Protein AF-0000000084698776 (afdb_homodimer)

pLDDT: mean 95.83, std 8.59, range [27.06, 98.94]

InterPro domains:
  IPR002933 Peptidase M20 [PF01546] (86-411)
  IPR010158 N-carbamoyl-L-amino-acid amidohydrolase [PIRSF001235] (16-414)
  IPR010158 N-carbamoyl-L-amino-acid amidohydrolase [PTHR32494] (8-411)
  IPR010158 N-carbamoyl-L-amino-acid amidohydrolase [TIGR01879] (15-412)
  IPR011650 Peptidase M20, dimerisation domain [PF07687] (217-315)
  IPR036264 Bacterial exopeptidase dimerisation domain [SSF55031] (219-335)

Solvent-accessible surface area (backbone atoms only — not comparable to full-atom values): 39875 Å² total; per-residue (Å²): 125,84,79,68,78,64,87,73,53,63,54,50,68,61,43,54,48,51,47,49,56,49,35,53,41,30,44,36,90,84,83,50,30,17,39,14,36,57,62,36,73,35,24,36,52,37,50,52,50,54,52,51,55,35,51,75,68,68,31,54,72,49,37,18,55,67,36,28,38,35,30,28,42,50,14,68,83,60,45,72,78,56,52,20,45,28,24,25,30,18,66,38,33,45,68,46,5,36,53,46,66,31,32,48,8,30,48,37,30,51,33,43,53,45,25,33,58,76,69,70,50,62,40,80,46,16,39,30,34,28,37,30,29,33,41,71,24,63,42,42,71,31,55,25,37,27,29,25,32,30,51,67,76,38,61,60,70,60,55,39,63,30,59,25,78,86,66,50,40,42,47,60,35,29,52,73,63,69,37,56,29,79,40,60,62,52,74,76,54,39,57,28,36,42,28,46,34,59,54,30,16,42,64,38,50,76,69,72,29,50,34,35,34,30,44,29,33,28,15,40,42,30,34,40,39,39,30,39,34,48,43,22,31,42,44,34,50,52,77,93,76,52,18,43,12,42,59,52,50,19,50,49,53,44,40,43,47,60,67,40,19,65,66,64,66,65,39,37,64,27,58,4,30,55,42,44,31,78,43,29,49,61,31,32,11,19,25,23,38,34,28,41,30,34,28,17,68,46,57,67,59,43,51,48,52,53,50,50,51,55,54,46,51,54,51,47,25,66,77,42,62,31,47,74,48,78,42,81,51,39,78,44,69,44,43,75,42,35,65,66,53,37,49,41,44,46,49,26,32,51,74,69,68,46,48,64,46,77,37,69,34,46,48,84,52,43,55,65,30,42,44,73,70,24,51,17,30,41,39,25,19,40,11,52,92,16,33,19,55,17,49,76,30,40,59,58,68,69,47,54,41,49,44,41,40,32,51,40,46,28,49,51,56,60,53,65,47,84,128,126,84,79,68,78,64,87,72,53,64,55,47,65,61,44,54,48,50,45,52,57,47,35,54,40,31,44,35,89,84,82,49,30,16,38,14,37,58,62,37,73,34,24,36,51,37,51,52,51,53,51,51,55,35,50,75,67,68,32,55,72,49,36,18,55,69,36,27,38,35,29,29,43,51,13,67,82,62,44,70,78,56,53,19,45,29,26,26,29,19,68,36,34,46,67,46,5,38,53,46,64,30,32,48,8,31,49,36,31,50,32,43,53,45,23,32,56,75,68,69,51,63,40,80,45,17,40,30,30,28,38,30,28,32,40,70,24,62,43,41,71,32,53,25,36,26,30,25,32,30,52,67,76,38,62,62,69,61,56,40,63,31,61,26,78,86,67,50,41,42,46,61,33,29,52,73,62,70,37,55,28,80,41,59,63,52,73,76,55,40,58,29,36,42,28,47,33,60,55,31,17,42,63,39,49,76,70,71,30,50,34,35,33,30,45,29,30,27,15,42,41,30,35,39,39,37,30,38,34,46,43,22,30,40,45,34,52,52,75,92,76,53,18,41,12,41,57,53,50,20,49,49,51,43,40,42,46,60,67,40,20,66,67,64,65,65,38,36,64,27,59,6,29,54,41,45,31,80,44,30,48,62,30,31,10,21,24,24,39,32,27,40,32,35,29,16,70,44,57,67,59,42,50,48,52,54,50,51,51,55,52,46,50,54,51,47,24,65,77,42,62,32,48,74,48,77,42,80,52,38,76,45,71,43,44,73,41,36,66,68,54,35,49,42,45,45,50,26,32,50,74,69,69,46,48,63,45,76,39,71,34,47,49,86,51,44,55,65,32,43,44,74,70,25,51,19,29,40,39,24,19,39,11,52,92,16,34,19,55,15,47,77,31,41,57,57,67,69,46,54,42,48,46,42,39,32,50,40,46,28,50,52,57,60,52,66,48,83,128

Organism: NCBI:txid1124991

Structure (mmCIF, N/CA/C/O backbone):
data_AF-0000000084698776-model_v1
#
loop_
_entity.id
_entity.type
_entity.pdbx_description
1 polymer Beta-ureidopropionase
#
loop_
_atom_site.group_PDB
_atom_site.id
_atom_site.type_symbol
_atom_site.label_atom_id
_atom_site.label_alt_id
_atom_site.label_comp_id
_atom_site.label_asym_id
_atom_site.label_entity_id
_atom_site.label_seq_id
_atom_site.pdbx_PDB_ins_code
_atom_site.Cartn_x
_atom_site.Cartn_y
_atom_site.Cartn_z
_atom_site.occupancy
_atom_site.B_iso_or_equiv
_atom_site.auth_seq_id
_atom_site.auth_comp_id
_atom_site.auth_asym_id
_atom_site.auth_atom_id
_atom_site.pdbx_PDB_model_num
ATOM 1 N N . MET A 1 1 ? 8.391 -58.656 -21.828 1 27.62 1 MET A N 1
ATOM 2 C CA . MET A 1 1 ? 7.652 -58.031 -20.75 1 27.62 1 MET A CA 1
ATOM 3 C C . MET A 1 1 ? 6.152 -58.219 -20.938 1 27.62 1 MET A C 1
ATOM 5 O O . MET A 1 1 ? 5.605 -57.844 -21.969 1 27.62 1 MET A O 1
ATOM 9 N N . ASN A 1 2 ? 5.629 -59.344 -20.578 1 30.89 2 ASN A N 1
ATOM 10 C CA . ASN A 1 2 ? 4.191 -59.594 -20.578 1 30.89 2 ASN A CA 1
ATOM 11 C C . ASN A 1 2 ? 3.4 -58.344 -20.188 1 30.89 2 ASN A C 1
ATOM 13 O O . ASN A 1 2 ? 3.582 -57.781 -19.094 1 30.89 2 ASN A O 1
ATOM 17 N N . HIS A 1 3 ? 3.199 -57.406 -21.047 1 37.03 3 HIS A N 1
ATOM 18 C CA . HIS A 1 3 ? 2.412 -56.188 -20.938 1 37.03 3 HIS A CA 1
ATOM 19 C C . HIS A 1 3 ? 1.135 -56.406 -20.141 1 37.03 3 HIS A C 1
ATOM 21 O O . HIS A 1 3 ? 0.033 -56.344 -20.688 1 37.03 3 HIS A O 1
ATOM 27 N N . LYS A 1 4 ? 1.071 -57.344 -19.375 1 39.31 4 LYS A N 1
ATOM 28 C CA . LYS A 1 4 ? 0.013 -57.344 -18.375 1 39.31 4 LYS A CA 1
ATOM 29 C C . LYS A 1 4 ? 0.014 -56.031 -17.578 1 39.31 4 LYS A C 1
ATOM 31 O O . LYS A 1 4 ? 0.672 -55.938 -16.531 1 39.31 4 LYS A O 1
ATOM 36 N N . SER A 1 5 ? 0.278 -54.875 -18.078 1 44.47 5 SER A N 1
ATOM 37 C CA . SER A 1 5 ? -0.054 -53.594 -17.469 1 44.47 5 SER A CA 1
ATOM 38 C C . SER A 1 5 ? -1.252 -53.719 -16.531 1 44.47 5 SER A C 1
ATOM 40 O O . SER A 1 5 ? -2.398 -53.562 -16.953 1 44.47 5 SER A O 1
ATOM 42 N N . GLY A 1 6 ? -1.369 -54.656 -15.961 1 47.91 6 GLY A N 1
ATOM 43 C CA . GLY A 1 6 ? -2.326 -54.938 -14.906 1 47.91 6 GLY A CA 1
ATOM 44 C C . GLY A 1 6 ? -2.824 -53.719 -14.195 1 47.91 6 GLY A C 1
ATOM 45 O O . GLY A 1 6 ? -2.32 -52.594 -14.438 1 47.91 6 GLY A O 1
ATOM 46 N N . GLY A 1 7 ? -3.699 -53.781 -12.961 1 70.06 7 GLY A N 1
ATOM 47 C CA . GLY A 1 7 ? -4.566 -53.344 -11.875 1 70.06 7 GLY A CA 1
ATOM 48 C C . GLY A 1 7 ? -3.975 -52.219 -11.047 1 70.06 7 GLY A C 1
ATOM 49 O O . GLY A 1 7 ? -4.297 -52.062 -9.867 1 70.06 7 GLY A O 1
ATOM 50 N N . LEU A 1 8 ? -2.822 -51.5 -11.609 1 91.38 8 LEU A N 1
ATOM 51 C CA . LEU A 1 8 ? -2.396 -50.5 -10.648 1 91.38 8 LEU A CA 1
ATOM 52 C C . LEU A 1 8 ? -3.488 -49.438 -10.43 1 91.38 8 LEU A C 1
ATOM 54 O O . LEU A 1 8 ? -4.121 -49 -11.391 1 91.38 8 LEU A O 1
ATOM 58 N N . LYS A 1 9 ? -3.648 -49.156 -9.273 1 94.94 9 LYS A N 1
ATOM 59 C CA . LYS A 1 9 ? -4.699 -48.219 -8.914 1 94.94 9 LYS A CA 1
ATOM 60 C C . LYS A 1 9 ? -4.203 -47.219 -7.883 1 94.94 9 LYS A C 1
ATOM 62 O O . LYS A 1 9 ? -3.459 -47.562 -6.965 1 94.94 9 LYS A O 1
ATOM 67 N N . ILE A 1 10 ? -4.664 -46.031 -8.023 1 97.75 10 ILE A N 1
ATOM 68 C CA . ILE A 1 10 ? -4.336 -44.969 -7.078 1 97.75 10 ILE A CA 1
ATOM 69 C C . ILE A 1 10 ? -5.031 -45.219 -5.746 1 97.75 10 ILE A C 1
ATOM 71 O O . ILE A 1 10 ? -6.223 -45.531 -5.711 1 97.75 10 ILE A O 1
ATOM 75 N N . ASP A 1 11 ? -4.254 -45.125 -4.699 1 98.12 11 ASP A N 1
ATOM 76 C CA . ASP A 1 11 ? -4.855 -45.062 -3.369 1 98.12 11 ASP A CA 1
ATOM 77 C C . ASP A 1 11 ? -5.445 -43.688 -3.076 1 98.12 11 ASP A C 1
ATOM 79 O O . ASP A 1 11 ? -4.785 -42.844 -2.475 1 98.12 11 ASP A O 1
ATOM 83 N N . GLY A 1 12 ? -6.727 -43.594 -3.449 1 98.31 12 GLY A N 1
ATOM 84 C CA . GLY A 1 12 ? -7.383 -42.281 -3.346 1 98.31 12 GLY A CA 1
ATOM 85 C C . GLY A 1 12 ? -7.449 -41.75 -1.924 1 98.31 12 GLY A C 1
ATOM 86 O O . GLY A 1 12 ? -7.285 -40.562 -1.69 1 98.31 12 GLY A O 1
ATOM 87 N N . LYS A 1 13 ? -7.68 -42.625 -1.02 1 98.5 13 LYS A N 1
ATOM 88 C CA . LYS A 1 13 ? -7.797 -42.219 0.382 1 98.5 13 LYS A CA 1
ATOM 89 C C . LYS A 1 13 ? -6.492 -41.625 0.893 1 98.5 13 LYS A C 1
ATOM 91 O O . LYS A 1 13 ? -6.496 -40.562 1.524 1 98.5 13 LYS A O 1
ATOM 96 N N . THR A 1 14 ? -5.391 -42.281 0.657 1 98.62 14 THR A N 1
ATOM 97 C CA . THR A 1 14 ? -4.094 -41.812 1.107 1 98.62 14 THR A CA 1
ATOM 98 C C . THR A 1 14 ? -3.752 -40.469 0.418 1 98.62 14 THR A C 1
ATOM 100 O O . THR A 1 14 ? -3.203 -39.562 1.044 1 98.62 14 THR A O 1
ATOM 103 N N . LEU A 1 15 ? -4.07 -40.406 -0.878 1 98.75 15 LEU A N 1
ATOM 104 C CA . LEU A 1 15 ? -3.838 -39.156 -1.604 1 98.75 15 LEU A CA 1
ATOM 105 C C . LEU A 1 15 ? -4.574 -38 -0.942 1 98.75 15 LEU A C 1
ATOM 107 O O . LEU A 1 15 ? -3.973 -36.938 -0.661 1 98.75 15 LEU A O 1
ATOM 111 N N . LEU A 1 16 ? -5.855 -38.188 -0.669 1 98.81 16 LEU A N 1
ATOM 112 C CA . LEU A 1 16 ? -6.68 -37.125 -0.084 1 98.81 16 LEU A CA 1
ATOM 113 C C . LEU A 1 16 ? -6.199 -36.781 1.322 1 98.81 16 LEU A C 1
ATOM 115 O O . LEU A 1 16 ? -6.219 -35.594 1.72 1 98.81 16 LEU A O 1
ATOM 119 N N . ASN A 1 17 ? -5.754 -37.781 2.062 1 98.75 17 ASN A N 1
ATOM 120 C CA . ASN A 1 17 ? -5.211 -37.531 3.396 1 98.75 17 ASN A CA 1
ATOM 121 C C . ASN A 1 17 ? -3.939 -36.688 3.34 1 98.75 17 ASN A C 1
ATOM 123 O O . ASN A 1 17 ? -3.744 -35.781 4.168 1 98.75 17 ASN A O 1
ATOM 127 N N . HIS A 1 18 ? -3.061 -37 2.398 1 98.81 18 HIS A N 1
ATOM 128 C CA . HIS A 1 18 ? -1.835 -36.219 2.244 1 98.81 18 HIS A CA 1
ATOM 129 C C . HIS A 1 18 ? -2.141 -34.781 1.857 1 98.81 18 HIS A C 1
ATOM 131 O O . HIS A 1 18 ? -1.485 -33.844 2.336 1 98.81 18 HIS A O 1
ATOM 137 N N . LEU A 1 19 ? -3.143 -34.625 0.969 1 98.81 19 LEU A N 1
ATOM 138 C CA . LEU A 1 19 ? -3.547 -33.281 0.571 1 98.81 19 LEU A CA 1
ATOM 139 C C . LEU A 1 19 ? -4.047 -32.469 1.771 1 98.81 19 LEU A C 1
ATOM 141 O O . LEU A 1 19 ? -3.727 -31.297 1.918 1 98.81 19 LEU A O 1
ATOM 145 N N . GLN A 1 20 ? -4.762 -33.125 2.594 1 98.44 20 GLN A N 1
ATOM 146 C CA . GLN A 1 20 ? -5.281 -32.469 3.795 1 98.44 20 GLN A CA 1
ATOM 147 C C . GLN A 1 20 ? -4.156 -32.125 4.766 1 98.44 20 GLN A C 1
ATOM 149 O O . GLN A 1 20 ? -4.109 -31.016 5.305 1 98.44 20 GLN A O 1
ATOM 154 N N . GLU A 1 21 ? -3.275 -33.094 4.98 1 98.69 21 GLU A N 1
ATOM 155 C CA . GLU A 1 21 ? -2.18 -32.875 5.922 1 98.69 21 GLU A CA 1
ATOM 156 C C . GLU A 1 21 ? -1.255 -31.766 5.461 1 98.69 21 GLU A C 1
ATOM 158 O O . GLU A 1 21 ? -0.898 -30.891 6.246 1 98.69 21 GLU A O 1
ATOM 163 N N . LEU A 1 22 ? -0.88 -31.812 4.199 1 98.75 22 LEU A N 1
ATOM 164 C CA . LEU A 1 22 ? -0.054 -30.719 3.676 1 98.75 22 LEU A CA 1
ATOM 165 C C . LEU A 1 22 ? -0.81 -29.406 3.703 1 98.75 22 LEU A C 1
ATOM 167 O O . LEU A 1 22 ? -0.224 -28.359 3.98 1 98.75 22 LEU A O 1
ATOM 171 N N . GLY A 1 23 ? -2.113 -29.469 3.395 1 98.12 23 GLY A N 1
ATOM 172 C CA . GLY A 1 23 ? -2.961 -28.297 3.396 1 98.12 23 GLY A CA 1
ATOM 173 C C . GLY A 1 23 ? -3.045 -27.625 4.754 1 98.12 23 GLY A C 1
ATOM 174 O O . GLY A 1 23 ? -3.322 -26.422 4.84 1 98.12 23 GLY A O 1
ATOM 175 N N . ASN A 1 24 ? -2.748 -28.328 5.777 1 97.81 24 ASN A N 1
ATOM 176 C CA . ASN A 1 24 ? -2.803 -27.781 7.125 1 97.81 24 ASN A CA 1
ATOM 177 C C . ASN A 1 24 ? -1.545 -26.984 7.461 1 97.81 24 ASN A C 1
ATOM 179 O O . ASN A 1 24 ? -1.55 -26.156 8.375 1 97.81 24 ASN A O 1
ATOM 183 N N . ALA A 1 25 ? -0.439 -27.266 6.77 1 98.06 25 ALA A N 1
ATOM 184 C CA . ALA A 1 25 ? 0.774 -26.484 6.973 1 98.06 25 ALA A CA 1
ATOM 185 C C . ALA A 1 25 ? 0.594 -25.047 6.461 1 98.06 25 ALA A C 1
ATOM 187 O O . ALA A 1 25 ? 0.321 -24.844 5.277 1 98.06 25 ALA A O 1
ATOM 188 N N . GLY A 1 26 ? 0.693 -24.094 7.359 1 97.94 26 GLY A N 1
ATOM 189 C CA . GLY A 1 26 ? 0.525 -22.703 6.992 1 97.94 26 GLY A CA 1
ATOM 190 C C . GLY A 1 26 ? -0.921 -22.234 7.035 1 97.94 26 GLY A C 1
ATOM 191 O O . GLY A 1 26 ? -1.239 -21.125 6.602 1 97.94 26 GLY A O 1
ATOM 192 N N . ALA A 1 27 ? -1.81 -23.062 7.547 1 97.69 27 ALA A N 1
ATOM 193 C CA . ALA A 1 27 ? -3.229 -22.734 7.594 1 97.69 27 ALA A CA 1
ATOM 194 C C . ALA A 1 27 ? -3.49 -21.594 8.578 1 97.69 27 ALA A C 1
ATOM 196 O O . ALA A 1 27 ? -2.861 -21.531 9.641 1 97.69 27 ALA A O 1
ATOM 197 N N . ASP A 1 28 ? -4.32 -20.703 8.203 1 95.88 28 ASP A N 1
ATOM 198 C CA . ASP A 1 28 ? -4.797 -19.641 9.086 1 95.88 28 ASP A CA 1
ATOM 199 C C . ASP A 1 28 ? -6.105 -20.031 9.758 1 95.88 28 ASP A C 1
ATOM 201 O O . ASP A 1 28 ? -7.156 -20.078 9.117 1 95.88 28 ASP A O 1
ATOM 205 N N . PRO A 1 29 ? -6.133 -20.234 10.977 1 92.25 29 PRO A N 1
ATOM 206 C CA . PRO A 1 29 ? -7.336 -20.734 11.648 1 92.25 29 PRO A CA 1
ATOM 207 C C . PRO A 1 29 ? -8.414 -19.656 11.781 1 92.25 29 PRO A C 1
ATOM 209 O O . PRO A 1 29 ? -9.594 -19.984 11.977 1 92.25 29 PRO A O 1
ATOM 212 N N . VAL A 1 30 ? -8.023 -18.391 11.711 1 90.25 30 VAL A N 1
ATOM 213 C CA . VAL A 1 30 ? -8.969 -17.297 11.914 1 90.25 30 VAL A CA 1
ATOM 214 C C . VAL A 1 30 ? -9.562 -16.875 10.57 1 90.25 30 VAL A C 1
ATOM 216 O O . VAL A 1 30 ? -10.773 -16.922 10.375 1 90.25 30 VAL A O 1
ATOM 219 N N . LYS A 1 31 ? -8.766 -16.609 9.617 1 86.06 31 LYS A N 1
ATOM 220 C CA . LYS A 1 31 ? -9.203 -16.031 8.359 1 86.06 31 LYS A CA 1
ATOM 221 C C . LYS A 1 31 ? -9.508 -17.109 7.32 1 86.06 31 LYS A C 1
ATOM 223 O O . LYS A 1 31 ? -10.164 -16.844 6.312 1 86.06 31 LYS A O 1
ATOM 228 N N . GLY A 1 32 ? -9.102 -18.312 7.578 1 93.19 32 GLY A N 1
ATOM 229 C CA . GLY A 1 32 ? -9.164 -19.344 6.555 1 93.19 32 GLY A CA 1
ATOM 230 C C . GLY A 1 32 ? -8.055 -19.234 5.527 1 93.19 32 GLY A C 1
ATOM 231 O O . GLY A 1 32 ? -7.375 -18.203 5.449 1 93.19 32 GLY A O 1
ATOM 232 N N . GLY A 1 33 ? -7.832 -20.312 4.785 1 96.81 33 GLY A N 1
ATOM 233 C CA . GLY A 1 33 ? -6.754 -20.328 3.811 1 96.81 33 GLY A CA 1
ATOM 234 C C . GLY A 1 33 ? -5.41 -20.703 4.414 1 96.81 33 GLY A C 1
ATOM 235 O O . GLY A 1 33 ? -5.352 -21.234 5.523 1 96.81 33 GLY A O 1
ATOM 236 N N . ARG A 1 34 ? -4.422 -20.625 3.66 1 98.12 34 ARG A N 1
ATOM 237 C CA . ARG A 1 34 ? -3.074 -20.953 4.121 1 98.12 34 ARG A CA 1
ATOM 238 C C . ARG A 1 34 ? -2.029 -20.125 3.379 1 98.12 34 ARG A C 1
ATOM 240 O O . ARG A 1 34 ? -2.277 -19.656 2.266 1 98.12 34 ARG A O 1
ATOM 247 N N . THR A 1 35 ? -1.015 -19.906 4.047 1 98.31 35 THR A N 1
ATOM 248 C CA . THR A 1 35 ? 0.146 -19.234 3.477 1 98.31 35 THR A CA 1
ATOM 249 C C . THR A 1 35 ? 1.419 -20.031 3.738 1 98.31 35 THR A C 1
ATOM 251 O O . THR A 1 35 ? 1.856 -20.156 4.887 1 98.31 35 THR A O 1
ATOM 254 N N . ARG A 1 36 ? 1.912 -20.578 2.695 1 98.25 36 ARG A N 1
ATOM 255 C CA . ARG A 1 36 ? 3.188 -21.297 2.697 1 98.25 36 ARG A CA 1
ATOM 256 C C . ARG A 1 36 ? 4.113 -20.766 1.608 1 98.25 36 ARG A C 1
ATOM 258 O O . ARG A 1 36 ? 4.527 -21.516 0.719 1 98.25 36 ARG A O 1
ATOM 265 N N . THR A 1 37 ? 4.441 -19.5 1.711 1 98.31 37 THR A N 1
ATOM 266 C CA . THR A 1 37 ? 5.328 -18.906 0.709 1 98.31 37 THR A CA 1
ATOM 267 C C . THR A 1 37 ? 6.734 -19.5 0.827 1 98.31 37 THR A C 1
ATOM 269 O O . THR A 1 37 ? 7.109 -20.016 1.879 1 98.31 37 THR A O 1
ATOM 272 N N . ALA A 1 38 ? 7.5 -19.406 -0.169 1 98.56 38 ALA A N 1
ATOM 273 C CA . ALA A 1 38 ? 8.75 -20.141 -0.349 1 98.56 38 ALA A CA 1
ATOM 274 C C . ALA A 1 38 ? 9.703 -19.906 0.82 1 98.56 38 ALA A C 1
ATOM 276 O O . ALA A 1 38 ? 10.031 -18.766 1.141 1 98.56 38 ALA A O 1
ATOM 277 N N . LEU A 1 39 ? 10.047 -20.984 1.496 1 98.56 39 LEU A N 1
ATOM 278 C CA . LEU A 1 39 ? 11.133 -21.125 2.461 1 98.56 39 LEU A CA 1
ATOM 279 C C . LEU A 1 39 ? 10.781 -20.422 3.771 1 98.56 39 LEU A C 1
ATOM 281 O O . LEU A 1 39 ? 11.672 -20.141 4.578 1 98.56 39 LEU A O 1
ATOM 285 N N . THR A 1 40 ? 9.523 -20.062 3.979 1 98.38 40 THR A N 1
ATOM 286 C CA . THR A 1 40 ? 9.062 -19.719 5.316 1 98.38 40 THR A CA 1
ATOM 287 C C . THR A 1 40 ? 9.039 -20.953 6.215 1 98.38 40 THR A C 1
ATOM 289 O O . THR A 1 40 ? 9.266 -22.062 5.75 1 98.38 40 THR A O 1
ATOM 292 N N . ASP A 1 41 ? 8.758 -20.734 7.488 1 98.38 41 ASP A N 1
ATOM 293 C CA . ASP A 1 41 ? 8.664 -21.859 8.414 1 98.38 41 ASP A CA 1
ATOM 294 C C . ASP A 1 41 ? 7.523 -22.797 8.023 1 98.38 41 ASP A C 1
ATOM 296 O O . ASP A 1 41 ? 7.645 -24.016 8.148 1 98.38 41 ASP A O 1
ATOM 300 N N . ALA A 1 42 ? 6.438 -22.188 7.562 1 98.44 42 ALA A N 1
ATOM 301 C CA . ALA A 1 42 ? 5.312 -23 7.105 1 98.44 42 ALA A CA 1
ATOM 302 C C . ALA A 1 42 ? 5.711 -23.859 5.91 1 98.44 42 ALA A C 1
ATOM 304 O O . ALA A 1 42 ? 5.316 -25.016 5.824 1 98.44 42 ALA A O 1
ATOM 305 N N . GLU A 1 43 ? 6.457 -23.297 5.035 1 98.44 43 GLU A N 1
ATOM 306 C CA . GLU A 1 43 ? 6.883 -24.062 3.861 1 98.44 43 GLU A CA 1
ATOM 307 C C . GLU A 1 43 ? 7.895 -25.141 4.238 1 98.44 43 GLU A C 1
ATOM 309 O O . GLU A 1 43 ? 7.91 -26.219 3.648 1 98.44 43 GLU A O 1
ATOM 314 N N . LYS A 1 44 ? 8.789 -24.828 5.148 1 98.75 44 LYS A N 1
ATOM 315 C CA . LYS A 1 44 ? 9.68 -25.859 5.66 1 98.75 44 LYS A CA 1
ATOM 316 C C . LYS A 1 44 ? 8.891 -27.047 6.199 1 98.75 44 LYS A C 1
ATOM 318 O O . LYS A 1 44 ? 9.258 -28.203 5.965 1 98.75 44 LYS A O 1
ATOM 323 N N . GLN A 1 45 ? 7.859 -26.75 6.961 1 98.75 45 GLN A N 1
ATOM 324 C CA . GLN A 1 45 ? 7.016 -27.828 7.473 1 98.75 45 GLN A CA 1
ATOM 325 C C . GLN A 1 45 ? 6.453 -28.672 6.336 1 98.75 45 GLN A C 1
ATOM 327 O O . GLN A 1 45 ? 6.402 -29.906 6.438 1 98.75 45 GLN A O 1
ATOM 332 N N . GLY A 1 46 ? 5.957 -28.031 5.328 1 98.81 46 GLY A N 1
ATOM 333 C CA . GLY A 1 46 ? 5.469 -28.75 4.16 1 98.81 46 GLY A CA 1
ATOM 334 C C . GLY A 1 46 ? 6.527 -29.609 3.512 1 98.81 46 GLY A C 1
ATOM 335 O O . GLY A 1 46 ? 6.266 -30.766 3.172 1 98.81 46 GLY A O 1
ATOM 336 N N . ARG A 1 47 ? 7.711 -29.078 3.334 1 98.88 47 ARG A N 1
ATOM 337 C CA . ARG A 1 47 ? 8.82 -29.828 2.764 1 98.88 47 ARG A CA 1
ATOM 338 C C . ARG A 1 47 ? 9.141 -31.062 3.609 1 98.88 47 ARG A C 1
ATOM 340 O O . ARG A 1 47 ? 9.367 -32.156 3.072 1 98.88 47 ARG A O 1
ATOM 347 N N . ASP A 1 48 ? 9.188 -30.844 4.926 1 98.88 48 ASP A N 1
ATOM 348 C CA . ASP A 1 48 ? 9.469 -31.953 5.836 1 98.88 48 ASP A CA 1
ATOM 349 C C . ASP A 1 48 ? 8.43 -33.062 5.684 1 98.88 48 ASP A C 1
ATOM 351 O O . ASP A 1 48 ? 8.766 -34.25 5.738 1 98.88 48 ASP A O 1
ATOM 355 N N . LEU A 1 49 ? 7.191 -32.688 5.52 1 98.88 49 LEU A N 1
ATOM 356 C CA . LEU A 1 49 ? 6.133 -33.656 5.316 1 98.88 49 LEU A CA 1
ATOM 357 C C . LEU A 1 49 ? 6.363 -34.469 4.031 1 98.88 49 LEU A C 1
ATOM 359 O O . LEU A 1 49 ? 6.32 -35.688 4.039 1 98.88 49 LEU A O 1
ATOM 363 N N . VAL A 1 50 ? 6.621 -33.781 2.969 1 98.88 50 VAL A N 1
ATOM 364 C CA . VAL A 1 50 ? 6.812 -34.438 1.673 1 98.88 50 VAL A CA 1
ATOM 365 C C . VAL A 1 50 ? 7.996 -35.406 1.741 1 98.88 50 VAL A C 1
ATOM 367 O O . VAL A 1 50 ? 7.902 -36.531 1.279 1 98.88 50 VAL A O 1
ATOM 370 N N . VAL A 1 51 ? 9.086 -34.969 2.312 1 98.88 51 VAL A N 1
ATOM 371 C CA . VAL A 1 51 ? 10.273 -35.781 2.447 1 98.88 51 VAL A CA 1
ATOM 372 C C . VAL A 1 51 ? 9.945 -37.031 3.289 1 98.88 51 VAL A C 1
ATOM 374 O O . VAL A 1 51 ? 10.406 -38.125 2.984 1 98.88 51 VAL A O 1
ATOM 377 N N . SER A 1 52 ? 9.203 -36.781 4.367 1 98.88 52 SER A N 1
ATOM 378 C CA . SER A 1 52 ? 8.828 -37.938 5.211 1 98.88 52 SER A CA 1
ATOM 379 C C . SER A 1 52 ? 8.023 -38.969 4.43 1 98.88 52 SER A C 1
ATOM 381 O O . SER A 1 52 ? 8.188 -40.156 4.637 1 98.88 52 SER A O 1
ATOM 383 N N . TRP A 1 53 ? 7.133 -38.531 3.611 1 98.88 53 TRP A N 1
ATOM 384 C CA . TRP A 1 53 ? 6.344 -39.469 2.797 1 98.88 53 TRP A CA 1
ATOM 385 C C . TRP A 1 53 ? 7.219 -40.156 1.754 1 98.88 53 TRP A C 1
ATOM 387 O O . TRP A 1 53 ? 6.988 -41.312 1.419 1 98.88 53 TRP A O 1
ATOM 397 N N . MET A 1 54 ? 8.203 -39.438 1.176 1 98.75 54 MET A N 1
ATOM 398 C CA . MET A 1 54 ? 9.156 -40.062 0.263 1 98.75 54 MET A CA 1
ATOM 399 C C . MET A 1 54 ? 9.945 -41.156 0.966 1 98.75 54 MET A C 1
ATOM 401 O O . MET A 1 54 ? 10.164 -42.219 0.399 1 98.75 54 MET A O 1
ATOM 405 N N . LYS A 1 55 ? 10.352 -40.875 2.178 1 98.69 55 LYS A N 1
ATOM 406 C CA . LYS A 1 55 ? 11.07 -41.875 2.967 1 98.69 55 LYS A CA 1
ATOM 407 C C . LYS A 1 55 ? 10.203 -43.094 3.221 1 98.69 55 LYS A C 1
ATOM 409 O O . LYS A 1 55 ? 10.68 -44.219 3.111 1 98.69 55 LYS A O 1
ATOM 414 N N . ALA A 1 56 ? 9.008 -42.875 3.574 1 98.38 56 ALA A N 1
ATOM 415 C CA . ALA A 1 56 ? 8.078 -43.938 3.867 1 98.38 56 ALA A CA 1
ATOM 416 C C . ALA A 1 56 ? 7.883 -44.844 2.65 1 98.38 56 ALA A C 1
ATOM 418 O O . ALA A 1 56 ? 7.57 -46.031 2.789 1 98.38 56 ALA A O 1
ATOM 419 N N . LEU A 1 57 ? 8.125 -44.344 1.458 1 97.81 57 LEU A N 1
ATOM 420 C CA . LEU A 1 57 ? 7.984 -45.094 0.22 1 97.81 57 LEU A CA 1
ATOM 421 C C . LEU A 1 57 ? 9.328 -45.656 -0.226 1 97.81 57 LEU A C 1
ATOM 423 O O . LEU A 1 57 ? 9.445 -46.219 -1.317 1 97.81 57 LEU A O 1
ATOM 427 N N . ASP A 1 58 ? 10.375 -45.469 0.583 1 96.25 58 ASP A N 1
ATOM 428 C CA . ASP A 1 58 ? 11.727 -45.969 0.34 1 96.25 58 ASP A CA 1
ATOM 429 C C . ASP A 1 58 ? 12.289 -45.438 -0.967 1 96.25 58 ASP A C 1
ATOM 431 O O . ASP A 1 58 ? 12.844 -46.156 -1.776 1 96.25 58 ASP A O 1
ATOM 435 N N . LEU A 1 59 ? 12.055 -44.188 -1.196 1 96.94 59 LEU A N 1
ATOM 436 C CA . LEU A 1 59 ? 12.609 -43.531 -2.375 1 96.94 59 LEU A CA 1
ATOM 437 C C . LEU A 1 59 ? 14.031 -43.031 -2.109 1 96.94 59 LEU A C 1
ATOM 439 O O . LEU A 1 59 ? 14.422 -42.844 -0.957 1 96.94 59 LEU A O 1
ATOM 443 N N . VAL A 1 60 ? 14.859 -42.938 -3.184 1 95.81 60 VAL A N 1
ATOM 444 C CA . VAL A 1 60 ? 16.156 -42.25 -3.104 1 95.81 60 VAL A CA 1
ATOM 445 C C . VAL A 1 60 ? 15.945 -40.75 -3.146 1 95.81 60 VAL A C 1
ATOM 447 O O . VAL A 1 60 ? 15.516 -40.188 -4.168 1 95.81 60 VAL A O 1
ATOM 450 N N . ILE A 1 61 ? 16.266 -40.125 -2.057 1 97.81 61 ILE A N 1
ATOM 451 C CA . ILE A 1 61 ? 15.961 -38.688 -1.93 1 97.81 61 ILE A CA 1
ATOM 452 C C . ILE A 1 61 ? 17.219 -37.875 -2.199 1 97.81 61 ILE A C 1
ATOM 454 O O . ILE A 1 61 ? 18.281 -38.156 -1.666 1 97.81 61 ILE A O 1
ATOM 458 N N . ARG A 1 62 ? 17.094 -36.906 -3.043 1 97.44 62 ARG A N 1
ATOM 459 C CA . ARG A 1 62 ? 18.141 -35.938 -3.318 1 97.44 62 ARG A CA 1
ATOM 460 C C . ARG A 1 62 ? 17.594 -34.5 -3.27 1 97.44 62 ARG A C 1
ATOM 462 O O . ARG A 1 62 ? 16.438 -34.25 -3.629 1 97.44 62 ARG A O 1
ATOM 469 N N . ILE A 1 63 ? 18.344 -33.625 -2.775 1 98.62 63 ILE A N 1
ATOM 470 C CA . ILE A 1 63 ? 18.031 -32.219 -2.742 1 98.62 63 ILE A CA 1
ATOM 471 C C . ILE A 1 63 ? 19.125 -31.422 -3.467 1 98.62 63 ILE A C 1
ATOM 473 O O . ILE A 1 63 ? 20.312 -31.641 -3.23 1 98.62 63 ILE A O 1
ATOM 477 N N . ASP A 1 64 ? 18.734 -30.547 -4.352 1 98.62 64 ASP A N 1
ATOM 478 C CA . ASP A 1 64 ? 19.766 -29.828 -5.09 1 98.62 64 ASP A CA 1
ATOM 479 C C . ASP A 1 64 ? 20.078 -28.484 -4.438 1 98.62 64 ASP A C 1
ATOM 481 O O . ASP A 1 64 ? 19.531 -28.156 -3.379 1 98.62 64 ASP A O 1
ATOM 485 N N . GLN A 1 65 ? 20.891 -27.641 -5.086 1 98.75 65 GLN A N 1
ATOM 486 C CA . GLN A 1 65 ? 21.469 -26.438 -4.488 1 98.75 65 GLN A CA 1
ATOM 487 C C . GLN A 1 65 ? 20.438 -25.312 -4.422 1 98.75 65 GLN A C 1
ATOM 489 O O . GLN A 1 65 ? 20.609 -24.344 -3.691 1 98.75 65 GLN A O 1
ATOM 494 N N . ILE A 1 66 ? 19.359 -25.438 -5.184 1 98.75 66 ILE A N 1
ATOM 495 C CA . ILE A 1 66 ? 18.297 -24.438 -5.121 1 98.75 66 ILE A CA 1
ATOM 496 C C . ILE A 1 66 ? 17.141 -24.984 -4.297 1 98.75 66 ILE A C 1
ATOM 498 O O . ILE A 1 66 ? 16.078 -24.344 -4.211 1 98.75 66 ILE A O 1
ATOM 502 N N . GLY A 1 67 ? 17.344 -26.141 -3.646 1 98.88 67 GLY A N 1
ATOM 503 C CA . GLY A 1 67 ? 16.406 -26.672 -2.676 1 98.88 67 GLY A CA 1
ATOM 504 C C . GLY A 1 67 ? 15.312 -27.516 -3.305 1 98.88 67 GLY A C 1
ATOM 505 O O . GLY A 1 67 ? 14.344 -27.891 -2.639 1 98.88 67 GLY A O 1
ATOM 506 N N . ASN A 1 68 ? 15.344 -27.75 -4.594 1 98.88 68 ASN A N 1
ATOM 507 C CA . ASN A 1 68 ? 14.414 -28.719 -5.16 1 98.88 68 ASN A CA 1
ATOM 508 C C . ASN A 1 68 ? 14.555 -30.094 -4.492 1 98.88 68 ASN A C 1
ATOM 510 O O . ASN A 1 68 ? 15.672 -30.531 -4.203 1 98.88 68 ASN A O 1
ATOM 514 N N . ILE A 1 69 ? 13.469 -30.766 -4.293 1 98.88 69 ILE A N 1
ATOM 515 C CA . ILE A 1 69 ? 13.461 -32.094 -3.678 1 98.88 69 ILE A CA 1
ATOM 516 C C . ILE A 1 69 ? 13.117 -33.156 -4.723 1 98.88 69 ILE A C 1
ATOM 518 O O . ILE A 1 69 ? 12.156 -33 -5.48 1 98.88 69 ILE A O 1
ATOM 522 N N . PHE A 1 70 ? 13.922 -34.188 -4.727 1 98.44 70 PHE A N 1
ATOM 523 C CA . PHE A 1 70 ? 13.68 -35.312 -5.637 1 98.44 70 PHE A CA 1
ATOM 524 C C . PHE A 1 70 ? 13.578 -36.625 -4.875 1 98.44 70 PHE A C 1
ATOM 526 O O . PHE A 1 70 ? 14.43 -36.938 -4.039 1 98.44 70 PHE A O 1
ATOM 533 N N . GLY A 1 71 ? 12.57 -37.375 -5.086 1 98 71 GLY A N 1
ATOM 534 C CA . GLY A 1 71 ? 12.43 -38.781 -4.641 1 98 71 GLY A CA 1
ATOM 535 C C . GLY A 1 71 ? 12.305 -39.75 -5.785 1 98 71 GLY A C 1
ATOM 536 O O . GLY A 1 71 ? 11.336 -39.719 -6.543 1 98 71 GLY A O 1
ATOM 537 N N . THR A 1 72 ? 13.227 -40.719 -5.902 1 96.75 72 THR A N 1
ATOM 538 C CA . THR A 1 72 ? 13.273 -41.594 -7.066 1 96.75 72 THR A CA 1
ATOM 539 C C . THR A 1 72 ? 12.961 -43.031 -6.672 1 96.75 72 THR A C 1
ATOM 541 O O . THR A 1 72 ? 13.555 -43.562 -5.738 1 96.75 72 THR A O 1
ATOM 544 N N . LEU A 1 73 ? 11.969 -43.594 -7.344 1 96.44 73 LEU A N 1
ATOM 545 C CA . LEU A 1 73 ? 11.766 -45.031 -7.359 1 96.44 73 LEU A CA 1
ATOM 546 C C . LEU A 1 73 ? 12.664 -45.688 -8.406 1 96.44 73 LEU A C 1
ATOM 548 O O . LEU A 1 73 ? 12.492 -45.5 -9.609 1 96.44 73 LEU A O 1
ATOM 552 N N . PRO A 1 74 ? 13.602 -46.5 -7.957 1 93.5 74 PRO A N 1
ATOM 553 C CA . PRO A 1 74 ? 14.508 -47.125 -8.93 1 93.5 74 PRO A CA 1
ATOM 554 C C . PRO A 1 74 ? 13.797 -48.062 -9.883 1 93.5 74 PRO A C 1
ATOM 556 O O . PRO A 1 74 ? 12.719 -48.562 -9.562 1 93.5 74 PRO A O 1
ATOM 559 N N . SER A 1 75 ? 14.406 -48.281 -11.047 1 91.69 75 SER A N 1
ATOM 560 C CA . SER A 1 75 ? 13.867 -49.219 -12.031 1 91.69 75 SER A CA 1
ATOM 561 C C . SER A 1 75 ? 14.164 -50.656 -11.656 1 91.69 75 SER A C 1
ATOM 563 O O . SER A 1 75 ? 14.812 -50.906 -10.633 1 91.69 75 SER A O 1
ATOM 565 N N . VAL A 1 76 ? 13.719 -51.531 -12.562 1 84.12 76 VAL A N 1
ATOM 566 C CA . VAL A 1 76 ? 13.906 -52.969 -12.375 1 84.12 76 VAL A CA 1
ATOM 567 C C . VAL A 1 76 ? 15.391 -53.312 -12.391 1 84.12 76 VAL A C 1
ATOM 569 O O . VAL A 1 76 ? 15.828 -54.25 -11.727 1 84.12 76 VAL A O 1
ATOM 572 N N . SER A 1 77 ? 16.125 -52.562 -13.094 1 79.81 77 SER A N 1
ATOM 573 C CA . SER A 1 77 ? 17.562 -52.812 -13.164 1 79.81 77 SER A CA 1
ATOM 574 C C . SER A 1 77 ? 18.281 -52.25 -11.953 1 79.81 77 SER A C 1
ATOM 576 O O . SER A 1 77 ? 19.484 -52.469 -11.781 1 79.81 77 SER A O 1
ATOM 578 N N . GLY A 1 78 ? 17.609 -51.656 -11.195 1 74 78 GLY A N 1
ATOM 579 C CA . GLY A 1 78 ? 18.203 -51.031 -10.031 1 74 78 GLY A CA 1
ATOM 580 C C . GLY A 1 78 ? 18.875 -49.719 -10.367 1 74 78 GLY A C 1
ATOM 581 O O . GLY A 1 78 ? 19.406 -49.031 -9.477 1 74 78 GLY A O 1
ATOM 582 N N . ASN A 1 79 ? 18.922 -49.438 -11.648 1 70.88 79 ASN A N 1
ATOM 583 C CA . ASN A 1 79 ? 19.594 -48.219 -12.117 1 70.88 79 ASN A CA 1
ATOM 584 C C . ASN A 1 79 ? 18.766 -46.969 -11.805 1 70.88 79 ASN A C 1
ATOM 586 O O . ASN A 1 79 ? 17.578 -46.906 -12.078 1 70.88 79 ASN A O 1
ATOM 590 N N . SER A 1 80 ? 19.484 -46.094 -11.141 1 67.88 80 SER A N 1
ATOM 591 C CA . SER A 1 80 ? 18.891 -44.781 -10.883 1 67.88 80 SER A CA 1
ATOM 592 C C . SER A 1 80 ? 19.484 -43.719 -11.773 1 67.88 80 SER A C 1
ATOM 594 O O . SER A 1 80 ? 19.109 -42.531 -11.68 1 67.88 80 SER A O 1
ATOM 596 N N . ASP A 1 81 ? 20.312 -44.219 -12.641 1 66.88 81 ASP A N 1
ATOM 597 C CA . ASP A 1 81 ? 21.062 -43.25 -13.422 1 66.88 81 ASP A CA 1
ATOM 598 C C . ASP A 1 81 ? 20.406 -43 -14.781 1 66.88 81 ASP A C 1
ATOM 600 O O . ASP A 1 81 ? 20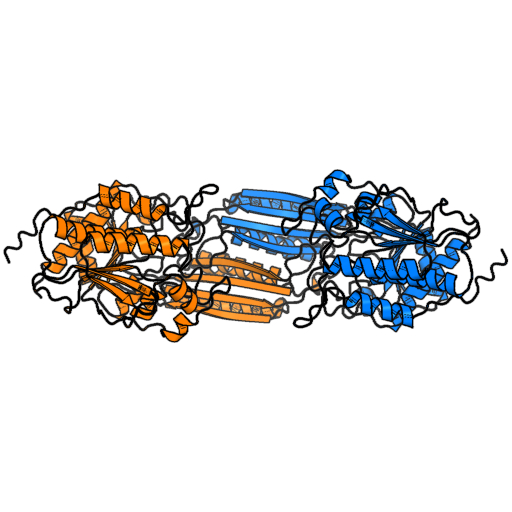.703 -42.031 -15.453 1 66.88 81 ASP A O 1
ATOM 604 N N . THR A 1 82 ? 19.516 -44 -15.18 1 80.44 82 THR A N 1
ATOM 605 C CA . THR A 1 82 ? 18.797 -43.781 -16.438 1 80.44 82 THR A CA 1
ATOM 606 C C . THR A 1 82 ? 17.859 -42.594 -16.312 1 80.44 82 THR A C 1
ATOM 608 O O . THR A 1 82 ? 17.328 -42.312 -15.227 1 80.44 82 THR A O 1
ATOM 611 N N . ALA A 1 83 ? 17.688 -41.875 -17.406 1 92.56 83 ALA A N 1
ATOM 612 C CA . ALA A 1 83 ? 16.781 -40.75 -17.438 1 92.56 83 ALA A CA 1
ATOM 613 C C . ALA A 1 83 ? 15.383 -41.156 -16.969 1 92.56 83 ALA A C 1
ATOM 615 O O . ALA A 1 83 ? 14.727 -42 -17.578 1 92.56 83 ALA A O 1
ATOM 616 N N . PRO A 1 84 ? 15 -40.625 -15.852 1 96.12 84 PRO A N 1
ATOM 617 C CA . PRO A 1 84 ? 13.734 -41.062 -15.273 1 96.12 84 PRO A CA 1
ATOM 618 C C . PRO A 1 84 ? 12.523 -40.438 -15.961 1 96.12 84 PRO A C 1
ATOM 620 O O . PRO A 1 84 ? 12.664 -39.469 -16.703 1 96.12 84 PRO A O 1
ATOM 623 N N . LEU A 1 85 ? 11.383 -41.094 -15.836 1 97.31 85 LEU A N 1
ATOM 624 C CA . LEU A 1 85 ? 10.117 -40.375 -15.945 1 97.31 85 LEU A CA 1
ATOM 625 C C . LEU A 1 85 ? 9.875 -39.5 -14.711 1 97.31 85 LEU A C 1
ATOM 627 O O . LEU A 1 85 ? 9.734 -40.031 -13.602 1 97.31 85 LEU A O 1
ATOM 631 N N . MET A 1 86 ? 9.883 -38.25 -14.898 1 98.31 86 MET A N 1
ATOM 632 C CA . MET A 1 86 ? 9.766 -37.312 -13.773 1 98.31 86 MET A CA 1
ATOM 633 C C . MET A 1 86 ? 8.352 -36.75 -13.672 1 98.31 86 MET A C 1
ATOM 635 O O . MET A 1 86 ? 7.738 -36.406 -14.688 1 98.31 86 MET A O 1
ATOM 639 N N . ILE A 1 87 ? 7.793 -36.844 -12.531 1 98.81 87 ILE A N 1
ATOM 640 C CA . ILE A 1 87 ? 6.543 -36.188 -12.164 1 98.81 87 ILE A CA 1
ATOM 641 C C . ILE A 1 87 ? 6.809 -35.125 -11.133 1 98.81 87 ILE A C 1
ATOM 643 O O . ILE A 1 87 ? 7.543 -35.344 -10.164 1 98.81 87 ILE A O 1
ATOM 647 N N . GLY A 1 88 ? 6.238 -33.938 -11.367 1 98.19 88 GLY A N 1
ATOM 648 C CA . GLY A 1 88 ? 6.574 -32.938 -10.367 1 98.19 88 GLY A CA 1
ATOM 649 C C . GLY A 1 88 ? 5.648 -31.734 -10.391 1 98.19 88 GLY A C 1
ATOM 650 O O . GLY A 1 88 ? 4.695 -31.703 -11.172 1 98.19 88 GLY A O 1
ATOM 651 N N . SER A 1 89 ? 5.836 -30.812 -9.594 1 98.81 89 SER A N 1
ATOM 652 C CA . SER A 1 89 ? 5.188 -29.531 -9.359 1 98.81 89 SER A CA 1
ATOM 653 C C . SER A 1 89 ? 5.816 -28.797 -8.18 1 98.81 89 SER A C 1
ATOM 655 O O . SER A 1 89 ? 7.039 -28.797 -8.023 1 98.81 89 SER A O 1
ATOM 657 N N . HIS A 1 90 ? 5.023 -28.062 -7.418 1 98.88 90 HIS A N 1
ATOM 658 C CA . HIS A 1 90 ? 5.52 -27.281 -6.285 1 98.88 90 HIS A CA 1
ATOM 659 C C . HIS A 1 90 ? 4.629 -27.453 -5.062 1 98.88 90 HIS A C 1
ATOM 661 O O . HIS A 1 90 ? 3.545 -28.031 -5.156 1 98.88 90 HIS A O 1
ATOM 667 N N . ILE A 1 91 ? 5.168 -26.984 -3.883 1 98.88 91 ILE A N 1
ATOM 668 C CA . ILE A 1 91 ? 4.34 -27.125 -2.691 1 98.88 91 ILE A CA 1
ATOM 669 C C . ILE A 1 91 ? 4.211 -25.781 -1.982 1 98.88 91 ILE A C 1
ATOM 671 O O . ILE A 1 91 ? 3.518 -25.672 -0.97 1 98.88 91 ILE A O 1
ATOM 675 N N . ASP A 1 92 ? 4.961 -24.719 -2.498 1 98.69 92 ASP A N 1
ATOM 676 C CA . ASP A 1 92 ? 4.723 -23.391 -1.953 1 98.69 92 ASP A CA 1
ATOM 677 C C . ASP A 1 92 ? 3.365 -22.844 -2.402 1 98.69 92 ASP A C 1
ATOM 679 O O . ASP A 1 92 ? 2.814 -23.297 -3.408 1 98.69 92 ASP A O 1
ATOM 683 N N . THR A 1 93 ? 2.805 -21.922 -1.604 1 98.5 93 THR A N 1
ATOM 684 C CA . THR A 1 93 ? 1.537 -21.281 -1.94 1 98.5 93 THR A CA 1
ATOM 685 C C . THR A 1 93 ? 1.719 -19.781 -2.117 1 98.5 93 THR A C 1
ATOM 687 O O . THR A 1 93 ? 2.754 -19.234 -1.741 1 98.5 93 THR A O 1
ATOM 690 N N . VAL A 1 94 ? 0.756 -19.109 -2.73 1 98.38 94 VAL A N 1
ATOM 691 C CA . VAL A 1 94 ? 0.652 -17.656 -2.611 1 98.38 94 VAL A CA 1
ATOM 692 C C . VAL A 1 94 ? 0.134 -17.297 -1.224 1 98.38 94 VAL A C 1
ATOM 694 O O . VAL A 1 94 ? 0.091 -18.141 -0.325 1 98.38 94 VAL A O 1
ATOM 697 N N . ILE A 1 95 ? -0.143 -16.031 -1.008 1 97.62 95 ILE A N 1
ATOM 698 C CA . ILE A 1 95 ? -0.658 -15.539 0.269 1 97.62 95 ILE A CA 1
ATOM 699 C C . ILE A 1 95 ? -2.15 -15.852 0.373 1 97.62 95 ILE A C 1
ATOM 701 O O . ILE A 1 95 ? -2.906 -15.609 -0.572 1 97.62 95 ILE A O 1
ATOM 705 N N . ASN A 1 96 ? -2.533 -16.438 1.506 1 97.38 96 ASN A N 1
ATOM 706 C CA . ASN A 1 96 ? -3.922 -16.75 1.812 1 97.38 96 ASN A CA 1
ATOM 707 C C . ASN A 1 96 ? -4.551 -17.625 0.72 1 97.38 96 ASN A C 1
ATOM 709 O O . ASN A 1 96 ? -5.598 -17.266 0.173 1 97.38 96 ASN A O 1
ATOM 713 N N . ALA A 1 97 ? -3.967 -18.703 0.454 1 98.12 97 ALA A N 1
ATOM 714 C CA . ALA A 1 97 ? -4.211 -19.531 -0.725 1 98.12 97 ALA A CA 1
ATOM 715 C C . ALA A 1 97 ? -5.113 -20.719 -0.385 1 98.12 97 ALA A C 1
ATOM 717 O O . ALA A 1 97 ? -5.543 -20.875 0.76 1 98.12 97 ALA A O 1
ATOM 718 N N . GLY A 1 98 ? -5.43 -21.5 -1.391 1 98.06 98 GLY A N 1
ATOM 719 C CA . GLY A 1 98 ? -6.035 -22.812 -1.236 1 98.06 98 GLY A CA 1
ATOM 720 C C . GLY A 1 98 ? -5.016 -23.922 -1.01 1 98.06 98 GLY A C 1
ATOM 721 O O . GLY A 1 98 ? -3.824 -23.641 -0.846 1 98.06 98 GLY A O 1
ATOM 722 N N . ALA A 1 99 ? -5.504 -25.172 -1.065 1 98 99 ALA A N 1
ATOM 723 C CA . ALA A 1 99 ? -4.664 -26.281 -0.606 1 98 99 ALA A CA 1
ATOM 724 C C . ALA A 1 99 ? -4.145 -27.094 -1.783 1 98 99 ALA A C 1
ATOM 726 O O . ALA A 1 99 ? -3.24 -27.922 -1.623 1 98 99 ALA A O 1
ATOM 727 N N . LEU A 1 100 ? -4.605 -26.828 -2.992 1 98.75 100 LEU A N 1
ATOM 728 C CA . LEU A 1 100 ? -4.41 -27.812 -4.055 1 98.75 100 LEU A CA 1
ATOM 729 C C . LEU A 1 100 ? -3.33 -27.344 -5.027 1 98.75 100 LEU A C 1
ATOM 731 O O . LEU A 1 100 ? -2.58 -28.172 -5.559 1 98.75 100 LEU A O 1
ATOM 735 N N . ASP A 1 101 ? -3.18 -26.094 -5.289 1 98.31 101 ASP A N 1
ATOM 736 C CA . ASP A 1 101 ? -2.309 -25.5 -6.301 1 98.31 101 ASP A CA 1
ATOM 737 C C . ASP A 1 101 ? -0.867 -25.984 -6.125 1 98.31 101 ASP A C 1
ATOM 739 O O . ASP A 1 101 ? -0.204 -25.625 -5.148 1 98.31 101 ASP A O 1
ATOM 743 N N . GLY A 1 102 ? -0.372 -26.641 -7.059 1 98.5 102 GLY A N 1
ATOM 744 C CA . GLY A 1 102 ? 0.964 -27.219 -7.078 1 98.5 102 GLY A CA 1
ATOM 745 C C . GLY A 1 102 ? 1.102 -28.438 -6.188 1 98.5 102 GLY A C 1
ATOM 746 O O . GLY A 1 102 ? 1.741 -29.422 -6.566 1 98.5 102 GLY A O 1
ATOM 747 N N . CYS A 1 103 ? 0.537 -28.453 -5.023 1 98.81 103 CYS A N 1
ATOM 748 C CA . CYS A 1 103 ? 0.597 -29.516 -4.035 1 98.81 103 CYS A CA 1
ATOM 749 C C . CYS A 1 103 ? -0.012 -30.797 -4.586 1 98.81 103 CYS A C 1
ATOM 751 O O . CYS A 1 103 ? 0.534 -31.891 -4.391 1 98.81 103 CYS A O 1
ATOM 753 N N . TYR A 1 104 ? -1.091 -30.641 -5.258 1 98.88 104 TYR A N 1
ATOM 754 C CA . TYR A 1 104 ? -1.796 -31.766 -5.863 1 98.88 104 TYR A CA 1
ATOM 755 C C . TYR A 1 104 ? -0.882 -32.531 -6.805 1 98.88 104 TYR A C 1
ATOM 757 O O . TYR A 1 104 ? -0.887 -33.781 -6.812 1 98.88 104 TYR A O 1
ATOM 765 N N . GLY A 1 105 ? -0.078 -31.828 -7.574 1 98.88 105 GLY A N 1
ATOM 766 C CA . GLY A 1 105 ? 0.824 -32.469 -8.523 1 98.88 105 GLY A CA 1
ATOM 767 C C . GLY A 1 105 ? 1.908 -33.281 -7.859 1 98.88 105 GLY A C 1
ATOM 768 O O . GLY A 1 105 ? 2.168 -34.438 -8.258 1 98.88 105 GLY A O 1
ATOM 769 N N . VAL A 1 106 ? 2.531 -32.75 -6.867 1 98.94 106 VAL A N 1
ATOM 770 C CA . VAL A 1 106 ? 3.596 -33.469 -6.156 1 98.94 106 VAL A CA 1
ATOM 771 C C . VAL A 1 106 ? 3.029 -34.688 -5.465 1 98.94 106 VAL A C 1
ATOM 773 O O . VAL A 1 106 ? 3.574 -35.781 -5.602 1 98.94 106 VAL A O 1
ATOM 776 N N . LEU A 1 107 ? 1.922 -34.531 -4.785 1 98.94 107 LEU A N 1
ATOM 777 C CA . LEU A 1 107 ? 1.355 -35.625 -3.994 1 98.94 107 LEU A CA 1
ATOM 778 C C . LEU A 1 107 ? 0.758 -36.688 -4.895 1 98.94 107 LEU A C 1
ATOM 780 O O . LEU A 1 107 ? 0.756 -37.875 -4.543 1 98.94 107 LEU A O 1
ATOM 784 N N . SER A 1 108 ? 0.258 -36.281 -6.055 1 98.88 108 SER A N 1
ATOM 785 C CA . SER A 1 108 ? -0.174 -37.281 -7.031 1 98.88 108 SER A CA 1
ATOM 786 C C . SER A 1 108 ? 1.007 -38.094 -7.555 1 98.88 108 SER A C 1
ATOM 788 O O . SER A 1 108 ? 0.869 -39.25 -7.859 1 98.88 108 SER A O 1
ATOM 790 N N . GLY A 1 109 ? 2.152 -37.406 -7.73 1 98.88 109 GLY A N 1
ATOM 791 C CA . GLY A 1 109 ? 3.355 -38.156 -8.055 1 98.88 109 GLY A CA 1
ATOM 792 C C . GLY A 1 109 ? 3.684 -39.219 -7.027 1 98.88 109 GLY A C 1
ATOM 793 O O . GLY A 1 109 ? 4.008 -40.344 -7.387 1 98.88 109 GLY A O 1
ATOM 794 N N . LEU A 1 110 ? 3.594 -38.875 -5.793 1 98.88 110 LEU A N 1
ATOM 795 C CA . LEU A 1 110 ? 3.832 -39.844 -4.73 1 98.88 110 LEU A CA 1
ATOM 796 C C . LEU A 1 110 ? 2.789 -40.969 -4.77 1 98.88 110 LEU A C 1
ATOM 798 O O . LEU A 1 110 ? 3.1 -42.125 -4.477 1 98.88 110 LEU A O 1
ATOM 802 N N . ALA A 1 111 ? 1.557 -40.594 -5.066 1 98.88 111 ALA A N 1
ATOM 803 C CA . ALA A 1 111 ? 0.504 -41.594 -5.191 1 98.88 111 ALA A CA 1
ATOM 804 C C . ALA A 1 111 ? 0.824 -42.594 -6.305 1 98.88 111 ALA A C 1
ATOM 806 O O . ALA A 1 111 ? 0.548 -43.812 -6.176 1 98.88 111 ALA A O 1
ATOM 807 N N . VAL A 1 112 ? 1.356 -42.125 -7.426 1 98.62 112 VAL A N 1
ATOM 808 C CA . VAL A 1 112 ? 1.758 -43 -8.539 1 98.62 112 VAL A CA 1
ATOM 809 C C . VAL A 1 112 ? 2.84 -43.969 -8.07 1 98.62 112 VAL A C 1
ATOM 811 O O . VAL A 1 112 ? 2.74 -45.156 -8.305 1 98.62 112 VAL A O 1
ATOM 814 N N . VAL A 1 113 ? 3.857 -43.438 -7.398 1 98.12 113 VAL A N 1
ATOM 815 C CA . VAL A 1 113 ? 4.949 -44.281 -6.898 1 98.12 113 VAL A CA 1
ATOM 816 C C . VAL A 1 113 ? 4.406 -45.312 -5.91 1 98.12 113 VAL A C 1
ATOM 818 O O . VAL A 1 113 ? 4.816 -46.469 -5.926 1 98.12 113 VAL A O 1
ATOM 821 N N . ARG A 1 114 ? 3.516 -44.844 -5.066 1 98.25 114 ARG A N 1
ATOM 822 C CA . ARG A 1 114 ? 2.908 -45.75 -4.086 1 98.25 114 ARG A CA 1
ATOM 823 C C . ARG A 1 114 ? 2.184 -46.906 -4.773 1 98.25 114 ARG A C 1
ATOM 825 O O . ARG A 1 114 ? 2.227 -48.031 -4.301 1 98.25 114 ARG A O 1
ATOM 832 N N . ALA A 1 115 ? 1.438 -46.594 -5.848 1 98.19 115 ALA A N 1
ATOM 833 C CA . ALA A 1 115 ? 0.736 -47.656 -6.59 1 98.19 115 ALA A CA 1
ATOM 834 C C . ALA A 1 115 ? 1.7 -48.75 -7.043 1 98.19 115 ALA A C 1
ATOM 836 O O . ALA A 1 115 ? 1.391 -49.938 -6.945 1 98.19 115 ALA A O 1
ATOM 837 N N . PHE A 1 116 ? 2.893 -48.375 -7.535 1 96.62 116 PHE A N 1
ATOM 838 C CA . PHE A 1 116 ? 3.902 -49.344 -7.949 1 96.62 116 PHE A CA 1
ATOM 839 C C . PHE A 1 116 ? 4.418 -50.125 -6.754 1 96.62 116 PHE A C 1
ATOM 841 O O . PHE A 1 116 ? 4.516 -51.344 -6.812 1 96.62 116 PHE A O 1
ATOM 848 N N . ARG A 1 117 ? 4.703 -49.438 -5.656 1 94.88 117 ARG A N 1
ATOM 849 C CA . ARG A 1 117 ? 5.238 -50.062 -4.457 1 94.88 117 ARG A CA 1
ATOM 850 C C . ARG A 1 117 ? 4.25 -51.062 -3.883 1 94.88 117 ARG A C 1
ATOM 852 O O . ARG A 1 117 ? 4.621 -52.219 -3.566 1 94.88 117 ARG A O 1
ATOM 859 N N . GLU A 1 118 ? 3.061 -50.625 -3.764 1 94.31 118 GLU A N 1
ATOM 860 C CA . GLU A 1 118 ? 2.043 -51.469 -3.143 1 94.31 118 GLU A CA 1
ATOM 861 C C . GLU A 1 118 ? 1.754 -52.719 -3.99 1 94.31 118 GLU A C 1
ATOM 863 O O . GLU A 1 118 ? 1.44 -53.781 -3.459 1 94.31 118 GLU A O 1
ATOM 868 N N . ALA A 1 119 ? 1.867 -52.562 -5.293 1 94.38 119 ALA A N 1
ATOM 869 C CA . ALA A 1 119 ? 1.626 -53.656 -6.199 1 94.38 119 ALA A CA 1
ATOM 870 C C . ALA A 1 119 ? 2.855 -54.562 -6.305 1 94.38 119 ALA A C 1
ATOM 872 O O . ALA A 1 119 ? 2.783 -55.656 -6.855 1 94.38 119 ALA A O 1
ATOM 873 N N . GLY A 1 120 ? 4.016 -54.094 -5.801 1 91.69 120 GLY A N 1
ATOM 874 C CA . GLY A 1 120 ? 5.258 -54.844 -5.898 1 91.69 120 GLY A CA 1
ATOM 875 C C . GLY A 1 120 ? 5.82 -54.875 -7.309 1 91.69 120 GLY A C 1
ATOM 876 O O . GLY A 1 120 ? 6.469 -55.844 -7.699 1 91.69 120 GLY A O 1
ATOM 877 N N . VAL A 1 121 ? 5.508 -53.969 -8.109 1 91.31 121 VAL A N 1
ATOM 878 C CA . VAL A 1 121 ? 5.973 -53.844 -9.484 1 91.31 121 VAL A CA 1
ATOM 879 C C . VAL A 1 121 ? 7.055 -52.781 -9.594 1 91.31 121 VAL A C 1
ATOM 881 O O . VAL A 1 121 ? 6.941 -51.719 -8.977 1 91.31 121 VAL A O 1
ATOM 884 N N . LEU A 1 122 ? 8.141 -53.125 -10.211 1 90.38 122 LEU A N 1
ATOM 885 C CA . LEU A 1 122 ? 9.164 -52.125 -10.492 1 90.38 122 LEU A CA 1
ATOM 886 C C . LEU A 1 122 ? 9.031 -51.594 -11.914 1 90.38 122 LEU A C 1
ATOM 888 O O . LEU A 1 122 ? 8.773 -52.344 -12.844 1 90.38 122 LEU A O 1
ATOM 892 N N . PRO A 1 123 ? 9.195 -50.312 -12.055 1 92.94 123 PRO A N 1
ATOM 893 C CA . PRO A 1 123 ? 9.062 -49.719 -13.391 1 92.94 123 PRO A CA 1
ATOM 894 C C . PRO A 1 123 ? 10.25 -50.031 -14.297 1 92.94 123 PRO A C 1
ATOM 896 O O . PRO A 1 123 ? 11.344 -50.344 -13.805 1 92.94 123 PRO A O 1
ATOM 899 N N . SER A 1 124 ? 10 -50 -15.648 1 91.19 124 SER A N 1
ATOM 900 C CA . SER A 1 124 ? 11.047 -50.219 -16.625 1 91.19 124 SER A CA 1
ATOM 901 C C . SER A 1 124 ? 12.094 -49.125 -16.609 1 91.19 124 SER A C 1
ATOM 903 O O . SER A 1 124 ? 13.25 -49.344 -16.969 1 91.19 124 SER A O 1
ATOM 905 N N . ARG A 1 125 ? 11.688 -47.969 -16.203 1 93.38 125 ARG A N 1
ATOM 906 C CA . ARG A 1 125 ? 12.547 -46.812 -15.953 1 93.38 125 ARG A CA 1
ATOM 907 C C . ARG A 1 125 ? 12.273 -46.219 -14.586 1 93.38 125 ARG A C 1
ATOM 909 O O . ARG A 1 125 ? 11.156 -46.312 -14.07 1 93.38 125 ARG A O 1
ATOM 916 N N . PRO A 1 126 ? 13.312 -45.594 -14.023 1 95.31 126 PRO A N 1
ATOM 917 C CA . PRO A 1 126 ? 13.031 -44.938 -12.742 1 95.31 126 PRO A CA 1
ATOM 918 C C . PRO A 1 126 ? 11.922 -43.906 -12.828 1 95.31 126 PRO A C 1
ATOM 920 O O . PRO A 1 126 ? 11.727 -43.281 -13.883 1 95.31 126 PRO A O 1
ATOM 923 N N . ILE A 1 127 ? 11.156 -43.75 -11.789 1 97.19 127 ILE A N 1
ATOM 924 C CA . ILE A 1 127 ? 10.188 -42.656 -11.641 1 97.19 127 ILE A CA 1
ATOM 925 C C . ILE A 1 127 ? 10.656 -41.688 -10.562 1 97.19 127 ILE A C 1
ATOM 927 O O . ILE A 1 127 ? 10.906 -42.094 -9.422 1 97.19 127 ILE A O 1
ATOM 931 N N . THR A 1 128 ? 10.852 -40.438 -10.891 1 97.81 128 THR A N 1
ATOM 932 C CA . THR A 1 128 ? 11.273 -39.438 -9.938 1 97.81 128 THR A CA 1
ATOM 933 C C . THR A 1 128 ? 10.141 -38.438 -9.672 1 97.81 128 THR A C 1
ATOM 935 O O . THR A 1 128 ? 9.531 -37.906 -10.609 1 97.81 128 THR A O 1
ATOM 938 N N . VAL A 1 129 ? 9.781 -38.219 -8.406 1 98.75 129 VAL A N 1
ATOM 939 C CA . VAL A 1 129 ? 8.852 -37.188 -8 1 98.75 129 VAL A CA 1
ATOM 940 C C . VAL A 1 129 ? 9.641 -35.938 -7.543 1 98.75 129 VAL A C 1
ATOM 942 O O . VAL A 1 129 ? 10.5 -36.031 -6.664 1 98.75 129 VAL A O 1
ATOM 945 N N . ALA A 1 130 ? 9.305 -34.812 -8.125 1 98.81 130 ALA A N 1
ATOM 946 C CA . ALA A 1 130 ? 10.039 -33.594 -7.832 1 98.81 130 ALA A CA 1
ATOM 947 C C . ALA A 1 130 ? 9.125 -32.531 -7.211 1 98.81 130 ALA A C 1
ATOM 949 O O . ALA A 1 130 ? 7.984 -32.344 -7.648 1 98.81 130 ALA A O 1
ATOM 950 N N . ALA A 1 131 ? 9.523 -31.828 -6.172 1 98.94 131 ALA A N 1
ATOM 951 C CA . ALA A 1 131 ? 8.945 -30.609 -5.629 1 98.94 131 ALA A CA 1
ATOM 952 C C . ALA A 1 131 ? 9.875 -29.422 -5.84 1 98.94 131 ALA A C 1
ATOM 954 O O . ALA A 1 131 ? 10.906 -29.312 -5.172 1 98.94 131 ALA A O 1
ATOM 955 N N . PHE A 1 132 ? 9.453 -28.516 -6.734 1 98.94 132 PHE A N 1
ATOM 956 C CA . PHE A 1 132 ? 10.328 -27.406 -7.133 1 98.94 132 PHE A CA 1
ATOM 957 C C . PHE A 1 132 ? 10.164 -26.219 -6.199 1 98.94 132 PHE A C 1
ATOM 959 O O . PHE A 1 132 ? 9.055 -25.938 -5.727 1 98.94 132 PHE A O 1
ATOM 966 N N . THR A 1 133 ? 11.242 -25.531 -6.008 1 98.88 133 THR A N 1
ATOM 967 C CA . THR A 1 133 ? 11.305 -24.438 -5.055 1 98.88 133 THR A CA 1
ATOM 968 C C . THR A 1 133 ? 10.75 -23.156 -5.672 1 98.88 133 THR A C 1
ATOM 970 O O . THR A 1 133 ? 11.148 -22.766 -6.773 1 98.88 133 THR A O 1
ATOM 973 N N . ASN A 1 134 ? 9.805 -22.438 -4.996 1 98.69 134 ASN A N 1
ATOM 974 C CA . ASN A 1 134 ? 9.367 -21.078 -5.285 1 98.69 134 ASN A CA 1
ATOM 975 C C . ASN A 1 134 ? 8.727 -20.969 -6.668 1 98.69 134 ASN A C 1
ATOM 977 O O . ASN A 1 134 ? 9.125 -20.141 -7.48 1 98.69 134 ASN A O 1
ATOM 981 N N . GLU A 1 135 ? 7.809 -21.891 -6.902 1 98.75 135 GLU A N 1
ATOM 982 C CA . GLU A 1 135 ? 7.098 -21.828 -8.172 1 98.75 135 GLU A CA 1
ATOM 983 C C . GLU A 1 135 ? 6.254 -20.562 -8.266 1 98.75 135 GLU A C 1
ATOM 985 O O . GLU A 1 135 ? 6.207 -19.906 -9.312 1 98.75 135 GLU A O 1
ATOM 990 N N . GLU A 1 136 ? 5.629 -20.109 -7.227 1 98.31 136 GLU A N 1
ATOM 991 C CA . GLU A 1 136 ? 4.68 -19 -7.238 1 98.31 136 GLU A CA 1
ATOM 992 C C . GLU A 1 136 ? 5.387 -17.672 -7.434 1 98.31 136 GLU A C 1
ATOM 994 O O . GLU A 1 136 ? 4.812 -16.734 -7.992 1 98.31 136 GLU A O 1
ATOM 999 N N . GLY A 1 137 ? 6.566 -17.516 -6.855 1 98.19 137 GLY A N 1
ATOM 1000 C CA . GLY A 1 137 ? 7.355 -16.312 -7.035 1 98.19 137 GLY A CA 1
ATOM 1001 C C . GLY A 1 137 ? 6.824 -15.125 -6.25 1 98.19 137 GLY A C 1
ATOM 1002 O O . GLY A 1 137 ? 7.113 -13.977 -6.578 1 98.19 137 GLY A O 1
ATOM 1003 N N . VAL A 1 138 ? 6.031 -15.367 -5.25 1 97.19 138 VAL A N 1
ATOM 1004 C CA . VAL A 1 138 ? 5.414 -14.273 -4.504 1 97.19 138 VAL A CA 1
ATOM 1005 C C . VAL A 1 138 ? 6.418 -13.695 -3.516 1 97.19 138 VAL A C 1
ATOM 1007 O O . VAL A 1 138 ? 6.387 -12.492 -3.219 1 97.19 138 VAL A O 1
ATOM 1010 N N . ARG A 1 139 ? 7.246 -14.555 -2.91 1 97.81 139 ARG A N 1
ATOM 1011 C CA . ARG A 1 139 ? 8.227 -14.102 -1.931 1 97.81 139 ARG A CA 1
ATOM 1012 C C . ARG A 1 139 ? 9.547 -13.742 -2.604 1 97.81 139 ARG A C 1
ATOM 1014 O O . ARG A 1 139 ? 10.164 -12.727 -2.275 1 97.81 139 ARG A O 1
ATOM 1021 N N . PHE A 1 140 ? 9.953 -14.594 -3.592 1 98.31 140 PHE A N 1
ATOM 1022 C CA . PHE A 1 140 ? 11.133 -14.383 -4.418 1 98.31 140 PHE A CA 1
ATOM 1023 C C . PHE A 1 140 ? 10.758 -14.352 -5.898 1 98.31 140 PHE A C 1
ATOM 1025 O O . PHE A 1 140 ? 9.93 -15.148 -6.352 1 98.31 140 PHE A O 1
ATOM 1032 N N . HIS A 1 141 ? 11.25 -13.453 -6.613 1 96.44 141 HIS A N 1
ATOM 1033 C CA . HIS A 1 141 ? 11.062 -13.414 -8.062 1 96.44 141 HIS A CA 1
ATOM 1034 C C . HIS A 1 141 ? 12.266 -14 -8.789 1 96.44 141 HIS A C 1
ATOM 1036 O O . HIS A 1 141 ? 13.398 -13.859 -8.336 1 96.44 141 HIS A O 1
ATOM 1042 N N . PRO A 1 142 ? 12.062 -14.672 -9.867 1 97.44 142 PRO A N 1
ATOM 1043 C CA . PRO A 1 142 ? 10.82 -14.82 -10.633 1 97.44 142 PRO A CA 1
ATOM 1044 C C . PRO A 1 142 ? 9.992 -16.016 -10.18 1 97.44 142 PRO A C 1
ATOM 1046 O O . PRO A 1 142 ? 10.398 -16.766 -9.289 1 97.44 142 PRO A O 1
ATOM 1049 N N . ASP A 1 143 ? 8.797 -16.203 -10.781 1 98.06 143 ASP A N 1
ATOM 1050 C CA . ASP A 1 143 ? 8.031 -17.438 -10.633 1 98.06 143 ASP A CA 1
ATOM 1051 C C . ASP A 1 143 ? 8.75 -18.609 -11.305 1 98.06 143 ASP A C 1
ATOM 1053 O O . ASP A 1 143 ? 9.672 -18.406 -12.094 1 98.06 143 ASP A O 1
ATOM 1057 N N . MET A 1 144 ? 8.398 -19.859 -10.844 1 98.56 144 MET A N 1
ATOM 1058 C CA . MET A 1 144 ? 9.023 -21.094 -11.32 1 98.56 144 MET A CA 1
ATOM 1059 C C . MET A 1 144 ? 10.531 -21.047 -11.133 1 98.56 144 MET A C 1
ATOM 1061 O O . MET A 1 144 ? 11.281 -21.578 -11.953 1 98.56 144 MET A O 1
ATOM 1065 N N . MET A 1 145 ? 11 -20.438 -10.094 1 98.62 145 MET A N 1
ATOM 1066 C CA . MET A 1 145 ? 12.422 -20.188 -9.898 1 98.62 145 MET A CA 1
ATOM 1067 C C . MET A 1 145 ? 13.211 -21.484 -9.828 1 98.62 145 MET A C 1
ATOM 1069 O O . MET A 1 145 ? 14.219 -21.656 -10.508 1 98.62 145 MET A O 1
ATOM 1073 N N . GLY A 1 146 ? 12.812 -22.438 -9.031 1 98.81 146 GLY A N 1
ATOM 1074 C CA . GLY A 1 146 ? 13.531 -23.688 -8.852 1 98.81 146 GLY A CA 1
ATOM 1075 C C . GLY A 1 146 ? 13.672 -24.484 -10.133 1 98.81 146 GLY A C 1
ATOM 1076 O O . GLY A 1 146 ? 14.75 -24.984 -10.445 1 98.81 146 GLY A O 1
ATOM 1077 N N . SER A 1 147 ? 12.562 -24.656 -10.812 1 98.81 147 SER A N 1
ATOM 1078 C CA . SER A 1 147 ? 12.602 -25.406 -12.062 1 98.81 147 SER A CA 1
ATOM 1079 C C . SER A 1 147 ? 13.344 -24.641 -13.148 1 98.81 147 SER A C 1
ATOM 1081 O O . SER A 1 147 ? 14.008 -25.234 -14 1 98.81 147 SER A O 1
ATOM 1083 N N . LEU A 1 148 ? 13.258 -23.281 -13.109 1 98.75 148 LEU A N 1
ATOM 1084 C CA . LEU A 1 148 ? 13.977 -22.453 -14.07 1 98.75 148 LEU A CA 1
ATOM 1085 C C . LEU A 1 148 ? 15.484 -22.609 -13.898 1 98.75 148 LEU A C 1
ATOM 1087 O O . LEU A 1 148 ? 16.219 -22.781 -14.883 1 98.75 148 LEU A O 1
ATOM 1091 N N . VAL A 1 149 ? 15.93 -22.531 -12.672 1 98.81 149 VAL A N 1
ATOM 1092 C CA . VAL A 1 149 ? 17.344 -22.766 -12.391 1 98.81 149 VAL A CA 1
ATOM 1093 C C . VAL A 1 149 ? 17.734 -24.188 -12.812 1 98.81 149 VAL A C 1
ATOM 1095 O O . VAL A 1 149 ? 18.766 -24.391 -13.438 1 98.81 149 VAL A O 1
ATOM 1098 N N . TYR A 1 150 ? 16.875 -25.141 -12.461 1 98.69 150 TYR A N 1
ATOM 1099 C CA . TYR A 1 150 ? 17.125 -26.547 -12.773 1 98.69 150 TYR A CA 1
ATOM 1100 C C . TYR A 1 150 ? 17.312 -26.75 -14.266 1 98.69 150 TYR A C 1
ATOM 1102 O O . TYR A 1 150 ? 18.172 -27.516 -14.688 1 98.69 150 TYR A O 1
ATOM 1110 N N . ALA A 1 151 ? 16.578 -26.031 -15.07 1 98.25 151 ALA A N 1
ATOM 1111 C CA . ALA A 1 151 ? 16.578 -26.172 -16.531 1 98.25 151 ALA A CA 1
ATOM 1112 C C . ALA A 1 151 ? 17.672 -25.297 -17.156 1 98.25 151 ALA A C 1
ATOM 1114 O O . ALA A 1 151 ? 17.844 -25.297 -18.375 1 98.25 151 ALA A O 1
ATOM 1115 N N . GLY A 1 152 ? 18.359 -24.531 -16.391 1 97.81 152 GLY A N 1
ATOM 1116 C CA . GLY A 1 152 ? 19.484 -23.734 -16.875 1 97.81 152 GLY A CA 1
ATOM 1117 C C . GLY A 1 152 ? 19.047 -22.375 -17.391 1 97.81 152 GLY A C 1
ATOM 1118 O O . GLY A 1 152 ? 19.844 -21.672 -18.016 1 97.81 152 GLY A O 1
ATOM 1119 N N . GLY A 1 153 ? 17.844 -22.016 -17.141 1 97.44 153 GLY A N 1
ATOM 1120 C CA . GLY A 1 153 ? 17.312 -20.766 -17.672 1 97.44 153 GLY A CA 1
ATOM 1121 C C . GLY A 1 153 ? 17.594 -19.578 -16.781 1 97.44 153 GLY A C 1
ATOM 1122 O O . GLY A 1 153 ? 17.297 -18.438 -17.141 1 97.44 153 GLY A O 1
ATOM 1123 N N . TYR A 1 154 ? 18.109 -19.719 -15.578 1 97.62 154 TYR A N 1
ATOM 1124 C CA . TYR A 1 154 ? 18.438 -18.703 -14.586 1 97.62 154 TYR A CA 1
ATOM 1125 C C . TYR A 1 154 ? 19.656 -19.109 -13.766 1 97.62 154 TYR A C 1
ATOM 1127 O O . TYR A 1 154 ? 19.719 -20.203 -13.219 1 97.62 154 TYR A O 1
ATOM 1135 N N . PRO A 1 155 ? 20.688 -18.297 -13.742 1 98.31 155 PRO A N 1
ATOM 1136 C CA . PRO A 1 155 ? 21.922 -18.688 -13.039 1 98.31 155 PRO A CA 1
ATOM 1137 C C . PRO A 1 155 ? 21.688 -18.969 -11.555 1 98.31 155 PRO A C 1
ATOM 1139 O O . PRO A 1 155 ? 21.047 -18.172 -10.867 1 98.31 155 PRO A O 1
ATOM 1142 N N . LEU A 1 156 ? 22.203 -20.062 -11.125 1 98.62 156 LEU A N 1
ATOM 1143 C CA . LEU A 1 156 ? 22.062 -20.484 -9.742 1 98.62 156 LEU A CA 1
ATOM 1144 C C . LEU A 1 156 ? 22.5 -19.391 -8.781 1 98.62 156 LEU A C 1
ATOM 1146 O O . LEU A 1 156 ? 21.797 -19.094 -7.812 1 98.62 156 LEU A O 1
ATOM 1150 N N . GLU A 1 157 ? 23.609 -18.797 -9.031 1 98.62 157 GLU A N 1
ATOM 1151 C CA . GLU A 1 157 ? 24.141 -17.781 -8.133 1 98.62 157 GLU A CA 1
ATOM 1152 C C . GLU A 1 157 ? 23.203 -16.594 -8.008 1 98.62 157 GLU A C 1
ATOM 1154 O O . GLU A 1 157 ? 23.031 -16.031 -6.926 1 98.62 157 GLU A O 1
ATOM 1159 N N . ASP A 1 158 ? 22.641 -16.172 -9.102 1 98.5 158 ASP A N 1
ATOM 1160 C CA . ASP A 1 158 ? 21.688 -15.07 -9.086 1 98.5 158 ASP A CA 1
ATOM 1161 C C . ASP A 1 158 ? 20.453 -15.422 -8.25 1 98.5 158 ASP A C 1
ATOM 1163 O O . ASP A 1 158 ? 19.938 -14.594 -7.496 1 98.5 158 ASP A O 1
ATOM 1167 N N . ALA A 1 159 ? 19.984 -16.641 -8.422 1 98.69 159 ALA A N 1
ATOM 1168 C CA . ALA A 1 159 ? 18.828 -17.094 -7.652 1 98.69 159 ALA A CA 1
ATOM 1169 C C . ALA A 1 159 ? 19.141 -17.125 -6.156 1 98.69 159 ALA A C 1
ATOM 1171 O O . ALA A 1 159 ? 18.344 -16.672 -5.34 1 98.69 159 ALA A O 1
ATOM 1172 N N . LEU A 1 160 ? 20.312 -17.656 -5.82 1 98.75 160 LEU A N 1
ATOM 1173 C CA . LEU A 1 160 ? 20.719 -17.766 -4.422 1 98.75 160 LEU A CA 1
ATOM 1174 C C . LEU A 1 160 ? 20.875 -16.391 -3.785 1 98.75 160 LEU A C 1
ATOM 1176 O O . LEU A 1 160 ? 20.688 -16.234 -2.574 1 98.75 160 LEU A O 1
ATOM 1180 N N . ASN A 1 161 ? 21.141 -15.352 -4.59 1 98.56 161 ASN A N 1
ATOM 1181 C CA . ASN A 1 161 ? 21.328 -13.992 -4.09 1 98.56 161 ASN A CA 1
ATOM 1182 C C . ASN A 1 161 ? 20.031 -13.188 -4.148 1 98.56 161 ASN A C 1
ATOM 1184 O O . ASN A 1 161 ? 20 -12.023 -3.754 1 98.56 161 ASN A O 1
ATOM 1188 N N . ALA A 1 162 ? 18.984 -13.758 -4.641 1 98.19 162 ALA A N 1
ATOM 1189 C CA . ALA A 1 162 ? 17.719 -13.047 -4.754 1 98.19 162 ALA A CA 1
ATOM 1190 C C . ALA A 1 162 ? 17.234 -12.562 -3.391 1 98.19 162 ALA A C 1
ATOM 1192 O O . ALA A 1 162 ? 17.344 -13.281 -2.395 1 98.19 162 ALA A O 1
ATOM 1193 N N . VAL A 1 163 ? 16.75 -11.359 -3.334 1 97.94 163 VAL A N 1
ATOM 1194 C CA . VAL A 1 163 ? 16.188 -10.773 -2.121 1 97.94 163 VAL A CA 1
ATOM 1195 C C . VAL A 1 163 ? 14.672 -10.844 -2.16 1 97.94 163 VAL A C 1
ATOM 1197 O O . VAL A 1 163 ? 14.047 -10.422 -3.137 1 97.94 163 VAL A O 1
ATOM 1200 N N . ALA A 1 164 ? 14.133 -11.352 -1.088 1 97.81 164 ALA A N 1
ATOM 1201 C CA . ALA A 1 164 ? 12.688 -11.539 -0.975 1 97.81 164 ALA A CA 1
ATOM 1202 C C . ALA A 1 164 ? 11.969 -10.195 -0.819 1 97.81 164 ALA A C 1
ATOM 1204 O O . ALA A 1 164 ? 12.609 -9.172 -0.541 1 97.81 164 ALA A O 1
ATOM 1205 N N . THR A 1 165 ? 10.664 -10.234 -1.021 1 94.62 165 THR A N 1
ATOM 1206 C CA . THR A 1 165 ? 9.836 -9.047 -0.837 1 94.62 165 THR A CA 1
ATOM 1207 C C . THR A 1 165 ? 9.875 -8.578 0.615 1 94.62 165 THR A C 1
ATOM 1209 O O . THR A 1 165 ? 9.617 -7.406 0.901 1 94.62 165 THR A O 1
ATOM 1212 N N . ASP A 1 166 ? 10.203 -9.461 1.524 1 94.06 166 ASP A N 1
ATOM 1213 C CA . ASP A 1 166 ? 10.297 -9.102 2.938 1 94.06 166 ASP A CA 1
ATOM 1214 C C . ASP A 1 166 ? 11.742 -8.867 3.352 1 94.06 166 ASP A C 1
ATOM 1216 O O . ASP A 1 166 ? 12.047 -8.781 4.543 1 94.06 166 ASP A O 1
ATOM 1220 N N . GLY A 1 167 ? 12.688 -8.953 2.443 1 96.38 167 GLY A N 1
ATOM 1221 C CA . GLY A 1 167 ? 14.062 -8.57 2.684 1 96.38 167 GLY A CA 1
ATOM 1222 C C . GLY A 1 167 ? 14.992 -9.75 2.889 1 96.38 167 GLY A C 1
ATOM 1223 O O . GLY A 1 167 ? 16.219 -9.594 2.893 1 96.38 167 GLY A O 1
ATOM 1224 N N . ALA A 1 168 ? 14.469 -10.938 3.018 1 97.94 168 ALA A N 1
ATOM 1225 C CA . ALA A 1 168 ? 15.297 -12.125 3.24 1 97.94 168 ALA A CA 1
ATOM 1226 C C . ALA A 1 168 ? 16.062 -12.5 1.981 1 97.94 168 ALA A C 1
ATOM 1228 O O . ALA A 1 168 ? 15.68 -12.133 0.871 1 97.94 168 ALA A O 1
ATOM 1229 N N . VAL A 1 169 ? 17.141 -13.156 2.1 1 98.62 169 VAL A N 1
ATOM 1230 C CA . VAL A 1 169 ? 17.953 -13.641 0.981 1 98.62 169 VAL A CA 1
ATOM 1231 C C . VAL A 1 169 ? 17.719 -15.133 0.791 1 98.62 169 VAL A C 1
ATOM 1233 O O . VAL A 1 169 ? 17.719 -15.898 1.76 1 98.62 169 VAL A O 1
ATOM 1236 N N . LEU A 1 170 ? 17.609 -15.602 -0.387 1 98.81 170 LEU A N 1
ATOM 1237 C CA . LEU A 1 170 ? 17.203 -16.969 -0.662 1 98.81 170 LEU A CA 1
ATOM 1238 C C . LEU A 1 170 ? 18.203 -17.969 -0.09 1 98.81 170 LEU A C 1
ATOM 1240 O O . LEU A 1 170 ? 17.812 -18.953 0.543 1 98.81 170 LEU A O 1
ATOM 1244 N N . ARG A 1 171 ? 19.531 -17.766 -0.313 1 98.62 171 ARG A N 1
ATOM 1245 C CA . ARG A 1 171 ? 20.578 -18.656 0.171 1 98.62 171 ARG A CA 1
ATOM 1246 C C . ARG A 1 171 ? 20.469 -18.859 1.679 1 98.62 171 ARG A C 1
ATOM 1248 O O . ARG A 1 171 ? 20.562 -19.984 2.17 1 98.62 171 ARG A O 1
ATOM 1255 N N . ASP A 1 172 ? 20.281 -17.75 2.365 1 98.75 172 ASP A N 1
ATOM 1256 C CA . ASP A 1 172 ? 20.172 -17.797 3.82 1 98.75 172 ASP A CA 1
ATOM 1257 C C . ASP A 1 172 ? 18.938 -18.594 4.254 1 98.75 172 ASP A C 1
ATOM 1259 O O . ASP A 1 172 ? 18.984 -19.344 5.23 1 98.75 172 ASP A O 1
ATOM 1263 N N . GLU A 1 173 ? 17.875 -18.391 3.549 1 98.81 173 GLU A N 1
ATOM 1264 C CA . GLU A 1 173 ? 16.625 -19.078 3.881 1 98.81 173 GLU A CA 1
ATOM 1265 C C . GLU A 1 173 ? 16.734 -20.578 3.607 1 98.81 173 GLU A C 1
ATOM 1267 O O . GLU A 1 173 ? 16.172 -21.391 4.336 1 98.81 173 GLU A O 1
ATOM 1272 N N . LEU A 1 174 ? 17.375 -21 2.543 1 98.88 174 LEU A N 1
ATOM 1273 C CA . LEU A 1 174 ? 17.609 -22.422 2.254 1 98.88 174 LEU A CA 1
ATOM 1274 C C . LEU A 1 174 ? 18.406 -23.078 3.375 1 98.88 174 LEU A C 1
ATOM 1276 O O . LEU A 1 174 ? 18.078 -24.172 3.812 1 98.88 174 LEU A O 1
ATOM 1280 N N . GLU A 1 175 ? 19.469 -22.375 3.795 1 98.62 175 GLU A N 1
ATOM 1281 C CA . GLU A 1 175 ? 20.297 -22.875 4.887 1 98.62 175 GLU A CA 1
ATOM 1282 C C . GLU A 1 175 ? 19.484 -23 6.18 1 98.62 175 GLU A C 1
ATOM 1284 O O . GLU A 1 175 ? 19.531 -24.016 6.855 1 98.62 175 GLU A O 1
ATOM 1289 N N . ARG A 1 176 ? 18.797 -21.938 6.465 1 98.38 176 ARG A N 1
ATOM 1290 C CA . ARG A 1 176 ? 17.984 -21.906 7.68 1 98.38 176 ARG A CA 1
ATOM 1291 C C . ARG A 1 176 ? 16.969 -23.031 7.691 1 98.38 176 ARG A C 1
ATOM 1293 O O . ARG A 1 176 ? 16.75 -23.672 8.727 1 98.38 176 ARG A O 1
ATOM 1300 N N . ALA A 1 177 ? 16.328 -23.312 6.594 1 98.06 177 ALA A N 1
ATOM 1301 C CA . ALA A 1 177 ? 15.273 -24.312 6.48 1 98.06 177 ALA A CA 1
ATOM 1302 C C . ALA A 1 177 ? 15.859 -25.719 6.426 1 98.06 177 ALA A C 1
ATOM 1304 O O . ALA A 1 177 ? 15.141 -26.703 6.613 1 98.06 177 ALA A O 1
ATOM 1305 N N . GLY A 1 178 ? 17.172 -25.859 6.141 1 98.38 178 GLY A N 1
ATOM 1306 C CA . GLY A 1 178 ? 17.812 -27.156 6.035 1 98.38 178 GLY A CA 1
ATOM 1307 C C . GLY A 1 178 ? 17.656 -27.797 4.668 1 98.38 178 GLY A C 1
ATOM 1308 O O . GLY A 1 178 ? 17.688 -29.016 4.539 1 98.38 178 GLY A O 1
ATOM 1309 N N . TYR A 1 179 ? 17.484 -27 3.641 1 98.75 179 TYR A N 1
ATOM 1310 C CA . TYR A 1 179 ? 17.219 -27.547 2.316 1 98.75 179 TYR A CA 1
ATOM 1311 C C . TYR A 1 179 ? 18.203 -27.016 1.291 1 98.75 179 TYR A C 1
ATOM 1313 O O . TYR A 1 179 ? 17.922 -26.984 0.093 1 98.75 179 TYR A O 1
ATOM 1321 N N . ALA A 1 180 ? 19.328 -26.469 1.814 1 98.62 180 ALA A N 1
ATOM 1322 C CA . ALA A 1 180 ? 20.453 -26.172 0.931 1 98.62 180 ALA A CA 1
ATOM 1323 C C . ALA A 1 180 ? 21.172 -27.438 0.504 1 98.62 180 ALA A C 1
ATOM 1325 O O . ALA A 1 180 ? 22.203 -27.812 1.08 1 98.62 180 ALA A O 1
ATOM 1326 N N . GLY A 1 181 ? 20.688 -28.109 -0.518 1 98.38 181 GLY A N 1
ATOM 1327 C CA . GLY A 1 181 ? 21.219 -29.391 -0.942 1 98.38 181 GLY A CA 1
ATOM 1328 C C . GLY A 1 181 ? 22.547 -29.281 -1.684 1 98.38 181 GLY A C 1
ATOM 1329 O O . GLY A 1 181 ? 23.047 -28.172 -1.895 1 98.38 181 GLY A O 1
ATOM 1330 N N . SER A 1 182 ? 23.062 -30.469 -2.025 1 97.81 182 SER A N 1
ATOM 1331 C CA . SER A 1 182 ? 24.391 -30.5 -2.646 1 97.81 182 SER A CA 1
ATOM 1332 C C . SER A 1 182 ? 24.297 -30.859 -4.125 1 97.81 182 SER A C 1
ATOM 1334 O O . SER A 1 182 ? 25.234 -30.609 -4.887 1 97.81 182 SER A O 1
ATOM 1336 N N . MET A 1 183 ? 23.234 -31.469 -4.488 1 97.62 183 MET A N 1
ATOM 1337 C CA . MET A 1 183 ? 23.125 -31.875 -5.883 1 97.62 183 MET A CA 1
ATOM 1338 C C . MET A 1 183 ? 23.109 -30.672 -6.809 1 97.62 183 MET A C 1
ATOM 1340 O O . MET A 1 183 ? 22.453 -29.672 -6.52 1 97.62 183 MET A O 1
ATOM 1344 N N . VAL A 1 184 ? 23.828 -30.734 -7.887 1 97.88 184 VAL A N 1
ATOM 1345 C CA . VAL A 1 184 ? 23.828 -29.672 -8.883 1 97.88 184 VAL A CA 1
ATOM 1346 C C . VAL A 1 184 ? 22.5 -29.656 -9.641 1 97.88 184 VAL A C 1
ATOM 1348 O O . VAL A 1 184 ? 22.078 -30.688 -10.164 1 97.88 184 VAL A O 1
ATOM 1351 N N . PRO A 1 185 ? 21.875 -28.516 -9.641 1 98.06 185 PRO A N 1
ATOM 1352 C CA . PRO A 1 185 ? 20.625 -28.469 -10.422 1 98.06 185 PRO A CA 1
ATOM 1353 C C . PRO A 1 185 ? 20.812 -28.953 -11.859 1 98.06 185 PRO A C 1
ATOM 1355 O O . PRO A 1 185 ? 21.812 -28.625 -12.492 1 98.06 185 PRO A O 1
ATOM 1358 N N . GLY A 1 186 ? 19.875 -29.703 -12.312 1 96.19 186 GLY A N 1
ATOM 1359 C CA . GLY A 1 186 ? 19.922 -30.188 -13.68 1 96.19 186 GLY A CA 1
ATOM 1360 C C . GLY A 1 186 ? 20.672 -31.5 -13.828 1 96.19 186 GLY A C 1
ATOM 1361 O O . GLY A 1 186 ? 20.844 -32 -14.945 1 96.19 186 GLY A O 1
ATOM 1362 N N . SER A 1 187 ? 21.094 -32.125 -12.758 1 94.25 187 SER A N 1
ATOM 1363 C CA . SER A 1 187 ? 21.891 -33.344 -12.805 1 94.25 187 SER A CA 1
ATOM 1364 C C . SER A 1 187 ? 21.062 -34.531 -13.258 1 94.25 187 SER A C 1
ATOM 1366 O O . SER A 1 187 ? 21.609 -35.5 -13.812 1 94.25 187 SER A O 1
ATOM 1368 N N . ILE A 1 188 ? 19.812 -34.5 -12.953 1 93.56 188 ILE A N 1
ATOM 1369 C CA . ILE A 1 188 ? 18.891 -35.531 -13.398 1 93.56 188 ILE A CA 1
ATOM 1370 C C . ILE A 1 188 ? 18.094 -35.031 -14.594 1 93.56 188 ILE A C 1
ATOM 1372 O O . ILE A 1 188 ? 17.109 -34.312 -14.43 1 93.56 188 ILE A O 1
ATOM 1376 N N . VAL A 1 189 ? 18.469 -35.375 -15.758 1 95.25 189 VAL A N 1
ATOM 1377 C CA . VAL A 1 189 ? 17.703 -34.969 -16.938 1 95.25 189 VAL A CA 1
ATOM 1378 C C . VAL A 1 189 ? 16.578 -35.969 -17.172 1 95.25 189 VAL A C 1
ATOM 1380 O O . VAL A 1 189 ? 16.828 -37.156 -17.438 1 95.25 189 VAL A O 1
ATOM 1383 N N . PRO A 1 190 ? 15.383 -35.531 -17.062 1 97.06 190 PRO A N 1
ATOM 1384 C CA . PRO A 1 190 ? 14.281 -36.5 -17.219 1 97.06 190 PRO A CA 1
ATOM 1385 C C . PRO A 1 190 ? 14.148 -37 -18.656 1 97.06 190 PRO A C 1
ATOM 1387 O O . PRO A 1 190 ? 14.43 -36.281 -19.609 1 97.06 190 PRO A O 1
ATOM 1390 N N . HIS A 1 191 ? 13.797 -38.25 -18.797 1 96.56 191 HIS A N 1
ATOM 1391 C CA . HIS A 1 191 ? 13.375 -38.75 -20.109 1 96.56 191 HIS A CA 1
ATOM 1392 C C . HIS A 1 191 ? 12.109 -38.031 -20.578 1 96.56 191 HIS A C 1
ATOM 1394 O O . HIS A 1 191 ? 12.008 -37.688 -21.75 1 96.56 191 HIS A O 1
ATOM 1400 N N . GLU A 1 192 ? 11.211 -37.875 -19.719 1 97.81 192 GLU A N 1
ATOM 1401 C CA . GLU A 1 192 ? 9.969 -37.125 -19.906 1 97.81 192 GLU A CA 1
ATOM 1402 C C . GLU A 1 192 ? 9.469 -36.562 -18.578 1 97.81 192 GLU A C 1
ATOM 1404 O O . GLU A 1 192 ? 9.875 -37.031 -17.516 1 97.81 192 GLU A O 1
ATOM 1409 N N . TYR A 1 193 ? 8.633 -35.562 -18.688 1 98.56 193 TYR A N 1
ATOM 1410 C CA . TYR A 1 193 ? 8.109 -34.875 -17.5 1 98.56 193 TYR A CA 1
ATOM 1411 C C . TYR A 1 193 ? 6.594 -34.75 -17.578 1 98.56 193 TYR A C 1
ATOM 1413 O O . TYR A 1 193 ? 6.059 -34.344 -18.609 1 98.56 193 TYR A O 1
ATOM 1421 N N . LEU A 1 194 ? 5.895 -35.125 -16.5 1 98.81 194 LEU A N 1
ATOM 1422 C CA . LEU A 1 194 ? 4.449 -34.969 -16.391 1 98.81 194 LEU A CA 1
ATOM 1423 C C . LEU A 1 194 ? 4.098 -34.156 -15.141 1 98.81 194 LEU A C 1
ATOM 1425 O O . LEU A 1 194 ? 4.707 -34.312 -14.086 1 98.81 194 LEU A O 1
ATOM 1429 N N . GLU A 1 195 ? 3.176 -33.281 -15.281 1 98.88 195 GLU A N 1
ATOM 1430 C CA . GLU A 1 195 ? 2.68 -32.469 -14.156 1 98.88 195 GLU A CA 1
ATOM 1431 C C . GLU A 1 195 ? 1.154 -32.438 -14.133 1 98.88 195 GLU A C 1
ATOM 1433 O O . GLU A 1 195 ? 0.519 -32.062 -15.125 1 98.88 195 GLU A O 1
ATOM 1438 N N . LEU A 1 196 ? 0.563 -32.969 -13.055 1 98.88 196 LEU A N 1
ATOM 1439 C CA . LEU A 1 196 ? -0.863 -32.844 -12.766 1 98.88 196 LEU A CA 1
ATOM 1440 C C . LEU A 1 196 ? -1.163 -31.609 -11.945 1 98.88 196 LEU A C 1
ATOM 1442 O O . LEU A 1 196 ? -0.42 -31.281 -11.016 1 98.88 196 LEU A O 1
ATOM 1446 N N . HIS A 1 197 ? -2.225 -30.891 -12.289 1 98.81 197 HIS A N 1
ATOM 1447 C CA . HIS A 1 197 ? -2.553 -29.625 -11.641 1 98.81 197 HIS A CA 1
ATOM 1448 C C . HIS A 1 197 ? -4.055 -29.359 -11.68 1 98.81 197 HIS A C 1
ATOM 1450 O O . HIS A 1 197 ? -4.766 -29.922 -12.516 1 98.81 197 HIS A O 1
ATOM 1456 N N . ILE A 1 198 ? -4.562 -28.609 -10.773 1 98.75 198 ILE A N 1
ATOM 1457 C CA . ILE A 1 198 ? -5.891 -28.047 -10.984 1 98.75 198 ILE A CA 1
ATOM 1458 C C . ILE A 1 198 ? -5.855 -27.031 -12.125 1 98.75 198 ILE A C 1
ATOM 1460 O O . ILE A 1 198 ? -4.805 -26.453 -12.422 1 98.75 198 ILE A O 1
ATOM 1464 N N . GLU A 1 199 ? -6.949 -26.828 -12.742 1 98.25 199 GLU A N 1
ATOM 1465 C CA . GLU A 1 199 ? -7.02 -25.938 -13.898 1 98.25 199 GLU A CA 1
ATOM 1466 C C . GLU A 1 199 ? -6.715 -24.5 -13.5 1 98.25 199 GLU A C 1
ATOM 1468 O O . GLU A 1 199 ? -6.066 -23.766 -14.25 1 98.25 199 GLU A O 1
ATOM 1473 N N . GLN A 1 200 ? -7.25 -24.062 -12.359 1 97.62 200 GLN A N 1
ATOM 1474 C CA . GLN A 1 200 ? -7.16 -22.719 -11.836 1 97.62 200 GLN A CA 1
ATOM 1475 C C . GLN A 1 200 ? -7.988 -21.734 -12.672 1 97.62 200 GLN A C 1
ATOM 1477 O O . GLN A 1 200 ? -7.691 -20.547 -12.719 1 97.62 200 GLN A O 1
ATOM 1482 N N . GLY A 1 201 ? -8.852 -22.156 -13.445 1 96.69 201 GLY A N 1
ATOM 1483 C CA . GLY A 1 201 ? -9.773 -21.406 -14.273 1 96.69 201 GLY A CA 1
ATOM 1484 C C . GLY A 1 201 ? -11.117 -22.094 -14.445 1 96.69 201 GLY A C 1
ATOM 1485 O O . GLY A 1 201 ? -11.344 -23.172 -13.898 1 96.69 201 GLY A O 1
ATOM 1486 N N . PRO A 1 202 ? -11.961 -21.516 -15.195 1 96.5 202 PRO A N 1
ATOM 1487 C CA . PRO A 1 202 ? -13.359 -21.953 -15.18 1 96.5 202 PRO A CA 1
ATOM 1488 C C . PRO A 1 202 ? -13.719 -22.844 -16.375 1 96.5 202 PRO A C 1
ATOM 1490 O O . PRO A 1 202 ? -14.859 -23.297 -16.484 1 96.5 202 PRO A O 1
ATOM 1493 N N . VAL A 1 203 ? -12.82 -23.141 -17.234 1 96.5 203 VAL A N 1
ATOM 1494 C CA . VAL A 1 203 ? -13.156 -23.688 -18.531 1 96.5 203 VAL A CA 1
ATOM 1495 C C . VAL A 1 203 ? -13.719 -25.109 -18.375 1 96.5 203 VAL A C 1
ATOM 1497 O O . VAL A 1 203 ? -14.781 -25.422 -18.922 1 96.5 203 VAL A O 1
ATOM 1500 N N . LEU A 1 204 ? -13 -26.016 -17.672 1 98.31 204 LEU A N 1
ATOM 1501 C CA . LEU A 1 204 ? -13.422 -27.406 -17.531 1 98.31 204 LEU A CA 1
ATOM 1502 C C . LEU A 1 204 ? -14.789 -27.5 -16.875 1 98.31 204 LEU A C 1
ATOM 1504 O O . LEU A 1 204 ? -15.672 -28.203 -17.344 1 98.31 204 LEU A O 1
ATOM 1508 N N . GLU A 1 205 ? -14.914 -26.734 -15.773 1 97.62 205 GLU A N 1
ATOM 1509 C CA . GLU A 1 205 ? -16.203 -26.734 -15.078 1 97.62 205 GLU A CA 1
ATOM 1510 C C . GLU A 1 205 ? -17.312 -26.219 -15.977 1 97.62 205 GLU A C 1
ATOM 1512 O O . GLU A 1 205 ? -18.406 -26.797 -16.031 1 97.62 205 GLU A O 1
ATOM 1517 N N . ALA A 1 206 ? -17.109 -25.156 -16.656 1 97.06 206 ALA A N 1
ATOM 1518 C CA . ALA A 1 206 ? -18.109 -24.531 -17.516 1 97.06 206 ALA A CA 1
ATOM 1519 C C . ALA A 1 206 ? -18.562 -25.484 -18.625 1 97.06 206 ALA A C 1
ATOM 1521 O O . ALA A 1 206 ? -19.719 -25.438 -19.047 1 97.06 206 ALA A O 1
ATOM 1522 N N . GLU A 1 207 ? -17.688 -26.312 -19.016 1 97.94 207 GLU A N 1
ATOM 1523 C CA . GLU A 1 207 ? -18 -27.219 -20.125 1 97.94 207 GLU A CA 1
ATOM 1524 C C . GLU A 1 207 ? -18.344 -28.609 -19.609 1 97.94 207 GLU A C 1
ATOM 1526 O O . GLU A 1 207 ? -18.578 -29.531 -20.406 1 97.94 207 GLU A O 1
ATOM 1531 N N . GLY A 1 208 ? -18.344 -28.812 -18.328 1 97.56 208 GLY A N 1
ATOM 1532 C CA . GLY A 1 208 ? -18.688 -30.094 -17.719 1 97.56 208 GLY A CA 1
ATOM 1533 C C . GLY A 1 208 ? -17.656 -31.172 -18 1 97.56 208 GLY A C 1
ATOM 1534 O O . GLY A 1 208 ? -18.031 -32.344 -18.219 1 97.56 208 GLY A O 1
ATOM 1535 N N . LEU A 1 209 ? -16.391 -30.797 -18.109 1 98.38 209 LEU A N 1
ATOM 1536 C CA . LEU A 1 209 ? -15.32 -31.734 -18.422 1 98.38 209 LEU A CA 1
ATOM 1537 C C . LEU A 1 209 ? -14.508 -32.062 -17.172 1 98.38 209 LEU A C 1
ATOM 1539 O O . LEU A 1 209 ? -14.438 -31.266 -16.25 1 98.38 209 LEU A O 1
ATOM 1543 N N . GLN A 1 210 ? -13.867 -33.219 -17.156 1 98.38 210 GLN A N 1
ATOM 1544 C CA . GLN A 1 210 ? -13.188 -33.719 -15.969 1 98.38 210 GLN A CA 1
ATOM 1545 C C . GLN A 1 210 ? -11.672 -33.594 -16.109 1 98.38 210 GLN A C 1
ATOM 1547 O O . GLN A 1 210 ? -10.953 -33.5 -15.109 1 98.38 210 GLN A O 1
ATOM 1552 N N . ILE A 1 211 ? -11.188 -33.688 -17.375 1 98.81 211 ILE A N 1
ATOM 1553 C CA . ILE A 1 211 ? -9.742 -33.719 -17.594 1 98.81 211 ILE A CA 1
ATOM 1554 C C . ILE A 1 211 ? -9.367 -32.656 -18.641 1 98.81 211 ILE A C 1
ATOM 1556 O O . ILE A 1 211 ? -9.969 -32.625 -19.719 1 98.81 211 ILE A O 1
ATOM 1560 N N . GLY A 1 212 ? -8.5 -31.797 -18.297 1 98.81 212 GLY A N 1
ATOM 1561 C CA . GLY A 1 212 ? -7.832 -30.953 -19.281 1 98.81 212 GLY A CA 1
ATOM 1562 C C . GLY A 1 212 ? -6.512 -31.531 -19.766 1 98.81 212 GLY A C 1
ATOM 1563 O O . GLY A 1 212 ? -5.645 -31.859 -18.953 1 98.81 212 GLY A O 1
ATOM 1564 N N . VAL A 1 213 ? -6.363 -31.719 -21.062 1 98.75 213 VAL A N 1
ATOM 1565 C CA . VAL A 1 213 ? -5.102 -32.094 -21.688 1 98.75 213 VAL A CA 1
ATOM 1566 C C . VAL A 1 213 ? -4.352 -30.859 -22.141 1 98.75 213 VAL A C 1
ATOM 1568 O O . VAL A 1 213 ? -4.652 -30.297 -23.203 1 98.75 213 VAL A O 1
ATOM 1571 N N . VAL A 1 214 ? -3.377 -30.453 -21.375 1 98.5 214 VAL A N 1
ATOM 1572 C CA . VAL A 1 214 ? -2.742 -29.156 -21.594 1 98.5 214 VAL A CA 1
ATOM 1573 C C . VAL A 1 214 ? -1.763 -29.25 -22.75 1 98.5 214 VAL A C 1
ATOM 1575 O O . VAL A 1 214 ? -0.857 -30.094 -22.75 1 98.5 214 VAL A O 1
ATOM 1578 N N . GLU A 1 215 ? -1.917 -28.422 -23.672 1 96.81 215 GLU A N 1
ATOM 1579 C CA . GLU A 1 215 ? -1.093 -28.531 -24.875 1 96.81 215 GLU A CA 1
ATOM 1580 C C . GLU A 1 215 ? -0.075 -27.391 -24.953 1 96.81 215 GLU A C 1
ATOM 1582 O O . GLU A 1 215 ? 0.907 -27.484 -25.688 1 96.81 215 GLU A O 1
ATOM 1587 N N . SER A 1 216 ? -0.358 -26.344 -24.203 1 96.12 216 SER A N 1
ATOM 1588 C CA . SER A 1 216 ? 0.534 -25.188 -24.234 1 96.12 216 SER A CA 1
ATOM 1589 C C . SER A 1 216 ? 0.382 -24.328 -23 1 96.12 216 SER A C 1
ATOM 1591 O O . SER A 1 216 ? -0.575 -24.484 -22.234 1 96.12 216 SER A O 1
ATOM 1593 N N . LEU A 1 217 ? 1.393 -23.484 -22.766 1 96.69 217 LEU A N 1
ATOM 1594 C CA . LEU A 1 217 ? 1.38 -22.516 -21.672 1 96.69 217 LEU A CA 1
ATOM 1595 C C . LEU A 1 217 ? 1.573 -21.094 -22.203 1 96.69 217 LEU A C 1
ATOM 1597 O O . LEU A 1 217 ? 2.352 -20.875 -23.141 1 96.69 217 LEU A O 1
ATOM 1601 N N . GLN A 1 218 ? 0.926 -20.219 -21.625 1 95.25 218 GLN A N 1
ATOM 1602 C CA . GLN A 1 218 ? 0.965 -18.828 -22.047 1 95.25 218 GLN A CA 1
ATOM 1603 C C . GLN A 1 218 ? 2.293 -18.172 -21.688 1 95.25 218 GLN A C 1
ATOM 1605 O O . GLN A 1 218 ? 3.035 -18.688 -20.844 1 95.25 218 GLN A O 1
ATOM 1610 N N . GLY A 1 219 ? 2.557 -17.047 -22.391 1 97.12 219 GLY A N 1
ATOM 1611 C CA . GLY A 1 219 ? 3.691 -16.219 -22 1 97.12 219 GLY A CA 1
ATOM 1612 C C . GLY A 1 219 ? 3.428 -15.383 -20.766 1 97.12 219 GLY A C 1
ATOM 1613 O O . GLY A 1 219 ? 2.273 -15.117 -20.422 1 97.12 219 GLY A O 1
ATOM 1614 N N . ILE A 1 220 ? 4.492 -15.023 -20.078 1 98 220 ILE A N 1
ATOM 1615 C CA . ILE A 1 220 ? 4.426 -14.25 -18.844 1 98 220 ILE A CA 1
ATOM 1616 C C . ILE A 1 220 ? 5.395 -13.07 -18.906 1 98 220 ILE A C 1
ATOM 1618 O O . ILE A 1 220 ? 6.531 -13.219 -19.375 1 98 220 ILE A O 1
ATOM 1622 N N . SER A 1 221 ? 4.934 -11.922 -18.531 1 98.44 221 SER A N 1
ATOM 1623 C CA . SER A 1 221 ? 5.777 -10.742 -18.375 1 98.44 221 SER A CA 1
ATOM 1624 C C . SER A 1 221 ? 5.477 -10.031 -17.062 1 98.44 221 SER A C 1
ATOM 1626 O O . SER A 1 221 ? 4.402 -9.445 -16.891 1 98.44 221 SER A O 1
ATOM 1628 N N . TRP A 1 222 ? 6.438 -10.102 -16.094 1 98.62 222 TRP A N 1
ATOM 1629 C CA . TRP A 1 222 ? 6.332 -9.383 -14.836 1 98.62 222 TRP A CA 1
ATOM 1630 C C . TRP A 1 222 ? 7.246 -8.156 -14.828 1 98.62 222 TRP A C 1
ATOM 1632 O O . TRP A 1 222 ? 8.422 -8.25 -15.195 1 98.62 222 TRP A O 1
ATOM 1642 N N . GLN A 1 223 ? 6.684 -7.078 -14.383 1 98.5 223 GLN A N 1
ATOM 1643 C CA . GLN A 1 223 ? 7.465 -5.852 -14.227 1 98.5 223 GLN A CA 1
ATOM 1644 C C . GLN A 1 223 ? 7.184 -5.188 -12.883 1 98.5 223 GLN A C 1
ATOM 1646 O O . GLN A 1 223 ? 6.074 -5.285 -12.359 1 98.5 223 GLN A O 1
ATOM 1651 N N . LYS A 1 224 ? 8.172 -4.605 -12.352 1 98.38 224 LYS A N 1
ATOM 1652 C CA . LYS A 1 224 ? 8.023 -3.658 -11.258 1 98.38 224 LYS A CA 1
ATOM 1653 C C . LYS A 1 224 ? 8.148 -2.219 -11.75 1 98.38 224 LYS A C 1
ATOM 1655 O O . LYS A 1 224 ? 9.141 -1.858 -12.391 1 98.38 224 LYS A O 1
ATOM 1660 N N . ILE A 1 225 ? 7.16 -1.421 -11.5 1 98.81 225 ILE A N 1
ATOM 1661 C CA . ILE A 1 225 ? 7.141 -0.026 -11.922 1 98.81 225 ILE A CA 1
ATOM 1662 C C . ILE A 1 225 ? 7.285 0.888 -10.711 1 98.81 225 ILE A C 1
ATOM 1664 O O . ILE A 1 225 ? 6.648 0.662 -9.68 1 98.81 225 ILE A O 1
ATOM 1668 N N . THR A 1 226 ? 8.141 1.853 -10.781 1 98.81 226 THR A N 1
ATOM 1669 C CA . THR A 1 226 ? 8.234 2.924 -9.797 1 98.81 226 THR A CA 1
ATOM 1670 C C . THR A 1 226 ? 7.996 4.281 -10.445 1 98.81 226 THR A C 1
ATOM 1672 O O . THR A 1 226 ? 8.703 4.664 -11.383 1 98.81 226 THR A O 1
ATOM 1675 N N . ILE A 1 227 ? 6.996 4.949 -10.016 1 98.88 227 ILE A N 1
ATOM 1676 C CA . ILE A 1 227 ? 6.719 6.316 -10.438 1 98.88 227 ILE A CA 1
ATOM 1677 C C . ILE A 1 227 ? 7.129 7.293 -9.336 1 98.88 227 ILE A C 1
ATOM 1679 O O . ILE A 1 227 ? 6.73 7.133 -8.18 1 98.88 227 ILE A O 1
ATOM 1683 N N . THR A 1 228 ? 7.953 8.266 -9.656 1 98.75 228 THR A N 1
ATOM 1684 C CA . THR A 1 228 ? 8.43 9.258 -8.695 1 98.75 228 THR A CA 1
ATOM 1685 C C . THR A 1 228 ? 7.906 10.648 -9.039 1 98.75 228 THR A C 1
ATOM 1687 O O . THR A 1 228 ? 8.117 11.133 -10.156 1 98.75 228 THR A O 1
ATOM 1690 N N . GLY A 1 229 ? 7.199 11.211 -8.164 1 98.5 229 GLY A N 1
ATOM 1691 C CA . GLY A 1 229 ? 6.734 12.586 -8.234 1 98.5 229 GLY A CA 1
ATOM 1692 C C . GLY A 1 229 ? 7.277 13.461 -7.125 1 98.5 229 GLY A C 1
ATOM 1693 O O . GLY A 1 229 ? 8.469 13.414 -6.816 1 98.5 229 GLY A O 1
ATOM 1694 N N . THR A 1 230 ? 6.379 14.328 -6.562 1 97.81 230 THR A N 1
ATOM 1695 C CA . THR A 1 230 ? 6.773 15.227 -5.48 1 97.81 230 THR A CA 1
ATOM 1696 C C . THR A 1 230 ? 5.734 15.203 -4.359 1 97.81 230 THR A C 1
ATOM 1698 O O . THR A 1 230 ? 4.582 15.602 -4.566 1 97.81 230 THR A O 1
ATOM 1701 N N . ALA A 1 231 ? 6.191 14.734 -3.205 1 98 231 ALA A N 1
ATOM 1702 C CA . ALA A 1 231 ? 5.309 14.82 -2.041 1 98 231 ALA A CA 1
ATOM 1703 C C . ALA A 1 231 ? 5.047 16.281 -1.659 1 98 231 ALA A C 1
ATOM 1705 O O . ALA A 1 231 ? 5.949 17.109 -1.721 1 98 231 ALA A O 1
ATOM 1706 N N . ASN A 1 232 ? 3.844 16.625 -1.31 1 98.06 232 ASN A N 1
ATOM 1707 C CA . ASN A 1 232 ? 3.443 17.953 -0.887 1 98.06 232 ASN A CA 1
ATOM 1708 C C . ASN A 1 232 ? 2.146 17.922 -0.084 1 98.06 232 ASN A C 1
ATOM 1710 O O . ASN A 1 232 ? 1.499 16.891 0.018 1 98.06 232 ASN A O 1
ATOM 1714 N N . HIS A 1 233 ? 1.855 19.016 0.498 1 98.12 233 HIS A N 1
ATOM 1715 C CA . HIS A 1 233 ? 0.66 19.125 1.326 1 98.12 233 HIS A CA 1
ATOM 1716 C C . HIS A 1 233 ? -0.605 18.938 0.496 1 98.12 233 HIS A C 1
ATOM 1718 O O . HIS A 1 233 ? -0.799 19.625 -0.508 1 98.12 233 HIS A O 1
ATOM 1724 N N . ALA A 1 234 ? -1.505 18.141 0.949 1 97.56 234 ALA A N 1
ATOM 1725 C CA . ALA A 1 234 ? -2.711 17.75 0.219 1 97.56 234 ALA A CA 1
ATOM 1726 C C . ALA A 1 234 ? -3.664 18.938 0.08 1 97.56 234 ALA A C 1
ATOM 1728 O O . ALA A 1 234 ? -4.41 19.031 -0.897 1 97.56 234 ALA A O 1
ATOM 1729 N N . GLY A 1 235 ? -3.643 19.844 1.004 1 96.75 235 GLY A N 1
ATOM 1730 C CA . GLY A 1 235 ? -4.664 20.875 1.036 1 96.75 235 GLY A CA 1
ATOM 1731 C C . GLY A 1 235 ? -4.191 22.203 0.47 1 96.75 235 GLY A C 1
ATOM 1732 O O . GLY A 1 235 ? -4.996 23.109 0.227 1 96.75 235 GLY A O 1
ATOM 1733 N N . THR A 1 236 ? -2.887 22.359 0.197 1 96 236 THR A N 1
ATOM 1734 C CA . THR A 1 236 ? -2.4 23.688 -0.172 1 96 236 THR A CA 1
ATOM 1735 C C . THR A 1 236 ? -1.733 23.656 -1.545 1 96 236 THR A C 1
ATOM 1737 O O . THR A 1 236 ? -1.394 24.703 -2.1 1 96 236 THR A O 1
ATOM 1740 N N . THR A 1 237 ? -1.568 22.484 -2.096 1 95.88 237 THR A N 1
ATOM 1741 C CA . THR A 1 237 ? -0.948 22.375 -3.412 1 95.88 237 THR A CA 1
ATOM 1742 C C . THR A 1 237 ? -2.008 22.359 -4.508 1 95.88 237 THR A C 1
ATOM 1744 O O . THR A 1 237 ? -2.748 21.375 -4.656 1 95.88 237 THR A O 1
ATOM 1747 N N . PRO A 1 238 ? -2.021 23.359 -5.277 1 94.81 238 PRO A N 1
ATOM 1748 C CA . PRO A 1 238 ? -3.002 23.359 -6.363 1 94.81 238 PRO A CA 1
ATOM 1749 C C . PRO A 1 238 ? -2.838 22.172 -7.312 1 94.81 238 PRO A C 1
ATOM 1751 O O . PRO A 1 238 ? -1.715 21.734 -7.566 1 94.81 238 PRO A O 1
ATOM 1754 N N . THR A 1 239 ? -3.984 21.781 -7.852 1 95.81 239 THR A N 1
ATOM 1755 C CA . THR A 1 239 ? -3.994 20.609 -8.711 1 95.81 239 THR A CA 1
ATOM 1756 C C . THR A 1 239 ? -2.996 20.75 -9.852 1 95.81 239 THR A C 1
ATOM 1758 O O . THR A 1 239 ? -2.24 19.828 -10.148 1 95.81 239 THR A O 1
ATOM 1761 N N . ARG A 1 240 ? -2.908 21.953 -10.445 1 93.5 240 ARG A N 1
ATOM 1762 C CA . ARG A 1 240 ? -2.096 22.203 -11.633 1 93.5 240 ARG A CA 1
ATOM 1763 C C . ARG A 1 240 ? -0.608 22.109 -11.305 1 93.5 240 ARG A C 1
ATOM 1765 O O . ARG A 1 240 ? 0.223 21.984 -12.211 1 93.5 240 ARG A O 1
ATOM 1772 N N . LEU A 1 241 ? -0.24 22.141 -10.039 1 95.06 241 LEU A N 1
ATOM 1773 C CA . LEU A 1 241 ? 1.165 22.141 -9.648 1 95.06 241 LEU A CA 1
ATOM 1774 C C . LEU A 1 241 ? 1.562 20.781 -9.055 1 95.06 241 LEU A C 1
ATOM 1776 O O . LEU A 1 241 ? 2.699 20.609 -8.609 1 95.06 241 LEU A O 1
ATOM 1780 N N . ARG A 1 242 ? 0.635 19.812 -9.117 1 97.31 242 ARG A N 1
ATOM 1781 C CA . ARG A 1 242 ? 0.886 18.516 -8.5 1 97.31 242 ARG A CA 1
ATOM 1782 C C . ARG A 1 242 ? 1.616 17.578 -9.461 1 97.31 242 ARG A C 1
ATOM 1784 O O . ARG A 1 242 ? 1.301 17.531 -10.648 1 97.31 242 ARG A O 1
ATOM 1791 N N . HIS A 1 243 ? 2.619 16.969 -8.992 1 98.31 243 HIS A N 1
ATOM 1792 C CA . HIS A 1 243 ? 3.248 15.789 -9.586 1 98.31 243 HIS A CA 1
ATOM 1793 C C . HIS A 1 243 ? 2.986 14.539 -8.75 1 98.31 243 HIS A C 1
ATOM 1795 O O . HIS A 1 243 ? 3.9 14.008 -8.117 1 98.31 243 HIS A O 1
ATOM 1801 N N . ASP A 1 244 ? 1.791 14.031 -8.836 1 98.62 244 ASP A N 1
ATOM 1802 C CA . ASP A 1 244 ? 1.193 13.031 -7.957 1 98.62 244 ASP A CA 1
ATOM 1803 C C . ASP A 1 244 ? 1.458 11.617 -8.469 1 98.62 244 ASP A C 1
ATOM 1805 O O . ASP A 1 244 ? 0.787 11.148 -9.391 1 98.62 244 ASP A O 1
ATOM 1809 N N . ALA A 1 245 ? 2.352 10.953 -7.793 1 98.88 245 ALA A N 1
ATOM 1810 C CA . ALA A 1 245 ? 2.74 9.609 -8.219 1 98.88 245 ALA A CA 1
ATOM 1811 C C . ALA A 1 245 ? 1.569 8.633 -8.102 1 98.88 245 ALA A C 1
ATOM 1813 O O . ALA A 1 245 ? 1.445 7.703 -8.898 1 98.88 245 ALA A O 1
ATOM 1814 N N . GLY A 1 246 ? 0.742 8.812 -7.082 1 98.88 246 GLY A N 1
ATOM 1815 C CA . GLY A 1 246 ? -0.413 7.945 -6.902 1 98.88 246 GLY A CA 1
ATOM 1816 C C . GLY A 1 246 ? -1.432 8.07 -8.016 1 98.88 246 GLY A C 1
ATOM 1817 O O . GLY A 1 246 ? -1.936 7.059 -8.516 1 98.88 246 GLY A O 1
ATOM 1818 N N . TYR A 1 247 ? -1.738 9.312 -8.438 1 98.81 247 TYR A N 1
ATOM 1819 C CA . TYR A 1 247 ? -2.646 9.547 -9.555 1 98.81 247 TYR A CA 1
ATOM 1820 C C . TYR A 1 247 ? -2.092 8.945 -10.844 1 98.81 247 TYR A C 1
ATOM 1822 O O . TYR A 1 247 ? -2.824 8.305 -11.602 1 98.81 247 TYR A O 1
ATOM 1830 N N . ALA A 1 248 ? -0.796 9.125 -11.031 1 98.81 248 ALA A N 1
ATOM 1831 C CA . ALA A 1 248 ? -0.154 8.57 -12.219 1 98.81 248 ALA A CA 1
ATOM 1832 C C . ALA A 1 248 ? -0.256 7.047 -12.242 1 98.81 248 ALA A C 1
ATOM 1834 O O . ALA A 1 248 ? -0.519 6.453 -13.289 1 98.81 248 ALA A O 1
ATOM 1835 N N . ALA A 1 249 ? -0.03 6.434 -11.125 1 98.88 249 ALA A N 1
ATOM 1836 C CA . ALA A 1 249 ? -0.162 4.98 -11.023 1 98.88 249 ALA A CA 1
ATOM 1837 C C . ALA A 1 249 ? -1.581 4.535 -11.359 1 98.88 249 ALA A C 1
ATOM 1839 O O . ALA A 1 249 ? -1.773 3.57 -12.109 1 98.88 249 ALA A O 1
ATOM 1840 N N . ALA A 1 250 ? -2.578 5.254 -10.82 1 98.88 250 ALA A N 1
ATOM 1841 C CA . ALA A 1 250 ? -3.979 4.914 -11.07 1 98.88 250 ALA A CA 1
ATOM 1842 C C . ALA A 1 250 ? -4.309 5.016 -12.562 1 98.88 250 ALA A C 1
ATOM 1844 O O . ALA A 1 250 ? -5.051 4.191 -13.094 1 98.88 250 ALA A O 1
ATOM 1845 N N . LYS A 1 251 ? -3.76 6.02 -13.227 1 98.56 251 LYS A N 1
ATOM 1846 C CA . LYS A 1 251 ? -3.961 6.164 -14.664 1 98.56 251 LYS A CA 1
ATOM 1847 C C . LYS A 1 251 ? -3.422 4.949 -15.422 1 98.56 251 LYS A C 1
ATOM 1849 O O . LYS A 1 251 ? -4.074 4.445 -16.328 1 98.56 251 LYS A O 1
ATOM 1854 N N . LEU A 1 252 ? -2.27 4.539 -15.016 1 98.62 252 LEU A N 1
ATOM 1855 C CA . LEU A 1 252 ? -1.686 3.387 -15.695 1 98.62 252 LEU A CA 1
ATOM 1856 C C . LEU A 1 252 ? -2.512 2.129 -15.438 1 98.62 252 LEU A C 1
ATOM 1858 O O . LEU A 1 252 ? -2.752 1.344 -16.359 1 98.62 252 LEU A O 1
ATOM 1862 N N . ILE A 1 253 ? -2.934 1.914 -14.227 1 98.75 253 ILE A N 1
ATOM 1863 C CA . ILE A 1 253 ? -3.727 0.74 -13.875 1 98.75 253 ILE A CA 1
ATOM 1864 C C . ILE A 1 253 ? -5 0.709 -14.719 1 98.75 253 ILE A C 1
ATOM 1866 O O . ILE A 1 253 ? -5.367 -0.335 -15.266 1 98.75 253 ILE A O 1
ATOM 1870 N N . THR A 1 254 ? -5.648 1.847 -14.859 1 98.38 254 THR A N 1
ATOM 1871 C CA . THR A 1 254 ? -6.859 1.934 -15.672 1 98.38 254 THR A CA 1
ATOM 1872 C C . THR A 1 254 ? -6.555 1.656 -17.141 1 98.38 254 THR A C 1
ATOM 1874 O O . THR A 1 254 ? -7.328 0.985 -17.828 1 98.38 254 THR A O 1
ATOM 1877 N N . PHE A 1 255 ? -5.43 2.154 -17.625 1 98.31 255 PHE A N 1
ATOM 1878 C CA . PHE A 1 255 ? -5.02 1.936 -19.016 1 98.31 255 PHE A CA 1
ATOM 1879 C C . PHE A 1 255 ? -4.785 0.453 -19.281 1 98.31 255 PHE A C 1
ATOM 1881 O O . PHE A 1 255 ? -5.168 -0.063 -20.328 1 98.31 255 PHE A O 1
ATOM 1888 N N . LEU A 1 256 ? -4.102 -0.248 -18.344 1 98.31 256 LEU A N 1
ATOM 1889 C CA . LEU A 1 256 ? -3.846 -1.677 -18.484 1 98.31 256 LEU A CA 1
ATOM 1890 C C . LEU A 1 256 ? -5.145 -2.441 -18.719 1 98.31 256 LEU A C 1
ATOM 1892 O O . LEU A 1 256 ? -5.223 -3.271 -19.625 1 98.31 256 LEU A O 1
ATOM 1896 N N . ARG A 1 257 ? -6.156 -2.121 -17.922 1 97.25 257 ARG A N 1
ATOM 1897 C CA . ARG A 1 257 ? -7.438 -2.816 -18.016 1 97.25 257 ARG A CA 1
ATOM 1898 C C . ARG A 1 257 ? -8.188 -2.408 -19.266 1 97.25 257 ARG A C 1
ATOM 1900 O O . ARG A 1 257 ? -8.578 -3.26 -20.078 1 97.25 257 ARG A O 1
ATOM 1907 N N . GLU A 1 258 ? -8.32 -1.128 -19.516 1 95.75 258 GLU A N 1
ATOM 1908 C CA . GLU A 1 258 ? -9.219 -0.615 -20.562 1 95.75 258 GLU A CA 1
ATOM 1909 C C . GLU A 1 258 ? -8.516 -0.562 -21.906 1 95.75 258 GLU A C 1
ATOM 1911 O O . GLU A 1 258 ? -9.141 -0.783 -22.953 1 95.75 258 GLU A O 1
ATOM 1916 N N . GLY A 1 259 ? -7.223 -0.299 -21.906 1 94.69 259 GLY A N 1
ATOM 1917 C CA . GLY A 1 259 ? -6.488 -0.089 -23.141 1 94.69 259 GLY A CA 1
ATOM 1918 C C . GLY A 1 259 ? -5.824 -1.349 -23.672 1 94.69 259 GLY A C 1
ATOM 1919 O O . GLY A 1 259 ? -5.484 -1.435 -24.844 1 94.69 259 GLY A O 1
ATOM 1920 N N . ILE A 1 260 ? -5.672 -2.354 -22.766 1 96.12 260 ILE A N 1
ATOM 1921 C CA . ILE A 1 260 ? -4.961 -3.555 -23.188 1 96.12 260 ILE A CA 1
ATOM 1922 C C . ILE A 1 260 ? -5.863 -4.773 -23.031 1 96.12 260 ILE A C 1
ATOM 1924 O O . ILE A 1 260 ? -6.359 -5.32 -24.016 1 96.12 260 ILE A O 1
ATOM 1928 N N . SER A 1 261 ? -6.293 -5.109 -21.828 1 94.25 261 SER A N 1
ATOM 1929 C CA . SER A 1 261 ? -6.996 -6.359 -21.547 1 94.25 261 SER A CA 1
ATOM 1930 C C . SER A 1 261 ? -8.367 -6.383 -22.203 1 94.25 261 SER A C 1
ATOM 1932 O O . SER A 1 261 ? -8.742 -7.371 -22.844 1 94.25 261 SER A O 1
ATOM 1934 N N . GLN A 1 262 ? -9.133 -5.309 -22.047 1 87.38 262 GLN A N 1
ATOM 1935 C CA . GLN A 1 262 ? -10.492 -5.277 -22.562 1 87.38 262 GLN A CA 1
ATOM 1936 C C . GLN A 1 262 ? -10.492 -5.078 -24.078 1 87.38 262 GLN A C 1
ATOM 1938 O O . GLN A 1 262 ? -11.383 -5.57 -24.781 1 87.38 262 GLN A O 1
ATOM 1943 N N . LYS A 1 263 ? -9.469 -4.449 -24.625 1 83.62 263 LYS A N 1
ATOM 1944 C CA . LYS A 1 263 ? -9.391 -4.184 -26.047 1 83.62 263 LYS A CA 1
ATOM 1945 C C . LYS A 1 263 ? -8.992 -5.438 -26.828 1 83.62 263 LYS A C 1
ATOM 1947 O O . LYS A 1 263 ? -9.516 -5.703 -27.906 1 83.62 263 LYS A O 1
ATOM 1952 N N . ASN A 1 264 ? -8.07 -6.23 -26.297 1 81.88 264 ASN A N 1
ATOM 1953 C CA . ASN A 1 264 ? -7.523 -7.402 -26.984 1 81.88 264 ASN A CA 1
ATOM 1954 C C . ASN A 1 264 ? -8.25 -8.68 -26.562 1 81.88 264 ASN A C 1
ATOM 1956 O O . ASN A 1 264 ? -8.281 -9.656 -27.312 1 81.88 264 ASN A O 1
ATOM 1960 N N . GLY A 1 265 ? -8.797 -8.695 -25.406 1 82.56 265 GLY A N 1
ATOM 1961 C CA . GLY A 1 265 ? -9.547 -9.805 -24.859 1 82.56 265 GLY A CA 1
ATOM 1962 C C . GLY A 1 265 ? -8.664 -10.945 -24.391 1 82.56 265 GLY A C 1
ATOM 1963 O O . GLY A 1 265 ? -9.008 -11.648 -23.438 1 82.56 265 GLY A O 1
ATOM 1964 N N . ALA A 1 266 ? -7.508 -11.266 -25.094 1 88.88 266 ALA A N 1
ATOM 1965 C CA . ALA A 1 266 ? -6.66 -12.414 -24.797 1 88.88 266 ALA A CA 1
ATOM 1966 C C . ALA A 1 266 ? -5.57 -12.047 -23.797 1 88.88 266 ALA A C 1
ATOM 1968 O O . ALA A 1 266 ? -5.156 -12.875 -22.984 1 88.88 266 ALA A O 1
ATOM 1969 N N . THR A 1 267 ? -5.141 -10.789 -23.812 1 95.94 267 THR A N 1
ATOM 1970 C CA . THR A 1 267 ? -4.078 -10.328 -22.922 1 95.94 267 THR A CA 1
ATOM 1971 C C . THR A 1 267 ? -4.633 -10.008 -21.531 1 95.94 267 THR A C 1
ATOM 1973 O O . THR A 1 267 ? -5.57 -9.219 -21.406 1 95.94 267 THR A O 1
ATOM 1976 N N . LEU A 1 268 ? -4.121 -10.656 -20.578 1 97.38 268 LEU A N 1
ATOM 1977 C CA . LEU A 1 268 ? -4.508 -10.383 -19.188 1 97.38 268 LEU A CA 1
ATOM 1978 C C . LEU A 1 268 ? -3.467 -9.508 -18.5 1 97.38 268 LEU A C 1
ATOM 1980 O O . LEU A 1 268 ? -2.264 -9.695 -18.703 1 97.38 268 LEU A O 1
ATOM 1984 N N . THR A 1 269 ? -3.887 -8.508 -17.781 1 98.31 269 THR A N 1
ATOM 1985 C CA . THR A 1 269 ? -3.02 -7.641 -16.984 1 98.31 269 THR A CA 1
ATOM 1986 C C . THR A 1 269 ? -3.514 -7.547 -15.547 1 98.31 269 THR A C 1
ATOM 1988 O O . THR A 1 269 ? -4.719 -7.473 -15.305 1 98.31 269 THR A O 1
ATOM 1991 N N . THR A 1 270 ? -2.623 -7.707 -14.602 1 98.56 270 THR A N 1
ATOM 1992 C CA . THR A 1 270 ? -2.957 -7.621 -13.188 1 98.56 270 THR A CA 1
ATOM 1993 C C . THR A 1 270 ? -1.929 -6.773 -12.438 1 98.56 270 THR A C 1
ATOM 1995 O O . THR A 1 270 ? -0.722 -6.957 -12.609 1 98.56 270 THR A O 1
ATOM 1998 N N . VAL A 1 271 ? -2.406 -5.777 -11.742 1 98.88 271 VAL A N 1
ATOM 1999 C CA . VAL A 1 271 ? -1.588 -5.102 -10.742 1 98.88 271 VAL A CA 1
ATOM 2000 C C . VAL A 1 271 ? -1.88 -5.68 -9.359 1 98.88 271 VAL A C 1
ATOM 2002 O O . VAL A 1 271 ? -2.893 -5.348 -8.742 1 98.88 271 VAL A O 1
ATOM 2005 N N . GLY A 1 272 ? -0.916 -6.453 -8.883 1 98.62 272 GLY A N 1
ATOM 2006 C CA . GLY A 1 272 ? -1.193 -7.215 -7.672 1 98.62 272 GLY A CA 1
ATOM 2007 C C . GLY A 1 272 ? -0.616 -6.578 -6.422 1 98.62 272 GLY A C 1
ATOM 2008 O O . GLY A 1 272 ? -1.009 -6.922 -5.305 1 98.62 272 GLY A O 1
ATOM 2009 N N . THR A 1 273 ? 0.312 -5.695 -6.594 1 98.62 273 THR A N 1
ATOM 2010 C CA . THR A 1 273 ? 0.92 -4.996 -5.465 1 98.62 273 THR A CA 1
ATOM 2011 C C . THR A 1 273 ? 0.944 -3.49 -5.715 1 98.62 273 THR A C 1
ATOM 2013 O O . THR A 1 273 ? 0.967 -3.045 -6.863 1 98.62 273 THR A O 1
ATOM 2016 N N . ILE A 1 274 ? 0.944 -2.736 -4.637 1 98.81 274 ILE A N 1
ATOM 2017 C CA . ILE A 1 274 ? 1.081 -1.29 -4.758 1 98.81 274 ILE A CA 1
ATOM 2018 C C . ILE A 1 274 ? 1.533 -0.702 -3.424 1 98.81 274 ILE A C 1
ATOM 2020 O O . ILE A 1 274 ? 1.179 -1.215 -2.359 1 98.81 274 ILE A O 1
ATOM 2024 N N . ALA A 1 275 ? 2.352 0.339 -3.471 1 98.62 275 ALA A N 1
ATOM 2025 C CA . ALA A 1 275 ? 2.771 1.076 -2.281 1 98.62 275 ALA A CA 1
ATOM 2026 C C . ALA A 1 275 ? 2.977 2.555 -2.598 1 98.62 275 ALA A C 1
ATOM 2028 O O . ALA A 1 275 ? 3.611 2.9 -3.596 1 98.62 275 ALA A O 1
ATOM 2029 N N . PHE A 1 276 ? 2.367 3.383 -1.852 1 98.62 276 PHE A N 1
ATOM 2030 C CA . PHE A 1 276 ? 2.629 4.816 -1.907 1 98.62 276 PHE A CA 1
ATOM 2031 C C . PHE A 1 276 ? 3.654 5.219 -0.854 1 98.62 276 PHE A C 1
ATOM 2033 O O . PHE A 1 276 ? 3.723 4.617 0.218 1 98.62 276 PHE A O 1
ATOM 2040 N N . GLU A 1 277 ? 4.402 6.172 -1.147 1 97.94 277 GLU A N 1
ATOM 2041 C CA . GLU A 1 277 ? 5.262 6.859 -0.185 1 97.94 277 GLU A CA 1
ATOM 2042 C C . GLU A 1 277 ? 5.004 8.359 -0.193 1 97.94 277 GLU A C 1
ATOM 2044 O O . GLU A 1 277 ? 4.957 8.984 -1.257 1 97.94 277 GLU A O 1
ATOM 2049 N N . PRO A 1 278 ? 4.836 8.953 0.985 1 97.44 278 PRO A N 1
ATOM 2050 C CA . PRO A 1 278 ? 5.125 8.391 2.307 1 97.44 278 PRO A CA 1
ATOM 2051 C C . PRO A 1 278 ? 3.939 7.633 2.898 1 97.44 278 PRO A C 1
ATOM 2053 O O . PRO A 1 278 ? 4.012 7.148 4.031 1 97.44 278 PRO A O 1
ATOM 2056 N N . ASN A 1 279 ? 2.77 7.508 2.139 1 97.81 279 ASN A N 1
ATOM 2057 C CA . ASN A 1 279 ? 1.59 6.766 2.57 1 97.81 279 ASN A CA 1
ATOM 2058 C C . ASN A 1 279 ? 0.917 7.426 3.768 1 97.81 279 ASN A C 1
ATOM 2060 O O . ASN A 1 279 ? 0.673 6.777 4.785 1 97.81 279 ASN A O 1
ATOM 2064 N N . ALA A 1 280 ? 0.556 8.648 3.643 1 98 280 ALA A N 1
ATOM 2065 C CA . ALA A 1 280 ? -0.099 9.461 4.664 1 98 280 ALA A CA 1
ATOM 2066 C C . ALA A 1 280 ? -1.335 10.156 4.098 1 98 280 ALA A C 1
ATOM 2068 O O . ALA A 1 280 ? -1.323 10.633 2.961 1 98 280 ALA A O 1
ATOM 2069 N N . VAL A 1 281 ? -2.391 10.242 4.859 1 97.94 281 VAL A N 1
ATOM 2070 C CA . VAL A 1 281 ? -3.713 10.664 4.414 1 97.94 281 VAL A CA 1
ATOM 2071 C C . VAL A 1 281 ? -3.637 12.07 3.822 1 97.94 281 VAL A C 1
ATOM 2073 O O . VAL A 1 281 ? -4.387 12.406 2.906 1 97.94 281 VAL A O 1
ATOM 2076 N N . ASN A 1 282 ? -2.736 12.961 4.301 1 98.25 282 ASN A N 1
ATOM 2077 C CA . ASN A 1 282 ? -2.768 14.367 3.928 1 98.25 282 ASN A CA 1
ATOM 2078 C C . ASN A 1 282 ? -1.523 14.766 3.139 1 98.25 282 ASN A C 1
ATOM 2080 O O . ASN A 1 282 ? -1.149 15.945 3.109 1 98.25 282 ASN A O 1
ATOM 2084 N N . VAL A 1 283 ? -0.856 13.828 2.578 1 98.56 283 VAL A N 1
ATOM 2085 C CA . VAL A 1 283 ? 0.331 14.086 1.772 1 98.56 283 VAL A CA 1
ATOM 2086 C C . VAL A 1 283 ? 0.137 13.523 0.367 1 98.56 283 VAL A C 1
ATOM 2088 O O . VAL A 1 283 ? -0.302 12.383 0.205 1 98.56 283 VAL A O 1
ATOM 2091 N N . ILE A 1 284 ? 0.421 14.312 -0.645 1 98.69 284 ILE A N 1
ATOM 2092 C CA . ILE A 1 284 ? 0.448 13.844 -2.023 1 98.69 284 ILE A CA 1
ATOM 2093 C C . ILE A 1 284 ? 1.547 12.797 -2.188 1 98.69 284 ILE A C 1
ATOM 2095 O O . ILE A 1 284 ? 2.701 13.031 -1.82 1 98.69 284 ILE A O 1
ATOM 2099 N N . PRO A 1 285 ? 1.229 11.633 -2.721 1 98.75 285 PRO A N 1
ATOM 2100 C CA . PRO A 1 285 ? 2.279 10.625 -2.875 1 98.75 285 PRO A CA 1
ATOM 2101 C C . PRO A 1 285 ? 3.438 11.109 -3.744 1 98.75 285 PRO A C 1
ATOM 2103 O O . PRO A 1 285 ? 3.227 11.523 -4.891 1 98.75 285 PRO A O 1
ATOM 2106 N N . GLY A 1 286 ? 4.668 11.055 -3.178 1 98.56 286 GLY A N 1
ATOM 2107 C CA . GLY A 1 286 ? 5.863 11.383 -3.934 1 98.56 286 GLY A CA 1
ATOM 2108 C C . GLY A 1 286 ? 6.391 10.219 -4.754 1 98.56 286 GLY A C 1
ATOM 2109 O O . GLY A 1 286 ? 7.156 10.422 -5.703 1 98.56 286 GLY A O 1
ATOM 2110 N N . SER A 1 287 ? 5.934 9.047 -4.328 1 98.62 287 SER A N 1
ATOM 2111 C CA . SER A 1 287 ? 6.34 7.844 -5.047 1 98.62 287 SER A CA 1
ATOM 2112 C C . SER A 1 287 ? 5.246 6.781 -5.016 1 98.62 287 SER A C 1
ATOM 2114 O O . SER A 1 287 ? 4.492 6.691 -4.043 1 98.62 287 SER A O 1
ATOM 2116 N N . ALA A 1 288 ? 5.109 6.055 -6.07 1 98.81 288 ALA A N 1
ATOM 2117 C CA . ALA A 1 288 ? 4.254 4.875 -6.18 1 98.81 288 ALA A CA 1
ATOM 2118 C C . ALA A 1 288 ? 5.008 3.711 -6.812 1 98.81 288 ALA A C 1
ATOM 2120 O O . ALA A 1 288 ? 5.566 3.844 -7.906 1 98.81 288 ALA A O 1
ATOM 2121 N N . THR A 1 289 ? 5.051 2.588 -6.141 1 98.81 289 THR A N 1
ATOM 2122 C CA . THR A 1 289 ? 5.66 1.368 -6.652 1 98.81 289 THR A CA 1
ATOM 2123 C C . THR A 1 289 ? 4.629 0.251 -6.766 1 98.81 289 THR A C 1
ATOM 2125 O O . THR A 1 289 ? 3.828 0.044 -5.852 1 98.81 289 THR A O 1
ATOM 2128 N N . PHE A 1 290 ? 4.613 -0.441 -7.859 1 98.75 290 PHE A N 1
ATOM 2129 C CA . PHE A 1 290 ? 3.646 -1.514 -8.062 1 98.75 290 PHE A CA 1
ATOM 2130 C C . PHE A 1 290 ? 4.152 -2.514 -9.094 1 98.75 290 PHE A C 1
ATOM 2132 O O . PHE A 1 290 ? 5.16 -2.268 -9.758 1 98.75 290 PHE A O 1
ATOM 2139 N N . THR A 1 291 ? 3.527 -3.664 -9.133 1 98.69 291 THR A N 1
ATOM 2140 C CA . THR A 1 291 ? 3.906 -4.711 -10.07 1 98.69 291 THR A CA 1
ATOM 2141 C C . THR A 1 291 ? 2.832 -4.891 -11.141 1 98.69 291 THR A C 1
ATOM 2143 O O . THR A 1 291 ? 1.65 -4.652 -10.891 1 98.69 291 THR A O 1
ATOM 2146 N N . ILE A 1 292 ? 3.238 -5.289 -12.328 1 98.75 292 ILE A N 1
ATOM 2147 C CA . ILE A 1 292 ? 2.346 -5.664 -13.414 1 98.75 292 ILE A CA 1
ATOM 2148 C C . ILE A 1 292 ? 2.604 -7.113 -13.82 1 98.75 292 ILE A C 1
ATOM 2150 O O . ILE A 1 292 ? 3.74 -7.488 -14.117 1 98.75 292 ILE A O 1
ATOM 2154 N N . ASP A 1 293 ? 1.614 -7.914 -13.75 1 98.62 293 ASP A N 1
ATOM 2155 C CA . ASP A 1 293 ? 1.592 -9.258 -14.328 1 98.62 293 ASP A CA 1
ATOM 2156 C C . ASP A 1 293 ? 0.817 -9.281 -15.641 1 98.62 293 ASP A C 1
ATOM 2158 O O . ASP A 1 293 ? -0.389 -9.023 -15.664 1 98.62 293 ASP A O 1
ATOM 2162 N N . MET A 1 294 ? 1.486 -9.586 -16.75 1 98 294 MET A N 1
ATOM 2163 C CA . MET A 1 294 ? 0.847 -9.719 -18.047 1 98 294 MET A CA 1
ATOM 2164 C C . MET A 1 294 ? 0.974 -11.141 -18.578 1 98 294 MET A C 1
ATOM 2166 O O . MET A 1 294 ? 2.027 -11.766 -18.453 1 98 294 MET A O 1
ATOM 2170 N N . ARG A 1 295 ? -0.076 -11.617 -19.125 1 97.56 295 ARG A N 1
ATOM 2171 C CA . ARG A 1 295 ? -0.118 -12.961 -19.688 1 97.56 295 ARG A CA 1
ATOM 2172 C C . ARG A 1 295 ? -0.758 -12.953 -21.078 1 97.56 295 ARG A C 1
ATOM 2174 O O . ARG A 1 295 ? -1.719 -12.219 -21.312 1 97.56 295 ARG A O 1
ATOM 2181 N N . ASP A 1 296 ? -0.198 -13.672 -21.984 1 96.12 296 ASP A N 1
ATOM 2182 C CA . ASP A 1 296 ? -0.778 -13.859 -23.312 1 96.12 296 ASP A CA 1
ATOM 2183 C C . ASP A 1 296 ? -0.276 -15.148 -23.953 1 96.12 296 ASP A C 1
ATOM 2185 O O . ASP A 1 296 ? 0.912 -15.469 -23.875 1 96.12 296 ASP A O 1
ATOM 2189 N N . PRO A 1 297 ? -1.198 -15.93 -24.578 1 93.19 297 PRO A N 1
ATOM 2190 C CA . PRO A 1 297 ? -0.749 -17.141 -25.281 1 93.19 297 PRO A CA 1
ATOM 2191 C C . PRO A 1 297 ? 0.046 -16.828 -26.547 1 93.19 297 PRO A C 1
ATOM 2193 O O . PRO A 1 297 ? 0.731 -17.703 -27.078 1 93.19 297 PRO A O 1
ATOM 2196 N N . ASP A 1 298 ? -0.107 -15.664 -27.094 1 94.81 298 ASP A N 1
ATOM 2197 C CA . ASP A 1 298 ? 0.589 -15.25 -28.312 1 94.81 298 ASP A CA 1
ATOM 2198 C C . ASP A 1 298 ? 1.755 -14.32 -27.984 1 94.81 298 ASP A C 1
ATOM 2200 O O . ASP A 1 298 ? 1.56 -13.25 -27.406 1 94.81 298 ASP A O 1
ATOM 2204 N N . GLU A 1 299 ? 2.922 -14.75 -28.406 1 96.56 299 GLU A N 1
ATOM 2205 C CA . GLU A 1 299 ? 4.141 -14.016 -28.078 1 96.56 299 GLU A CA 1
ATOM 2206 C C . GLU A 1 299 ? 4.113 -12.617 -28.672 1 96.56 299 GLU A C 1
ATOM 2208 O O . GLU A 1 299 ? 4.551 -11.656 -28.031 1 96.56 299 GLU A O 1
ATOM 2213 N N . GLU A 1 300 ? 3.631 -12.453 -29.844 1 96.5 300 GLU A N 1
ATOM 2214 C CA . GLU A 1 300 ? 3.604 -11.141 -30.5 1 96.5 300 GLU A CA 1
ATOM 2215 C C . GLU A 1 300 ? 2.67 -10.18 -29.766 1 96.5 300 GLU A C 1
ATOM 2217 O O . GLU A 1 300 ? 2.982 -9 -29.625 1 96.5 300 GLU A O 1
ATOM 2222 N N . ARG A 1 301 ? 1.565 -10.695 -29.328 1 96.19 301 ARG A N 1
ATOM 2223 C CA . ARG A 1 301 ? 0.629 -9.875 -28.562 1 96.19 301 ARG A CA 1
ATOM 2224 C C . ARG A 1 301 ? 1.215 -9.484 -27.219 1 96.19 301 ARG A C 1
ATOM 2226 O O . ARG A 1 301 ? 0.996 -8.367 -26.734 1 96.19 301 ARG A O 1
ATOM 2233 N N . LEU A 1 302 ? 1.917 -10.398 -26.609 1 96.81 302 LEU A N 1
ATOM 2234 C CA . LEU A 1 302 ? 2.576 -10.094 -25.344 1 96.81 302 LEU A CA 1
ATOM 2235 C C . LEU A 1 302 ? 3.602 -8.977 -25.516 1 96.81 302 LEU A C 1
ATOM 2237 O O . LEU A 1 302 ? 3.664 -8.055 -24.703 1 96.81 302 LEU A O 1
ATOM 2241 N N . GLN A 1 303 ? 4.359 -9.07 -26.562 1 97.19 303 GLN A N 1
ATOM 2242 C CA . GLN A 1 303 ? 5.344 -8.039 -26.875 1 97.19 303 GLN A CA 1
ATOM 2243 C C . GLN A 1 303 ? 4.668 -6.707 -27.188 1 97.19 303 GLN A C 1
ATOM 2245 O O . GLN A 1 303 ? 5.164 -5.648 -26.797 1 97.19 303 GLN A O 1
ATOM 2250 N N . TRP A 1 304 ? 3.625 -6.785 -27.922 1 96.88 304 TRP A N 1
ATOM 2251 C CA . TRP A 1 304 ? 2.85 -5.586 -28.219 1 96.88 304 TRP A CA 1
ATOM 2252 C C . TRP A 1 304 ? 2.402 -4.895 -26.938 1 96.88 304 TRP A C 1
ATOM 2254 O O . TRP A 1 304 ? 2.559 -3.682 -26.797 1 96.88 304 TRP A O 1
ATOM 2264 N N . ALA A 1 305 ? 1.859 -5.684 -26.016 1 97.19 305 ALA A N 1
ATOM 2265 C CA . ALA A 1 305 ? 1.381 -5.141 -24.75 1 97.19 305 ALA A CA 1
ATOM 2266 C C . ALA A 1 305 ? 2.516 -4.477 -23.969 1 97.19 305 ALA A C 1
ATOM 2268 O O . ALA A 1 305 ? 2.334 -3.408 -23.391 1 97.19 305 ALA A O 1
ATOM 2269 N N . GLU A 1 306 ? 3.686 -5.109 -23.938 1 97.62 306 GLU A N 1
ATOM 2270 C CA . GLU A 1 306 ? 4.859 -4.52 -23.297 1 97.62 306 GLU A CA 1
ATOM 2271 C C . GLU A 1 306 ? 5.207 -3.172 -23.922 1 97.62 306 GLU A C 1
ATOM 2273 O O . GLU A 1 306 ? 5.535 -2.219 -23.219 1 97.62 306 GLU A O 1
ATOM 2278 N N . GLY A 1 307 ? 5.156 -3.148 -25.219 1 97.56 307 GLY A N 1
ATOM 2279 C CA . GLY A 1 307 ? 5.402 -1.904 -25.922 1 97.56 307 GLY A CA 1
ATOM 2280 C C . GLY A 1 307 ? 4.395 -0.819 -25.594 1 97.56 307 GLY A C 1
ATOM 2281 O O . GLY A 1 307 ? 4.758 0.351 -25.469 1 97.56 307 GLY A O 1
ATOM 2282 N N . GLN A 1 308 ? 3.09 -1.166 -25.438 1 97.12 308 GLN A N 1
ATOM 2283 C CA . GLN A 1 308 ? 2.043 -0.215 -25.078 1 97.12 308 GLN A CA 1
ATOM 2284 C C . GLN A 1 308 ? 2.312 0.405 -23.719 1 97.12 308 GLN A C 1
ATOM 2286 O O . GLN A 1 308 ? 2.07 1.596 -23.516 1 97.12 308 GLN A O 1
ATOM 2291 N N . ILE A 1 309 ? 2.762 -0.403 -22.797 1 97.75 309 ILE A N 1
ATOM 2292 C CA . ILE A 1 309 ? 3.061 0.089 -21.453 1 97.75 309 ILE A CA 1
ATOM 2293 C C . ILE A 1 309 ? 4.203 1.102 -21.516 1 97.75 309 ILE A C 1
ATOM 2295 O O . ILE A 1 309 ? 4.117 2.18 -20.922 1 97.75 309 ILE A O 1
ATOM 2299 N N . ARG A 1 310 ? 5.266 0.734 -22.203 1 97.5 310 ARG A N 1
ATOM 2300 C CA . ARG A 1 310 ? 6.41 1.626 -22.359 1 97.5 310 ARG A CA 1
ATOM 2301 C C . ARG A 1 310 ? 5.988 2.965 -22.953 1 97.5 310 ARG A C 1
ATOM 2303 O O . ARG A 1 310 ? 6.391 4.023 -22.469 1 97.5 310 ARG A O 1
ATOM 2310 N N . ASP A 1 311 ? 5.203 2.938 -24 1 97.94 311 ASP A N 1
ATOM 2311 C CA . ASP A 1 311 ? 4.734 4.152 -24.656 1 97.94 311 ASP A CA 1
ATOM 2312 C C . ASP A 1 311 ? 3.859 4.984 -23.734 1 97.94 311 ASP A C 1
ATOM 2314 O O . ASP A 1 311 ? 3.979 6.211 -23.688 1 97.94 311 ASP A O 1
ATOM 2318 N N . TYR A 1 312 ? 3.006 4.328 -23.031 1 97.88 312 TYR A N 1
ATOM 2319 C CA . TYR A 1 312 ? 2.102 5.031 -22.141 1 97.88 312 TYR A CA 1
ATOM 2320 C C . TYR A 1 312 ? 2.871 5.691 -21 1 97.88 312 TYR A C 1
ATOM 2322 O O . TYR A 1 312 ? 2.545 6.809 -20.578 1 97.88 312 TYR A O 1
ATOM 2330 N N . LEU A 1 313 ? 3.838 4.984 -20.438 1 97.88 313 LEU A N 1
ATOM 2331 C CA . LEU A 1 313 ? 4.656 5.531 -19.359 1 97.88 313 LEU A CA 1
ATOM 2332 C C . LEU A 1 313 ? 5.379 6.793 -19.812 1 97.88 313 LEU A C 1
ATOM 2334 O O . LEU A 1 313 ? 5.539 7.734 -19.047 1 97.88 313 LEU A O 1
ATOM 2338 N N . ALA A 1 314 ? 5.832 6.801 -21.031 1 97.69 314 ALA A N 1
ATOM 2339 C CA . ALA A 1 314 ? 6.477 7.992 -21.578 1 97.69 314 ALA A CA 1
ATOM 2340 C C . ALA A 1 314 ? 5.504 9.172 -21.609 1 97.69 314 ALA A C 1
ATOM 2342 O O . ALA A 1 314 ? 5.859 10.289 -21.234 1 97.69 314 ALA A O 1
ATOM 2343 N N . VAL A 1 315 ? 4.309 8.93 -22.078 1 97.5 315 VAL A N 1
ATOM 2344 C CA . VAL A 1 315 ? 3.271 9.953 -22.141 1 97.5 315 VAL A CA 1
ATOM 2345 C C . VAL A 1 315 ? 2.93 10.438 -20.734 1 97.5 315 VAL A C 1
ATOM 2347 O O . VAL A 1 315 ? 2.805 11.641 -20.5 1 97.5 315 VAL A O 1
ATOM 2350 N N . LEU A 1 316 ? 2.779 9.477 -19.891 1 96.69 316 LEU A N 1
ATOM 2351 C CA . LEU A 1 316 ? 2.42 9.766 -18.5 1 96.69 316 LEU A CA 1
ATOM 2352 C C . LEU A 1 316 ? 3.482 10.641 -17.844 1 96.69 316 LEU A C 1
ATOM 2354 O O . LEU A 1 316 ? 3.154 11.57 -17.094 1 96.69 316 LEU A O 1
ATOM 2358 N N . SER A 1 317 ? 4.734 10.258 -18.031 1 97.94 317 SER A N 1
ATOM 2359 C CA . SER A 1 317 ? 5.848 11.016 -17.469 1 97.94 317 SER A CA 1
ATOM 2360 C C . SER A 1 317 ? 5.793 12.477 -17.906 1 97.94 317 SER A C 1
ATOM 2362 O O . SER A 1 317 ? 5.965 13.383 -17.078 1 97.94 317 SER A O 1
ATOM 2364 N N . GLU A 1 318 ? 5.543 12.758 -19.125 1 97.69 318 GLU A N 1
ATOM 2365 C CA . GLU A 1 318 ? 5.484 14.109 -19.672 1 97.69 318 GLU A CA 1
ATOM 2366 C C . GLU A 1 318 ? 4.25 14.852 -19.172 1 97.69 318 GLU A C 1
ATOM 2368 O O . GLU A 1 318 ? 4.352 15.992 -18.703 1 97.69 318 GLU A O 1
ATOM 2373 N N . GLN A 1 319 ? 3.139 14.242 -19.203 1 97.44 319 GLN A N 1
ATOM 2374 C CA . GLN A 1 319 ? 1.868 14.891 -18.906 1 97.44 319 GLN A CA 1
ATOM 2375 C C . GLN A 1 319 ? 1.762 15.219 -17.406 1 97.44 319 GLN A C 1
ATOM 2377 O O . GLN A 1 319 ? 1.194 16.25 -17.031 1 97.44 319 GLN A O 1
ATOM 2382 N N . GLU A 1 320 ? 2.309 14.352 -16.5 1 97.75 320 GLU A N 1
ATOM 2383 C CA . GLU A 1 320 ? 2.111 14.5 -15.07 1 97.75 320 GLU A CA 1
ATOM 2384 C C . GLU A 1 320 ? 3.381 15.008 -14.391 1 97.75 320 GLU A C 1
ATOM 2386 O O . GLU A 1 320 ? 3.389 15.25 -13.18 1 97.75 320 GLU A O 1
ATOM 2391 N N . GLY A 1 321 ? 4.445 15.227 -15.133 1 98.12 321 GLY A N 1
ATOM 2392 C CA . GLY A 1 321 ? 5.699 15.711 -14.578 1 98.12 321 GLY A CA 1
ATOM 2393 C C . GLY A 1 321 ? 6.301 14.766 -13.555 1 98.12 321 GLY A C 1
ATOM 2394 O O . GLY A 1 321 ? 6.742 15.195 -12.484 1 98.12 321 GLY A O 1
ATOM 2395 N N . VAL A 1 322 ? 6.223 13.484 -13.805 1 98.62 322 VAL A N 1
ATOM 2396 C CA . VAL A 1 322 ? 6.797 12.461 -12.945 1 98.62 322 VAL A CA 1
ATOM 2397 C C . VAL A 1 322 ? 7.902 11.719 -13.688 1 98.62 322 VAL A C 1
ATOM 2399 O O . VAL A 1 322 ? 8.023 11.836 -14.914 1 98.62 322 VAL A O 1
ATOM 2402 N N . THR A 1 323 ? 8.727 11.016 -12.961 1 98.56 323 THR A N 1
ATOM 2403 C CA . THR A 1 323 ? 9.703 10.102 -13.555 1 98.56 323 THR A CA 1
ATOM 2404 C C . THR A 1 323 ? 9.305 8.648 -13.305 1 98.56 323 THR A C 1
ATOM 2406 O O . THR A 1 323 ? 8.656 8.336 -12.297 1 98.56 323 THR A O 1
ATOM 2409 N N . VAL A 1 324 ? 9.68 7.812 -14.281 1 98.19 324 VAL A N 1
ATOM 2410 C CA . VAL A 1 324 ? 9.25 6.422 -14.195 1 98.19 324 VAL A CA 1
ATOM 2411 C C . VAL A 1 324 ? 10.445 5.496 -14.406 1 98.19 324 VAL A C 1
ATOM 2413 O O . VAL A 1 324 ? 11.344 5.805 -15.195 1 98.19 324 VAL A O 1
ATOM 2416 N N . SER A 1 325 ? 10.484 4.488 -13.664 1 97.75 325 SER A N 1
ATOM 2417 C CA . SER A 1 325 ? 11.414 3.383 -13.883 1 97.75 325 SER A CA 1
ATOM 2418 C C . SER A 1 325 ? 10.688 2.045 -13.914 1 97.75 325 SER A C 1
ATOM 2420 O O . SER A 1 325 ? 9.68 1.862 -13.219 1 97.75 325 SER A O 1
ATOM 2422 N N . ALA A 1 326 ? 11.148 1.153 -14.789 1 97.12 326 ALA A N 1
ATOM 2423 C CA . ALA A 1 326 ? 10.586 -0.188 -14.938 1 97.12 326 ALA A CA 1
ATOM 2424 C C . ALA A 1 326 ? 11.68 -1.25 -14.875 1 97.12 326 ALA A C 1
ATOM 2426 O O . ALA A 1 326 ? 12.758 -1.082 -15.453 1 97.12 326 ALA A O 1
ATOM 2427 N N . ARG A 1 327 ? 11.43 -2.244 -14.086 1 97 327 ARG A N 1
ATOM 2428 C CA . ARG A 1 327 ? 12.336 -3.381 -13.984 1 97 327 ARG A CA 1
ATOM 2429 C C . ARG A 1 327 ? 11.617 -4.688 -14.297 1 97 327 ARG A C 1
ATOM 2431 O O . ARG A 1 327 ? 10.547 -4.961 -13.75 1 97 327 ARG A O 1
ATOM 2438 N N . GLN A 1 328 ? 12.227 -5.453 -15.203 1 97.5 328 GLN A N 1
ATOM 2439 C CA . GLN A 1 328 ? 11.664 -6.766 -15.508 1 97.5 328 GLN A CA 1
ATOM 2440 C C . GLN A 1 328 ? 11.906 -7.75 -14.375 1 97.5 328 GLN A C 1
ATOM 2442 O O . GLN A 1 328 ? 13.031 -7.891 -13.891 1 97.5 328 GLN A O 1
ATOM 2447 N N . LEU A 1 329 ? 10.898 -8.406 -13.945 1 97.25 329 LEU A N 1
ATOM 2448 C CA . LEU A 1 329 ? 11.008 -9.391 -12.875 1 97.25 329 LEU A CA 1
ATOM 2449 C C . LEU A 1 329 ? 11 -10.812 -13.445 1 97.25 329 LEU A C 1
ATOM 2451 O O . LEU A 1 329 ? 11.609 -11.719 -12.875 1 97.25 329 LEU A O 1
ATOM 2455 N N . ALA A 1 330 ? 10.242 -11.062 -14.461 1 97.44 330 ALA A N 1
ATOM 2456 C CA . ALA A 1 330 ? 10.117 -12.344 -15.156 1 97.44 330 ALA A CA 1
ATOM 2457 C C . ALA A 1 330 ? 9.719 -12.133 -16.609 1 97.44 330 ALA A C 1
ATOM 2459 O O . ALA A 1 330 ? 8.969 -11.211 -16.938 1 97.44 330 ALA A O 1
ATOM 2460 N N . ARG A 1 331 ? 10.195 -12.977 -17.516 1 97.62 331 ARG A N 1
ATOM 2461 C CA . ARG A 1 331 ? 9.781 -12.961 -18.906 1 97.62 331 ARG A CA 1
ATOM 2462 C C . ARG A 1 331 ? 9.922 -14.344 -19.531 1 97.62 331 ARG A C 1
ATOM 2464 O O . ARG A 1 331 ? 11.031 -14.812 -19.781 1 97.62 331 ARG A O 1
ATOM 2471 N N . PHE A 1 332 ? 8.82 -14.945 -19.844 1 97.5 332 PHE A N 1
ATOM 2472 C CA . PHE A 1 332 ? 8.789 -16.281 -20.422 1 97.5 332 PHE A CA 1
ATOM 2473 C C . PHE A 1 332 ? 7.949 -16.297 -21.688 1 97.5 332 PHE A C 1
ATOM 2475 O O . PHE A 1 332 ? 6.863 -15.727 -21.734 1 97.5 332 PHE A O 1
ATOM 2482 N N . GLN A 1 333 ? 8.422 -16.953 -22.688 1 96.12 333 GLN A N 1
ATOM 2483 C CA . GLN A 1 333 ? 7.664 -17.156 -23.922 1 96.12 333 GLN A CA 1
ATOM 2484 C C . GLN A 1 333 ? 6.633 -18.266 -23.75 1 96.12 333 GLN A C 1
ATOM 2486 O O . GLN A 1 333 ? 6.785 -19.141 -22.891 1 96.12 333 GLN A O 1
ATOM 2491 N N . PRO A 1 334 ? 5.59 -18.188 -24.531 1 95.75 334 PRO A N 1
ATOM 2492 C CA . PRO A 1 334 ? 4.68 -19.344 -24.547 1 95.75 334 PRO A CA 1
ATOM 2493 C C . PRO A 1 334 ? 5.383 -20.641 -24.922 1 95.75 334 PRO A C 1
ATOM 2495 O O . PRO A 1 334 ? 6.379 -20.609 -25.656 1 95.75 334 PRO A O 1
ATOM 2498 N N . VAL A 1 335 ? 4.879 -21.719 -24.406 1 95.94 335 VAL A N 1
ATOM 2499 C CA . VAL A 1 335 ? 5.48 -23.016 -24.672 1 95.94 335 VAL A CA 1
ATOM 2500 C C . VAL A 1 335 ? 4.43 -23.969 -25.219 1 95.94 335 VAL A C 1
ATOM 2502 O O . VAL A 1 335 ? 3.266 -23.938 -24.812 1 95.94 335 VAL A O 1
ATOM 2505 N N . VAL A 1 336 ? 4.848 -24.75 -26.188 1 96.5 336 VAL A N 1
ATOM 2506 C CA . VAL A 1 336 ? 4.035 -25.859 -26.672 1 96.5 336 VAL A CA 1
ATOM 2507 C C . VAL A 1 336 ? 4.598 -27.188 -26.156 1 96.5 336 VAL A C 1
ATOM 2509 O O . VAL A 1 336 ? 5.801 -27.438 -26.266 1 96.5 336 VAL A O 1
ATOM 2512 N N . PHE A 1 337 ? 3.754 -27.984 -25.594 1 97.75 337 PHE A N 1
ATOM 2513 C CA . PHE A 1 337 ? 4.211 -29.234 -25.016 1 97.75 337 PHE A CA 1
ATOM 2514 C C . PHE A 1 337 ? 4.398 -30.297 -26.078 1 97.75 337 PHE A C 1
ATOM 2516 O O . PHE A 1 337 ? 3.914 -30.156 -27.203 1 97.75 337 PHE A O 1
ATOM 2523 N N . ASP A 1 338 ? 5.105 -31.312 -25.781 1 97.75 338 ASP A N 1
ATOM 2524 C CA . ASP A 1 338 ? 5.418 -32.406 -26.688 1 97.75 338 ASP A CA 1
ATOM 2525 C C . ASP A 1 338 ? 4.148 -33.125 -27.156 1 97.75 338 ASP A C 1
ATOM 2527 O O . ASP A 1 338 ? 3.357 -33.594 -26.344 1 97.75 338 ASP A O 1
ATOM 2531 N N . LYS A 1 339 ? 3.986 -33.281 -28.438 1 97.44 339 LYS A N 1
ATOM 2532 C CA . LYS A 1 339 ? 2.754 -33.812 -29.031 1 97.44 339 LYS A CA 1
ATOM 2533 C C . LYS A 1 339 ? 2.537 -35.25 -28.656 1 97.44 339 LYS A C 1
ATOM 2535 O O . LYS A 1 339 ? 1.398 -35.688 -28.453 1 97.44 339 LYS A O 1
ATOM 2540 N N . THR A 1 340 ? 3.588 -35.969 -28.578 1 96.75 340 THR A N 1
ATOM 2541 C CA . THR A 1 340 ? 3.48 -37.375 -28.25 1 96.75 340 THR A CA 1
ATOM 2542 C C . THR A 1 340 ? 2.973 -37.562 -26.812 1 96.75 340 THR A C 1
ATOM 2544 O O . THR A 1 340 ? 2.072 -38.375 -26.578 1 96.75 340 THR A O 1
ATOM 2547 N N . LEU A 1 341 ? 3.549 -36.844 -25.938 1 97.31 341 LEU A N 1
ATOM 2548 C CA . LEU A 1 341 ? 3.139 -36.969 -24.547 1 97.31 341 LEU A CA 1
ATOM 2549 C C . LEU A 1 341 ? 1.714 -36.438 -24.359 1 97.31 341 LEU A C 1
ATOM 2551 O O . LEU A 1 341 ? 0.942 -37.031 -23.594 1 97.31 341 LEU A O 1
ATOM 2555 N N . VAL A 1 342 ? 1.371 -35.406 -25.031 1 98.38 342 VAL A N 1
ATOM 2556 C CA . VAL A 1 342 ? 0.022 -34.844 -24.969 1 98.38 342 VAL A CA 1
ATOM 2557 C C . VAL A 1 342 ? -0.984 -35.875 -25.469 1 98.38 342 VAL A C 1
ATOM 2559 O O . VAL A 1 342 ? -2.029 -36.094 -24.844 1 98.38 342 VAL A O 1
ATOM 2562 N N . SER A 1 343 ? -0.646 -36.531 -26.516 1 97.75 343 SER A N 1
ATOM 2563 C CA . SER A 1 343 ? -1.513 -37.562 -27.062 1 97.75 343 SER A CA 1
ATOM 2564 C C . SER A 1 343 ? -1.647 -38.719 -26.094 1 97.75 343 SER A C 1
ATOM 2566 O O . SER A 1 343 ? -2.711 -39.344 -26 1 97.75 343 SER A O 1
ATOM 2568 N N . CYS A 1 344 ? -0.591 -39.031 -25.453 1 97.38 344 CYS A N 1
ATOM 2569 C CA . CYS A 1 344 ? -0.627 -40.094 -24.484 1 97.38 344 CYS A CA 1
ATOM 2570 C C . CYS A 1 344 ? -1.578 -39.781 -23.328 1 97.38 344 CYS A C 1
ATOM 2572 O O . CYS A 1 344 ? -2.332 -40.625 -22.875 1 97.38 344 CYS A O 1
ATOM 2574 N N . VAL A 1 345 ? -1.526 -38.531 -22.859 1 98.25 345 VAL A N 1
ATOM 2575 C CA . VAL A 1 345 ? -2.438 -38.062 -21.812 1 98.25 345 VAL A CA 1
ATOM 2576 C C . VAL A 1 345 ? -3.879 -38.188 -22.312 1 98.25 345 VAL A C 1
ATOM 2578 O O . VAL A 1 345 ? -4.758 -38.656 -21.578 1 98.25 345 VAL A O 1
ATOM 2581 N N . GLU A 1 346 ? -4.086 -37.75 -23.469 1 97.94 346 GLU A N 1
ATOM 2582 C CA . GLU A 1 346 ? -5.41 -37.812 -24.078 1 97.94 346 GLU A CA 1
ATOM 2583 C C . GLU A 1 346 ? -5.922 -39.25 -24.141 1 97.94 346 GLU A C 1
ATOM 2585 O O . GLU A 1 346 ? -7.074 -39.5 -23.797 1 97.94 346 GLU A O 1
ATOM 2590 N N . ASN A 1 347 ? -5.102 -40.125 -24.562 1 97 347 ASN A N 1
ATOM 2591 C CA . ASN A 1 347 ? -5.457 -41.531 -24.641 1 97 347 ASN A CA 1
ATOM 2592 C C . ASN A 1 347 ? -5.797 -42.125 -23.281 1 97 347 ASN A C 1
ATOM 2594 O O . ASN A 1 347 ? -6.734 -42.906 -23.141 1 97 347 ASN A O 1
ATOM 2598 N N . ALA A 1 348 ? -4.988 -41.75 -22.297 1 97.19 348 ALA A N 1
ATOM 2599 C CA . ALA A 1 348 ? -5.254 -42.219 -20.938 1 97.19 348 ALA A CA 1
ATOM 2600 C C . ALA A 1 348 ? -6.602 -41.719 -20.438 1 97.19 348 ALA A C 1
ATOM 2602 O O . ALA A 1 348 ? -7.359 -42.438 -19.812 1 97.19 348 ALA A O 1
ATOM 2603 N N . ALA A 1 349 ? -6.898 -40.438 -20.688 1 97.62 349 ALA A N 1
ATOM 2604 C CA . ALA A 1 349 ? -8.18 -39.875 -20.297 1 97.62 349 ALA A CA 1
ATOM 2605 C C . ALA A 1 349 ? -9.336 -40.594 -20.984 1 97.62 349 ALA A C 1
ATOM 2607 O O . ALA A 1 349 ? -10.336 -40.906 -20.344 1 97.62 349 ALA A O 1
ATOM 2608 N N . ARG A 1 350 ? -9.156 -40.844 -22.234 1 96.38 350 ARG A N 1
ATOM 2609 C CA . ARG A 1 350 ? -10.172 -41.531 -23.031 1 96.38 350 ARG A CA 1
ATOM 2610 C C . ARG A 1 350 ? -10.398 -42.938 -22.516 1 96.38 350 ARG A C 1
ATOM 2612 O O . ARG A 1 350 ? -11.547 -43.375 -22.344 1 96.38 350 ARG A O 1
ATOM 2619 N N . ALA A 1 351 ? -9.367 -43.625 -22.281 1 94.69 351 ALA A N 1
ATOM 2620 C CA . ALA A 1 351 ? -9.453 -45 -21.812 1 94.69 351 ALA A CA 1
ATOM 2621 C C . ALA A 1 351 ? -10.133 -45.094 -20.453 1 94.69 351 ALA A C 1
ATOM 2623 O O . ALA A 1 351 ? -10.82 -46.062 -20.156 1 94.69 351 ALA A O 1
ATOM 2624 N N . ALA A 1 352 ? -9.953 -44.062 -19.672 1 92.69 352 ALA A N 1
ATOM 2625 C CA . ALA A 1 352 ? -10.547 -44 -18.344 1 92.69 352 ALA A CA 1
ATOM 2626 C C . ALA A 1 352 ? -12.008 -43.594 -18.406 1 92.69 352 ALA A C 1
ATOM 2628 O O . ALA A 1 352 ? -12.703 -43.562 -17.391 1 92.69 352 ALA A O 1
ATOM 2629 N N . GLY A 1 353 ? -12.508 -43.25 -19.562 1 94.69 353 GLY A N 1
ATOM 2630 C CA . GLY A 1 353 ? -13.891 -42.812 -19.734 1 94.69 353 GLY A CA 1
ATOM 2631 C C . GLY A 1 353 ? -14.156 -41.406 -19.266 1 94.69 353 GLY A C 1
ATOM 2632 O O . GLY A 1 353 ? -15.289 -41.062 -18.938 1 94.69 353 GLY A O 1
ATOM 2633 N N . SER A 1 354 ? -13.141 -40.625 -19.125 1 96.75 354 SER A N 1
ATOM 2634 C CA . SER A 1 354 ? -13.289 -39.25 -18.688 1 96.75 354 SER A CA 1
ATOM 2635 C C . SER A 1 354 ? -13.594 -38.344 -19.875 1 96.75 354 SER A C 1
ATOM 2637 O O . SER A 1 354 ? -13.07 -38.531 -20.969 1 96.75 354 SER A O 1
ATOM 2639 N N . ALA A 1 355 ? -14.492 -37.375 -19.672 1 97.81 355 ALA A N 1
ATOM 2640 C CA . ALA A 1 355 ? -14.633 -36.281 -20.625 1 97.81 355 ALA A CA 1
ATOM 2641 C C . ALA A 1 355 ? -13.438 -35.344 -20.547 1 97.81 355 ALA A C 1
ATOM 2643 O O . ALA A 1 355 ? -12.961 -35 -19.453 1 97.81 355 ALA A O 1
ATOM 2644 N N . TYR A 1 356 ? -12.852 -34.969 -21.672 1 98.19 356 TYR A N 1
ATOM 2645 C CA . TYR A 1 356 ? -11.617 -34.188 -21.672 1 98.19 356 TYR A CA 1
ATOM 2646 C C . TYR A 1 356 ? -11.609 -33.188 -22.812 1 98.19 356 TYR A C 1
ATOM 2648 O O . TYR A 1 356 ? -12.469 -33.219 -23.703 1 98.19 356 TYR A O 1
ATOM 2656 N N . ARG A 1 357 ? -10.695 -32.281 -22.812 1 98.19 357 ARG A N 1
ATOM 2657 C CA . ARG A 1 357 ? -10.359 -31.438 -23.953 1 98.19 357 ARG A CA 1
ATOM 2658 C C . ARG A 1 357 ? -8.891 -31.031 -23.906 1 98.19 357 ARG A C 1
ATOM 2660 O O . ARG A 1 357 ? -8.297 -30.953 -22.828 1 98.19 357 ARG A O 1
ATOM 2667 N N . ARG A 1 358 ? -8.328 -30.812 -25.062 1 97.88 358 ARG A N 1
ATOM 2668 C CA . ARG A 1 358 ? -7.055 -30.094 -25.109 1 97.88 358 ARG A CA 1
ATOM 2669 C C . ARG A 1 358 ? -7.234 -28.609 -24.797 1 97.88 358 ARG A C 1
ATOM 2671 O O . ARG A 1 358 ? -8.234 -28.016 -25.203 1 97.88 358 ARG A O 1
ATOM 2678 N N . MET A 1 359 ? -6.34 -28.062 -24.125 1 97.12 359 MET A N 1
ATOM 2679 C CA . MET A 1 359 ? -6.477 -26.656 -23.734 1 97.12 359 MET A CA 1
ATOM 2680 C C . MET A 1 359 ? -5.121 -26.062 -23.359 1 97.12 359 MET A C 1
ATOM 2682 O O . MET A 1 359 ? -4.176 -26.781 -23.078 1 97.12 359 MET A O 1
ATOM 2686 N N . PRO A 1 360 ? -4.969 -24.75 -23.469 1 95.88 360 PRO A N 1
ATOM 2687 C CA . PRO A 1 360 ? -3.779 -24.094 -22.922 1 95.88 360 PRO A CA 1
ATOM 2688 C C . PRO A 1 360 ? -3.869 -23.844 -21.422 1 95.88 360 PRO A C 1
ATOM 2690 O O . PRO A 1 360 ? -4.941 -24 -20.828 1 95.88 360 PRO A O 1
ATOM 2693 N N . SER A 1 361 ? -2.746 -23.594 -20.812 1 96.75 361 SER A N 1
ATOM 2694 C CA . SER A 1 361 ? -2.73 -23.094 -19.438 1 96.75 361 SER A CA 1
ATOM 2695 C C . SER A 1 361 ? -2.48 -21.594 -19.406 1 96.75 361 SER A C 1
ATOM 2697 O O . SER A 1 361 ? -1.545 -21.094 -20.047 1 96.75 361 SER A O 1
ATOM 2699 N N . GLY A 1 362 ? -3.297 -20.906 -18.641 1 93.88 362 GLY A N 1
ATOM 2700 C CA . GLY A 1 362 ? -3.074 -19.484 -18.422 1 93.88 362 GLY A CA 1
ATOM 2701 C C . GLY A 1 362 ? -2.051 -19.203 -17.344 1 93.88 362 GLY A C 1
ATOM 2702 O O . GLY A 1 362 ? -1.521 -18.094 -17.25 1 93.88 362 GLY A O 1
ATOM 2703 N N . ALA A 1 363 ? -1.784 -20.109 -16.562 1 95.25 363 ALA A N 1
ATOM 2704 C CA . ALA A 1 363 ? -0.808 -20.031 -15.484 1 95.25 363 ALA A CA 1
ATOM 2705 C C . ALA A 1 363 ? 0.55 -20.578 -15.93 1 95.25 363 ALA A C 1
ATOM 2707 O O . ALA A 1 363 ? 0.634 -21.344 -16.891 1 95.25 363 ALA A O 1
ATOM 2708 N N . GLY A 1 364 ? 1.558 -20.016 -15.32 1 95.56 364 GLY A N 1
ATOM 2709 C CA . GLY A 1 364 ? 2.85 -20.672 -15.43 1 95.56 364 GLY A CA 1
ATOM 2710 C C . GLY A 1 364 ? 2.98 -21.875 -14.531 1 95.56 364 GLY A C 1
ATOM 2711 O O . GLY A 1 364 ? 2.359 -21.938 -13.469 1 95.56 364 GLY A O 1
ATOM 2712 N N . HIS A 1 365 ? 3.727 -22.828 -14.969 1 98.25 365 HIS A N 1
ATOM 2713 C CA . HIS A 1 365 ? 3.99 -24.062 -14.242 1 98.25 365 HIS A CA 1
ATOM 2714 C C . HIS A 1 365 ? 5.445 -24.484 -14.391 1 98.25 365 HIS A C 1
ATOM 2716 O O . HIS A 1 365 ? 6.102 -24.125 -15.375 1 98.25 365 HIS A O 1
ATOM 2722 N N . ASP A 1 366 ? 5.883 -25.312 -13.5 1 98.62 366 ASP A N 1
ATOM 2723 C CA . ASP A 1 366 ? 7.238 -25.844 -13.578 1 98.62 366 ASP A CA 1
ATOM 2724 C C . ASP A 1 366 ? 7.438 -26.641 -14.867 1 98.62 366 ASP A C 1
ATOM 2726 O O . ASP A 1 366 ? 8.539 -26.688 -15.414 1 98.62 366 ASP A O 1
ATOM 2730 N N . ALA A 1 367 ? 6.383 -27.219 -15.383 1 98.56 367 ALA A N 1
ATOM 2731 C CA . ALA A 1 367 ? 6.453 -27.969 -16.641 1 98.56 367 ALA A CA 1
ATOM 2732 C C . ALA A 1 367 ? 6.977 -27.094 -17.766 1 98.56 367 ALA A C 1
ATOM 2734 O O . ALA A 1 367 ? 7.668 -27.578 -18.672 1 98.56 367 ALA A O 1
ATOM 2735 N N . GLN A 1 368 ? 6.625 -25.844 -17.734 1 97.56 368 GLN A N 1
ATOM 2736 C CA . GLN A 1 368 ? 7.102 -24.891 -18.734 1 97.56 368 GLN A CA 1
ATOM 2737 C C . GLN A 1 368 ? 8.625 -24.828 -18.734 1 97.56 368 GLN A C 1
ATOM 2739 O O . GLN A 1 368 ? 9.234 -24.734 -19.812 1 97.56 368 GLN A O 1
ATOM 2744 N N . MET A 1 369 ? 9.234 -24.875 -17.609 1 98.25 369 MET A N 1
ATOM 2745 C CA . MET A 1 369 ? 10.688 -24.797 -17.5 1 98.25 369 MET A CA 1
ATOM 2746 C C . MET A 1 369 ? 11.328 -26.125 -17.875 1 98.25 369 MET A C 1
ATOM 2748 O O . MET A 1 369 ? 12.328 -26.172 -18.609 1 98.25 369 MET A O 1
ATOM 2752 N N . ILE A 1 370 ? 10.727 -27.219 -17.406 1 98.38 370 ILE A N 1
ATOM 2753 C CA . ILE A 1 370 ? 11.312 -28.516 -17.688 1 98.38 370 ILE A CA 1
ATOM 2754 C C . ILE A 1 370 ? 11.195 -28.844 -19.172 1 98.38 370 ILE A C 1
ATOM 2756 O O . ILE A 1 370 ? 12.047 -29.531 -19.734 1 98.38 370 ILE A O 1
ATOM 2760 N N . ALA A 1 371 ? 10.227 -28.297 -19.828 1 97.88 371 ALA A N 1
ATOM 2761 C CA . ALA A 1 371 ? 10.047 -28.484 -21.266 1 97.88 371 ALA A CA 1
ATOM 2762 C C . ALA A 1 371 ? 11.273 -28.016 -22.031 1 97.88 371 ALA A C 1
ATOM 2764 O O . ALA A 1 371 ? 11.477 -28.406 -23.188 1 97.88 371 ALA A O 1
ATOM 2765 N N . ARG A 1 372 ? 12.102 -27.219 -21.406 1 96.44 372 ARG A N 1
ATOM 2766 C CA . ARG A 1 372 ? 13.336 -26.734 -22.031 1 96.44 372 ARG A CA 1
ATOM 2767 C C . ARG A 1 372 ? 14.352 -27.844 -22.188 1 96.44 372 ARG A C 1
ATOM 2769 O O . ARG A 1 372 ? 15.242 -27.781 -23.031 1 96.44 372 ARG A O 1
ATOM 2776 N N . ILE A 1 373 ? 14.203 -28.922 -21.391 1 97.44 373 ILE A N 1
ATOM 2777 C CA . ILE A 1 373 ? 15.312 -29.875 -21.344 1 97.44 373 ILE A CA 1
ATOM 2778 C C . ILE A 1 373 ? 14.781 -31.297 -21.578 1 97.44 373 ILE A C 1
ATOM 2780 O O . ILE A 1 373 ? 15.562 -32.25 -21.719 1 97.44 373 ILE A O 1
ATOM 2784 N N . ALA A 1 374 ? 13.461 -31.469 -21.594 1 97.81 374 ALA A N 1
ATOM 2785 C CA . ALA A 1 374 ? 12.844 -32.781 -21.812 1 97.81 374 ALA A CA 1
ATOM 2786 C C . ALA A 1 374 ? 11.414 -32.625 -22.328 1 97.81 374 ALA A C 1
ATOM 2788 O O . ALA A 1 374 ? 10.766 -31.609 -22.078 1 97.81 374 ALA A O 1
ATOM 2789 N N . PRO A 1 375 ? 10.883 -33.625 -23.109 1 97.94 375 PRO A N 1
ATOM 2790 C CA . PRO A 1 375 ? 9.445 -33.594 -23.406 1 97.94 375 PRO A CA 1
ATOM 2791 C C . PRO A 1 375 ? 8.586 -33.5 -22.156 1 97.94 375 PRO A C 1
ATOM 2793 O O . PRO A 1 375 ? 8.852 -34.188 -21.172 1 97.94 375 PRO A O 1
ATOM 2796 N N . ALA A 1 376 ? 7.633 -32.625 -22.188 1 98.38 376 ALA A N 1
ATOM 2797 C CA . ALA A 1 376 ? 6.789 -32.406 -21.016 1 98.38 376 ALA A CA 1
ATOM 2798 C C . ALA A 1 376 ? 5.32 -32.281 -21.406 1 98.38 376 ALA A C 1
ATOM 2800 O O . ALA A 1 376 ? 5.004 -31.969 -22.562 1 98.38 376 ALA A O 1
ATOM 2801 N N . ALA A 1 377 ? 4.43 -32.594 -20.531 1 98.25 377 ALA A N 1
ATOM 2802 C CA . ALA A 1 377 ? 2.99 -32.406 -20.672 1 98.25 377 ALA A CA 1
ATOM 2803 C C . ALA A 1 377 ? 2.322 -32.219 -19.312 1 98.25 377 ALA A C 1
ATOM 2805 O O . ALA A 1 377 ? 2.945 -32.438 -18.266 1 98.25 377 ALA A O 1
ATOM 2806 N N . MET A 1 378 ? 1.115 -31.781 -19.391 1 98.75 378 MET A N 1
ATOM 2807 C CA . MET A 1 378 ? 0.369 -31.531 -18.156 1 98.75 378 MET A CA 1
ATOM 2808 C C . MET A 1 378 ? -1.05 -32.062 -18.25 1 98.75 378 MET A C 1
ATOM 2810 O O . MET A 1 378 ? -1.557 -32.312 -19.359 1 98.75 378 MET A O 1
ATOM 2814 N N . ILE A 1 379 ? -1.622 -32.344 -17.125 1 98.88 379 ILE A N 1
ATOM 2815 C CA . ILE A 1 379 ? -3.014 -32.75 -16.953 1 98.88 379 ILE A CA 1
ATOM 2816 C C . ILE A 1 379 ? -3.711 -31.781 -15.992 1 98.88 379 ILE A C 1
ATOM 2818 O O . ILE A 1 379 ? -3.15 -31.406 -14.961 1 98.88 379 ILE A O 1
ATOM 2822 N N . PHE A 1 380 ? -4.891 -31.312 -16.344 1 98.88 380 PHE A N 1
ATOM 2823 C CA . PHE A 1 380 ? -5.684 -30.469 -15.461 1 98.88 380 PHE A CA 1
ATOM 2824 C C . PHE A 1 380 ? -6.922 -31.203 -14.969 1 98.88 380 PHE A C 1
ATOM 2826 O O . PHE A 1 380 ? -7.461 -32.062 -15.68 1 98.88 380 PHE A O 1
ATOM 2833 N N . VAL A 1 381 ? -7.34 -30.922 -13.789 1 98.81 381 VAL A N 1
ATOM 2834 C CA . VAL A 1 381 ? -8.672 -31.234 -13.281 1 98.81 381 VAL A CA 1
ATOM 2835 C C . VAL A 1 381 ? -9.438 -29.953 -12.992 1 98.81 381 VAL A C 1
ATOM 2837 O O . VAL A 1 381 ? -8.836 -28.875 -12.922 1 98.81 381 VAL A O 1
ATOM 2840 N N . PRO A 1 382 ? -10.734 -30.016 -12.844 1 98.56 382 PRO A N 1
ATOM 2841 C CA . PRO A 1 382 ? -11.539 -28.797 -12.719 1 98.56 382 PRO A CA 1
ATOM 2842 C C . PRO A 1 382 ? -11.305 -28.062 -11.398 1 98.56 382 PRO A C 1
ATOM 2844 O O . PRO A 1 382 ? -10.922 -28.688 -10.406 1 98.56 382 PRO A O 1
ATOM 2847 N N . SER A 1 383 ? -11.477 -26.797 -11.445 1 98.06 383 SER A N 1
ATOM 2848 C CA . SER A 1 383 ? -11.578 -25.938 -10.266 1 98.06 383 SER A CA 1
ATOM 2849 C C . SER A 1 383 ? -12.992 -25.391 -10.102 1 98.06 383 SER A C 1
ATOM 2851 O O . SER A 1 383 ? -13.555 -24.828 -11.047 1 98.06 383 SER A O 1
ATOM 2853 N N . LYS A 1 384 ? -13.516 -25.562 -8.883 1 98.12 384 LYS A N 1
ATOM 2854 C CA . LYS A 1 384 ? -14.859 -25.031 -8.633 1 98.12 384 LYS A CA 1
ATOM 2855 C C . LYS A 1 384 ? -14.906 -23.516 -8.82 1 98.12 384 LYS A C 1
ATOM 2857 O O . LYS A 1 384 ? -14.094 -22.797 -8.25 1 98.12 384 LYS A O 1
ATOM 2862 N N . ASN A 1 385 ? -15.789 -23.016 -9.688 1 96.56 385 ASN A N 1
ATOM 2863 C CA . ASN A 1 385 ? -15.992 -21.609 -10.008 1 96.56 385 ASN A CA 1
ATOM 2864 C C . ASN A 1 385 ? -14.727 -20.984 -10.586 1 96.56 385 ASN A C 1
ATOM 2866 O O . ASN A 1 385 ? -14.594 -19.75 -10.609 1 96.56 385 ASN A O 1
ATOM 2870 N N . GLY A 1 386 ? -13.781 -21.766 -10.93 1 96.81 386 GLY A N 1
ATOM 2871 C CA . GLY A 1 386 ? -12.531 -21.297 -11.508 1 96.81 386 GLY A CA 1
ATOM 2872 C C . GLY A 1 386 ? -11.617 -20.641 -10.492 1 96.81 386 GLY A C 1
ATOM 2873 O O . GLY A 1 386 ? -10.703 -19.891 -10.859 1 96.81 386 GLY A O 1
ATOM 2874 N N . ILE A 1 387 ? -11.805 -20.906 -9.234 1 97.06 387 ILE A N 1
ATOM 2875 C CA . ILE A 1 387 ? -11.125 -20.172 -8.172 1 97.06 387 ILE A CA 1
ATOM 2876 C C . ILE A 1 387 ? -9.789 -20.844 -7.848 1 97.06 387 ILE A C 1
ATOM 2878 O O . ILE A 1 387 ? -9.727 -22.062 -7.688 1 97.06 387 ILE A O 1
ATOM 2882 N N . SER A 1 388 ? -8.766 -20.109 -7.887 1 97.75 388 SER A N 1
ATOM 2883 C CA . SER A 1 388 ? -7.426 -20.438 -7.414 1 97.75 388 SER A CA 1
ATOM 2884 C C . SER A 1 388 ? -6.754 -19.219 -6.793 1 97.75 388 SER A C 1
ATOM 2886 O O . SER A 1 388 ? -7.293 -18.109 -6.84 1 97.75 388 SER A O 1
ATOM 2888 N N . HIS A 1 389 ? -5.613 -19.391 -6.051 1 98 389 HIS A N 1
ATOM 2889 C CA . HIS A 1 389 ? -4.977 -18.312 -5.312 1 98 389 HIS A CA 1
ATOM 2890 C C . HIS A 1 389 ? -5.953 -17.656 -4.34 1 98 389 HIS A C 1
ATOM 2892 O O . HIS A 1 389 ? -5.996 -16.422 -4.234 1 98 389 HIS A O 1
ATOM 2898 N N . ASN A 1 390 ? -6.727 -18.531 -3.721 1 97.38 390 ASN A N 1
ATOM 2899 C CA . ASN A 1 390 ? -7.836 -18.141 -2.855 1 97.38 390 ASN A CA 1
ATOM 2900 C C . ASN A 1 390 ? -8.211 -19.266 -1.896 1 97.38 390 ASN A C 1
ATOM 2902 O O . ASN A 1 390 ? -8.18 -20.438 -2.266 1 97.38 390 ASN A O 1
ATOM 2906 N N . PRO A 1 391 ? -8.602 -18.891 -0.689 1 97.31 391 PRO A N 1
ATOM 2907 C CA . PRO A 1 391 ? -8.977 -19.938 0.264 1 97.31 391 PRO A CA 1
ATOM 2908 C C . PRO A 1 391 ? -10.133 -20.812 -0.237 1 97.31 391 PRO A C 1
ATOM 2910 O O . PRO A 1 391 ? -10.273 -21.953 0.183 1 97.31 391 PRO A O 1
ATOM 2913 N N . ALA A 1 392 ? -10.945 -20.312 -1.137 1 96.94 392 ALA A N 1
ATOM 2914 C CA . ALA A 1 392 ? -12.133 -21.016 -1.614 1 96.94 392 ALA A CA 1
ATOM 2915 C C . ALA A 1 392 ? -11.773 -22.016 -2.709 1 96.94 392 ALA A C 1
ATOM 2917 O O . ALA A 1 392 ? -12.641 -22.734 -3.215 1 96.94 392 ALA A O 1
ATOM 2918 N N . GLU A 1 393 ? -10.5 -22.094 -3.051 1 98.06 393 GLU A N 1
ATOM 2919 C CA . GLU A 1 393 ? -10.023 -23.078 -4.02 1 98.06 393 GLU A CA 1
ATOM 2920 C C . GLU A 1 393 ? -10.508 -24.484 -3.666 1 98.06 393 GLU A C 1
ATOM 2922 O O . GLU A 1 393 ? -10.336 -24.938 -2.531 1 98.06 393 GLU A O 1
ATOM 2927 N N . TYR A 1 394 ? -11.125 -25.125 -4.719 1 98.19 394 TYR A N 1
ATOM 2928 C CA . TYR A 1 394 ? -11.703 -26.422 -4.418 1 98.19 394 TYR A CA 1
ATOM 2929 C C . TYR A 1 394 ? -11.852 -27.266 -5.684 1 98.19 394 TYR A C 1
ATOM 2931 O O . TYR A 1 394 ? -12.18 -26.734 -6.75 1 98.19 394 TYR A O 1
ATOM 2939 N N . THR A 1 395 ? -11.555 -28.469 -5.613 1 98.69 395 THR A N 1
ATOM 2940 C CA . THR A 1 395 ? -11.844 -29.516 -6.59 1 98.69 395 THR A CA 1
ATOM 2941 C C . THR A 1 395 ? -12.461 -30.734 -5.914 1 98.69 395 THR A C 1
ATOM 2943 O O . THR A 1 395 ? -12.016 -31.141 -4.844 1 98.69 395 THR A O 1
ATOM 2946 N N . GLU A 1 396 ? -13.5 -31.312 -6.492 1 98.44 396 GLU A N 1
ATOM 2947 C CA . GLU A 1 396 ? -14.164 -32.469 -5.914 1 98.44 396 GLU A CA 1
ATOM 2948 C C . GLU A 1 396 ? -13.188 -33.656 -5.746 1 98.44 396 GLU A C 1
ATOM 2950 O O . GLU A 1 396 ? -12.344 -33.875 -6.609 1 98.44 396 GLU A O 1
ATOM 2955 N N . ASP A 1 397 ? -13.375 -34.438 -4.652 1 98.69 397 ASP A N 1
ATOM 2956 C CA . ASP A 1 397 ? -12.523 -35.594 -4.359 1 98.69 397 ASP A CA 1
ATOM 2957 C C . ASP A 1 397 ? -12.477 -36.562 -5.543 1 98.69 397 ASP A C 1
ATOM 2959 O O . ASP A 1 397 ? -11.406 -37.062 -5.898 1 98.69 397 ASP A O 1
ATOM 2963 N N . ALA A 1 398 ? -13.609 -36.781 -6.098 1 98.25 398 ALA A N 1
ATOM 2964 C CA . ALA A 1 398 ? -13.688 -37.719 -7.215 1 98.25 398 ALA A CA 1
ATOM 2965 C C . ALA A 1 398 ? -12.844 -37.25 -8.391 1 98.25 398 ALA A C 1
ATOM 2967 O O . ALA A 1 398 ? -12.219 -38.031 -9.086 1 98.25 398 ALA A O 1
ATOM 2968 N N . ASP A 1 399 ? -12.859 -35.938 -8.617 1 98.56 399 ASP A N 1
ATOM 2969 C CA . ASP A 1 399 ? -12.078 -35.375 -9.711 1 98.56 399 ASP A CA 1
ATOM 2970 C C . ASP A 1 399 ? -10.578 -35.438 -9.398 1 98.56 399 ASP A C 1
ATOM 2972 O O . ASP A 1 399 ? -9.766 -35.688 -10.297 1 98.56 399 ASP A O 1
ATOM 2976 N N . LEU A 1 400 ? -10.242 -35.219 -8.148 1 98.88 400 LEU A N 1
ATOM 2977 C CA . LEU A 1 400 ? -8.844 -35.344 -7.75 1 98.88 400 LEU A CA 1
ATOM 2978 C C . LEU A 1 400 ? -8.336 -36.75 -7.961 1 98.88 400 LEU A C 1
ATOM 2980 O O . LEU A 1 400 ? -7.242 -36.969 -8.5 1 98.88 400 LEU A O 1
ATOM 2984 N N . ILE A 1 401 ? -9.094 -37.719 -7.543 1 98.62 401 ILE A N 1
ATOM 2985 C CA . ILE A 1 401 ? -8.703 -39.125 -7.672 1 98.62 401 ILE A CA 1
ATOM 2986 C C . ILE A 1 401 ? -8.648 -39.5 -9.148 1 98.62 401 ILE A C 1
ATOM 2988 O O . ILE A 1 401 ? -7.707 -40.188 -9.586 1 98.62 401 ILE A O 1
ATOM 2992 N N . ARG A 1 402 ? -9.633 -39.062 -9.914 1 98.12 402 ARG A N 1
ATOM 2993 C CA . ARG A 1 402 ? -9.664 -39.344 -11.344 1 98.12 402 ARG A CA 1
ATOM 2994 C C . ARG A 1 402 ? -8.422 -38.781 -12.039 1 98.12 402 ARG A C 1
ATOM 2996 O O . ARG A 1 402 ? -7.816 -39.469 -12.867 1 98.12 402 ARG A O 1
ATOM 3003 N N . GLY A 1 403 ? -8.086 -37.562 -11.734 1 98.75 403 GLY A N 1
ATOM 3004 C CA . GLY A 1 403 ? -6.887 -36.969 -12.312 1 98.75 403 GLY A CA 1
ATOM 3005 C C . GLY A 1 403 ? -5.625 -37.75 -12 1 98.75 403 GLY A C 1
ATOM 3006 O O . GLY A 1 403 ? -4.805 -38 -12.891 1 98.75 403 GLY A O 1
ATOM 3007 N N . ALA A 1 404 ? -5.473 -38.156 -10.766 1 98.75 404 ALA A N 1
ATOM 3008 C CA . ALA A 1 404 ? -4.312 -38.938 -10.367 1 98.75 404 ALA A CA 1
ATOM 3009 C C . ALA A 1 404 ? -4.285 -40.281 -11.094 1 98.75 404 ALA A C 1
ATOM 3011 O O . ALA A 1 404 ? -3.213 -40.781 -11.445 1 98.75 404 ALA A O 1
ATOM 3012 N N . GLN A 1 405 ? -5.434 -40.875 -11.305 1 98.31 405 GLN A N 1
ATOM 3013 C CA . GLN A 1 405 ? -5.504 -42.125 -12.039 1 98.31 405 GLN A CA 1
ATOM 3014 C C . GLN A 1 405 ? -5.086 -41.938 -13.492 1 98.31 405 GLN A C 1
ATOM 3016 O O . GLN A 1 405 ? -4.379 -42.781 -14.055 1 98.31 405 GLN A O 1
ATOM 3021 N N . VAL A 1 406 ? -5.559 -40.875 -14.07 1 98.56 406 VAL A N 1
ATOM 3022 C CA . VAL A 1 406 ? -5.156 -40.594 -15.445 1 98.56 406 VAL A CA 1
ATOM 3023 C C . VAL A 1 406 ? -3.643 -40.406 -15.508 1 98.56 406 VAL A C 1
ATOM 3025 O O . VAL A 1 406 ? -2.998 -40.844 -16.469 1 98.56 406 VAL A O 1
ATOM 3028 N N . LEU A 1 407 ? -3.053 -39.719 -14.531 1 98.75 407 LEU A N 1
ATOM 3029 C CA . LEU A 1 407 ? -1.602 -39.594 -14.453 1 98.75 407 LEU A CA 1
ATOM 3030 C C . LEU A 1 407 ? -0.929 -40.969 -14.406 1 98.75 407 LEU A C 1
ATOM 3032 O O . LEU A 1 407 ? 0.008 -41.219 -15.164 1 98.75 407 LEU A O 1
ATOM 3036 N N . LEU A 1 408 ? -1.403 -41.844 -13.539 1 98.5 408 LEU A N 1
ATOM 3037 C CA . LEU A 1 408 ? -0.856 -43.188 -13.406 1 98.5 408 LEU A CA 1
ATOM 3038 C C . LEU A 1 408 ? -0.96 -43.938 -14.734 1 98.5 408 LEU A C 1
ATOM 3040 O O . LEU A 1 408 ? 0.003 -44.562 -15.164 1 98.5 408 LEU A O 1
ATOM 3044 N N . ASP A 1 409 ? -2.143 -43.844 -15.352 1 97.75 409 ASP A N 1
ATOM 3045 C CA . ASP A 1 409 ? -2.354 -44.531 -16.609 1 97.75 409 ASP A CA 1
ATOM 3046 C C . ASP A 1 409 ? -1.4 -44.031 -17.688 1 97.75 409 ASP A C 1
ATOM 3048 O O . ASP A 1 409 ? -0.912 -44.781 -18.516 1 97.75 409 ASP A O 1
ATOM 3052 N N . THR A 1 410 ? -1.181 -42.75 -17.703 1 98.12 410 THR A N 1
ATOM 3053 C CA . THR A 1 410 ? -0.23 -42.156 -18.641 1 98.12 410 THR A CA 1
ATOM 3054 C C . THR A 1 410 ? 1.177 -42.688 -18.391 1 98.12 410 THR A C 1
ATOM 3056 O O . THR A 1 410 ? 1.89 -43.062 -19.344 1 98.12 410 THR A O 1
ATOM 3059 N N . VAL A 1 411 ? 1.562 -42.75 -17.141 1 97.69 411 VAL A N 1
ATOM 3060 C CA . VAL A 1 411 ? 2.875 -43.25 -16.75 1 97.69 411 VAL A CA 1
ATOM 3061 C C . VAL A 1 411 ? 3.023 -44.688 -17.234 1 97.69 411 VAL A C 1
ATOM 3063 O O . VAL A 1 411 ? 4.047 -45.062 -17.812 1 97.69 411 VAL A O 1
ATOM 3066 N N . ILE A 1 412 ? 2.012 -45.5 -17.031 1 96.06 412 ILE A N 1
ATOM 3067 C CA . ILE A 1 412 ? 2.041 -46.906 -17.422 1 96.06 412 ILE A CA 1
ATOM 3068 C C . ILE A 1 412 ? 2.213 -47 -18.938 1 96.06 412 ILE A C 1
ATOM 3070 O O . ILE A 1 412 ? 3.023 -47.812 -19.422 1 96.06 412 ILE A O 1
ATOM 3074 N N . LEU A 1 413 ? 1.465 -46.219 -19.641 1 94.88 413 LEU A N 1
ATOM 3075 C CA . LEU A 1 413 ? 1.559 -46.219 -21.094 1 94.88 413 LEU A CA 1
ATOM 3076 C C . LEU A 1 413 ? 2.967 -45.844 -21.547 1 94.88 413 LEU A C 1
ATOM 3078 O O . LEU A 1 413 ? 3.51 -46.469 -22.469 1 94.88 413 LEU A O 1
ATOM 3082 N N . ARG A 1 414 ? 3.58 -44.875 -20.938 1 95.5 414 ARG A N 1
ATOM 3083 C CA . ARG A 1 414 ? 4.895 -44.406 -21.344 1 95.5 414 ARG A CA 1
ATOM 3084 C C . ARG A 1 414 ? 5.984 -45.406 -20.984 1 95.5 414 ARG A C 1
ATOM 3086 O O . ARG A 1 414 ? 6.973 -45.531 -21.703 1 95.5 414 ARG A O 1
ATOM 3093 N N . LEU A 1 415 ? 5.812 -46.094 -19.891 1 93 415 LEU A N 1
ATOM 3094 C CA . LEU A 1 415 ? 6.801 -47.062 -19.438 1 93 415 LEU A CA 1
ATOM 3095 C C . LEU A 1 415 ? 6.742 -48.344 -20.281 1 93 415 LEU A C 1
ATOM 3097 O O . LEU A 1 415 ? 7.68 -49.125 -20.266 1 93 415 LEU A O 1
ATOM 3101 N N . ALA A 1 416 ? 5.609 -48.531 -20.922 1 88.44 416 ALA A N 1
ATOM 3102 C CA . ALA A 1 416 ? 5.445 -49.719 -21.734 1 88.44 416 ALA A CA 1
ATOM 3103 C C . ALA A 1 416 ? 6.141 -49.562 -23.094 1 88.44 416 ALA A C 1
ATOM 3105 O O . ALA A 1 416 ? 6.371 -50.531 -23.797 1 88.44 416 ALA A O 1
ATOM 3106 N N . GLU A 1 417 ? 6.395 -48.375 -23.391 1 76.69 417 GLU A N 1
ATOM 3107 C CA . GLU A 1 417 ? 7.086 -48.125 -24.656 1 76.69 417 GLU A CA 1
ATOM 3108 C C . GLU A 1 417 ? 8.531 -48.625 -24.594 1 76.69 417 GLU A C 1
ATOM 3110 O O . GLU A 1 417 ? 9.211 -48.438 -23.594 1 76.69 417 GLU A O 1
ATOM 3115 N N . PRO A 1 418 ? 8.844 -49.469 -25.609 1 60.66 418 PRO A N 1
ATOM 3116 C CA . PRO A 1 418 ? 10.203 -50 -25.609 1 60.66 418 PRO A CA 1
ATOM 3117 C C . PRO A 1 418 ? 11.273 -48.906 -25.531 1 60.66 418 PRO A C 1
ATOM 3119 O O . PRO A 1 418 ? 11.094 -47.812 -26.094 1 60.66 418 PRO A O 1
ATOM 3122 N N . VAL A 1 419 ? 12.141 -49.125 -24.531 1 56 419 VAL A N 1
ATOM 3123 C CA . VAL A 1 419 ? 13.258 -48.219 -24.328 1 56 419 VAL A CA 1
ATOM 3124 C C . VAL A 1 419 ? 14.242 -48.312 -25.484 1 56 419 VAL A C 1
ATOM 3126 O O . VAL A 1 419 ? 14.43 -49.406 -26.031 1 56 419 VAL A O 1
ATOM 3129 N N . MET B 1 1 ? -1.503 53.875 31.906 1 27.06 1 MET B N 1
ATOM 3130 C CA . MET B 1 1 ? -0.526 53 31.297 1 27.06 1 MET B CA 1
ATOM 3131 C C . MET B 1 1 ? 0.153 53.656 30.109 1 27.06 1 MET B C 1
ATOM 3133 O O . MET B 1 1 ? -0.517 54.062 29.172 1 27.06 1 MET B O 1
ATOM 3137 N N . ASN B 1 2 ? 1.082 54.5 30.328 1 30.44 2 ASN B N 1
ATOM 3138 C CA . ASN B 1 2 ? 1.919 55.125 29.297 1 30.44 2 ASN B CA 1
ATOM 3139 C C . ASN B 1 2 ? 2.244 54.125 28.172 1 30.44 2 ASN B C 1
ATOM 3141 O O . ASN B 1 2 ? 2.879 53.094 28.406 1 30.44 2 ASN B O 1
ATOM 3145 N N . HIS B 1 3 ? 1.344 53.844 27.297 1 36.47 3 HIS B N 1
ATOM 3146 C CA . HIS B 1 3 ? 1.448 53 26.109 1 36.47 3 HIS B CA 1
ATOM 3147 C C . HIS B 1 3 ? 2.781 53.219 25.391 1 36.47 3 HIS B C 1
ATOM 3149 O O . HIS B 1 3 ? 2.826 53.812 24.328 1 36.47 3 HIS B O 1
ATOM 3155 N N . LYS B 1 4 ? 3.732 53.531 26 1 39.06 4 LYS B N 1
ATOM 3156 C CA . LYS B 1 4 ? 5.062 53.375 25.422 1 39.06 4 LYS B CA 1
ATOM 3157 C C . LYS B 1 4 ? 5.273 51.938 24.922 1 39.06 4 LYS B C 1
ATOM 3159 O O . LYS B 1 4 ? 5.773 51.094 25.641 1 39.06 4 LYS B O 1
ATOM 3164 N N . SER B 1 5 ? 4.375 51.219 24.312 1 44.19 5 SER B N 1
ATOM 3165 C CA . SER B 1 5 ? 4.578 50.031 23.5 1 44.19 5 SER B CA 1
ATOM 3166 C C . SER B 1 5 ? 5.941 50.031 22.812 1 44.19 5 SER B C 1
ATOM 3168 O O . SER B 1 5 ? 6.051 50.438 21.641 1 44.19 5 SER B O 1
ATOM 3170 N N . GLY B 1 6 ? 6.766 50.594 23.312 1 48.06 6 GLY B N 1
ATOM 3171 C CA . GLY B 1 6 ? 8.18 50.656 22.969 1 48.06 6 GLY B CA 1
ATOM 3172 C C . GLY B 1 6 ? 8.641 49.469 22.141 1 48.06 6 GLY B C 1
ATOM 3173 O O . GLY B 1 6 ? 7.863 48.531 21.891 1 48.06 6 GLY B O 1
ATOM 3174 N N . GLY B 1 7 ? 10.102 49 22.172 1 69.06 7 GLY B N 1
ATOM 3175 C CA . GLY B 1 7 ? 11.359 48.375 21.766 1 69.06 7 GLY B CA 1
ATOM 3176 C C . GLY B 1 7 ? 11.32 46.875 21.797 1 69.06 7 GLY B C 1
ATOM 3177 O O . GLY B 1 7 ? 12.367 46.219 21.859 1 69.06 7 GLY B O 1
ATOM 3178 N N . LEU B 1 8 ? 10.016 46.25 22.062 1 91.5 8 LEU B N 1
ATOM 3179 C CA . LEU B 1 8 ? 10.203 44.812 22.125 1 91.5 8 LEU B CA 1
ATOM 3180 C C . LEU B 1 8 ? 10.594 44.25 20.75 1 91.5 8 LEU B C 1
ATOM 3182 O O . LEU B 1 8 ? 10.023 44.656 19.734 1 91.5 8 LEU B O 1
ATOM 3186 N N . LYS B 1 9 ? 11.484 43.438 20.797 1 94.81 9 LYS B N 1
ATOM 3187 C CA . LYS B 1 9 ? 12 42.875 19.562 1 94.81 9 LYS B CA 1
ATOM 3188 C C . LYS B 1 9 ? 12.203 41.375 19.688 1 94.81 9 LYS B C 1
ATOM 3190 O O . LYS B 1 9 ? 12.664 40.875 20.734 1 94.81 9 LYS B O 1
ATOM 3195 N N . ILE B 1 10 ? 11.945 40.688 18.625 1 97.69 10 ILE B N 1
ATOM 3196 C CA . ILE B 1 10 ? 12.164 39.25 18.578 1 97.69 10 ILE B CA 1
ATOM 3197 C C . ILE B 1 10 ? 13.664 38.938 18.562 1 97.69 10 ILE B C 1
ATOM 3199 O O . ILE B 1 10 ? 14.414 39.562 17.812 1 97.69 10 ILE B O 1
ATOM 3203 N N . ASP B 1 11 ? 14.047 38.031 19.438 1 98.12 11 ASP B N 1
ATOM 3204 C CA . ASP B 1 11 ? 15.391 37.469 19.328 1 98.12 11 ASP B CA 1
ATOM 3205 C C . ASP B 1 11 ? 15.469 36.469 18.188 1 98.12 11 ASP B C 1
ATOM 3207 O O . ASP B 1 11 ? 15.32 35.25 18.422 1 98.12 11 ASP B O 1
ATOM 3211 N N . GLY B 1 12 ? 15.805 37 17.016 1 98.31 12 GLY B N 1
ATOM 3212 C CA . GLY B 1 12 ? 15.805 36.156 15.82 1 98.31 12 GLY B CA 1
ATOM 3213 C C . GLY B 1 12 ? 16.781 35 15.891 1 98.31 12 GLY B C 1
ATOM 3214 O O . GLY B 1 12 ? 16.469 33.906 15.422 1 98.31 12 GLY B O 1
ATOM 3215 N N . LYS B 1 13 ? 17.891 35.25 16.438 1 98.44 13 LYS B N 1
ATOM 3216 C CA . LYS B 1 13 ? 18.922 34.219 16.547 1 98.44 13 LYS B CA 1
ATOM 3217 C C . LYS B 1 13 ? 18.438 33.031 17.375 1 98.44 13 LYS B C 1
ATOM 3219 O O . LYS B 1 13 ? 18.578 31.891 16.984 1 98.44 13 LYS B O 1
ATOM 3224 N N . THR B 1 14 ? 17.906 33.312 18.547 1 98.62 14 THR B N 1
ATOM 3225 C CA . THR B 1 14 ? 17.422 32.281 19.422 1 98.62 14 THR B CA 1
ATOM 3226 C C . THR B 1 14 ? 16.25 31.516 18.766 1 98.62 14 THR B C 1
ATOM 3228 O O . THR B 1 14 ? 16.156 30.297 18.875 1 98.62 14 THR B O 1
ATOM 3231 N N . LEU B 1 15 ? 15.375 32.25 18.094 1 98.75 15 LEU B N 1
ATOM 3232 C CA . LEU B 1 15 ? 14.266 31.625 17.391 1 98.75 15 LEU B CA 1
ATOM 3233 C C . LEU B 1 15 ? 14.789 30.609 16.375 1 98.75 15 LEU B C 1
ATOM 3235 O O . LEU B 1 15 ? 14.344 29.453 16.344 1 98.75 15 LEU B O 1
ATOM 3239 N N . LEU B 1 16 ? 15.734 31.047 15.539 1 98.81 16 LEU B N 1
ATOM 3240 C CA . LEU B 1 16 ? 16.266 30.188 14.492 1 98.81 16 LEU B CA 1
ATOM 3241 C C . LEU B 1 16 ? 17.016 28.984 15.086 1 98.81 16 LEU B C 1
ATOM 3243 O O . LEU B 1 16 ? 16.938 27.891 14.547 1 98.81 16 LEU B O 1
ATOM 3247 N N . ASN B 1 17 ? 17.703 29.203 16.188 1 98.75 17 ASN B N 1
ATOM 3248 C CA . ASN B 1 17 ? 18.375 28.109 16.875 1 98.75 17 ASN B CA 1
ATOM 3249 C C . ASN B 1 17 ? 17.391 27.062 17.391 1 98.75 17 ASN B C 1
ATOM 3251 O O . ASN B 1 17 ? 17.641 25.859 17.297 1 98.75 17 ASN B O 1
ATOM 3255 N N . HIS B 1 18 ? 16.297 27.516 17.984 1 98.81 18 HIS B N 1
ATOM 3256 C CA . HIS B 1 18 ? 15.281 26.594 18.469 1 98.81 18 HIS B CA 1
ATOM 3257 C C . HIS B 1 18 ? 14.656 25.812 17.328 1 98.81 18 HIS B C 1
ATOM 3259 O O . HIS B 1 18 ? 14.383 24.609 17.484 1 98.81 18 HIS B O 1
ATOM 3265 N N . LEU B 1 19 ? 14.43 26.5 16.203 1 98.81 19 LEU B N 1
ATOM 3266 C CA . LEU B 1 19 ? 13.875 25.828 15.039 1 98.81 19 LEU B CA 1
ATOM 3267 C C . LEU B 1 19 ? 14.82 24.719 14.555 1 98.81 19 LEU B C 1
ATOM 3269 O O . LEU B 1 19 ? 14.367 23.625 14.203 1 98.81 19 LEU B O 1
ATOM 3273 N N . GLN B 1 20 ? 16.047 25.016 14.586 1 98.44 20 GLN B N 1
ATOM 3274 C CA . GLN B 1 20 ? 17.047 24.031 14.172 1 98.44 20 GLN B CA 1
ATOM 3275 C C . GLN B 1 20 ? 17.109 22.859 15.148 1 98.44 20 GLN B C 1
ATOM 3277 O O . GLN B 1 20 ? 17.141 21.703 14.734 1 98.44 20 GLN B O 1
ATOM 3282 N N . GLU B 1 21 ? 17.125 23.188 16.422 1 98.69 21 GLU B N 1
ATOM 3283 C CA . GLU B 1 21 ? 17.234 22.141 17.453 1 98.69 21 GLU B CA 1
ATOM 3284 C C . GLU B 1 21 ? 16.016 21.234 17.422 1 98.69 21 GLU B C 1
ATOM 3286 O O . GLU B 1 21 ? 16.141 20 17.453 1 98.69 21 GLU B O 1
ATOM 3291 N N . LEU B 1 22 ? 14.836 21.828 17.375 1 98.75 22 LEU B N 1
ATOM 3292 C CA . LEU B 1 22 ? 13.633 21 17.281 1 98.75 22 LEU B CA 1
ATOM 3293 C C . LEU B 1 22 ? 13.609 20.234 15.977 1 98.75 22 LEU B C 1
ATOM 3295 O O . LEU B 1 22 ? 13.164 19.078 15.938 1 98.75 22 LEU B O 1
ATOM 3299 N N . GLY B 1 23 ? 14.07 20.891 14.898 1 98.12 23 GLY B N 1
ATOM 3300 C CA . GLY B 1 23 ? 14.125 20.266 13.594 1 98.12 23 GLY B CA 1
ATOM 3301 C C . GLY B 1 23 ? 15.008 19.031 13.547 1 98.12 23 GLY B C 1
ATOM 3302 O O . GLY B 1 23 ? 14.82 18.156 12.703 1 98.12 23 GLY B O 1
ATOM 3303 N N . ASN B 1 24 ? 15.891 18.922 14.469 1 97.81 24 ASN B N 1
ATOM 3304 C CA . ASN B 1 24 ? 16.797 17.781 14.516 1 97.81 24 ASN B CA 1
ATOM 3305 C C . ASN B 1 24 ? 16.141 16.562 15.164 1 97.81 24 ASN B C 1
ATOM 3307 O O . ASN B 1 24 ? 16.578 15.43 14.969 1 97.81 24 ASN B O 1
ATOM 3311 N N . ALA B 1 25 ? 15.117 16.797 15.984 1 98 25 ALA B N 1
ATOM 3312 C CA . ALA B 1 25 ? 14.383 15.672 16.562 1 98 25 ALA B CA 1
ATOM 3313 C C . ALA B 1 25 ? 13.602 14.914 15.492 1 98 25 ALA B C 1
ATOM 3315 O O . ALA B 1 25 ? 12.75 15.492 14.805 1 98 25 ALA B O 1
ATOM 3316 N N . GLY B 1 26 ? 13.93 13.656 15.312 1 97.94 26 GLY B N 1
ATOM 3317 C CA . GLY B 1 26 ? 13.266 12.844 14.305 1 97.94 26 GLY B CA 1
ATOM 3318 C C . GLY B 1 26 ? 13.906 12.945 12.938 1 97.94 26 GLY B C 1
ATOM 3319 O O . GLY B 1 26 ? 13.359 12.438 11.953 1 97.94 26 GLY B O 1
ATOM 3320 N N . ALA B 1 27 ? 15.039 13.594 12.836 1 97.69 27 ALA B N 1
ATOM 3321 C CA . ALA B 1 27 ? 15.711 13.781 11.547 1 97.69 27 ALA B CA 1
ATOM 3322 C C . ALA B 1 27 ? 16.25 12.453 11.016 1 97.69 27 ALA B C 1
ATOM 3324 O O . ALA B 1 27 ? 16.719 11.617 11.781 1 97.69 27 ALA B O 1
ATOM 3325 N N . ASP B 1 28 ? 16.078 12.258 9.758 1 95.81 28 ASP B N 1
ATOM 3326 C CA . ASP B 1 28 ? 16.672 11.125 9.062 1 95.81 28 ASP B CA 1
ATOM 3327 C C . ASP B 1 28 ? 18.016 11.492 8.445 1 95.81 28 ASP B C 1
ATOM 3329 O O . ASP B 1 28 ? 18.078 12.227 7.457 1 95.81 28 ASP B O 1
ATOM 3333 N N . PRO B 1 29 ? 19.047 10.984 8.891 1 92 29 PRO B N 1
ATOM 3334 C CA . PRO B 1 29 ? 20.375 11.398 8.406 1 92 29 PRO B CA 1
ATOM 3335 C C . PRO B 1 29 ? 20.688 10.867 7.012 1 92 29 PRO B C 1
ATOM 3337 O O . PRO B 1 29 ? 21.562 11.391 6.324 1 92 29 PRO B O 1
ATOM 3340 N N . VAL B 1 30 ? 20 9.797 6.602 1 90.06 30 VAL B N 1
ATOM 3341 C CA . VAL B 1 30 ? 20.281 9.164 5.324 1 90.06 30 VAL B CA 1
ATOM 3342 C C . VAL B 1 30 ? 19.391 9.758 4.234 1 90.06 30 VAL B C 1
ATOM 3344 O O . VAL B 1 30 ? 19.891 10.312 3.252 1 90.06 30 VAL B O 1
ATOM 3347 N N . LYS B 1 31 ? 18.156 9.828 4.438 1 85.81 31 LYS B N 1
ATOM 3348 C CA . LYS B 1 31 ? 17.203 10.211 3.406 1 85.81 31 LYS B CA 1
ATOM 3349 C C . LYS B 1 31 ? 16.906 11.703 3.455 1 85.81 31 LYS B C 1
ATOM 3351 O O . LYS B 1 31 ? 16.375 12.266 2.5 1 85.81 31 LYS B O 1
ATOM 3356 N N . GLY B 1 32 ? 17.297 12.359 4.516 1 93 32 GLY B N 1
ATOM 3357 C CA . GLY B 1 32 ? 16.875 13.727 4.727 1 93 32 GLY B CA 1
ATOM 3358 C C . GLY B 1 32 ? 15.445 13.836 5.238 1 93 32 GLY B C 1
ATOM 3359 O O . GLY B 1 32 ? 14.68 12.867 5.18 1 93 32 GLY B O 1
ATOM 3360 N N . GLY B 1 33 ? 15.102 14.984 5.785 1 96.75 33 GLY B N 1
ATOM 3361 C CA . GLY B 1 33 ? 13.781 15.164 6.359 1 96.75 33 GLY B CA 1
ATOM 3362 C C . GLY B 1 33 ? 13.68 14.68 7.793 1 96.75 33 GLY B C 1
ATOM 3363 O O . GLY B 1 33 ? 14.695 14.453 8.453 1 96.75 33 GLY B O 1
ATOM 3364 N N . ARG B 1 34 ? 12.547 14.719 8.312 1 98.12 34 ARG B N 1
ATOM 3365 C CA . ARG B 1 34 ? 12.312 14.266 9.68 1 98.12 34 ARG B CA 1
ATOM 3366 C C . ARG B 1 34 ? 10.914 13.688 9.836 1 98.12 34 ARG B C 1
ATOM 3368 O O . ARG B 1 34 ? 10.008 14.023 9.062 1 98.12 34 ARG B O 1
ATOM 3375 N N . THR B 1 35 ? 10.836 12.812 10.711 1 98.31 35 THR B N 1
ATOM 3376 C CA . THR B 1 35 ? 9.555 12.219 11.086 1 98.31 35 THR B CA 1
ATOM 3377 C C . THR B 1 35 ? 9.367 12.266 12.602 1 98.31 35 THR B C 1
ATOM 3379 O O . THR B 1 35 ? 10.078 11.586 13.344 1 98.31 35 THR B O 1
ATOM 3382 N N . ARG B 1 36 ? 8.477 13.102 12.984 1 98.25 36 ARG B N 1
ATOM 3383 C CA . ARG B 1 36 ? 8.055 13.227 14.375 1 98.25 36 ARG B CA 1
ATOM 3384 C C . ARG B 1 36 ? 6.539 13.102 14.5 1 98.25 36 ARG B C 1
ATOM 3386 O O . ARG B 1 36 ? 5.871 14.023 14.969 1 98.25 36 ARG B O 1
ATOM 3393 N N . THR B 1 37 ? 6.02 11.953 14.094 1 98.31 37 THR B N 1
ATOM 3394 C CA . THR B 1 37 ? 4.574 11.758 14.18 1 98.31 37 THR B CA 1
ATOM 3395 C C . THR B 1 37 ? 4.125 11.68 15.633 1 98.31 37 THR B C 1
ATOM 3397 O O . THR B 1 37 ? 4.93 11.383 16.516 1 98.31 37 THR B O 1
ATOM 3400 N N . ALA B 1 38 ? 2.918 11.898 15.898 1 98.62 38 ALA B N 1
ATOM 3401 C CA . ALA B 1 38 ? 2.371 12.148 17.234 1 98.62 38 ALA B CA 1
ATOM 3402 C C . ALA B 1 38 ? 2.713 11.016 18.188 1 98.62 38 ALA B C 1
ATOM 3404 O O . ALA B 1 38 ? 2.408 9.852 17.922 1 98.62 38 ALA B O 1
ATOM 3405 N N . LEU B 1 39 ? 3.412 11.359 19.25 1 98.56 39 LEU B N 1
ATOM 3406 C CA . LEU B 1 39 ? 3.65 10.578 20.453 1 98.56 39 LEU B CA 1
ATOM 3407 C C . LEU B 1 39 ? 4.625 9.438 20.188 1 98.56 39 LEU B C 1
ATOM 3409 O O . LEU B 1 39 ? 4.695 8.477 20.953 1 98.56 39 LEU B O 1
ATOM 3413 N N . THR B 1 40 ? 5.328 9.461 19.047 1 98.38 40 THR B N 1
ATOM 3414 C CA . THR B 1 40 ? 6.508 8.617 18.891 1 98.38 40 THR B CA 1
ATOM 3415 C C . THR B 1 40 ? 7.637 9.078 19.812 1 98.38 40 THR B C 1
ATOM 3417 O O . THR B 1 40 ? 7.523 10.117 20.469 1 98.38 40 THR B O 1
ATOM 3420 N N . ASP B 1 41 ? 8.711 8.312 19.844 1 98.31 41 ASP B N 1
ATOM 3421 C CA . ASP B 1 41 ? 9.859 8.711 20.656 1 98.31 41 ASP B CA 1
ATOM 3422 C C . ASP B 1 41 ? 10.461 10.023 20.172 1 98.31 41 ASP B C 1
ATOM 3424 O O . ASP B 1 41 ? 10.898 10.852 20.969 1 98.31 41 ASP B O 1
ATOM 3428 N N . ALA B 1 42 ? 10.461 10.164 18.844 1 98.44 42 ALA B N 1
ATOM 3429 C CA . ALA B 1 42 ? 10.961 11.414 18.266 1 98.44 42 ALA B CA 1
ATOM 3430 C C . ALA B 1 42 ? 10.102 12.594 18.703 1 98.44 42 ALA B C 1
ATOM 3432 O O . ALA B 1 42 ? 10.625 13.672 19 1 98.44 42 ALA B O 1
ATOM 3433 N N . GLU B 1 43 ? 8.836 12.398 18.734 1 98.44 43 GLU B N 1
ATOM 3434 C CA . GLU B 1 43 ? 7.945 13.477 19.141 1 98.44 43 GLU B CA 1
ATOM 3435 C C . GLU B 1 43 ? 8.07 13.758 20.641 1 98.44 43 GLU B C 1
ATOM 3437 O O . GLU B 1 43 ? 7.957 14.906 21.062 1 98.44 43 GLU B O 1
ATOM 3442 N N . LYS B 1 44 ? 8.227 12.727 21.422 1 98.75 44 LYS B N 1
ATOM 3443 C CA . LYS B 1 44 ? 8.508 12.945 22.844 1 98.75 44 LYS B CA 1
ATOM 3444 C C . LYS B 1 44 ? 9.734 13.828 23.031 1 98.75 44 LYS B C 1
ATOM 3446 O O . LYS B 1 44 ? 9.742 14.719 23.891 1 98.75 44 LYS B O 1
ATOM 3451 N N . GLN B 1 45 ? 10.766 13.531 22.281 1 98.75 45 GLN B N 1
ATOM 3452 C CA . GLN B 1 45 ? 11.969 14.359 22.359 1 98.75 45 GLN B CA 1
ATOM 3453 C C . GLN B 1 45 ? 11.648 15.82 22.047 1 98.75 45 GLN B C 1
ATOM 3455 O O . GLN B 1 45 ? 12.156 16.719 22.703 1 98.75 45 GLN B O 1
ATOM 3460 N N . GLY B 1 46 ? 10.898 16.031 21.016 1 98.81 46 GLY B N 1
ATOM 3461 C CA . GLY B 1 46 ? 10.469 17.391 20.688 1 98.81 46 GLY B CA 1
ATOM 3462 C C . GLY B 1 46 ? 9.695 18.062 21.797 1 98.81 46 GLY B C 1
ATOM 3463 O O . GLY B 1 46 ? 9.945 19.219 22.125 1 98.81 46 GLY B O 1
ATOM 3464 N N . ARG B 1 47 ? 8.773 17.344 22.391 1 98.88 47 ARG B N 1
ATOM 3465 C CA . ARG B 1 47 ? 7.996 17.859 23.516 1 98.88 47 ARG B CA 1
ATOM 3466 C C . ARG B 1 47 ? 8.906 18.234 24.672 1 98.88 47 ARG B C 1
ATOM 3468 O O . ARG B 1 47 ? 8.727 19.297 25.297 1 98.88 47 ARG B O 1
ATOM 3475 N N . ASP B 1 48 ? 9.836 17.344 24.984 1 98.88 48 ASP B N 1
ATOM 3476 C CA . ASP B 1 48 ? 10.773 17.609 26.062 1 98.88 48 ASP B CA 1
ATOM 3477 C C . ASP B 1 48 ? 11.57 18.891 25.812 1 98.88 48 ASP B C 1
ATOM 3479 O O . ASP B 1 48 ? 11.836 19.656 26.734 1 98.88 48 ASP B O 1
ATOM 3483 N N . LEU B 1 49 ? 11.961 19.094 24.578 1 98.88 49 LEU B N 1
ATOM 3484 C CA . LEU B 1 49 ? 12.68 20.312 24.234 1 98.88 49 LEU B CA 1
ATOM 3485 C C . LEU B 1 49 ? 11.812 21.547 24.469 1 98.88 49 LEU B C 1
ATOM 3487 O O . LEU B 1 49 ? 12.258 22.516 25.109 1 98.88 49 LEU B O 1
ATOM 3491 N N . VAL B 1 50 ? 10.617 21.531 23.984 1 98.88 50 VAL B N 1
ATOM 3492 C CA . VAL B 1 50 ? 9.719 22.672 24.109 1 98.88 50 VAL B CA 1
ATOM 3493 C C . VAL B 1 50 ? 9.469 22.969 25.594 1 98.88 50 VAL B C 1
ATOM 3495 O O . VAL B 1 50 ? 9.531 24.125 26 1 98.88 50 VAL B O 1
ATOM 3498 N N . VAL B 1 51 ? 9.211 21.969 26.375 1 98.88 51 VAL B N 1
ATOM 3499 C CA . VAL B 1 51 ? 8.969 22.141 27.812 1 98.88 51 VAL B CA 1
ATOM 3500 C C . VAL B 1 51 ? 10.211 22.734 28.469 1 98.88 51 VAL B C 1
ATOM 3502 O O . VAL B 1 51 ? 10.102 23.594 29.344 1 98.88 51 VAL B O 1
ATOM 3505 N N . SER B 1 52 ? 11.367 22.219 28.078 1 98.88 52 SER B N 1
ATOM 3506 C CA . SER B 1 52 ? 12.602 22.75 28.656 1 98.88 52 SER B CA 1
ATOM 3507 C C . SER B 1 52 ? 12.75 24.234 28.359 1 98.88 52 SER B C 1
ATOM 3509 O O . SER B 1 52 ? 13.227 25 29.203 1 98.88 52 SER B O 1
ATOM 3511 N N . TRP B 1 53 ? 12.43 24.656 27.188 1 98.88 53 TRP B N 1
ATOM 3512 C CA . TRP B 1 53 ? 12.516 26.062 26.828 1 98.88 53 TRP B CA 1
ATOM 3513 C C . TRP B 1 53 ? 11.469 26.875 27.594 1 98.88 53 TRP B C 1
ATOM 3515 O O . TRP B 1 53 ? 11.703 28.031 27.953 1 98.88 53 TRP B O 1
ATOM 3525 N N . MET B 1 54 ? 10.266 26.297 27.797 1 98.75 54 MET B N 1
ATOM 3526 C CA . MET B 1 54 ? 9.258 26.969 28.625 1 98.75 54 MET B CA 1
ATOM 3527 C C . MET B 1 54 ? 9.758 27.156 30.047 1 98.75 54 MET B C 1
ATOM 3529 O O . MET B 1 54 ? 9.547 28.219 30.641 1 98.75 54 MET B O 1
ATOM 3533 N N . LYS B 1 55 ? 10.406 26.156 30.562 1 98.69 55 LYS B N 1
ATOM 3534 C CA . LYS B 1 55 ? 10.984 26.25 31.906 1 98.69 55 LYS B CA 1
ATOM 3535 C C . LYS B 1 55 ? 12.039 27.344 31.969 1 98.69 55 LYS B C 1
ATOM 3537 O O . LYS B 1 55 ? 12.086 28.109 32.938 1 98.69 55 LYS B O 1
ATOM 3542 N N . ALA B 1 56 ? 12.867 27.375 31 1 98.38 56 ALA B N 1
ATOM 3543 C CA . ALA B 1 56 ? 13.945 28.359 30.953 1 98.38 56 ALA B CA 1
ATOM 3544 C C . ALA B 1 56 ? 13.391 29.766 30.938 1 98.38 56 ALA B C 1
ATOM 3546 O O . ALA B 1 56 ? 14.055 30.703 31.391 1 98.38 56 ALA B O 1
ATOM 3547 N N . LEU B 1 57 ? 12.164 29.953 30.5 1 97.81 57 LEU B N 1
ATOM 3548 C CA . LEU B 1 57 ? 11.516 31.266 30.453 1 97.81 57 LEU B CA 1
ATOM 3549 C C . LEU B 1 57 ? 10.648 31.484 31.688 1 97.81 57 LEU B C 1
ATOM 3551 O O . LEU B 1 57 ? 9.922 32.469 31.766 1 97.81 57 LEU B O 1
ATOM 3555 N N . ASP B 1 58 ? 10.68 30.562 32.625 1 96.31 58 ASP B N 1
ATOM 3556 C CA . ASP B 1 58 ? 9.945 30.625 33.906 1 96.31 58 ASP B CA 1
ATOM 3557 C C . ASP B 1 58 ? 8.445 30.734 33.656 1 96.31 58 ASP B C 1
ATOM 3559 O O . ASP B 1 58 ? 7.77 31.562 34.281 1 96.31 58 ASP B O 1
ATOM 3563 N N . LEU B 1 59 ? 7.965 29.969 32.75 1 96.94 59 LEU B N 1
ATOM 3564 C CA . LEU B 1 59 ? 6.531 29.922 32.469 1 96.94 59 LEU B CA 1
ATOM 3565 C C . LEU B 1 59 ? 5.84 28.922 33.406 1 96.94 59 LEU B C 1
ATOM 3567 O O . LEU B 1 59 ? 6.473 28.016 33.906 1 96.94 59 LEU B O 1
ATOM 3571 N N . VAL B 1 60 ? 4.535 29.172 33.688 1 95.81 60 VAL B N 1
ATOM 3572 C CA . VAL B 1 60 ? 3.701 28.172 34.344 1 95.81 60 VAL B CA 1
ATOM 3573 C C . VAL B 1 60 ? 3.273 27.094 33.344 1 95.81 60 VAL B C 1
ATOM 3575 O O . VAL B 1 60 ? 2.52 27.391 32.406 1 95.81 60 VAL B O 1
ATOM 3578 N N . ILE B 1 61 ? 3.746 25.906 33.562 1 97.88 61 ILE B N 1
ATOM 3579 C CA . ILE B 1 61 ? 3.535 24.859 32.594 1 97.88 61 ILE B CA 1
ATOM 3580 C C . ILE B 1 61 ? 2.393 23.953 33.031 1 97.88 61 ILE B C 1
ATOM 3582 O O . ILE B 1 61 ? 2.348 23.516 34.188 1 97.88 61 ILE B O 1
ATOM 3586 N N . ARG B 1 62 ? 1.473 23.703 32.156 1 97.5 62 ARG B N 1
ATOM 3587 C CA . ARG B 1 62 ? 0.384 22.766 32.375 1 97.5 62 ARG B CA 1
ATOM 3588 C C . ARG B 1 62 ? 0.235 21.828 31.188 1 97.5 62 ARG B C 1
ATOM 3590 O O . ARG B 1 62 ? 0.474 22.234 30.047 1 97.5 62 ARG B O 1
ATOM 3597 N N . ILE B 1 63 ? -0.06 20.641 31.453 1 98.62 63 ILE B N 1
ATOM 3598 C CA . ILE B 1 63 ? -0.341 19.625 30.422 1 98.62 63 ILE B CA 1
ATOM 3599 C C . ILE B 1 63 ? -1.739 19.047 30.641 1 98.62 63 ILE B C 1
ATOM 3601 O O . ILE B 1 63 ? -2.102 18.688 31.766 1 98.62 63 ILE B O 1
ATOM 3605 N N . ASP B 1 64 ? -2.521 19 29.609 1 98.62 64 ASP B N 1
ATOM 3606 C CA . ASP B 1 64 ? -3.881 18.516 29.812 1 98.62 64 ASP B CA 1
ATOM 3607 C C . ASP B 1 64 ? -3.975 17.016 29.5 1 98.62 64 ASP B C 1
ATOM 3609 O O . ASP B 1 64 ? -2.965 16.375 29.203 1 98.62 64 ASP B O 1
ATOM 3613 N N . GLN B 1 65 ? -5.199 16.453 29.5 1 98.75 65 GLN B N 1
ATOM 3614 C CA . GLN B 1 65 ? -5.43 15.016 29.469 1 98.75 65 GLN B CA 1
ATOM 3615 C C . GLN B 1 65 ? -5.215 14.461 28.062 1 98.75 65 GLN B C 1
ATOM 3617 O O . GLN B 1 65 ? -5.055 13.25 27.875 1 98.75 65 GLN B O 1
ATOM 3622 N N . ILE B 1 66 ? -5.219 15.32 27.062 1 98.75 66 ILE B N 1
ATOM 3623 C CA . ILE B 1 66 ? -4.945 14.875 25.703 1 98.75 66 ILE B CA 1
ATOM 3624 C C . ILE B 1 66 ? -3.51 15.219 25.328 1 98.75 66 ILE B C 1
ATOM 3626 O O . ILE B 1 66 ? -3.102 15.031 24.172 1 98.75 66 ILE B O 1
ATOM 3630 N N . GLY B 1 67 ? -2.719 15.688 26.312 1 98.88 67 GLY B N 1
ATOM 3631 C CA . GLY B 1 67 ? -1.287 15.883 26.141 1 98.88 67 GLY B CA 1
ATOM 3632 C C . GLY B 1 67 ? -0.931 17.234 25.562 1 98.88 67 GLY B C 1
ATOM 3633 O O . GLY B 1 67 ? 0.219 17.484 25.188 1 98.88 67 GLY B O 1
ATOM 3634 N N . ASN B 1 68 ? -1.879 18.109 25.344 1 98.88 68 ASN B N 1
ATOM 3635 C CA . ASN B 1 68 ? -1.515 19.484 24.984 1 98.88 68 ASN B CA 1
ATOM 3636 C C . ASN B 1 68 ? -0.614 20.109 26.031 1 98.88 68 ASN B C 1
ATOM 3638 O O . ASN B 1 68 ? -0.821 19.922 27.234 1 98.88 68 ASN B O 1
ATOM 3642 N N . ILE B 1 69 ? 0.341 20.891 25.609 1 98.88 69 ILE B N 1
ATOM 3643 C CA . ILE B 1 69 ? 1.267 21.578 26.5 1 98.88 69 ILE B CA 1
ATOM 3644 C C . ILE B 1 69 ? 0.98 23.078 26.5 1 98.88 69 ILE B C 1
ATOM 3646 O O . ILE B 1 69 ? 0.838 23.688 25.438 1 98.88 69 ILE B O 1
ATOM 3650 N N . PHE B 1 70 ? 0.907 23.609 27.703 1 98.44 70 PHE B N 1
ATOM 3651 C CA . PHE B 1 70 ? 0.687 25.047 27.859 1 98.44 70 PHE B CA 1
ATOM 3652 C C . PHE B 1 70 ? 1.773 25.672 28.719 1 98.44 70 PHE B C 1
ATOM 3654 O O . PHE B 1 70 ? 2.09 25.156 29.797 1 98.44 70 PHE B O 1
ATOM 3661 N N . GLY B 1 71 ? 2.395 26.703 28.297 1 98.06 71 GLY B N 1
ATOM 3662 C CA . GLY B 1 71 ? 3.275 27.562 29.062 1 98.06 71 GLY B CA 1
ATOM 3663 C C . GLY B 1 71 ? 2.771 29 29.172 1 98.06 71 GLY B C 1
ATOM 3664 O O . GLY B 1 71 ? 2.664 29.703 28.156 1 98.06 71 GLY B O 1
ATOM 3665 N N . THR B 1 72 ? 2.516 29.484 30.375 1 96.75 72 THR B N 1
ATOM 3666 C CA . THR B 1 72 ? 1.866 30.781 30.562 1 96.75 72 THR B CA 1
ATOM 3667 C C . THR B 1 72 ? 2.816 31.781 31.219 1 96.75 72 THR B C 1
ATOM 3669 O O . THR B 1 72 ? 3.416 31.484 32.25 1 96.75 72 THR B O 1
ATOM 3672 N N . LEU B 1 73 ? 3.004 32.906 30.562 1 96.44 73 LEU B N 1
ATOM 3673 C CA . LEU B 1 73 ? 3.57 34.094 31.203 1 96.44 73 LEU B CA 1
ATOM 3674 C C . LEU B 1 73 ? 2.498 34.875 31.953 1 96.44 73 LEU B C 1
ATOM 3676 O O . LEU B 1 73 ? 1.577 35.438 31.344 1 96.44 73 LEU B O 1
ATOM 3680 N N . PRO B 1 74 ? 2.619 34.938 33.25 1 93.5 74 PRO B N 1
ATOM 3681 C CA . PRO B 1 74 ? 1.589 35.625 34.031 1 93.5 74 PRO B CA 1
ATOM 3682 C C . PRO B 1 74 ? 1.524 37.125 33.688 1 93.5 74 PRO B C 1
ATOM 3684 O O . PRO B 1 74 ? 2.512 37.688 33.25 1 93.5 74 PRO B O 1
ATOM 3687 N N . SER B 1 75 ? 0.371 37.719 33.969 1 91.75 75 SER B N 1
ATOM 3688 C CA . SER B 1 75 ? 0.182 39.156 33.75 1 91.75 75 SER B CA 1
ATOM 3689 C C . SER B 1 75 ? 0.801 39.969 34.906 1 91.75 75 SER B C 1
ATOM 3691 O O . SER B 1 75 ? 1.339 39.406 35.844 1 91.75 75 SER B O 1
ATOM 3693 N N . VAL B 1 76 ? 0.618 41.281 34.75 1 84.38 76 VAL B N 1
ATOM 3694 C CA . VAL B 1 76 ? 1.142 42.219 35.75 1 84.38 76 VAL B CA 1
ATOM 3695 C C . VAL B 1 76 ? 0.463 42 37.094 1 84.38 76 VAL B C 1
ATOM 3697 O O . VAL B 1 76 ? 1.065 42.219 38.125 1 84.38 76 VAL B O 1
ATOM 3700 N N . SER B 1 77 ? -0.704 41.562 37.062 1 79.75 77 SER B N 1
ATOM 3701 C CA . SER B 1 77 ? -1.432 41.312 38.281 1 79.75 77 SER B CA 1
ATOM 3702 C C . SER B 1 77 ? -1.05 39.969 38.906 1 79.75 77 SER B C 1
ATOM 3704 O O . SER B 1 77 ? -1.47 39.625 40 1 79.75 77 SER B O 1
ATOM 3706 N N . GLY B 1 78 ? -0.295 39.344 38.281 1 73.38 78 GLY B N 1
ATOM 3707 C CA . GLY B 1 78 ? 0.097 38.031 38.719 1 73.38 78 GLY B CA 1
ATOM 3708 C C . GLY B 1 78 ? -0.952 36.969 38.438 1 73.38 78 GLY B C 1
ATOM 3709 O O . GLY B 1 78 ? -0.747 35.781 38.75 1 73.38 78 GLY B O 1
ATOM 3710 N N . ASN B 1 79 ? -2.07 37.438 37.938 1 70.75 79 ASN B N 1
ATOM 3711 C CA . ASN B 1 79 ? -3.188 36.531 37.688 1 70.75 79 ASN B CA 1
ATOM 3712 C C . ASN B 1 79 ? -2.945 35.688 36.438 1 70.75 79 ASN B C 1
ATOM 3714 O O . ASN B 1 79 ? -2.564 36.219 35.406 1 70.75 79 ASN B O 1
ATOM 3718 N N . SER B 1 80 ? -3.092 34.438 36.719 1 67.75 80 SER B N 1
ATOM 3719 C CA . SER B 1 80 ? -3.012 33.5 35.625 1 67.75 80 SER B CA 1
ATOM 3720 C C . SER B 1 80 ? -4.391 32.969 35.25 1 67.75 80 SER B C 1
ATOM 3722 O O . SER B 1 80 ? -4.516 32.125 34.312 1 67.75 80 SER B O 1
ATOM 3724 N N . ASP B 1 81 ? -5.301 33.562 35.906 1 66.75 81 ASP B N 1
ATOM 3725 C CA . ASP B 1 81 ? -6.633 32.969 35.75 1 66.75 81 ASP B CA 1
ATOM 3726 C C . ASP B 1 81 ? -7.441 33.75 34.719 1 66.75 81 ASP B C 1
ATOM 3728 O O . ASP B 1 81 ? -8.469 33.281 34.219 1 66.75 81 ASP B O 1
ATOM 3732 N N . THR B 1 82 ? -6.965 35 34.438 1 80.94 82 THR B N 1
ATOM 3733 C CA . THR B 1 82 ? -7.656 35.75 33.375 1 80.94 82 THR B CA 1
ATOM 3734 C C . THR B 1 82 ? -7.457 35.094 32.031 1 80.94 82 THR B C 1
ATOM 3736 O O . THR B 1 82 ? -6.426 34.469 31.781 1 80.94 82 THR B O 1
ATOM 3739 N N . ALA B 1 83 ? -8.461 35.219 31.188 1 92.62 83 ALA B N 1
ATOM 3740 C CA . ALA B 1 83 ? -8.383 34.656 29.844 1 92.62 83 ALA B CA 1
ATOM 3741 C C . ALA B 1 83 ? -7.148 35.156 29.109 1 92.62 83 ALA B C 1
ATOM 3743 O O . ALA B 1 83 ? -7.023 36.375 28.859 1 92.62 83 ALA B O 1
ATOM 3744 N N . PRO B 1 84 ? -6.254 34.281 28.844 1 96.12 84 PRO B N 1
ATOM 3745 C CA . PRO B 1 84 ? -4.988 34.719 28.266 1 96.12 84 PRO B CA 1
ATOM 3746 C C . PRO B 1 84 ? -5.109 35.031 26.766 1 96.12 84 PRO B C 1
ATOM 3748 O O . PRO B 1 84 ? -6.09 34.625 26.125 1 96.12 84 PRO B O 1
ATOM 3751 N N . LEU B 1 85 ? -4.199 35.812 26.266 1 97.31 85 LEU B N 1
ATOM 3752 C CA . LEU B 1 85 ? -3.867 35.75 24.844 1 97.31 85 LEU B CA 1
ATOM 3753 C C . LEU B 1 85 ? -3.057 34.5 24.547 1 97.31 85 LEU B C 1
ATOM 3755 O O . LEU B 1 85 ? -1.937 34.344 25.031 1 97.31 85 LEU B O 1
ATOM 3759 N N . MET B 1 86 ? -3.631 33.625 23.797 1 98.31 86 MET B N 1
ATOM 3760 C CA . MET B 1 86 ? -2.988 32.344 23.531 1 98.31 86 MET B CA 1
ATOM 3761 C C . MET B 1 86 ? -2.359 32.312 22.141 1 98.31 86 MET B C 1
ATOM 3763 O O . MET B 1 86 ? -2.951 32.812 21.188 1 98.31 86 MET B O 1
ATOM 3767 N N . ILE B 1 87 ? -1.141 31.953 22.094 1 98.81 87 ILE B N 1
ATOM 3768 C CA . ILE B 1 87 ? -0.42 31.672 20.859 1 98.81 87 ILE B CA 1
ATOM 3769 C C . ILE B 1 87 ? -0.111 30.172 20.766 1 98.81 87 ILE B C 1
ATOM 3771 O O . ILE B 1 87 ? 0.338 29.578 21.75 1 98.81 87 ILE B O 1
ATOM 3775 N N . GLY B 1 88 ? -0.385 29.609 19.609 1 98.19 88 GLY B N 1
ATOM 3776 C CA . GLY B 1 88 ? -0.103 28.188 19.625 1 98.19 88 GLY B CA 1
ATOM 3777 C C . GLY B 1 88 ? -0.04 27.578 18.234 1 98.19 88 GLY B C 1
ATOM 3778 O O . GLY B 1 88 ? -0.183 28.297 17.234 1 98.19 88 GLY B O 1
ATOM 3779 N N . SER B 1 89 ? 0.182 26.375 18.094 1 98.81 89 SER B N 1
ATOM 3780 C CA . SER B 1 89 ? 0.277 25.469 16.953 1 98.81 89 SER B CA 1
ATOM 3781 C C . SER B 1 89 ? 0.633 24.047 17.391 1 98.81 89 SER B C 1
ATOM 3783 O O . SER B 1 89 ? 0.107 23.562 18.391 1 98.81 89 SER B O 1
ATOM 3785 N N . HIS B 1 90 ? 1.4 23.344 16.578 1 98.88 90 HIS B N 1
ATOM 3786 C CA . HIS B 1 90 ? 1.769 21.953 16.875 1 98.88 90 HIS B CA 1
ATOM 3787 C C . HIS B 1 90 ? 3.254 21.719 16.625 1 98.88 90 HIS B C 1
ATOM 3789 O O . HIS B 1 90 ? 3.939 22.578 16.062 1 98.88 90 HIS B O 1
ATOM 3795 N N . ILE B 1 91 ? 3.742 20.516 17.125 1 98.81 91 ILE B N 1
ATOM 3796 C CA . ILE B 1 91 ? 5.156 20.266 16.906 1 98.81 91 ILE B CA 1
ATOM 3797 C C . ILE B 1 91 ? 5.332 18.875 16.281 1 98.81 91 ILE B C 1
ATOM 3799 O O . ILE B 1 91 ? 6.453 18.469 15.969 1 98.81 91 ILE B O 1
ATOM 3803 N N . ASP B 1 92 ? 4.18 18.094 16.141 1 98.69 92 ASP B N 1
ATOM 3804 C CA . ASP B 1 92 ? 4.293 16.859 15.375 1 98.69 92 ASP B CA 1
ATOM 3805 C C . ASP B 1 92 ? 4.465 17.141 13.883 1 98.69 92 ASP B C 1
ATOM 3807 O O . ASP B 1 92 ? 4.105 18.219 13.406 1 98.69 92 ASP B O 1
ATOM 3811 N N . THR B 1 93 ? 5.078 16.188 13.18 1 98.5 93 THR B N 1
ATOM 3812 C CA . THR B 1 93 ? 5.262 16.297 11.734 1 98.5 93 THR B CA 1
ATOM 3813 C C . THR B 1 93 ? 4.531 15.172 11 1 98.5 93 THR B C 1
ATOM 3815 O O . THR B 1 93 ? 4.098 14.203 11.625 1 98.5 93 THR B O 1
ATOM 3818 N N . VAL B 1 94 ? 4.328 15.312 9.703 1 98.38 94 VAL B N 1
ATOM 3819 C CA . VAL B 1 94 ? 3.994 14.172 8.859 1 98.38 94 VAL B CA 1
ATOM 3820 C C . VAL B 1 94 ? 5.23 13.297 8.656 1 98.38 94 VAL B C 1
ATOM 3822 O O . VAL B 1 94 ? 6.238 13.461 9.344 1 98.38 94 VAL B O 1
ATOM 3825 N N . ILE B 1 95 ? 5.117 12.297 7.812 1 97.62 95 ILE B N 1
ATOM 3826 C CA . ILE B 1 95 ? 6.23 11.398 7.512 1 97.62 95 ILE B CA 1
ATOM 3827 C C . ILE B 1 95 ? 7.191 12.07 6.539 1 97.62 95 ILE B C 1
ATOM 3829 O O . ILE B 1 95 ? 6.766 12.656 5.535 1 97.62 95 ILE B O 1
ATOM 3833 N N . ASN B 1 96 ? 8.469 12.039 6.891 1 97.38 96 ASN B N 1
ATOM 3834 C CA . ASN B 1 96 ? 9.547 12.586 6.066 1 97.38 96 ASN B CA 1
ATOM 3835 C C . ASN B 1 96 ? 9.297 14.055 5.727 1 97.38 96 ASN B C 1
ATOM 3837 O O . ASN B 1 96 ? 9.305 14.43 4.551 1 97.38 96 ASN B O 1
ATOM 3841 N N . ALA B 1 97 ? 9.133 14.836 6.691 1 98.12 97 ALA B N 1
ATOM 3842 C CA . ALA B 1 97 ? 8.617 16.203 6.605 1 98.12 97 ALA B CA 1
ATOM 3843 C C . ALA B 1 97 ? 9.75 17.219 6.645 1 98.12 97 ALA B C 1
ATOM 3845 O O . ALA B 1 97 ? 10.93 16.844 6.719 1 98.12 97 ALA B O 1
ATOM 3846 N N . GLY B 1 98 ? 9.398 18.484 6.539 1 98.06 98 GLY B N 1
ATOM 3847 C CA . GLY B 1 98 ? 10.281 19.609 6.832 1 98.06 98 GLY B CA 1
ATOM 3848 C C . GLY B 1 98 ? 10.289 19.984 8.297 1 98.06 98 GLY B C 1
ATOM 3849 O O . GLY B 1 98 ? 9.703 19.297 9.133 1 98.06 98 GLY B O 1
ATOM 3850 N N . ALA B 1 99 ? 10.922 21.156 8.594 1 98 99 ALA B N 1
ATOM 3851 C CA . ALA B 1 99 ? 11.211 21.469 9.984 1 98 99 ALA B CA 1
ATOM 3852 C C . ALA B 1 99 ? 10.289 22.578 10.5 1 98 99 ALA B C 1
ATOM 3854 O O . ALA B 1 99 ? 10.219 22.828 11.711 1 98 99 ALA B O 1
ATOM 3855 N N . LEU B 1 100 ? 9.492 23.188 9.641 1 98.75 100 LEU B N 1
ATOM 3856 C CA . LEU B 1 100 ? 8.883 24.453 10.016 1 98.75 100 LEU B CA 1
ATOM 3857 C C . LEU B 1 100 ? 7.398 24.266 10.336 1 98.75 100 LEU B C 1
ATOM 3859 O O . LEU B 1 100 ? 6.863 24.938 11.219 1 98.75 100 LEU B O 1
ATOM 3863 N N . ASP B 1 101 ? 6.695 23.406 9.68 1 98.31 101 ASP B N 1
ATOM 3864 C CA . ASP B 1 101 ? 5.25 23.203 9.75 1 98.31 101 ASP B CA 1
ATOM 3865 C C . ASP B 1 101 ? 4.793 23 11.195 1 98.31 101 ASP B C 1
ATOM 3867 O O . ASP B 1 101 ? 5.102 21.969 11.805 1 98.31 101 ASP B O 1
ATOM 3871 N N . GLY B 1 102 ? 4.02 23.844 11.68 1 98.5 102 GLY B N 1
ATOM 3872 C CA . GLY B 1 102 ? 3.5 23.859 13.039 1 98.5 102 GLY B CA 1
ATOM 3873 C C . GLY B 1 102 ? 4.535 24.25 14.07 1 98.5 102 GLY B C 1
ATOM 3874 O O . GLY B 1 102 ? 4.227 25 15.008 1 98.5 102 GLY B O 1
ATOM 3875 N N . CYS B 1 103 ? 5.75 23.812 13.977 1 98.81 103 CYS B N 1
ATOM 3876 C CA . CYS B 1 103 ? 6.852 24.078 14.891 1 98.81 103 CYS B CA 1
ATOM 3877 C C . CYS B 1 103 ? 7.164 25.578 14.953 1 98.81 103 CYS B C 1
ATOM 3879 O O . CYS B 1 103 ? 7.398 26.125 16.031 1 98.81 103 CYS B O 1
ATOM 3881 N N . TYR B 1 104 ? 7.145 26.172 13.82 1 98.88 104 TYR B N 1
ATOM 3882 C CA . TYR B 1 104 ? 7.406 27.609 13.703 1 98.88 104 TYR B CA 1
ATOM 3883 C C . TYR B 1 104 ? 6.449 28.406 14.57 1 98.88 104 TYR B C 1
ATOM 3885 O O . TYR B 1 104 ? 6.855 29.359 15.242 1 98.88 104 TYR B O 1
ATOM 3893 N N . GLY B 1 105 ? 5.191 28.016 14.594 1 98.88 105 GLY B N 1
ATOM 3894 C CA . GLY B 1 105 ? 4.188 28.719 15.375 1 98.88 105 GLY B CA 1
ATOM 3895 C C . GLY B 1 105 ? 4.418 28.625 16.875 1 98.88 105 GLY B C 1
ATOM 3896 O O . GLY B 1 105 ? 4.344 29.625 17.578 1 98.88 105 GLY B O 1
ATOM 3897 N N . VAL B 1 106 ? 4.695 27.469 17.359 1 98.94 106 VAL B N 1
ATOM 3898 C CA . VAL B 1 106 ? 4.93 27.266 18.781 1 98.94 106 VAL B CA 1
ATOM 3899 C C . VAL B 1 106 ? 6.18 28.016 19.219 1 98.94 106 VAL B C 1
ATOM 3901 O O . VAL B 1 106 ? 6.152 28.75 20.203 1 98.94 106 VAL B O 1
ATOM 3904 N N . LEU B 1 107 ? 7.23 27.891 18.453 1 98.94 107 LEU B N 1
ATOM 3905 C CA . LEU B 1 107 ? 8.508 28.484 18.828 1 98.94 107 LEU B CA 1
ATOM 3906 C C . LEU B 1 107 ? 8.469 30 18.688 1 98.94 107 LEU B C 1
ATOM 3908 O O . LEU B 1 107 ? 9.141 30.719 19.438 1 98.94 107 LEU B O 1
ATOM 3912 N N . SER B 1 108 ? 7.684 30.484 17.734 1 98.88 108 SER B N 1
ATOM 3913 C CA . SER B 1 108 ? 7.473 31.922 17.656 1 98.88 108 SER B CA 1
ATOM 3914 C C . SER B 1 108 ? 6.711 32.438 18.875 1 98.88 108 SER B C 1
ATOM 3916 O O . SER B 1 108 ? 6.941 33.562 19.328 1 98.88 108 SER B O 1
ATOM 3918 N N . GLY B 1 109 ? 5.754 31.641 19.344 1 98.88 109 GLY B N 1
ATOM 3919 C CA . GLY B 1 109 ? 5.125 31.984 20.609 1 98.88 109 GLY B CA 1
ATOM 3920 C C . GLY B 1 109 ? 6.113 32.156 21.75 1 98.88 109 GLY B C 1
ATOM 3921 O O . GLY B 1 109 ? 6.035 33.094 22.531 1 98.88 109 GLY B O 1
ATOM 3922 N N . LEU B 1 110 ? 7.02 31.234 21.859 1 98.88 110 LEU B N 1
ATOM 3923 C CA . LEU B 1 110 ? 8.055 31.328 22.891 1 98.88 110 LEU B CA 1
ATOM 3924 C C . LEU B 1 110 ? 8.938 32.562 22.656 1 98.88 110 LEU B C 1
ATOM 3926 O O . LEU B 1 110 ? 9.391 33.188 23.625 1 98.88 110 LEU B O 1
ATOM 3930 N N . ALA B 1 111 ? 9.219 32.844 21.406 1 98.88 111 ALA B N 1
ATOM 3931 C CA . ALA B 1 111 ? 10 34.031 21.094 1 98.88 111 ALA B CA 1
ATOM 3932 C C . ALA B 1 111 ? 9.297 35.312 21.562 1 98.88 111 ALA B C 1
ATOM 3934 O O . ALA B 1 111 ? 9.938 36.25 22.031 1 98.88 111 ALA B O 1
ATOM 3935 N N . VAL B 1 112 ? 7.984 35.375 21.406 1 98.62 112 VAL B N 1
ATOM 3936 C CA . VAL B 1 112 ? 7.188 36.5 21.859 1 98.62 112 VAL B CA 1
ATOM 3937 C C . VAL B 1 112 ? 7.312 36.625 23.375 1 98.62 112 VAL B C 1
ATOM 3939 O O . VAL B 1 112 ? 7.582 37.719 23.891 1 98.62 112 VAL B O 1
ATOM 3942 N N . VAL B 1 113 ? 7.137 35.531 24.094 1 98.19 113 VAL B N 1
ATOM 3943 C CA . VAL B 1 113 ? 7.234 35.531 25.547 1 98.19 113 VAL B CA 1
ATOM 3944 C C . VAL B 1 113 ? 8.641 35.969 25.969 1 98.19 113 VAL B C 1
ATOM 3946 O O . VAL B 1 113 ? 8.797 36.719 26.922 1 98.19 113 VAL B O 1
ATOM 3949 N N . ARG B 1 114 ? 9.617 35.469 25.266 1 98.25 114 ARG B N 1
ATOM 3950 C CA . ARG B 1 114 ? 11 35.812 25.562 1 98.25 114 ARG B CA 1
ATOM 3951 C C . ARG B 1 114 ? 11.219 37.312 25.422 1 98.25 114 ARG B C 1
ATOM 3953 O O . ARG B 1 114 ? 11.945 37.906 26.219 1 98.25 114 ARG B O 1
ATOM 3960 N N . ALA B 1 115 ? 10.672 37.906 24.375 1 98.19 115 ALA B N 1
ATOM 3961 C CA . ALA B 1 115 ? 10.797 39.375 24.172 1 98.19 115 ALA B CA 1
ATOM 3962 C C . ALA B 1 115 ? 10.305 40.125 25.406 1 98.19 115 ALA B C 1
ATOM 3964 O O . ALA B 1 115 ? 10.938 41.094 25.828 1 98.19 115 ALA B O 1
ATOM 3965 N N . PHE B 1 116 ? 9.172 39.719 25.984 1 96.62 116 PHE B N 1
ATOM 3966 C CA . PHE B 1 116 ? 8.633 40.344 27.172 1 96.62 116 PHE B CA 1
ATOM 3967 C C . PHE B 1 116 ? 9.57 40.125 28.359 1 96.62 116 PHE B C 1
ATOM 3969 O O . PHE B 1 116 ? 9.875 41.062 29.094 1 96.62 116 PHE B O 1
ATOM 3976 N N . ARG B 1 117 ? 10.039 38.906 28.531 1 94.88 117 ARG B N 1
ATOM 3977 C CA . ARG B 1 117 ? 10.914 38.562 29.641 1 94.88 117 ARG B CA 1
ATOM 3978 C C . ARG B 1 117 ? 12.219 39.344 29.578 1 94.88 117 ARG B C 1
ATOM 3980 O O . ARG B 1 117 ? 12.648 39.906 30.594 1 94.88 117 ARG B O 1
ATOM 3987 N N . GLU B 1 118 ? 12.789 39.312 28.453 1 94.25 118 GLU B N 1
ATOM 3988 C CA . GLU B 1 118 ? 14.086 39.969 28.297 1 94.25 118 GLU B CA 1
ATOM 3989 C C . GLU B 1 118 ? 13.984 41.469 28.5 1 94.25 118 GLU B C 1
ATOM 3991 O O . GLU B 1 118 ? 14.914 42.094 29 1 94.25 118 GLU B O 1
ATOM 3996 N N . ALA B 1 119 ? 12.852 42.031 28.109 1 94.38 119 ALA B N 1
ATOM 3997 C CA . ALA B 1 119 ? 12.641 43.469 28.266 1 94.38 119 ALA B CA 1
ATOM 3998 C C . ALA B 1 119 ? 12.211 43.812 29.703 1 94.38 119 ALA B C 1
ATOM 4000 O O . ALA B 1 119 ? 12.188 44.969 30.094 1 94.38 119 ALA B O 1
ATOM 4001 N N . GLY B 1 120 ? 11.852 42.781 30.484 1 91.69 120 GLY B N 1
ATOM 4002 C CA . GLY B 1 120 ? 11.367 43 31.844 1 91.69 120 GLY B CA 1
ATOM 4003 C C . GLY B 1 120 ? 9.984 43.625 31.906 1 91.69 120 GLY B C 1
ATOM 4004 O O . GLY B 1 120 ? 9.664 44.344 32.844 1 91.69 120 GLY B O 1
ATOM 4005 N N . VAL B 1 121 ? 9.211 43.438 30.922 1 91.31 121 VAL B N 1
ATOM 4006 C CA . VAL B 1 121 ? 7.852 43.969 30.844 1 91.31 121 VAL B CA 1
ATOM 4007 C C . VAL B 1 121 ? 6.852 42.844 31.062 1 91.31 121 VAL B C 1
ATOM 4009 O O . VAL B 1 121 ? 7.035 41.719 30.578 1 91.31 121 VAL B O 1
ATOM 4012 N N . LEU B 1 122 ? 5.906 43.062 31.938 1 90.44 122 LEU B N 1
ATOM 4013 C CA . LEU B 1 122 ? 4.82 42.125 32.125 1 90.44 122 LEU B CA 1
ATOM 4014 C C . LEU B 1 122 ? 3.596 42.531 31.297 1 90.44 122 LEU B C 1
ATOM 4016 O O . LEU B 1 122 ? 3.252 43.719 31.234 1 90.44 122 LEU B O 1
ATOM 4020 N N . PRO B 1 123 ? 2.98 41.594 30.703 1 93 123 PRO B N 1
ATOM 4021 C CA . PRO B 1 123 ? 1.808 41.906 29.875 1 93 123 PRO B CA 1
ATOM 4022 C C . PRO B 1 123 ? 0.575 42.219 30.719 1 93 123 PRO B C 1
ATOM 4024 O O . PRO B 1 123 ? 0.486 41.844 31.875 1 93 123 PRO B O 1
ATOM 4027 N N . SER B 1 124 ? -0.36 43.031 30.109 1 91.25 124 SER B N 1
ATOM 4028 C CA . SER B 1 124 ? -1.601 43.406 30.766 1 91.25 124 SER B CA 1
ATOM 4029 C C . SER B 1 124 ? -2.496 42.188 31 1 91.25 124 SER B C 1
ATOM 4031 O O . SER B 1 124 ? -3.312 42.156 31.922 1 91.25 124 SER B O 1
ATOM 4033 N N . ARG B 1 125 ? -2.348 41.219 30.172 1 93.31 125 ARG B N 1
ATOM 4034 C CA . ARG B 1 125 ? -2.992 39.906 30.281 1 93.31 125 ARG B CA 1
ATOM 4035 C C . ARG B 1 125 ? -1.976 38.781 30.141 1 93.31 125 ARG B C 1
ATOM 4037 O O . ARG B 1 125 ? -0.959 38.938 29.453 1 93.31 125 ARG B O 1
ATOM 4044 N N . PRO B 1 126 ? -2.297 37.656 30.75 1 95.25 126 PRO B N 1
ATOM 4045 C CA . PRO B 1 126 ? -1.353 36.531 30.562 1 95.25 126 PRO B CA 1
ATOM 4046 C C . PRO B 1 126 ? -1.185 36.156 29.094 1 95.25 126 PRO B C 1
ATOM 4048 O O . PRO B 1 126 ? -2.115 36.312 28.297 1 95.25 126 PRO B O 1
ATOM 4051 N N . ILE B 1 127 ? -0.028 35.719 28.719 1 97.19 127 ILE B N 1
ATOM 4052 C CA . ILE B 1 127 ? 0.244 35.125 27.406 1 97.19 127 ILE B CA 1
ATOM 4053 C C . ILE B 1 127 ? 0.523 33.656 27.562 1 97.19 127 ILE B C 1
ATOM 4055 O O . ILE B 1 127 ? 1.416 33.25 28.312 1 97.19 127 ILE B O 1
ATOM 4059 N N . THR B 1 128 ? -0.255 32.812 26.938 1 97.81 128 THR B N 1
ATOM 4060 C CA . THR B 1 128 ? -0.067 31.359 26.984 1 97.81 128 THR B CA 1
ATOM 4061 C C . THR B 1 128 ? 0.402 30.828 25.625 1 97.81 128 THR B C 1
ATOM 4063 O O . THR B 1 128 ? -0.196 31.141 24.594 1 97.81 128 THR B O 1
ATOM 4066 N N . VAL B 1 129 ? 1.521 30.094 25.594 1 98.75 129 VAL B N 1
ATOM 4067 C CA . VAL B 1 129 ? 1.973 29.375 24.422 1 98.75 129 VAL B CA 1
ATOM 4068 C C . VAL B 1 129 ? 1.513 27.922 24.484 1 98.75 129 VAL B C 1
ATOM 4070 O O . VAL B 1 129 ? 1.788 27.219 25.469 1 98.75 129 VAL B O 1
ATOM 4073 N N . ALA B 1 130 ? 0.849 27.484 23.438 1 98.81 130 ALA B N 1
ATOM 4074 C CA . ALA B 1 130 ? 0.283 26.125 23.422 1 98.81 130 ALA B CA 1
ATOM 4075 C C . ALA B 1 130 ? 0.899 25.281 22.312 1 98.81 130 ALA B C 1
ATOM 4077 O O . ALA B 1 130 ? 1.099 25.766 21.188 1 98.81 130 ALA B O 1
ATOM 4078 N N . ALA B 1 131 ? 1.273 24.047 22.547 1 98.94 131 ALA B N 1
ATOM 4079 C CA . ALA B 1 131 ? 1.601 23.016 21.578 1 98.94 131 ALA B CA 1
ATOM 4080 C C . ALA B 1 131 ? 0.558 21.891 21.594 1 98.94 131 ALA B C 1
ATOM 4082 O O . ALA B 1 131 ? 0.512 21.094 22.531 1 98.94 131 ALA B O 1
ATOM 4083 N N . PHE B 1 132 ? -0.232 21.828 20.5 1 98.94 132 PHE B N 1
ATOM 4084 C CA . PHE B 1 132 ? -1.366 20.906 20.484 1 98.94 132 PHE B CA 1
ATOM 4085 C C . PHE B 1 132 ? -0.943 19.531 19.969 1 98.94 132 PHE B C 1
ATOM 4087 O O . PHE B 1 132 ? -0.091 19.438 19.078 1 98.94 132 PHE B O 1
ATOM 4094 N N . THR B 1 133 ? -1.58 18.547 20.5 1 98.88 133 THR B N 1
ATOM 4095 C CA . THR B 1 133 ? -1.231 17.156 20.219 1 98.88 133 THR B CA 1
ATOM 4096 C C . THR B 1 133 ? -1.854 16.703 18.906 1 98.88 133 THR B C 1
ATOM 4098 O O . THR B 1 133 ? -3.055 16.875 18.688 1 98.88 133 THR B O 1
ATOM 4101 N N . ASN B 1 134 ? -1.071 16.094 17.969 1 98.69 134 ASN B N 1
ATOM 4102 C CA . ASN B 1 134 ? -1.522 15.359 16.797 1 98.69 134 ASN B CA 1
ATOM 4103 C C . ASN B 1 134 ? -2.309 16.25 15.844 1 98.69 134 ASN B C 1
ATOM 4105 O O . ASN B 1 134 ? -3.438 15.922 15.469 1 98.69 134 ASN B O 1
ATOM 4109 N N . GLU B 1 135 ? -1.7 17.391 15.547 1 98.75 135 GLU B N 1
ATOM 4110 C CA . GLU B 1 135 ? -2.35 18.266 14.578 1 98.75 135 GLU B CA 1
ATOM 4111 C C . GLU B 1 135 ? -2.402 17.625 13.203 1 98.75 135 GLU B C 1
ATOM 4113 O O . GLU B 1 135 ? -3.416 17.719 12.508 1 98.75 135 GLU B O 1
ATOM 4118 N N . GLU B 1 136 ? -1.409 16.922 12.766 1 98.25 136 GLU B N 1
ATOM 4119 C CA . GLU B 1 136 ? -1.287 16.391 11.414 1 98.25 136 GLU B CA 1
ATOM 4120 C C . GLU B 1 136 ? -2.26 15.242 11.18 1 98.25 136 GLU B C 1
ATOM 4122 O O . GLU B 1 136 ? -2.713 15.023 10.047 1 98.25 136 GLU B O 1
ATOM 4127 N N . GLY B 1 137 ? -2.469 14.414 12.195 1 98.19 137 GLY B N 1
ATOM 4128 C CA . GLY B 1 137 ? -3.426 13.32 12.102 1 98.19 137 GLY B CA 1
ATOM 4129 C C . GLY B 1 137 ? -2.924 12.156 11.266 1 98.19 137 GLY B C 1
ATOM 4130 O O . GLY B 1 137 ? -3.719 11.359 10.766 1 98.19 137 GLY B O 1
ATOM 4131 N N . VAL B 1 138 ? -1.651 12.062 11.055 1 97.19 138 VAL B N 1
ATOM 4132 C CA . VAL B 1 138 ? -1.115 11.016 10.188 1 97.19 138 VAL B CA 1
ATOM 4133 C C . VAL B 1 138 ? -1.06 9.695 10.945 1 97.19 138 VAL B C 1
ATOM 4135 O O . VAL B 1 138 ? -1.213 8.625 10.352 1 97.19 138 VAL B O 1
ATOM 4138 N N . ARG B 1 139 ? -0.709 9.75 12.25 1 97.81 139 ARG B N 1
ATOM 4139 C CA . ARG B 1 139 ? -0.605 8.539 13.055 1 97.81 139 ARG B CA 1
ATOM 4140 C C . ARG B 1 139 ? -1.942 8.195 13.703 1 97.81 139 ARG B C 1
ATOM 4142 O O . ARG B 1 139 ? -2.348 7.031 13.719 1 97.81 139 ARG B O 1
ATOM 4149 N N . PHE B 1 140 ? -2.637 9.25 14.188 1 98.31 140 PHE B N 1
ATOM 4150 C CA . PHE B 1 140 ? -3.975 9.148 14.758 1 98.31 140 PHE B CA 1
ATOM 4151 C C . PHE B 1 140 ? -4.949 10.055 14.023 1 98.31 140 PHE B C 1
ATOM 4153 O O . PHE B 1 140 ? -4.609 11.188 13.672 1 98.31 140 PHE B O 1
ATOM 4160 N N . HIS B 1 141 ? -6.082 9.602 13.727 1 96.5 141 HIS B N 1
ATOM 4161 C CA . HIS B 1 141 ? -7.133 10.43 13.133 1 96.5 141 HIS B CA 1
ATOM 4162 C C . HIS B 1 141 ? -8.141 10.875 14.195 1 96.5 141 HIS B C 1
ATOM 4164 O O . HIS B 1 141 ? -8.422 10.141 15.141 1 96.5 141 HIS B O 1
ATOM 4170 N N . PRO B 1 142 ? -8.656 12.047 14.086 1 97.44 142 PRO B N 1
ATOM 4171 C CA . PRO B 1 142 ? -8.555 12.992 12.969 1 97.44 142 PRO B CA 1
ATOM 4172 C C . PRO B 1 142 ? -7.371 13.945 13.109 1 97.44 142 PRO B C 1
ATOM 4174 O O . PRO B 1 142 ? -6.637 13.883 14.102 1 97.44 142 PRO B O 1
ATOM 4177 N N . ASP B 1 143 ? -7.148 14.805 12.109 1 98.06 143 ASP B N 1
ATOM 4178 C CA . ASP B 1 143 ? -6.223 15.93 12.227 1 98.06 143 ASP B CA 1
ATOM 4179 C C . ASP B 1 143 ? -6.734 16.953 13.234 1 98.06 143 ASP B C 1
ATOM 4181 O O . ASP B 1 143 ? -7.902 16.922 13.625 1 98.06 143 ASP B O 1
ATOM 4185 N N . MET B 1 144 ? -5.785 17.781 13.773 1 98.56 144 MET B N 1
ATOM 4186 C CA . MET B 1 144 ? -6.074 18.781 14.797 1 98.56 144 MET B CA 1
ATOM 4187 C C . MET B 1 144 ? -6.734 18.156 16.016 1 98.56 144 MET B C 1
ATOM 4189 O O . MET B 1 144 ? -7.598 18.766 16.641 1 98.56 144 MET B O 1
ATOM 4193 N N . MET B 1 145 ? -6.359 16.953 16.344 1 98.62 145 MET B N 1
ATOM 4194 C CA . MET B 1 145 ? -7.031 16.188 17.391 1 98.62 145 MET B CA 1
ATOM 4195 C C . MET B 1 145 ? -6.949 16.891 18.734 1 98.62 145 MET B C 1
ATOM 4197 O O . MET B 1 145 ? -7.961 17.047 19.422 1 98.62 145 MET B O 1
ATOM 4201 N N . GLY B 1 146 ? -5.801 17.297 19.172 1 98.81 146 GLY B N 1
ATOM 4202 C CA . GLY B 1 146 ? -5.617 17.922 20.469 1 98.81 146 GLY B CA 1
ATOM 4203 C C . GLY B 1 146 ? -6.438 19.203 20.641 1 98.81 146 GLY B C 1
ATOM 4204 O O . GLY B 1 146 ? -7.086 19.391 21.672 1 98.81 146 GLY B O 1
ATOM 4205 N N . SER B 1 147 ? -6.332 20.062 19.672 1 98.81 147 SER B N 1
ATOM 4206 C CA . SER B 1 147 ? -7.086 21.312 19.75 1 98.81 147 SER B CA 1
ATOM 4207 C C . SER B 1 147 ? -8.586 21.062 19.594 1 98.81 147 SER B C 1
ATOM 4209 O O . SER B 1 147 ? -9.398 21.766 20.203 1 98.81 147 SER B O 1
ATOM 4211 N N . LEU B 1 148 ? -8.961 20.04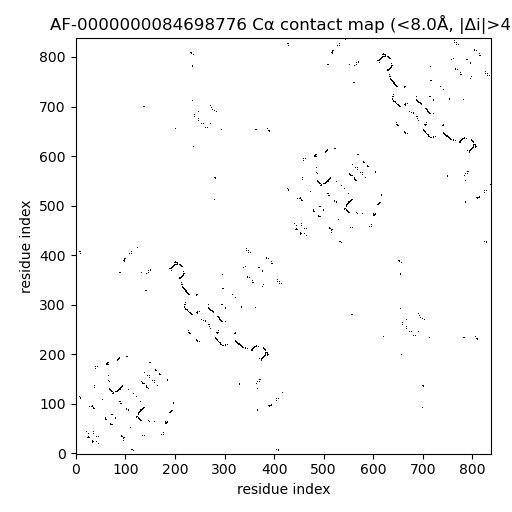7 18.797 1 98.75 148 LEU B N 1
ATOM 4212 C CA . LEU B 1 148 ? -10.367 19.688 18.625 1 98.75 148 LEU B CA 1
ATOM 4213 C C . LEU B 1 148 ? -10.961 19.219 19.938 1 98.75 148 LEU B C 1
ATOM 4215 O O . LEU B 1 148 ? -12.062 19.641 20.328 1 98.75 148 LEU B O 1
ATOM 4219 N N . VAL B 1 149 ? -10.258 18.328 20.609 1 98.81 149 VAL B N 1
ATOM 4220 C CA . VAL B 1 149 ? -10.695 17.891 21.922 1 98.81 149 VAL B CA 1
ATOM 4221 C C . VAL B 1 149 ? -10.758 19.078 22.875 1 98.81 149 VAL B C 1
ATOM 4223 O O . VAL B 1 149 ? -11.719 19.219 23.641 1 98.81 149 VAL B O 1
ATOM 4226 N N . TYR B 1 150 ? -9.727 19.906 22.844 1 98.69 150 TYR B N 1
ATOM 4227 C CA . TYR B 1 150 ? -9.625 21.078 23.703 1 98.69 150 TYR B CA 1
ATOM 4228 C C . TYR B 1 150 ? -10.836 21.984 23.531 1 98.69 150 TYR B C 1
ATOM 4230 O O . TYR B 1 150 ? -11.359 22.516 24.516 1 98.69 150 TYR B O 1
ATOM 4238 N N . ALA B 1 151 ? -11.312 22.109 22.328 1 98.25 151 ALA B N 1
ATOM 4239 C CA . ALA B 1 151 ? -12.414 23.016 22 1 98.25 151 ALA B CA 1
ATOM 4240 C C . ALA B 1 151 ? -13.766 22.328 22.188 1 98.25 151 ALA B C 1
ATOM 4242 O O . ALA B 1 151 ? -14.812 22.938 21.969 1 98.25 151 ALA B O 1
ATOM 4243 N N . GLY B 1 152 ? -13.789 21.094 22.531 1 97.81 152 GLY B N 1
ATOM 4244 C CA . GLY B 1 152 ? -15.016 20.375 22.828 1 97.81 152 GLY B CA 1
ATOM 4245 C C . GLY B 1 152 ? -15.648 19.75 21.609 1 97.81 152 GLY B C 1
ATOM 4246 O O . GLY B 1 152 ? -16.797 19.281 21.656 1 97.81 152 GLY B O 1
ATOM 4247 N N . GLY B 1 153 ? -14.938 19.75 20.531 1 97.44 153 GLY B N 1
ATOM 4248 C CA . GLY B 1 153 ? -15.5 19.25 19.281 1 97.44 153 GLY B CA 1
ATOM 4249 C C . GLY B 1 153 ? -15.336 17.75 19.109 1 97.44 153 GLY B C 1
ATOM 4250 O O . GLY B 1 153 ? -15.852 17.172 18.156 1 97.44 153 GLY B O 1
ATOM 4251 N N . TYR B 1 154 ? -14.617 17.031 19.938 1 97.62 154 TYR B N 1
ATOM 4252 C CA . TYR B 1 154 ? -14.344 15.602 19.938 1 97.62 154 TYR B CA 1
ATOM 4253 C C . TYR B 1 154 ? -14.211 15.055 21.344 1 97.62 154 TYR B C 1
ATOM 4255 O O . TYR B 1 154 ? -13.438 15.578 22.156 1 97.62 154 TYR B O 1
ATOM 4263 N N . PRO B 1 155 ? -14.992 14.078 21.719 1 98.31 155 PRO B N 1
ATOM 4264 C CA . PRO B 1 155 ? -14.953 13.586 23.094 1 98.31 155 PRO B CA 1
ATOM 4265 C C . PRO B 1 155 ? -13.578 13.062 23.5 1 98.31 155 PRO B C 1
ATOM 4267 O O . PRO B 1 155 ? -12.969 12.281 22.75 1 98.31 155 PRO B O 1
ATOM 4270 N N . LEU B 1 156 ? -13.148 13.492 24.641 1 98.62 156 LEU B N 1
ATOM 4271 C CA . LEU B 1 156 ? -11.836 13.109 25.141 1 98.62 156 LEU B CA 1
ATOM 4272 C C . LEU B 1 156 ? -11.68 11.594 25.172 1 98.62 156 LEU B C 1
ATOM 4274 O O . LEU B 1 156 ? -10.656 11.062 24.734 1 98.62 156 LEU B O 1
ATOM 4278 N N . GLU B 1 157 ? -12.656 10.906 25.641 1 98.62 157 GLU B N 1
ATOM 4279 C CA . GLU B 1 157 ? -12.57 9.453 25.781 1 98.62 157 GLU B CA 1
ATOM 4280 C C . GLU B 1 157 ? -12.383 8.781 24.422 1 98.62 157 GLU B C 1
ATOM 4282 O O . GLU B 1 157 ? -11.633 7.812 24.297 1 98.62 157 GLU B O 1
ATOM 4287 N N . ASP B 1 158 ? -13.094 9.242 23.422 1 98.5 158 ASP B N 1
ATOM 4288 C CA . ASP B 1 158 ? -12.938 8.711 22.078 1 98.5 158 ASP B CA 1
ATOM 4289 C C . ASP B 1 158 ? -11.523 8.938 21.547 1 98.5 158 ASP B C 1
ATOM 4291 O O . ASP B 1 158 ? -10.945 8.055 20.906 1 98.5 158 ASP B O 1
ATOM 4295 N N . ALA B 1 159 ? -11.008 10.117 21.797 1 98.69 159 ALA B N 1
ATOM 4296 C CA . ALA B 1 159 ? -9.648 10.438 21.359 1 98.69 159 ALA B CA 1
ATOM 4297 C C . ALA B 1 159 ? -8.633 9.531 22.047 1 98.69 159 ALA B C 1
ATOM 4299 O O . ALA B 1 159 ? -7.711 9.016 21.406 1 98.69 159 ALA B O 1
ATOM 4300 N N . LEU B 1 160 ? -8.797 9.367 23.359 1 98.75 160 LEU B N 1
ATOM 4301 C CA . LEU B 1 160 ? -7.863 8.562 24.141 1 98.75 160 LEU B CA 1
ATOM 4302 C C . LEU B 1 160 ? -7.902 7.105 23.703 1 98.75 160 LEU B C 1
ATOM 4304 O O . LEU B 1 160 ? -6.91 6.387 23.828 1 98.75 160 LEU B O 1
ATOM 4308 N N . ASN B 1 161 ? -9.023 6.664 23.094 1 98.56 161 ASN B N 1
ATOM 4309 C CA . ASN B 1 161 ? -9.18 5.285 22.656 1 98.56 161 ASN B CA 1
ATOM 4310 C C . ASN B 1 161 ? -8.805 5.129 21.172 1 98.56 161 ASN B C 1
ATOM 4312 O O . ASN B 1 161 ? -8.867 4.023 20.625 1 98.56 161 ASN B O 1
ATOM 4316 N N . ALA B 1 162 ? -8.469 6.172 20.531 1 98.19 162 ALA B N 1
ATOM 4317 C CA . ALA B 1 162 ? -8.125 6.113 19.109 1 98.19 162 ALA B CA 1
ATOM 4318 C C . ALA B 1 162 ? -6.965 5.16 18.859 1 98.19 162 ALA B C 1
ATOM 4320 O O . ALA B 1 162 ? -6.008 5.125 19.641 1 98.19 162 ALA B O 1
ATOM 4321 N N . VAL B 1 163 ? -7.062 4.371 17.844 1 97.94 163 VAL B N 1
ATOM 4322 C CA . VAL B 1 163 ? -6.016 3.436 17.438 1 97.94 163 VAL B CA 1
ATOM 4323 C C . VAL B 1 163 ? -5.227 4.016 16.266 1 97.94 163 VAL B C 1
ATOM 4325 O O . VAL B 1 163 ? -5.812 4.43 15.266 1 97.94 163 VAL B O 1
ATOM 4328 N N . ALA B 1 164 ? -3.938 4.008 16.438 1 97.81 164 ALA B N 1
ATOM 4329 C CA . ALA B 1 164 ? -3.033 4.566 15.43 1 97.81 164 ALA B CA 1
ATOM 4330 C C . ALA B 1 164 ? -2.984 3.688 14.188 1 97.81 164 ALA B C 1
ATOM 4332 O O . ALA B 1 164 ? -3.436 2.539 14.211 1 97.81 164 ALA B O 1
ATOM 4333 N N . THR B 1 165 ? -2.453 4.258 13.117 1 94.62 165 THR B N 1
ATOM 4334 C CA . THR B 1 165 ? -2.273 3.521 11.875 1 94.62 165 THR B CA 1
ATOM 4335 C C . THR B 1 165 ? -1.313 2.35 12.07 1 94.62 165 THR B C 1
ATOM 4337 O O . THR B 1 165 ? -1.348 1.38 11.312 1 94.62 165 THR B O 1
ATOM 4340 N N . ASP B 1 166 ? -0.465 2.434 13.07 1 94.06 166 ASP B N 1
ATOM 4341 C CA . ASP B 1 166 ? 0.477 1.356 13.352 1 94.06 166 ASP B CA 1
ATOM 4342 C C . ASP B 1 166 ? -0.031 0.47 14.492 1 94.06 166 ASP B C 1
ATOM 4344 O O . ASP B 1 166 ? 0.717 -0.35 15.031 1 94.06 166 ASP B O 1
ATOM 4348 N N . GLY B 1 167 ? -1.21 0.716 15.016 1 96.38 167 GLY B N 1
ATOM 4349 C CA . GLY B 1 167 ? -1.87 -0.174 15.961 1 96.38 167 GLY B CA 1
ATOM 4350 C C . GLY B 1 167 ? -1.797 0.314 17.391 1 96.38 167 GLY B C 1
ATOM 4351 O O . GLY B 1 167 ? -2.486 -0.213 18.266 1 96.38 167 GLY B O 1
ATOM 4352 N N . ALA B 1 168 ? -1.026 1.33 17.672 1 97.94 168 ALA B N 1
ATOM 4353 C CA . ALA B 1 168 ? -0.886 1.843 19.031 1 97.94 168 ALA B CA 1
ATOM 4354 C C . ALA B 1 168 ? -2.154 2.561 19.484 1 97.94 168 ALA B C 1
ATOM 4356 O O . ALA B 1 168 ? -2.939 3.027 18.656 1 97.94 168 ALA B O 1
ATOM 4357 N N . VAL B 1 169 ? -2.416 2.641 20.719 1 98.62 169 VAL B N 1
ATOM 4358 C CA . VAL B 1 169 ? -3.551 3.359 21.281 1 98.62 169 VAL B CA 1
ATOM 4359 C C . VAL B 1 169 ? -3.08 4.691 21.875 1 98.62 169 VAL B C 1
ATOM 4361 O O . VAL B 1 169 ? -2.064 4.746 22.562 1 98.62 169 VAL B O 1
ATOM 4364 N N . LEU B 1 170 ? -3.793 5.719 21.688 1 98.81 170 LEU B N 1
ATOM 4365 C CA . LEU B 1 170 ? -3.338 7.062 22.047 1 98.81 170 LEU B CA 1
ATOM 4366 C C . LEU B 1 170 ? -3.084 7.176 23.547 1 98.81 170 LEU B C 1
ATOM 4368 O O . LEU B 1 170 ? -2.061 7.723 23.969 1 98.81 170 LEU B O 1
ATOM 4372 N N . ARG B 1 171 ? -4.02 6.703 24.406 1 98.62 171 ARG B N 1
ATOM 4373 C CA . ARG B 1 171 ? -3.889 6.777 25.859 1 98.62 171 ARG B CA 1
ATOM 4374 C C . ARG B 1 171 ? -2.584 6.145 26.328 1 98.62 171 ARG B C 1
ATOM 4376 O O . ARG B 1 171 ? -1.872 6.711 27.156 1 98.62 171 ARG B O 1
ATOM 4383 N N . ASP B 1 172 ? -2.311 4.984 25.781 1 98.75 172 ASP B N 1
ATOM 4384 C CA . ASP B 1 172 ? -1.095 4.266 26.141 1 98.75 172 ASP B CA 1
ATOM 4385 C C . ASP B 1 172 ? 0.152 5.043 25.719 1 98.75 172 ASP B C 1
ATOM 4387 O O . ASP B 1 172 ? 1.146 5.066 26.453 1 98.75 172 ASP B O 1
ATOM 4391 N N . GLU B 1 173 ? 0.089 5.629 24.578 1 98.81 173 GLU B N 1
ATOM 4392 C CA . GLU B 1 173 ? 1.229 6.395 24.078 1 98.81 173 GLU B CA 1
ATOM 4393 C C . GLU B 1 173 ? 1.453 7.656 24.906 1 98.81 173 GLU B C 1
ATOM 4395 O O . GLU B 1 173 ? 2.594 8.07 25.109 1 98.81 173 GLU B O 1
ATOM 4400 N N . LEU B 1 174 ? 0.429 8.359 25.312 1 98.88 174 LEU B N 1
ATOM 4401 C CA . LEU B 1 174 ? 0.542 9.516 26.188 1 98.88 174 LEU B CA 1
ATOM 4402 C C . LEU B 1 174 ? 1.223 9.141 27.5 1 98.88 174 LEU B C 1
ATOM 4404 O O . LEU B 1 174 ? 2.104 9.867 27.984 1 98.88 174 LEU B O 1
ATOM 4408 N N . GLU B 1 175 ? 0.768 8.023 28.078 1 98.62 175 GLU B N 1
ATOM 4409 C CA . GLU B 1 175 ? 1.365 7.547 29.328 1 98.62 175 GLU B CA 1
ATOM 4410 C C . GLU B 1 175 ? 2.838 7.195 29.125 1 98.62 175 GLU B C 1
ATOM 4412 O O . GLU B 1 175 ? 3.688 7.602 29.922 1 98.62 175 GLU B O 1
ATOM 4417 N N . ARG B 1 176 ? 3.068 6.445 28.094 1 98.38 176 ARG B N 1
ATOM 4418 C CA . ARG B 1 176 ? 4.434 6.027 27.797 1 98.38 176 ARG B CA 1
ATOM 4419 C C . ARG B 1 176 ? 5.352 7.234 27.625 1 98.38 176 ARG B C 1
ATOM 4421 O O . ARG B 1 176 ? 6.488 7.23 28.094 1 98.38 176 ARG B O 1
ATOM 4428 N N . ALA B 1 177 ? 4.922 8.266 26.938 1 98.06 177 ALA B N 1
ATOM 4429 C CA . ALA B 1 177 ? 5.719 9.445 26.625 1 98.06 177 ALA B CA 1
ATOM 4430 C C . ALA B 1 177 ? 5.836 10.359 27.844 1 98.06 177 ALA B C 1
ATOM 4432 O O . ALA B 1 177 ? 6.688 11.258 27.875 1 98.06 177 ALA B O 1
ATOM 4433 N N . GLY B 1 178 ? 4.969 10.195 28.859 1 98.38 178 GLY B N 1
ATOM 4434 C CA . GLY B 1 178 ? 4.98 11.031 30.047 1 98.38 178 GLY B CA 1
ATOM 4435 C C . GLY B 1 178 ? 4.199 12.32 29.875 1 98.38 178 GLY B C 1
ATOM 4436 O O . GLY B 1 178 ? 4.496 13.32 30.531 1 98.38 178 GLY B O 1
ATOM 4437 N N . TYR B 1 179 ? 3.225 12.328 29 1 98.75 179 TYR B N 1
ATOM 4438 C CA . TYR B 1 179 ? 2.508 13.562 28.703 1 98.75 179 TYR B CA 1
ATOM 4439 C C . TYR B 1 179 ? 1.006 13.375 28.891 1 98.75 179 TYR B C 1
ATOM 4441 O O . TYR B 1 179 ? 0.207 14.102 28.297 1 98.75 179 TYR B O 1
ATOM 4449 N N . ALA B 1 180 ? 0.655 12.297 29.641 1 98.62 180 ALA B N 1
ATOM 4450 C CA . ALA B 1 180 ? -0.725 12.172 30.094 1 98.62 180 ALA B CA 1
ATOM 4451 C C . ALA B 1 180 ? -1.013 13.148 31.234 1 98.62 180 ALA B C 1
ATOM 4453 O O . ALA B 1 180 ? -0.985 12.766 32.406 1 98.62 180 ALA B O 1
ATOM 4454 N N . GLY B 1 181 ? -1.334 14.375 30.922 1 98.38 181 GLY B N 1
ATOM 4455 C CA . GLY B 1 181 ? -1.519 15.422 31.922 1 98.38 181 GLY B CA 1
ATOM 4456 C C . GLY B 1 181 ? -2.828 15.297 32.688 1 98.38 181 GLY B C 1
ATOM 4457 O O . GLY B 1 181 ? -3.625 14.398 32.406 1 98.38 181 GLY B O 1
ATOM 4458 N N . SER B 1 182 ? -2.986 16.219 33.656 1 97.81 182 SER B N 1
ATOM 4459 C CA . SER B 1 182 ? -4.156 16.141 34.5 1 97.81 182 SER B CA 1
ATOM 4460 C C . SER B 1 182 ? -5.152 17.25 34.219 1 97.81 182 SER B C 1
ATOM 4462 O O . SER B 1 182 ? -6.324 17.172 34.594 1 97.81 182 SER B O 1
ATOM 4464 N N . MET B 1 183 ? -4.668 18.266 33.594 1 97.62 183 MET B N 1
ATOM 4465 C CA . MET B 1 183 ? -5.57 19.391 33.344 1 97.62 183 MET B CA 1
ATOM 4466 C C . MET B 1 183 ? -6.691 18.969 32.406 1 97.62 183 MET B C 1
ATOM 4468 O O . MET B 1 183 ? -6.457 18.266 31.422 1 97.62 183 MET B O 1
ATOM 4472 N N . VAL B 1 184 ? -7.895 19.375 32.688 1 97.88 184 VAL B N 1
ATOM 4473 C CA . VAL B 1 184 ? -9.039 19.109 31.812 1 97.88 184 VAL B CA 1
ATOM 4474 C C . VAL B 1 184 ? -8.938 19.953 30.562 1 97.88 184 VAL B C 1
ATOM 4476 O O . VAL B 1 184 ? -8.781 21.172 30.641 1 97.88 184 VAL B O 1
ATOM 4479 N N . PRO B 1 185 ? -8.992 19.281 29.438 1 98.06 185 PRO B N 1
ATOM 4480 C CA . PRO B 1 185 ? -8.969 20.094 28.203 1 98.06 185 PRO B CA 1
ATOM 4481 C C . PRO B 1 185 ? -10.031 21.172 28.203 1 98.06 185 PRO B C 1
ATOM 4483 O O . PRO B 1 185 ? -11.172 20.938 28.625 1 98.06 185 PRO B O 1
ATOM 4486 N N . GLY B 1 186 ? -9.648 22.328 27.734 1 96.12 186 GLY B N 1
ATOM 4487 C CA . GLY B 1 186 ? -10.586 23.438 27.641 1 96.12 186 GLY B CA 1
ATOM 4488 C C . GLY B 1 186 ? -10.664 24.266 28.906 1 96.12 186 GLY B C 1
ATOM 4489 O O . GLY B 1 186 ? -11.461 25.203 28.984 1 96.12 186 GLY B O 1
ATOM 4490 N N . SER B 1 187 ? -9.836 24.016 29.875 1 94.12 187 SER B N 1
ATOM 4491 C CA . SER B 1 187 ? -9.898 24.703 31.156 1 94.12 187 SER B CA 1
ATOM 4492 C C . SER B 1 187 ? -9.422 26.141 31.031 1 94.12 187 SER B C 1
ATOM 4494 O O . SER B 1 187 ? -9.82 27 31.828 1 94.12 187 SER B O 1
ATOM 4496 N N . ILE B 1 188 ? -8.555 26.359 30.125 1 93.25 188 ILE B N 1
ATOM 4497 C CA . ILE B 1 188 ? -8.07 27.719 29.844 1 93.25 188 ILE B CA 1
ATOM 4498 C C . ILE B 1 188 ? -8.758 28.25 28.578 1 93.25 188 ILE B C 1
ATOM 4500 O O . ILE B 1 188 ? -8.336 27.953 27.469 1 93.25 188 ILE B O 1
ATOM 4504 N N . VAL B 1 189 ? -9.758 29.031 28.734 1 95.12 189 VAL B N 1
ATOM 4505 C CA . VAL B 1 189 ? -10.406 29.625 27.562 1 95.12 189 VAL B CA 1
ATOM 4506 C C . VAL B 1 189 ? -9.672 30.891 27.156 1 95.12 189 VAL B C 1
ATOM 4508 O O . VAL B 1 189 ? -9.633 31.859 27.922 1 95.12 189 VAL B O 1
ATOM 4511 N N . PRO B 1 190 ? -9.086 30.891 26.031 1 97 190 PRO B N 1
ATOM 4512 C CA . PRO B 1 190 ? -8.32 32.094 25.641 1 97 190 PRO B CA 1
ATOM 4513 C C . PRO B 1 190 ? -9.211 33.312 25.406 1 97 190 PRO B C 1
ATOM 4515 O O . PRO B 1 190 ? -10.344 33.156 24.938 1 97 190 PRO B O 1
ATOM 4518 N N . HIS B 1 191 ? -8.734 34.469 25.75 1 96.5 191 HIS B N 1
ATOM 4519 C CA . HIS B 1 191 ? -9.375 35.688 25.312 1 96.5 191 HIS B CA 1
ATOM 4520 C C . HIS B 1 191 ? -9.32 35.844 23.797 1 96.5 191 HIS B C 1
ATOM 4522 O O . HIS B 1 191 ? -10.305 36.25 23.172 1 96.5 191 HIS B O 1
ATOM 4528 N N . GLU B 1 192 ? -8.242 35.531 23.25 1 97.81 192 GLU B N 1
ATOM 4529 C CA . GLU B 1 192 ? -7.98 35.469 21.812 1 97.81 192 GLU B CA 1
ATOM 4530 C C . GLU B 1 192 ? -6.859 34.5 21.5 1 97.81 192 GLU B C 1
ATOM 4532 O O . GLU B 1 192 ? -6.078 34.125 22.375 1 97.81 192 GLU B O 1
ATOM 4537 N N . TYR B 1 193 ? -6.836 34.062 20.266 1 98.56 193 TYR B N 1
ATOM 4538 C CA . TYR B 1 193 ? -5.863 33.062 19.828 1 98.56 193 TYR B CA 1
ATOM 4539 C C . TYR B 1 193 ? -5.184 33.5 18.531 1 98.56 193 TYR B C 1
ATOM 4541 O O . TYR B 1 193 ? -5.848 33.938 17.594 1 98.56 193 TYR B O 1
ATOM 4549 N N . LEU B 1 194 ? -3.848 33.438 18.5 1 98.81 194 LEU B N 1
ATOM 4550 C CA . LEU B 1 194 ? -3.053 33.719 17.312 1 98.81 194 LEU B CA 1
ATOM 4551 C C . LEU B 1 194 ? -2.166 32.531 16.953 1 98.81 194 LEU B C 1
ATOM 4553 O O . LEU B 1 194 ? -1.599 31.891 17.828 1 98.81 194 LEU B O 1
ATOM 4557 N N . GLU B 1 195 ? -2.078 32.25 15.703 1 98.88 195 GLU B N 1
ATOM 4558 C CA . GLU B 1 195 ? -1.209 31.188 15.203 1 98.88 195 GLU B CA 1
ATOM 4559 C C . GLU B 1 195 ? -0.402 31.656 14 1 98.88 195 GLU B C 1
ATOM 4561 O O . GLU B 1 195 ? -0.97 32.125 13.008 1 98.88 195 GLU B O 1
ATOM 4566 N N . LEU B 1 196 ? 0.926 31.656 14.125 1 98.88 196 LEU B N 1
ATOM 4567 C CA . LEU B 1 196 ? 1.863 31.906 13.031 1 98.88 196 LEU B CA 1
ATOM 4568 C C . LEU B 1 196 ? 2.252 30.594 12.359 1 98.88 196 LEU B C 1
ATOM 4570 O O . LEU B 1 196 ? 2.482 29.578 13.031 1 98.88 196 LEU B O 1
ATOM 4574 N N . HIS B 1 197 ? 2.293 30.578 11.031 1 98.81 197 HIS B N 1
ATOM 4575 C CA . HIS B 1 197 ? 2.553 29.359 10.273 1 98.81 197 HIS B CA 1
ATOM 4576 C C . HIS B 1 197 ? 3.217 29.672 8.938 1 98.81 197 HIS B C 1
ATOM 4578 O O . HIS B 1 197 ? 3.121 30.797 8.445 1 98.81 197 HIS B O 1
ATOM 4584 N N . ILE B 1 198 ? 3.938 28.781 8.391 1 98.75 198 ILE B N 1
ATOM 4585 C CA . ILE B 1 198 ? 4.285 28.906 6.98 1 98.75 198 ILE B CA 1
ATOM 4586 C C . ILE B 1 198 ? 3.031 28.734 6.125 1 98.75 198 ILE B C 1
ATOM 4588 O O . ILE B 1 198 ? 2.061 28.109 6.551 1 98.75 198 ILE B O 1
ATOM 4592 N N . GLU B 1 199 ? 3.051 29.297 4.973 1 98.25 199 GLU B N 1
ATOM 4593 C CA . GLU B 1 199 ? 1.887 29.266 4.09 1 98.25 199 GLU B CA 1
ATOM 4594 C C . GLU B 1 199 ? 1.561 27.828 3.658 1 98.25 199 GLU B C 1
ATOM 4596 O O . GLU B 1 199 ? 0.389 27.469 3.547 1 98.25 199 GLU B O 1
ATOM 4601 N N . GLN B 1 200 ? 2.582 27.062 3.332 1 97.56 200 GLN B N 1
ATOM 4602 C CA . GLN B 1 200 ? 2.494 25.703 2.814 1 97.56 200 GLN B CA 1
ATOM 4603 C C . GLN B 1 200 ? 1.953 25.688 1.389 1 97.56 200 GLN B C 1
ATOM 4605 O O . GLN B 1 200 ? 1.372 24.688 0.948 1 97.56 200 GLN B O 1
ATOM 4610 N N . GLY B 1 201 ? 1.928 26.719 0.723 1 96.69 201 GLY B N 1
ATOM 4611 C CA . GLY B 1 201 ? 1.513 26.906 -0.658 1 96.69 201 GLY B CA 1
ATOM 4612 C C . GLY B 1 201 ? 2.309 27.969 -1.384 1 96.69 201 GLY B C 1
ATOM 4613 O O . GLY B 1 201 ? 3.219 28.578 -0.809 1 96.69 201 GLY B O 1
ATOM 4614 N N . PRO B 1 202 ? 1.975 28.234 -2.58 1 96.44 202 PRO B N 1
ATOM 4615 C CA . PRO B 1 202 ? 2.863 29.016 -3.438 1 96.44 202 PRO B CA 1
ATOM 4616 C C . PRO B 1 202 ? 2.418 30.484 -3.572 1 96.44 202 PRO B C 1
ATOM 4618 O O . PRO B 1 202 ? 3.08 31.266 -4.25 1 96.44 202 PRO B O 1
ATOM 4621 N N . VAL B 1 203 ? 1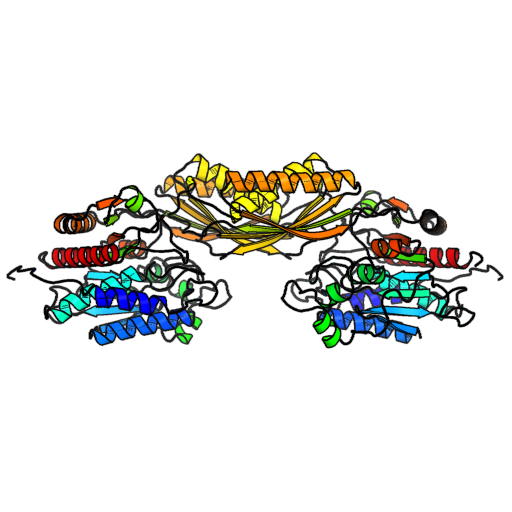.367 30.875 -2.955 1 96.5 203 VAL B N 1
ATOM 4622 C CA . VAL B 1 203 ? 0.703 32.125 -3.303 1 96.5 203 VAL B CA 1
ATOM 4623 C C . VAL B 1 203 ? 1.592 33.312 -2.922 1 96.5 203 VAL B C 1
ATOM 4625 O O . VAL B 1 203 ? 1.83 34.188 -3.738 1 96.5 203 VAL B O 1
ATOM 4628 N N . LEU B 1 204 ? 2.072 33.375 -1.66 1 98.38 204 LEU B N 1
ATOM 4629 C CA . LEU B 1 204 ? 2.865 34.5 -1.185 1 98.38 204 LEU B CA 1
ATOM 4630 C C . LEU B 1 204 ? 4.137 34.656 -2.016 1 98.38 204 LEU B C 1
ATOM 4632 O O . LEU B 1 204 ? 4.465 35.781 -2.445 1 98.38 204 LEU B O 1
ATOM 4636 N N . GLU B 1 205 ? 4.801 33.531 -2.211 1 97.69 205 GLU B N 1
ATOM 4637 C CA . GLU B 1 205 ? 6.02 33.562 -3.01 1 97.69 205 GLU B CA 1
ATOM 4638 C C . GLU B 1 205 ? 5.727 34.031 -4.434 1 97.69 205 GLU B C 1
ATOM 4640 O O . GLU B 1 205 ? 6.441 34.875 -4.98 1 97.69 205 GLU B O 1
ATOM 4645 N N . ALA B 1 206 ? 4.727 33.531 -5.051 1 97.06 206 ALA B N 1
ATOM 4646 C CA . ALA B 1 206 ? 4.371 33.844 -6.43 1 97.06 206 ALA B CA 1
ATOM 4647 C C . ALA B 1 206 ? 4.062 35.344 -6.578 1 97.06 206 ALA B C 1
ATOM 4649 O O . ALA B 1 206 ? 4.32 35.938 -7.629 1 97.06 206 ALA B O 1
ATOM 4650 N N . GLU B 1 207 ? 3.564 35.906 -5.562 1 97.94 207 GLU B N 1
ATOM 4651 C CA . GLU B 1 207 ? 3.16 37.312 -5.633 1 97.94 207 GLU B CA 1
ATOM 4652 C C . GLU B 1 207 ? 4.203 38.219 -4.984 1 97.94 207 GLU B C 1
ATOM 4654 O O . GLU B 1 207 ? 4.012 39.406 -4.898 1 97.94 207 GLU B O 1
ATOM 4659 N N . GLY B 1 208 ? 5.273 37.656 -4.496 1 97.56 208 GLY B N 1
ATOM 4660 C CA . GLY B 1 208 ? 6.352 38.406 -3.896 1 97.56 208 GLY B CA 1
ATOM 4661 C C . GLY B 1 208 ? 5.961 39.062 -2.582 1 97.56 208 GLY B C 1
ATOM 4662 O O . GLY B 1 208 ? 6.363 40.188 -2.297 1 97.56 208 GLY B O 1
ATOM 4663 N N . LEU B 1 209 ? 5.086 38.406 -1.824 1 98.38 209 LEU B N 1
ATOM 4664 C CA . LEU B 1 209 ? 4.594 38.938 -0.558 1 98.38 209 LEU B CA 1
ATOM 4665 C C . LEU B 1 209 ? 5.258 38.25 0.622 1 98.38 209 LEU B C 1
ATOM 4667 O O . LEU B 1 209 ? 5.676 37.094 0.51 1 98.38 209 LEU B O 1
ATOM 4671 N N . GLN B 1 210 ? 5.328 38.938 1.762 1 98.38 210 GLN B N 1
ATOM 4672 C CA . GLN B 1 210 ? 6.07 38.406 2.908 1 98.38 210 GLN B CA 1
ATOM 4673 C C . GLN B 1 210 ? 5.129 37.906 3.988 1 98.38 210 GLN B C 1
ATOM 4675 O O . GLN B 1 210 ? 5.504 37.031 4.789 1 98.38 210 GLN B O 1
ATOM 4680 N N . ILE B 1 211 ? 3.912 38.5 4.039 1 98.81 211 ILE B N 1
ATOM 4681 C CA . ILE B 1 211 ? 2.994 38.156 5.117 1 98.81 211 ILE B CA 1
ATOM 4682 C C . ILE B 1 211 ? 1.626 37.812 4.539 1 98.81 211 ILE B C 1
ATOM 4684 O O . ILE B 1 211 ? 1.078 38.562 3.729 1 98.81 211 ILE B O 1
ATOM 4688 N N . GLY B 1 212 ? 1.156 36.656 4.852 1 98.81 212 GLY B N 1
ATOM 4689 C CA . GLY B 1 212 ? -0.244 36.344 4.633 1 98.81 212 GLY B CA 1
ATOM 4690 C C . GLY B 1 212 ? -1.114 36.594 5.848 1 98.81 212 GLY B C 1
ATOM 4691 O O . GLY B 1 212 ? -0.812 36.125 6.945 1 98.81 212 GLY B O 1
ATOM 4692 N N . VAL B 1 213 ? -2.156 37.375 5.676 1 98.75 213 VAL B N 1
ATOM 4693 C CA . VAL B 1 213 ? -3.174 37.594 6.699 1 98.75 213 VAL B CA 1
ATOM 4694 C C . VAL B 1 213 ? -4.348 36.656 6.473 1 98.75 213 VAL B C 1
ATOM 4696 O O . VAL B 1 213 ? -5.211 36.906 5.633 1 98.75 213 VAL B O 1
ATOM 4699 N N . VAL B 1 214 ? -4.379 35.594 7.25 1 98.5 214 VAL B N 1
ATOM 4700 C CA . VAL B 1 214 ? -5.312 34.5 6.977 1 98.5 214 VAL B CA 1
ATOM 4701 C C . VAL B 1 214 ? -6.711 34.906 7.457 1 98.5 214 VAL B C 1
ATOM 4703 O O . VAL B 1 214 ? -6.902 35.219 8.625 1 98.5 214 VAL B O 1
ATOM 4706 N N . GLU B 1 215 ? -7.633 34.812 6.613 1 96.88 215 GLU B N 1
ATOM 4707 C CA . GLU B 1 215 ? -8.969 35.281 6.969 1 96.88 215 GLU B CA 1
ATOM 4708 C C . GLU B 1 215 ? -9.938 34.094 7.129 1 96.88 215 GLU B C 1
ATOM 4710 O O . GLU B 1 215 ? -11 34.25 7.738 1 96.88 215 GLU B O 1
ATOM 4715 N N . SER B 1 216 ? -9.539 32.969 6.555 1 96.12 216 SER B N 1
ATOM 4716 C CA . SER B 1 216 ? -10.43 31.828 6.613 1 96.12 216 SER B CA 1
ATOM 4717 C C . SER B 1 216 ? -9.656 30.531 6.379 1 96.12 216 SER B C 1
ATOM 4719 O O . SER B 1 216 ? -8.508 30.547 5.934 1 96.12 216 SER B O 1
ATOM 4721 N N . LEU B 1 217 ? -10.289 29.422 6.77 1 96.69 217 LEU B N 1
ATOM 4722 C CA . LEU B 1 217 ? -9.75 28.078 6.547 1 96.69 217 LEU B CA 1
ATOM 4723 C C . LEU B 1 217 ? -10.742 27.219 5.77 1 96.69 217 LEU B C 1
ATOM 4725 O O . LEU B 1 217 ? -11.953 27.312 5.992 1 96.69 217 LEU B O 1
ATOM 4729 N N . GLN B 1 218 ? -10.234 26.438 4.949 1 95.25 218 GLN B N 1
ATOM 4730 C CA . GLN B 1 218 ? -11.062 25.594 4.094 1 95.25 218 GLN B CA 1
ATOM 4731 C C . GLN B 1 218 ? -11.68 24.453 4.891 1 95.25 218 GLN B C 1
ATOM 4733 O O . GLN B 1 218 ? -11.234 24.141 6 1 95.25 218 GLN B O 1
ATOM 4738 N N . GLY B 1 219 ? -12.75 23.875 4.281 1 97.12 219 GLY B N 1
ATOM 4739 C CA . GLY B 1 219 ? -13.312 22.656 4.832 1 97.12 219 GLY B CA 1
ATOM 4740 C C . GLY B 1 219 ? -12.484 21.422 4.52 1 97.12 219 GLY B C 1
ATOM 4741 O O . GLY B 1 219 ? -11.695 21.422 3.576 1 97.12 219 GLY B O 1
ATOM 4742 N N . ILE B 1 220 ? -12.602 20.406 5.359 1 98 220 ILE B N 1
ATOM 4743 C CA . ILE B 1 220 ? -11.852 19.156 5.238 1 98 220 ILE B CA 1
ATOM 4744 C C . ILE B 1 220 ? -12.812 17.984 5.34 1 98 220 ILE B C 1
ATOM 4746 O O . ILE B 1 220 ? -13.711 17.969 6.184 1 98 220 ILE B O 1
ATOM 4750 N N . SER B 1 221 ? -12.648 17.031 4.465 1 98.44 221 SER B N 1
ATOM 4751 C CA . SER 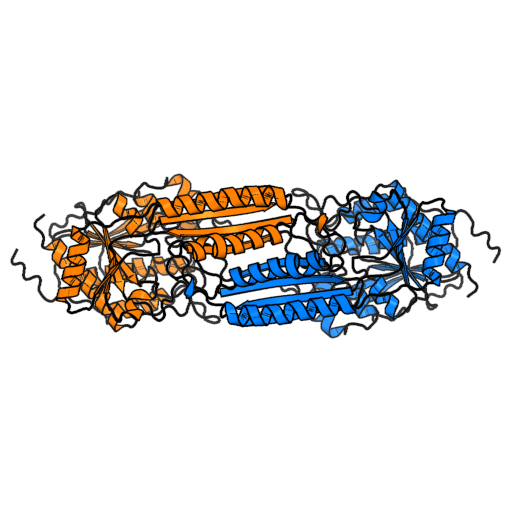B 1 221 ? -13.352 15.758 4.531 1 98.44 221 SER B CA 1
ATOM 4752 C C . SER B 1 221 ? -12.406 14.586 4.285 1 98.44 221 SER B C 1
ATOM 4754 O O . SER B 1 221 ? -11.906 14.414 3.172 1 98.44 221 SER B O 1
ATOM 4756 N N . TRP B 1 222 ? -12.125 13.805 5.352 1 98.62 222 TRP B N 1
ATOM 4757 C CA . TRP B 1 222 ? -11.32 12.594 5.238 1 98.62 222 TRP B CA 1
ATOM 4758 C C . TRP B 1 222 ? -12.203 11.352 5.293 1 98.62 222 TRP B C 1
ATOM 4760 O O . TRP B 1 222 ? -13.07 11.234 6.16 1 98.62 222 TRP B O 1
ATOM 4770 N N . GLN B 1 223 ? -11.922 10.477 4.387 1 98.5 223 GLN B N 1
ATOM 4771 C CA . GLN B 1 223 ? -12.609 9.188 4.379 1 98.5 223 GLN B CA 1
ATOM 4772 C C . GLN B 1 223 ? -11.625 8.039 4.184 1 98.5 223 GLN B C 1
ATOM 4774 O O . GLN B 1 223 ? -10.602 8.195 3.516 1 98.5 223 GLN B O 1
ATOM 4779 N N . LYS B 1 224 ? -11.922 6.969 4.801 1 98.38 224 LYS B N 1
ATOM 4780 C CA . LYS B 1 224 ? -11.297 5.688 4.488 1 98.38 224 LYS B CA 1
ATOM 4781 C C . LYS B 1 224 ? -12.227 4.809 3.654 1 98.38 224 LYS B C 1
ATOM 4783 O O . LYS B 1 224 ? -13.367 4.551 4.055 1 98.38 224 LYS B O 1
ATOM 4788 N N . ILE B 1 225 ? -11.781 4.387 2.514 1 98.81 225 ILE B N 1
ATOM 4789 C CA . ILE B 1 225 ? -12.57 3.557 1.612 1 98.81 225 ILE B CA 1
ATOM 4790 C C . ILE B 1 225 ? -12 2.143 1.573 1 98.81 225 ILE B C 1
ATOM 4792 O O . ILE B 1 225 ? -10.781 1.965 1.493 1 98.81 225 ILE B O 1
ATOM 4796 N N . THR B 1 226 ? -12.82 1.154 1.698 1 98.81 226 THR B N 1
ATOM 4797 C CA . THR B 1 226 ? -12.453 -0.239 1.471 1 98.81 226 THR B CA 1
ATOM 4798 C C . THR B 1 226 ? -13.297 -0.843 0.349 1 98.81 226 THR B C 1
ATOM 4800 O O . THR B 1 226 ? -14.523 -0.858 0.426 1 98.81 226 THR B O 1
ATOM 4803 N N . ILE B 1 227 ? -12.656 -1.258 -0.678 1 98.88 227 ILE B N 1
ATOM 4804 C CA . ILE B 1 227 ? -13.305 -1.982 -1.767 1 98.88 227 ILE B CA 1
ATOM 4805 C C . ILE B 1 227 ? -12.977 -3.471 -1.661 1 98.88 227 ILE B C 1
ATOM 4807 O O . ILE B 1 227 ? -11.805 -3.85 -1.553 1 98.88 227 ILE B O 1
ATOM 4811 N N . THR B 1 228 ? -13.984 -4.316 -1.637 1 98.75 228 THR B N 1
ATOM 4812 C CA . THR B 1 228 ? -13.805 -5.762 -1.521 1 98.75 228 THR B CA 1
ATOM 4813 C C . THR B 1 228 ? -14.266 -6.465 -2.795 1 98.75 228 THR B C 1
ATOM 4815 O O . THR B 1 228 ? -15.406 -6.301 -3.221 1 98.75 228 THR B O 1
ATOM 4818 N N . GLY B 1 229 ? -13.383 -7.133 -3.402 1 98.5 229 GLY B N 1
ATOM 4819 C CA . GLY B 1 229 ? -13.656 -7.992 -4.543 1 98.5 229 GLY B CA 1
ATOM 4820 C C . GLY B 1 229 ? -13.367 -9.461 -4.27 1 98.5 229 GLY B C 1
ATOM 4821 O O . GLY B 1 229 ? -13.734 -9.984 -3.221 1 98.5 229 GLY B O 1
ATOM 4822 N N . THR B 1 230 ? -12.75 -10.141 -5.289 1 97.81 230 THR B N 1
ATOM 4823 C CA . THR B 1 230 ? -12.398 -11.547 -5.156 1 97.81 230 THR B CA 1
ATOM 4824 C C . THR B 1 230 ? -10.977 -11.805 -5.637 1 97.81 230 THR B C 1
ATOM 4826 O O . THR B 1 230 ? -10.664 -11.602 -6.812 1 97.81 230 THR B O 1
ATOM 4829 N N . ALA B 1 231 ? -10.156 -12.234 -4.691 1 98 231 ALA B N 1
ATOM 4830 C CA . ALA B 1 231 ? -8.812 -12.641 -5.09 1 98 231 ALA B CA 1
ATOM 4831 C C . ALA B 1 231 ? -8.859 -13.883 -5.98 1 98 231 ALA B C 1
ATOM 4833 O O . ALA B 1 231 ? -9.656 -14.789 -5.742 1 98 231 ALA B O 1
ATOM 4834 N N . ASN B 1 232 ? -8.07 -13.93 -7.012 1 98.06 232 ASN B N 1
ATOM 4835 C CA . ASN B 1 232 ? -7.977 -15.055 -7.938 1 98.06 232 ASN B CA 1
ATOM 4836 C C . ASN B 1 232 ? -6.66 -15.039 -8.711 1 98.06 232 ASN B C 1
ATOM 4838 O O . ASN B 1 232 ? -5.895 -14.078 -8.617 1 98.06 232 ASN B O 1
ATOM 4842 N N . HIS B 1 233 ? -6.406 -16.094 -9.367 1 98.12 233 HIS B N 1
ATOM 4843 C CA . HIS B 1 233 ? -5.172 -16.234 -10.125 1 98.12 233 HIS B CA 1
ATOM 4844 C C . HIS B 1 233 ? -5.102 -15.219 -11.266 1 98.12 233 HIS B C 1
ATOM 4846 O O . HIS B 1 233 ? -6.016 -15.141 -12.086 1 98.12 233 HIS B O 1
ATOM 4852 N N . ALA B 1 234 ? -4.012 -14.547 -11.383 1 97.62 234 ALA B N 1
ATOM 4853 C CA . ALA B 1 234 ? -3.826 -13.453 -12.336 1 97.62 234 ALA B CA 1
ATOM 4854 C C . ALA B 1 234 ? -3.83 -13.969 -13.773 1 97.62 234 ALA B C 1
ATOM 4856 O O . ALA B 1 234 ? -4.238 -13.258 -14.695 1 97.62 234 ALA B O 1
ATOM 4857 N N . GLY B 1 235 ? -3.42 -15.172 -13.984 1 96.81 235 GLY B N 1
ATOM 4858 C CA . GLY B 1 235 ? -3.205 -15.641 -15.344 1 96.81 235 GLY B CA 1
ATOM 4859 C C . GLY B 1 235 ? -4.336 -16.516 -15.859 1 96.81 235 GLY B C 1
ATOM 4860 O O . GLY B 1 235 ? -4.398 -16.812 -17.047 1 96.81 235 GLY B O 1
ATOM 4861 N N . THR B 1 236 ? -5.281 -16.906 -15 1 96.12 236 THR B N 1
ATOM 4862 C CA . THR B 1 236 ? -6.27 -17.891 -15.445 1 96.12 236 THR B CA 1
ATOM 4863 C C . THR B 1 236 ? -7.684 -17.328 -15.305 1 96.12 236 THR B C 1
ATOM 4865 O O . THR B 1 236 ? -8.641 -17.938 -15.789 1 96.12 236 THR B O 1
ATOM 4868 N N . THR B 1 237 ? -7.809 -16.188 -14.688 1 96 237 THR B N 1
ATOM 4869 C CA . THR B 1 237 ? -9.125 -15.594 -14.523 1 96 237 THR B CA 1
ATOM 4870 C C . THR B 1 237 ? -9.43 -14.633 -15.672 1 96 237 THR B C 1
ATOM 4872 O O . THR B 1 237 ? -8.836 -13.555 -15.766 1 96 237 THR B O 1
ATOM 4875 N N . PRO B 1 238 ? -10.367 -14.977 -16.453 1 94.94 238 PRO B N 1
ATOM 4876 C CA . PRO B 1 238 ? -10.703 -14.062 -17.547 1 94.94 238 PRO B CA 1
ATOM 4877 C C . PRO B 1 238 ? -11.141 -12.688 -17.047 1 94.94 238 PRO B C 1
ATOM 4879 O O . PRO B 1 238 ? -11.781 -12.578 -15.992 1 94.94 238 PRO B O 1
ATOM 4882 N N . THR B 1 239 ? -10.828 -11.711 -17.891 1 96 239 THR B N 1
ATOM 4883 C CA . THR B 1 239 ? -11.094 -10.328 -17.5 1 96 239 THR B CA 1
ATOM 4884 C C . THR B 1 239 ? -12.562 -10.148 -17.125 1 96 239 THR B C 1
ATOM 4886 O O . THR B 1 239 ? -12.883 -9.523 -16.109 1 96 239 THR B O 1
ATOM 4889 N N . ARG B 1 240 ? -13.484 -10.773 -17.891 1 93.69 240 ARG B N 1
ATOM 4890 C CA . ARG B 1 240 ? -14.922 -10.578 -17.734 1 93.69 240 ARG B CA 1
ATOM 4891 C C . ARG B 1 240 ? -15.414 -11.18 -16.422 1 93.69 240 ARG B C 1
ATOM 4893 O O . ARG B 1 240 ? -16.516 -10.875 -15.969 1 93.69 240 ARG B O 1
ATOM 4900 N N . LEU B 1 241 ? -14.625 -12.016 -15.781 1 95.19 241 LEU B N 1
ATOM 4901 C CA . LEU B 1 241 ? -15.055 -12.695 -14.562 1 95.19 241 LEU B CA 1
ATOM 4902 C C . LEU B 1 241 ? -14.352 -12.117 -13.336 1 95.19 241 LEU B C 1
ATOM 4904 O 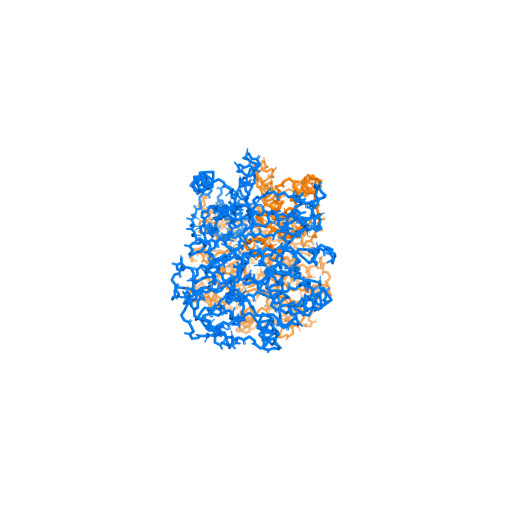O . LEU B 1 241 ? -14.539 -12.609 -12.219 1 95.19 241 LEU B O 1
ATOM 4908 N N . ARG B 1 242 ? -13.586 -11.023 -13.539 1 97.38 242 ARG B N 1
ATOM 4909 C CA . ARG B 1 242 ? -12.797 -10.453 -12.453 1 97.38 242 ARG B CA 1
ATOM 4910 C C . ARG B 1 242 ? -13.625 -9.461 -11.648 1 97.38 242 ARG B C 1
ATOM 4912 O O . ARG B 1 242 ? -14.375 -8.664 -12.211 1 97.38 242 ARG B O 1
ATOM 4919 N N . HIS B 1 243 ? -13.57 -9.578 -10.383 1 98.38 243 HIS B N 1
ATOM 4920 C CA . HIS B 1 243 ? -13.977 -8.562 -9.414 1 98.38 243 HIS B CA 1
ATOM 4921 C C . HIS B 1 243 ? -12.766 -7.969 -8.695 1 98.38 243 HIS B C 1
ATOM 4923 O O . HIS B 1 243 ? -12.57 -8.219 -7.508 1 98.38 243 HIS B O 1
ATOM 4929 N N . ASP B 1 244 ? -12.039 -7.137 -9.391 1 98.69 244 ASP B N 1
ATOM 4930 C CA . ASP B 1 244 ? -10.703 -6.652 -9.055 1 98.69 244 ASP B CA 1
ATOM 4931 C C . ASP B 1 244 ? -10.773 -5.375 -8.219 1 98.69 244 ASP B C 1
ATOM 4933 O O . ASP B 1 244 ? -10.992 -4.289 -8.758 1 98.69 244 ASP B O 1
ATOM 4937 N N . ALA B 1 245 ? -10.484 -5.531 -6.965 1 98.88 245 ALA B N 1
ATOM 4938 C CA . ALA B 1 245 ? -10.578 -4.395 -6.051 1 98.88 245 ALA B CA 1
ATOM 4939 C C . ALA B 1 245 ? -9.547 -3.324 -6.402 1 98.88 245 ALA B C 1
ATOM 4941 O O . ALA B 1 245 ? -9.797 -2.129 -6.223 1 98.88 245 ALA B O 1
ATOM 4942 N N . GLY B 1 246 ? -8.367 -3.746 -6.852 1 98.88 246 GLY B N 1
ATOM 4943 C CA . GLY B 1 246 ? -7.332 -2.797 -7.234 1 98.88 246 GLY B CA 1
ATOM 4944 C C . GLY B 1 246 ? -7.719 -1.941 -8.43 1 98.88 246 GLY B C 1
ATOM 4945 O O . GLY B 1 246 ? -7.512 -0.726 -8.414 1 98.88 246 GLY B O 1
ATOM 4946 N N . TYR B 1 247 ? -8.305 -2.561 -9.469 1 98.81 247 TYR B N 1
ATOM 4947 C CA . TYR B 1 247 ? -8.789 -1.826 -10.633 1 98.81 247 TYR B CA 1
ATOM 4948 C C . TYR B 1 247 ? -9.891 -0.846 -10.234 1 98.81 247 TYR B C 1
ATOM 4950 O O . TYR B 1 247 ? -9.891 0.305 -10.68 1 98.81 247 TYR B O 1
ATOM 4958 N N . ALA B 1 248 ? -10.773 -1.315 -9.375 1 98.88 248 ALA B N 1
ATOM 4959 C CA . ALA B 1 248 ? -11.859 -0.455 -8.914 1 98.88 248 ALA B CA 1
ATOM 4960 C C . ALA B 1 248 ? -11.312 0.76 -8.164 1 98.88 248 ALA B C 1
ATOM 4962 O O . ALA B 1 248 ? -11.797 1.878 -8.352 1 98.88 248 ALA B O 1
ATOM 4963 N N . ALA B 1 249 ? -10.352 0.543 -7.332 1 98.88 249 ALA B N 1
ATOM 4964 C CA . ALA B 1 249 ? -9.719 1.647 -6.613 1 98.88 249 ALA B CA 1
ATOM 4965 C C . ALA B 1 249 ? -9.102 2.648 -7.582 1 98.88 249 ALA B C 1
ATOM 4967 O O . ALA B 1 249 ? -9.258 3.859 -7.418 1 98.88 249 ALA B O 1
ATOM 4968 N N . ALA B 1 250 ? -8.391 2.137 -8.602 1 98.88 250 ALA B N 1
ATOM 4969 C CA . ALA B 1 250 ? -7.746 2.998 -9.586 1 98.88 250 ALA B CA 1
ATOM 4970 C C . ALA B 1 250 ? -8.773 3.844 -10.336 1 98.88 250 ALA B C 1
ATOM 4972 O O . ALA B 1 250 ? -8.531 5.016 -10.625 1 98.88 250 ALA B O 1
ATOM 4973 N N . LYS B 1 251 ? -9.914 3.264 -10.648 1 98.56 251 LYS B N 1
ATOM 4974 C CA . LYS B 1 251 ? -10.992 4.004 -11.297 1 98.56 251 LYS B CA 1
ATOM 4975 C C . LYS B 1 251 ? -11.461 5.168 -10.43 1 98.56 251 LYS B C 1
ATOM 4977 O O . LYS B 1 251 ? -11.672 6.277 -10.93 1 98.56 251 LYS B O 1
ATOM 4982 N N . LEU B 1 252 ? -11.609 4.875 -9.188 1 98.69 252 LEU B N 1
ATOM 4983 C CA . LEU B 1 252 ? -12.062 5.938 -8.289 1 98.69 252 LEU B CA 1
ATOM 4984 C C . LEU B 1 252 ? -11.008 7.039 -8.18 1 98.69 252 LEU B C 1
ATOM 4986 O O . LEU B 1 252 ? -11.344 8.227 -8.203 1 98.69 252 LEU B O 1
ATOM 4990 N N . ILE B 1 253 ? -9.773 6.68 -8.047 1 98.75 253 ILE B N 1
ATOM 4991 C CA . ILE B 1 253 ? -8.695 7.656 -7.926 1 98.75 253 ILE B CA 1
ATOM 4992 C C . ILE B 1 253 ? -8.68 8.562 -9.148 1 98.75 253 ILE B C 1
ATOM 4994 O O . ILE B 1 253 ? -8.562 9.781 -9.023 1 98.75 253 ILE B O 1
ATOM 4998 N N . THR B 1 254 ? -8.836 7.988 -10.32 1 98.38 254 THR B N 1
ATOM 4999 C CA . THR B 1 254 ? -8.867 8.766 -11.555 1 98.38 254 THR B CA 1
ATOM 5000 C C . THR B 1 254 ? -10.086 9.68 -11.586 1 98.38 254 THR B C 1
ATOM 5002 O O . THR B 1 254 ? -10 10.828 -12.023 1 98.38 254 THR B O 1
ATOM 5005 N N . PHE B 1 255 ? -11.227 9.188 -11.117 1 98.31 255 PHE B N 1
ATOM 5006 C CA . PHE B 1 255 ? -12.453 9.977 -11.07 1 98.31 255 PHE B CA 1
ATOM 5007 C C . PHE B 1 255 ? -12.297 11.18 -10.156 1 98.31 255 PHE B C 1
ATOM 5009 O O . PHE B 1 255 ? -12.75 12.281 -10.477 1 98.31 255 PHE B O 1
ATOM 5016 N N . LEU B 1 256 ? -11.68 10.977 -8.969 1 98.31 256 LEU B N 1
ATOM 5017 C CA . LEU B 1 256 ? -11.453 12.07 -8.031 1 98.31 256 LEU B CA 1
ATOM 5018 C C . LEU B 1 256 ? -10.711 13.219 -8.703 1 98.31 256 LEU B C 1
ATOM 5020 O O . LEU B 1 256 ? -11.109 14.383 -8.57 1 98.31 256 LEU B O 1
ATOM 5024 N N . ARG B 1 257 ? -9.648 12.883 -9.43 1 97.19 257 ARG B N 1
ATOM 5025 C CA . ARG B 1 257 ? -8.828 13.891 -10.078 1 97.19 257 ARG B CA 1
ATOM 5026 C C . ARG B 1 257 ? -9.555 14.516 -11.258 1 97.19 257 ARG B C 1
ATOM 5028 O O . ARG B 1 257 ? -9.703 15.742 -11.336 1 97.19 257 ARG B O 1
ATOM 5035 N N . GLU B 1 258 ? -10.109 13.719 -12.141 1 95.69 258 GLU B N 1
ATOM 5036 C CA . GLU B 1 258 ? -10.625 14.188 -13.43 1 95.69 258 GLU B CA 1
ATOM 5037 C C . GLU B 1 258 ? -12.078 14.648 -13.297 1 95.69 258 GLU B C 1
ATOM 5039 O O . GLU B 1 258 ? -12.492 15.594 -13.969 1 95.69 258 GLU B O 1
ATOM 5044 N N . GLY B 1 259 ? -12.836 14.0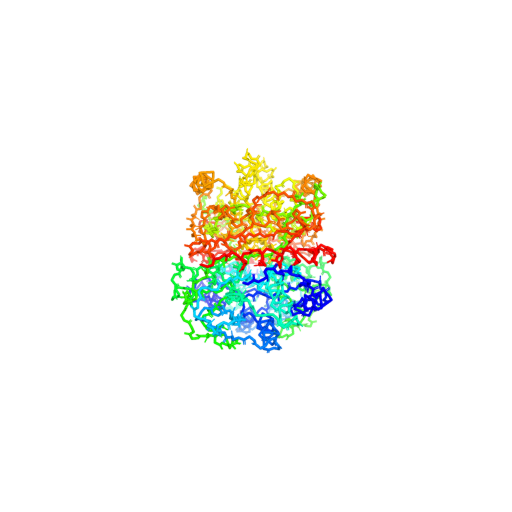08 -12.422 1 94.56 259 GLY B N 1
ATOM 5045 C CA . GLY B 1 259 ? -14.258 14.281 -12.32 1 94.56 259 GLY B CA 1
ATOM 5046 C C . GLY B 1 259 ? -14.594 15.312 -11.266 1 94.56 259 GLY B C 1
ATOM 5047 O O . GLY B 1 259 ? -15.672 15.922 -11.297 1 94.56 259 GLY B O 1
ATOM 5048 N N . ILE B 1 260 ? -13.633 15.539 -10.336 1 96 260 ILE B N 1
ATOM 5049 C CA . ILE B 1 260 ? -13.938 16.453 -9.242 1 96 260 ILE B CA 1
ATOM 5050 C C . ILE B 1 260 ? -12.938 17.609 -9.242 1 96 260 ILE B C 1
ATOM 5052 O O . ILE B 1 260 ? -13.273 18.734 -9.617 1 96 260 ILE B O 1
ATOM 5056 N N . SER B 1 261 ? -11.648 17.359 -9.047 1 94.19 261 SER B N 1
ATOM 5057 C CA . SER B 1 261 ? -10.648 18.391 -8.836 1 94.19 261 SER B CA 1
ATOM 5058 C C . SER B 1 261 ? -10.445 19.234 -10.094 1 94.19 261 SER B C 1
ATOM 5060 O O . SER B 1 261 ? -10.414 20.469 -10.031 1 94.19 261 SER B O 1
ATOM 5062 N N . GLN B 1 262 ? -10.281 18.578 -11.227 1 87.31 262 GLN B N 1
ATOM 5063 C CA . GLN B 1 262 ? -10 19.297 -12.469 1 87.31 262 GLN B CA 1
ATOM 5064 C C . GLN B 1 262 ? -11.258 19.969 -13.016 1 87.31 262 GLN B C 1
ATOM 5066 O O . GLN B 1 262 ? -11.172 21.016 -13.656 1 87.31 262 GLN B O 1
ATOM 5071 N N . LYS B 1 263 ? -12.422 19.438 -12.695 1 83.44 263 LYS B N 1
ATOM 5072 C CA . LYS B 1 263 ? -13.672 20 -13.195 1 83.44 263 LYS B CA 1
ATOM 5073 C C . LYS B 1 263 ? -14.07 21.25 -12.414 1 83.44 263 LYS B C 1
ATOM 5075 O O . LYS B 1 263 ? -14.547 22.219 -12.992 1 83.44 263 LYS B O 1
ATOM 5080 N N . ASN B 1 264 ? -13.859 21.266 -11.109 1 81.69 264 ASN B N 1
ATOM 5081 C CA . ASN B 1 264 ? -14.289 22.359 -10.234 1 81.69 264 ASN B CA 1
ATOM 5082 C C . ASN B 1 264 ? -13.156 23.344 -9.984 1 81.69 264 ASN B C 1
ATOM 5084 O O . ASN B 1 264 ? -13.398 24.516 -9.664 1 81.69 264 ASN B O 1
ATOM 5088 N N . GLY B 1 265 ? -11.977 22.906 -10.094 1 82.38 265 GLY B N 1
ATOM 5089 C CA . GLY B 1 265 ? -10.781 23.719 -9.906 1 82.38 265 GLY B CA 1
ATOM 5090 C C . GLY B 1 265 ? -10.492 24.047 -8.453 1 82.38 265 GLY B C 1
ATOM 5091 O O . GLY B 1 265 ? -9.336 24.188 -8.062 1 82.38 265 GLY B O 1
ATOM 5092 N N . ALA B 1 266 ? -11.555 24.266 -7.57 1 88.44 266 ALA B N 1
ATOM 5093 C CA . ALA B 1 266 ? -11.383 24.703 -6.188 1 88.44 266 ALA B CA 1
ATOM 5094 C C . ALA B 1 266 ? -11.281 23.516 -5.246 1 88.44 266 ALA B C 1
ATOM 5096 O O . ALA B 1 266 ? -10.578 23.562 -4.234 1 88.44 266 ALA B O 1
ATOM 5097 N N . THR B 1 267 ? -11.93 22.406 -5.605 1 95.81 267 THR B N 1
ATOM 5098 C CA . THR B 1 267 ? -11.938 21.219 -4.762 1 95.81 267 THR B CA 1
ATOM 5099 C C . THR B 1 267 ? -10.664 20.406 -4.973 1 95.81 267 THR B C 1
ATOM 5101 O O . THR B 1 267 ? -10.336 20.031 -6.105 1 95.81 267 THR B O 1
ATOM 5104 N N . LEU B 1 268 ? -9.953 20.203 -3.936 1 97.25 268 LEU B N 1
ATOM 5105 C CA . LEU B 1 268 ? -8.766 19.359 -3.992 1 97.25 268 LEU B CA 1
ATOM 5106 C C . LEU B 1 268 ? -9.055 17.969 -3.449 1 97.25 268 LEU B C 1
ATOM 5108 O O . LEU B 1 268 ? -9.773 17.812 -2.459 1 97.25 268 LEU B O 1
ATOM 5112 N N . THR B 1 269 ? -8.602 16.938 -4.117 1 98.31 269 THR B N 1
ATOM 5113 C CA . THR B 1 269 ? -8.719 15.555 -3.682 1 98.31 269 THR B CA 1
ATOM 5114 C C . THR B 1 269 ? -7.359 14.859 -3.703 1 98.31 269 THR B C 1
ATOM 5116 O O . THR B 1 269 ? -6.57 15.062 -4.629 1 98.31 269 THR B O 1
ATOM 5119 N N . THR B 1 270 ? -7.023 14.172 -2.641 1 98.56 270 THR B N 1
ATOM 5120 C CA . THR B 1 270 ? -5.766 13.445 -2.543 1 98.56 270 THR B CA 1
ATOM 5121 C C . THR B 1 270 ? -5.996 12.047 -1.98 1 98.56 270 THR B C 1
ATOM 5123 O O . THR B 1 270 ? -6.703 11.875 -0.983 1 98.56 270 THR B O 1
ATOM 5126 N N . VAL B 1 271 ? -5.531 11.047 -2.699 1 98.88 271 VAL B N 1
ATOM 5127 C CA . VAL B 1 271 ? -5.395 9.711 -2.135 1 98.88 271 VAL B CA 1
ATOM 5128 C C . VAL B 1 271 ? -3.963 9.5 -1.649 1 98.88 271 VAL B C 1
ATOM 5130 O O . VAL B 1 271 ? -3.062 9.242 -2.451 1 98.88 271 VAL B O 1
ATOM 5133 N N . GLY B 1 272 ? -3.83 9.516 -0.33 1 98.62 272 GLY B N 1
ATOM 5134 C CA . GLY B 1 272 ? -2.482 9.531 0.214 1 98.62 272 GLY B CA 1
ATOM 5135 C C . GLY B 1 272 ? -2.016 8.164 0.682 1 98.62 272 GLY B C 1
ATOM 5136 O O . GLY B 1 272 ? -0.82 7.945 0.884 1 98.62 272 GLY B O 1
ATOM 5137 N N . THR B 1 273 ? -2.924 7.27 0.878 1 98.62 273 THR B N 1
ATOM 5138 C CA . THR B 1 273 ? -2.592 5.914 1.3 1 98.62 273 THR B CA 1
ATOM 5139 C C . THR B 1 273 ? -3.299 4.887 0.422 1 98.62 273 THR B C 1
ATOM 5141 O O . THR B 1 273 ? -4.363 5.164 -0.136 1 98.62 273 THR B O 1
ATOM 5144 N N . ILE B 1 274 ? -2.709 3.725 0.323 1 98.81 274 ILE B N 1
ATOM 5145 C CA . ILE B 1 274 ? -3.357 2.631 -0.394 1 98.81 274 ILE B CA 1
ATOM 5146 C C . ILE B 1 274 ? -2.742 1.3 0.029 1 98.81 274 ILE B C 1
ATOM 5148 O O . ILE B 1 274 ? -1.549 1.229 0.335 1 98.81 274 ILE B O 1
ATOM 5152 N N . ALA B 1 275 ? -3.553 0.257 0.085 1 98.62 275 ALA B N 1
ATOM 5153 C CA . ALA B 1 275 ? -3.084 -1.1 0.354 1 98.62 275 ALA B CA 1
ATOM 5154 C C . ALA B 1 275 ? -3.932 -2.131 -0.387 1 98.62 275 ALA B C 1
ATOM 5156 O O . ALA B 1 275 ? -5.164 -2.062 -0.366 1 98.62 275 ALA B O 1
ATOM 5157 N N . PHE B 1 276 ? -3.301 -2.977 -1.098 1 98.62 276 PHE B N 1
ATOM 5158 C CA . PHE B 1 276 ? -3.957 -4.137 -1.691 1 98.62 276 PHE B CA 1
ATOM 5159 C C . PHE B 1 276 ? -3.799 -5.363 -0.802 1 98.62 276 PHE B C 1
ATOM 5161 O O . PHE B 1 276 ? -2.789 -5.508 -0.109 1 98.62 276 PHE B O 1
ATOM 5168 N N . GLU B 1 277 ? -4.734 -6.184 -0.822 1 97.94 277 GLU B N 1
ATOM 5169 C CA . GLU B 1 277 ? -4.656 -7.52 -0.247 1 97.94 277 GLU B CA 1
ATOM 5170 C C . GLU B 1 277 ? -5.027 -8.586 -1.273 1 97.94 277 GLU B C 1
ATOM 5172 O O . GLU B 1 277 ? -6.047 -8.469 -1.957 1 97.94 277 GLU B O 1
ATOM 5177 N N . PRO B 1 278 ? -4.211 -9.633 -1.386 1 97.44 278 PRO B N 1
ATOM 5178 C CA . PRO B 1 278 ? -3.141 -10.016 -0.464 1 97.44 278 PRO B CA 1
ATOM 5179 C C . PRO B 1 278 ? -1.803 -9.367 -0.812 1 97.44 278 PRO B C 1
ATOM 5181 O O . PRO B 1 278 ? -0.792 -9.648 -0.162 1 97.44 278 PRO B O 1
ATOM 5184 N N . ASN B 1 279 ? -1.75 -8.469 -1.88 1 97.81 279 ASN B N 1
ATOM 5185 C CA . ASN B 1 279 ? -0.545 -7.746 -2.273 1 97.81 279 ASN B CA 1
ATOM 5186 C C . ASN B 1 279 ? 0.521 -8.688 -2.82 1 97.81 279 ASN B C 1
ATOM 5188 O O . ASN B 1 279 ? 1.665 -8.672 -2.363 1 97.81 279 ASN B O 1
ATOM 5192 N N . ALA B 1 280 ? 0.205 -9.43 -3.805 1 98 280 ALA B N 1
ATOM 5193 C CA . ALA B 1 280 ? 1.068 -10.398 -4.473 1 98 280 ALA B CA 1
ATOM 5194 C C . ALA B 1 280 ? 1.037 -10.211 -5.988 1 98 280 ALA B C 1
ATOM 5196 O O . ALA B 1 280 ? -0.021 -9.945 -6.566 1 98 280 ALA B O 1
ATOM 5197 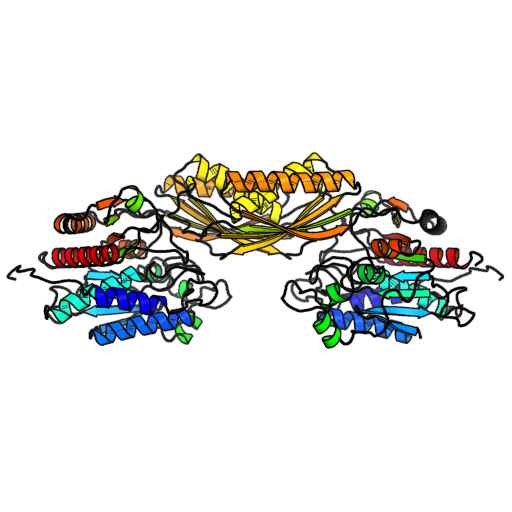N N . VAL B 1 281 ? 2.158 -10.344 -6.645 1 98 281 VAL B N 1
ATOM 5198 C CA . VAL B 1 281 ? 2.354 -9.984 -8.047 1 98 281 VAL B CA 1
ATOM 5199 C C . VAL B 1 281 ? 1.382 -10.773 -8.922 1 98 281 VAL B C 1
ATOM 5201 O O . VAL B 1 281 ? 0.933 -10.281 -9.961 1 98 281 VAL B O 1
ATOM 5204 N N . ASN B 1 282 ? 0.994 -12.008 -8.555 1 98.25 282 ASN B N 1
ATOM 5205 C CA . ASN B 1 282 ? 0.246 -12.883 -9.453 1 98.25 282 ASN B CA 1
ATOM 5206 C C . ASN B 1 282 ? -1.155 -13.164 -8.922 1 98.25 282 ASN B C 1
ATOM 5208 O O . ASN B 1 282 ? -1.766 -14.18 -9.273 1 98.25 282 ASN B O 1
ATOM 5212 N N . VAL B 1 283 ? -1.629 -12.352 -8.047 1 98.56 283 VAL B N 1
ATOM 5213 C CA . VAL B 1 283 ? -2.971 -12.508 -7.492 1 98.56 283 VAL B CA 1
ATOM 5214 C C . VAL B 1 283 ? -3.781 -11.234 -7.746 1 98.56 283 VAL B C 1
ATOM 5216 O O . VAL B 1 283 ? -3.297 -10.125 -7.52 1 98.56 283 VAL B O 1
ATOM 5219 N N . ILE B 1 284 ? -4.992 -11.383 -8.25 1 98.75 284 ILE B N 1
ATOM 5220 C CA . ILE B 1 284 ? -5.93 -10.273 -8.367 1 98.75 284 ILE B CA 1
ATOM 5221 C C . ILE B 1 284 ? -6.281 -9.742 -6.98 1 98.75 284 ILE B C 1
ATOM 5223 O O . ILE B 1 284 ? -6.68 -10.508 -6.102 1 98.75 284 ILE B O 1
ATOM 5227 N N . PRO B 1 285 ? -6.148 -8.461 -6.758 1 98.75 285 PRO B N 1
ATOM 5228 C CA . PRO B 1 285 ? -6.48 -7.953 -5.426 1 98.75 285 PRO B CA 1
ATOM 5229 C C . PRO B 1 285 ? -7.926 -8.234 -5.027 1 98.75 285 PRO B C 1
ATOM 5231 O O . PRO B 1 285 ? -8.852 -7.848 -5.746 1 98.75 285 PRO B O 1
ATOM 5234 N N . GLY B 1 286 ? -8.102 -8.898 -3.863 1 98.56 286 GLY B N 1
ATOM 5235 C CA . GLY B 1 286 ? -9.43 -9.141 -3.32 1 98.56 286 GLY B CA 1
ATOM 5236 C C . GLY B 1 286 ? -9.961 -7.977 -2.508 1 98.56 286 GLY B C 1
ATOM 5237 O O . GLY B 1 286 ? -11.172 -7.867 -2.287 1 98.56 286 GLY B O 1
ATOM 5238 N N . SER B 1 287 ? -9 -7.156 -2.105 1 98.62 287 SER B N 1
ATOM 5239 C CA . SER B 1 287 ? -9.375 -5.973 -1.336 1 98.62 287 SER B CA 1
ATOM 5240 C C . SER B 1 287 ? -8.422 -4.812 -1.605 1 98.62 287 SER B C 1
ATOM 5242 O O . SER B 1 287 ? -7.238 -5.023 -1.87 1 98.62 287 SER B O 1
ATOM 5244 N N . ALA B 1 288 ? -8.938 -3.637 -1.617 1 98.81 288 ALA B N 1
ATOM 5245 C CA . ALA B 1 288 ? -8.188 -2.387 -1.673 1 98.81 288 ALA B CA 1
ATOM 5246 C C . ALA B 1 288 ? -8.688 -1.396 -0.625 1 98.81 288 ALA B C 1
ATOM 5248 O O . ALA B 1 288 ? -9.883 -1.094 -0.572 1 98.81 288 ALA B O 1
ATOM 5249 N N . THR B 1 289 ? -7.805 -0.912 0.205 1 98.81 289 THR B N 1
ATOM 5250 C CA . THR B 1 289 ? -8.125 0.1 1.207 1 98.81 289 THR B CA 1
ATOM 5251 C C . THR B 1 289 ? -7.301 1.365 0.977 1 98.81 289 THR B C 1
ATOM 5253 O O . THR B 1 289 ? -6.098 1.292 0.723 1 98.81 289 THR B O 1
ATOM 5256 N N . PHE B 1 290 ? -7.918 2.496 1.031 1 98.75 290 PHE B N 1
ATOM 5257 C CA . PHE B 1 290 ? -7.211 3.752 0.799 1 98.75 290 PHE B CA 1
ATOM 5258 C C . PHE B 1 290 ? -7.953 4.918 1.444 1 98.75 290 PHE B C 1
ATOM 5260 O O . PHE B 1 290 ? -9.086 4.758 1.905 1 98.75 290 PHE B O 1
ATOM 5267 N N . THR B 1 291 ? -7.277 6.031 1.57 1 98.69 291 THR B N 1
ATOM 5268 C CA . THR B 1 291 ? -7.867 7.227 2.168 1 98.69 291 THR B CA 1
ATOM 5269 C C . THR B 1 291 ? -8.086 8.305 1.113 1 98.69 291 THR B C 1
ATOM 5271 O O . THR B 1 291 ? -7.348 8.383 0.131 1 98.69 291 THR B O 1
ATOM 5274 N N . ILE B 1 292 ? -9.094 9.117 1.306 1 98.75 292 ILE B N 1
ATOM 5275 C CA . ILE B 1 292 ? -9.359 10.297 0.493 1 98.75 292 ILE B CA 1
ATOM 5276 C C . ILE B 1 292 ? -9.328 11.547 1.371 1 98.75 292 ILE B C 1
ATOM 5278 O O . ILE B 1 292 ? -10.031 11.617 2.383 1 98.75 292 ILE B O 1
ATOM 5282 N N . ASP B 1 293 ? -8.5 12.453 1.048 1 98.62 293 ASP B N 1
ATOM 5283 C CA . ASP B 1 293 ? -8.492 13.805 1.598 1 98.62 293 ASP B CA 1
ATOM 5284 C C . ASP B 1 293 ? -9.117 14.805 0.621 1 98.62 293 ASP B C 1
ATOM 5286 O O . ASP B 1 293 ? -8.594 15.023 -0.47 1 98.62 293 ASP B O 1
ATOM 5290 N N . MET B 1 294 ? -10.234 15.414 0.987 1 98 294 MET B N 1
ATOM 5291 C CA . MET B 1 294 ? -10.883 16.438 0.178 1 98 294 MET B CA 1
ATOM 5292 C C . MET B 1 294 ? -10.891 17.781 0.902 1 98 294 MET B C 1
ATOM 5294 O O . MET B 1 294 ? -11.125 17.844 2.111 1 98 294 MET B O 1
ATOM 5298 N N . ARG B 1 295 ? -10.625 18.797 0.186 1 97.56 295 ARG B N 1
ATOM 5299 C CA . ARG B 1 295 ? -10.602 20.156 0.723 1 97.56 295 ARG B CA 1
ATOM 5300 C C . ARG B 1 295 ? -11.359 21.109 -0.186 1 97.56 295 ARG B C 1
ATOM 5302 O O . ARG B 1 295 ? -11.297 21 -1.411 1 97.56 295 ARG B O 1
ATOM 5309 N N . ASP B 1 296 ? -12.117 21.984 0.378 1 96.06 296 ASP B N 1
ATOM 5310 C CA . ASP B 1 296 ? -12.789 23.047 -0.361 1 96.06 296 ASP B CA 1
ATOM 5311 C C . ASP B 1 296 ? -13.133 24.219 0.552 1 96.06 296 ASP B C 1
ATOM 5313 O O . ASP B 1 296 ? -13.57 24.031 1.687 1 96.06 296 ASP B O 1
ATOM 5317 N N . PRO B 1 297 ? -12.883 25.469 0.075 1 93.12 297 PRO B N 1
ATOM 5318 C CA . PRO B 1 297 ? -13.266 26.625 0.886 1 93.12 297 PRO B CA 1
ATOM 5319 C C . PRO B 1 297 ? -14.773 26.812 0.977 1 93.12 297 PRO B C 1
ATOM 5321 O O . PRO B 1 297 ? -15.266 27.547 1.845 1 93.12 297 PRO B O 1
ATOM 5324 N N . ASP B 1 298 ? -15.516 26.266 0.065 1 94.75 298 ASP B N 1
ATOM 5325 C CA . ASP B 1 298 ? -16.969 26.375 0.037 1 94.75 298 ASP B CA 1
ATOM 5326 C C . ASP B 1 298 ? -17.625 25.094 0.537 1 94.75 298 ASP B C 1
ATOM 5328 O O . ASP B 1 298 ? -17.422 24.016 -0.035 1 94.75 298 ASP B O 1
ATOM 5332 N N . GLU B 1 299 ? -18.406 25.266 1.564 1 96.56 299 GLU B N 1
ATOM 5333 C CA . GLU B 1 299 ? -19.031 24.109 2.213 1 96.56 299 GLU B CA 1
ATOM 5334 C C . GLU B 1 299 ? -19.953 23.359 1.253 1 96.56 299 GLU B C 1
ATOM 5336 O O . GLU B 1 299 ? -20 22.141 1.258 1 96.56 299 GLU B O 1
ATOM 5341 N N . GLU B 1 300 ? -20.688 24.047 0.455 1 96.38 300 GLU B N 1
ATOM 5342 C CA . GLU B 1 300 ? -21.625 23.406 -0.469 1 96.38 300 GLU B CA 1
ATOM 5343 C C . GLU B 1 300 ? -20.875 22.578 -1.519 1 96.38 300 GLU B C 1
ATOM 5345 O O . GLU B 1 300 ? -21.312 21.484 -1.88 1 96.38 300 GLU B O 1
ATOM 5350 N N . ARG B 1 301 ? -19.781 23.109 -1.976 1 96.12 301 ARG B N 1
ATOM 5351 C CA . ARG B 1 301 ? -18.969 22.375 -2.945 1 96.12 301 ARG B CA 1
ATOM 5352 C C . ARG B 1 301 ? -18.344 21.141 -2.311 1 96.12 301 ARG B C 1
ATOM 5354 O O . ARG B 1 301 ? -18.219 20.094 -2.955 1 96.12 301 ARG B O 1
ATOM 5361 N N . LEU B 1 302 ? -17.938 21.266 -1.085 1 96.75 302 LEU B N 1
ATOM 5362 C CA . LEU B 1 302 ? -17.375 20.125 -0.368 1 96.75 302 LEU B CA 1
ATOM 5363 C C . LEU B 1 302 ? -18.422 19.016 -0.22 1 96.75 302 LEU B C 1
ATOM 5365 O O . LEU B 1 302 ? -18.125 17.844 -0.445 1 96.75 302 LEU B O 1
ATOM 5369 N N . GLN B 1 303 ? -19.609 19.422 0.129 1 97.19 303 GLN B N 1
ATOM 5370 C CA . GLN B 1 303 ? -20.719 18.469 0.249 1 97.19 303 GLN B CA 1
ATOM 5371 C C . GLN B 1 303 ? -21.047 17.828 -1.101 1 97.19 303 GLN B C 1
ATOM 5373 O O . GLN B 1 303 ? -21.344 16.641 -1.176 1 97.19 303 GLN B O 1
ATOM 5378 N N . TRP B 1 304 ? -21.062 18.656 -2.088 1 96.81 304 TRP B N 1
ATOM 5379 C CA . TRP B 1 304 ? -21.281 18.141 -3.439 1 96.81 304 TRP B CA 1
ATOM 5380 C C . TRP B 1 304 ? -20.281 17.062 -3.797 1 96.81 304 TRP B C 1
ATOM 5382 O O . TRP B 1 304 ? -20.641 16 -4.297 1 96.81 304 TRP B O 1
ATOM 5392 N N . ALA B 1 305 ? -19 17.344 -3.529 1 97.19 305 ALA B N 1
ATOM 5393 C CA . ALA B 1 305 ? -17.938 16.391 -3.838 1 97.19 305 ALA B CA 1
ATOM 5394 C C . ALA B 1 305 ? -18.141 15.086 -3.084 1 97.19 305 ALA B C 1
ATOM 5396 O O . ALA B 1 305 ? -17.938 14 -3.641 1 97.19 305 ALA B O 1
ATOM 5397 N N . GLU B 1 306 ? -18.5 15.156 -1.806 1 97.56 306 GLU B N 1
ATOM 5398 C CA . GLU B 1 306 ? -18.812 13.961 -1.021 1 97.56 306 GLU B CA 1
ATOM 5399 C C . GLU B 1 306 ? -19.938 13.156 -1.67 1 97.56 306 GLU B C 1
ATOM 5401 O O . GLU B 1 306 ? -19.859 11.922 -1.726 1 97.56 306 GLU B O 1
ATOM 5406 N N . GLY B 1 307 ? -20.938 13.867 -2.098 1 97.56 307 GLY B N 1
ATOM 5407 C CA . GLY B 1 307 ? -22.031 13.219 -2.789 1 97.56 307 GLY B CA 1
ATOM 5408 C C . GLY B 1 307 ? -21.609 12.539 -4.078 1 97.56 307 GLY B C 1
ATOM 5409 O O . GLY B 1 307 ? -22.078 11.445 -4.391 1 97.56 307 GLY B O 1
ATOM 5410 N N . GLN B 1 308 ? -20.703 13.164 -4.867 1 97.12 308 GLN B N 1
ATOM 5411 C CA . GLN B 1 308 ? -20.188 12.586 -6.105 1 97.12 308 GLN B CA 1
ATOM 5412 C C . GLN B 1 308 ? -19.453 11.273 -5.836 1 97.12 308 GLN B C 1
ATOM 5414 O O . GLN B 1 308 ? -19.562 10.32 -6.617 1 97.12 308 GLN B O 1
ATOM 5419 N N . ILE B 1 309 ? -18.703 11.242 -4.781 1 97.69 309 ILE B N 1
ATOM 5420 C CA . ILE B 1 309 ? -17.969 10.031 -4.43 1 97.69 309 ILE B CA 1
ATOM 5421 C C . ILE B 1 309 ? -18.953 8.906 -4.105 1 97.69 309 ILE B C 1
ATOM 5423 O O . ILE B 1 309 ? -18.797 7.781 -4.59 1 97.69 309 ILE B O 1
ATOM 5427 N N . ARG B 1 310 ? -19.922 9.219 -3.262 1 97.5 310 ARG B N 1
ATOM 5428 C CA . ARG B 1 310 ? -20.938 8.234 -2.893 1 97.5 310 ARG B CA 1
ATOM 5429 C C . ARG B 1 310 ? -21.625 7.672 -4.129 1 97.5 310 ARG B C 1
ATOM 5431 O O . ARG B 1 310 ? -21.797 6.457 -4.254 1 97.5 310 ARG B O 1
ATOM 5438 N N . ASP B 1 311 ? -22.031 8.523 -5.031 1 98 311 ASP B N 1
ATOM 5439 C CA . ASP B 1 311 ? -22.719 8.109 -6.254 1 98 311 ASP B CA 1
ATOM 5440 C C . ASP B 1 311 ? -21.797 7.254 -7.129 1 98 311 ASP B C 1
ATOM 5442 O O . ASP B 1 311 ? -22.234 6.246 -7.691 1 98 311 ASP B O 1
ATOM 5446 N N . TYR B 1 312 ? -20.594 7.66 -7.246 1 97.94 312 TYR B N 1
ATOM 5447 C CA . TYR B 1 312 ? -19.641 6.93 -8.078 1 97.94 312 TYR B CA 1
ATOM 5448 C C . TYR B 1 312 ? -19.375 5.543 -7.512 1 97.94 312 TYR B C 1
ATOM 5450 O O . TYR B 1 312 ? -19.25 4.57 -8.258 1 97.94 312 TYR B O 1
ATOM 5458 N N . LEU B 1 313 ? -19.203 5.457 -6.203 1 97.88 313 LEU B N 1
ATOM 5459 C CA . LEU B 1 313 ? -18.969 4.176 -5.551 1 97.88 313 LEU B CA 1
ATOM 5460 C C . LEU B 1 313 ? -20.125 3.215 -5.801 1 97.88 313 LEU B C 1
ATOM 5462 O O . LEU B 1 313 ? -19.906 2.01 -5.965 1 97.88 313 LEU B O 1
ATOM 5466 N N . ALA B 1 314 ? -21.312 3.723 -5.793 1 97.62 314 ALA B N 1
ATOM 5467 C CA . ALA B 1 314 ? -22.469 2.893 -6.102 1 97.62 314 ALA B CA 1
ATOM 5468 C C . ALA B 1 314 ? -22.391 2.338 -7.52 1 97.62 314 ALA B C 1
ATOM 5470 O O . ALA B 1 314 ? -22.656 1.153 -7.746 1 97.62 314 ALA B O 1
ATOM 5471 N N . VAL B 1 315 ? -22.062 3.174 -8.461 1 97.56 315 VAL B N 1
ATOM 5472 C CA . VAL B 1 315 ? -21.906 2.773 -9.859 1 97.56 315 VAL B CA 1
ATOM 5473 C C . VAL B 1 315 ? -20.781 1.745 -9.984 1 97.56 315 VAL B C 1
ATOM 5475 O O . VAL B 1 315 ? -20.938 0.733 -10.672 1 97.56 315 VAL B O 1
ATOM 5478 N N . LEU B 1 316 ? -19.719 2.064 -9.336 1 96.75 316 LEU B N 1
ATOM 5479 C CA . LEU B 1 316 ? -18.531 1.203 -9.375 1 96.75 316 LEU B CA 1
ATOM 5480 C C . LEU B 1 316 ? -18.859 -0.182 -8.82 1 96.75 316 LEU B C 1
ATOM 5482 O O . LEU B 1 316 ? -18.422 -1.192 -9.375 1 96.75 316 LEU B O 1
ATOM 5486 N N . SER B 1 317 ? -19.547 -0.197 -7.688 1 97.94 317 SER B N 1
ATOM 5487 C CA . SER B 1 317 ? -19.938 -1.456 -7.066 1 97.94 317 SER B CA 1
ATOM 5488 C C . SER B 1 317 ? -20.734 -2.324 -8.031 1 97.94 317 SER B C 1
ATOM 5490 O O . SER B 1 317 ? -20.484 -3.525 -8.148 1 97.94 317 SER B O 1
ATOM 5492 N N . GLU B 1 318 ? -21.656 -1.789 -8.727 1 97.69 318 GLU B N 1
ATOM 5493 C CA . GLU B 1 318 ? -22.5 -2.512 -9.672 1 97.69 318 GLU B CA 1
ATOM 5494 C C . GLU B 1 318 ? -21.719 -2.949 -10.906 1 97.69 318 GLU B C 1
ATOM 5496 O O . GLU B 1 318 ? -21.781 -4.113 -11.312 1 97.69 318 GLU B O 1
ATOM 5501 N N . GLN B 1 319 ? -20.969 -2.09 -11.461 1 97.5 319 GLN B N 1
ATOM 5502 C CA . GLN B 1 319 ? -20.281 -2.334 -12.727 1 97.5 319 GLN B CA 1
ATOM 5503 C C . GLN B 1 319 ? -19.172 -3.359 -12.555 1 97.5 319 GLN B C 1
ATOM 5505 O O . GLN B 1 319 ? -18.922 -4.168 -13.453 1 97.5 319 GLN B O 1
ATOM 5510 N N . GLU B 1 320 ? -18.438 -3.361 -11.391 1 97.81 320 GLU B N 1
ATOM 5511 C CA . GLU B 1 320 ? -17.266 -4.195 -11.211 1 97.81 320 GLU B CA 1
ATOM 5512 C C . GLU B 1 320 ? -17.562 -5.379 -10.297 1 97.81 320 GLU B C 1
ATOM 5514 O O . GLU B 1 320 ? -16.688 -6.23 -10.07 1 97.81 320 GLU B O 1
ATOM 5519 N N . GLY B 1 321 ? -18.766 -5.5 -9.789 1 98.19 321 GLY B N 1
ATOM 5520 C CA . GLY B 1 321 ? -19.156 -6.59 -8.898 1 98.19 321 GLY B CA 1
ATOM 5521 C C . GLY B 1 321 ? -18.344 -6.625 -7.613 1 98.19 321 GLY B C 1
ATOM 5522 O O . GLY B 1 321 ? -17.875 -7.684 -7.195 1 98.19 321 GLY B O 1
ATOM 5523 N N . VAL B 1 322 ? -18.078 -5.484 -7.051 1 98.62 322 VAL B N 1
ATOM 5524 C CA . VAL B 1 322 ? -17.344 -5.363 -5.789 1 98.62 322 VAL B CA 1
ATOM 5525 C C . VAL B 1 322 ? -18.266 -4.746 -4.73 1 98.62 322 VAL B C 1
ATOM 5527 O O . VAL B 1 322 ? -19.328 -4.211 -5.055 1 98.62 322 VAL B O 1
ATOM 5530 N N . THR B 1 323 ? -17.891 -4.879 -3.492 1 98.56 323 THR B N 1
ATOM 5531 C CA . THR B 1 323 ? -18.562 -4.18 -2.4 1 98.56 323 THR B CA 1
ATOM 5532 C C . THR B 1 323 ? -17.672 -3.066 -1.848 1 98.56 323 THR B C 1
ATOM 5534 O O . THR B 1 323 ? -16.438 -3.158 -1.899 1 98.56 323 THR B O 1
ATOM 5537 N N . VAL B 1 324 ? -18.359 -2.029 -1.366 1 98.19 324 VAL B N 1
ATOM 5538 C CA . VAL B 1 324 ? -17.609 -0.862 -0.918 1 98.19 324 VAL B CA 1
ATOM 5539 C C . VAL B 1 324 ? -18.094 -0.438 0.468 1 98.19 324 VAL B C 1
ATOM 5541 O O . VAL B 1 324 ? -19.281 -0.546 0.779 1 98.19 324 VAL B O 1
ATOM 5544 N N . SER B 1 325 ? -17.188 -0.071 1.267 1 97.75 325 SER B N 1
ATOM 5545 C CA . SER B 1 325 ? -17.469 0.586 2.537 1 97.75 325 SER B CA 1
ATOM 5546 C C . SER B 1 325 ? -16.672 1.876 2.688 1 97.75 325 SER B C 1
ATOM 5548 O O . SER B 1 325 ? -15.547 1.974 2.197 1 97.75 325 SER B O 1
ATOM 5550 N N . ALA B 1 326 ? -17.297 2.875 3.287 1 97.12 326 ALA B N 1
ATOM 5551 C CA . ALA B 1 326 ? -16.672 4.172 3.537 1 97.12 326 ALA B CA 1
ATOM 5552 C C . ALA B 1 326 ? -16.844 4.59 4.996 1 97.12 326 ALA B C 1
ATOM 5554 O O . ALA B 1 326 ? -17.922 4.422 5.578 1 97.12 326 ALA B O 1
ATOM 5555 N N . ARG B 1 327 ? -15.766 5.012 5.562 1 97 327 ARG B N 1
ATOM 5556 C CA . ARG B 1 327 ? -15.781 5.527 6.93 1 97 327 ARG B CA 1
ATOM 5557 C C . ARG B 1 327 ? -15.219 6.941 6.988 1 97 327 ARG B C 1
ATOM 5559 O O . ARG B 1 327 ? -14.141 7.207 6.453 1 97 327 ARG B O 1
ATOM 5566 N N . GLN B 1 328 ? -15.984 7.82 7.625 1 97.5 328 GLN B N 1
ATOM 5567 C CA . GLN B 1 328 ? -15.5 9.18 7.809 1 97.5 328 GLN B CA 1
ATOM 5568 C C . GLN B 1 328 ? -14.406 9.242 8.867 1 97.5 328 GLN B C 1
ATOM 5570 O O . GLN B 1 328 ? -14.57 8.711 9.969 1 97.5 328 GLN B O 1
ATOM 5575 N N . LEU B 1 329 ? -13.328 9.836 8.562 1 97.19 329 LEU B N 1
ATOM 5576 C CA . LEU B 1 329 ? -12.211 9.977 9.5 1 97.19 329 LEU B CA 1
ATOM 5577 C C . LEU B 1 329 ? -12.188 11.375 10.102 1 97.19 329 LEU B C 1
ATOM 5579 O O . LEU B 1 329 ? -11.75 11.562 11.242 1 97.19 329 LEU B O 1
ATOM 5583 N N . ALA B 1 330 ? -12.5 12.383 9.352 1 97.44 330 ALA B N 1
ATOM 5584 C CA . ALA B 1 330 ? -12.547 13.789 9.742 1 97.44 330 ALA B CA 1
ATOM 5585 C C . ALA B 1 330 ? -13.562 14.562 8.898 1 97.44 330 ALA B C 1
ATOM 5587 O O . ALA B 1 330 ? -13.734 14.273 7.711 1 97.44 330 ALA B O 1
ATOM 5588 N N . ARG B 1 331 ? -14.234 15.539 9.461 1 97.69 331 ARG B N 1
ATOM 5589 C CA . ARG B 1 331 ? -15.125 16.422 8.727 1 97.69 331 ARG B CA 1
ATOM 5590 C C . ARG B 1 331 ? -15.227 17.781 9.406 1 97.69 331 ARG B C 1
ATOM 5592 O O . ARG B 1 331 ? -15.836 17.906 10.469 1 97.69 331 ARG B O 1
ATOM 5599 N N . PHE B 1 332 ? -14.703 18.781 8.789 1 97.44 332 PHE B N 1
ATOM 5600 C CA . PHE B 1 332 ? -14.703 20.141 9.328 1 97.44 332 PHE B CA 1
ATOM 5601 C C . PHE B 1 332 ? -15.258 21.125 8.312 1 97.44 332 PHE B C 1
ATOM 5603 O O . PHE B 1 332 ? -14.922 21.062 7.129 1 97.44 332 PHE B O 1
ATOM 5610 N N . GLN B 1 333 ? -16.078 22.016 8.742 1 96.12 333 GLN B N 1
ATOM 5611 C CA . GLN B 1 333 ? -16.578 23.094 7.902 1 96.12 333 GLN B CA 1
ATOM 5612 C C . GLN B 1 333 ? -15.539 24.203 7.754 1 96.12 333 GLN B C 1
ATOM 5614 O O . GLN B 1 333 ? -14.656 24.344 8.602 1 96.12 333 GLN B O 1
ATOM 5619 N N . PRO B 1 334 ? -15.625 24.906 6.664 1 95.69 334 PRO B N 1
ATOM 5620 C CA . PRO B 1 334 ? -14.781 26.109 6.578 1 95.69 334 PRO B CA 1
ATOM 5621 C C . PRO B 1 334 ? -15.023 27.078 7.73 1 95.69 334 PRO B C 1
ATOM 5623 O O . PRO B 1 334 ? -16.125 27.125 8.297 1 95.69 334 PRO B O 1
ATOM 5626 N N . VAL B 1 335 ? -13.992 27.797 8.07 1 95.94 335 VAL B N 1
ATOM 5627 C CA . VAL B 1 335 ? -14.078 28.734 9.188 1 95.94 335 VAL B CA 1
ATOM 5628 C C . VAL B 1 335 ? -13.641 30.125 8.727 1 95.94 335 VAL B C 1
ATOM 5630 O O . VAL B 1 335 ? -12.727 30.25 7.906 1 95.94 335 VAL B O 1
ATOM 5633 N N . VAL B 1 336 ? -14.344 31.109 9.195 1 96.5 336 VAL B N 1
ATOM 5634 C CA . VAL B 1 336 ? -13.93 32.5 9.023 1 96.5 336 VAL B CA 1
ATOM 5635 C C . VAL B 1 336 ? -13.375 33.031 10.344 1 96.5 336 VAL B C 1
ATOM 5637 O O . VAL B 1 336 ? -14 32.906 11.391 1 96.5 336 VAL B O 1
ATOM 5640 N N . PHE B 1 337 ? -12.234 33.625 10.273 1 97.75 337 PHE B N 1
ATOM 5641 C CA . PHE B 1 337 ? -11.594 34.125 11.492 1 97.75 337 PHE B CA 1
ATOM 5642 C C . PHE B 1 337 ? -12.18 35.469 11.906 1 97.75 337 PHE B C 1
ATOM 5644 O O . PHE B 1 337 ? -12.867 36.125 11.117 1 97.75 337 PHE B O 1
ATOM 5651 N N . ASP B 1 338 ? -11.977 35.844 13.102 1 97.69 338 ASP B N 1
ATOM 5652 C CA . ASP B 1 338 ? -12.477 37.062 13.695 1 97.69 338 ASP B CA 1
ATOM 5653 C C . ASP B 1 338 ? -11.961 38.281 12.945 1 97.69 338 ASP B C 1
ATOM 5655 O O . ASP B 1 338 ? -10.75 38.469 12.82 1 97.69 338 ASP B O 1
ATOM 5659 N N . LYS B 1 339 ? -12.828 39.156 12.531 1 97.44 339 LYS B N 1
ATOM 5660 C CA . LYS B 1 339 ? -12.477 40.281 11.672 1 97.44 339 LYS B CA 1
ATOM 5661 C C . LYS B 1 339 ? -11.586 41.281 12.414 1 97.44 339 LYS B C 1
ATOM 5663 O O . LYS B 1 339 ? -10.695 41.906 11.812 1 97.44 339 LYS B O 1
ATOM 5668 N N . THR B 1 340 ? -11.836 41.438 13.648 1 96.75 340 THR B N 1
ATOM 5669 C CA . THR B 1 340 ? -11.047 42.406 14.438 1 96.75 340 THR B CA 1
ATOM 5670 C C . THR B 1 340 ? -9.602 41.938 14.555 1 96.75 340 THR B C 1
ATOM 5672 O O . THR B 1 340 ? -8.672 42.719 14.359 1 96.75 340 THR B O 1
ATOM 5675 N N . LEU B 1 341 ? -9.453 40.688 14.867 1 97.31 341 LEU B N 1
ATOM 5676 C CA . LEU B 1 341 ? -8.109 40.156 15.008 1 97.31 341 LEU B CA 1
ATOM 5677 C C . LEU B 1 341 ? -7.387 40.125 13.664 1 97.31 341 LEU B C 1
ATOM 5679 O O . LEU B 1 341 ? -6.184 40.406 13.602 1 97.31 341 LEU B O 1
ATOM 5683 N N . VAL B 1 342 ? -8.094 39.812 12.625 1 98.38 342 VAL B N 1
ATOM 5684 C CA . VAL B 1 342 ? -7.527 39.781 11.281 1 98.38 342 VAL B CA 1
ATOM 5685 C C . VAL B 1 342 ? -7.043 41.188 10.914 1 98.38 342 VAL B C 1
ATOM 5687 O O . VAL B 1 342 ? -5.945 41.375 10.383 1 98.38 342 VAL B O 1
ATOM 5690 N N . SER B 1 343 ? -7.836 42.156 11.227 1 97.81 343 SER B N 1
ATOM 5691 C CA . SER B 1 343 ? -7.465 43.531 10.953 1 97.81 343 SER B CA 1
ATOM 5692 C C . SER B 1 343 ? -6.246 43.969 11.766 1 97.81 343 SER B C 1
ATOM 5694 O O . SER B 1 343 ? -5.414 44.75 11.297 1 97.81 343 SER B O 1
ATOM 5696 N N . CYS B 1 344 ? -6.195 43.469 12.945 1 97.38 344 CYS B N 1
ATOM 5697 C CA . CYS B 1 344 ? -5.051 43.781 13.797 1 97.38 344 CYS B CA 1
ATOM 5698 C C . CYS B 1 344 ? -3.764 43.219 13.203 1 97.38 344 CYS B C 1
ATOM 5700 O O . CYS B 1 344 ? -2.727 43.875 13.211 1 97.38 344 CYS B O 1
ATOM 5702 N N . VAL B 1 345 ? -3.834 42 12.695 1 98.25 345 VAL B N 1
ATOM 5703 C CA . VAL B 1 345 ? -2.689 41.375 12.031 1 98.25 345 VAL B CA 1
ATOM 5704 C C . VAL B 1 345 ? -2.287 42.188 10.812 1 98.25 345 VAL B C 1
ATOM 5706 O O . VAL B 1 345 ? -1.101 42.438 10.586 1 98.25 345 VAL B O 1
ATOM 5709 N N . GLU B 1 346 ? -3.23 42.562 10.078 1 98 346 GLU B N 1
ATOM 5710 C CA . GLU B 1 346 ? -2.994 43.375 8.891 1 98 346 GLU B CA 1
ATOM 5711 C C . GLU B 1 346 ? -2.305 44.688 9.258 1 98 346 GLU B C 1
ATOM 5713 O O . GLU B 1 346 ? -1.35 45.125 8.594 1 98 346 GLU B O 1
ATOM 5718 N N . ASN B 1 347 ? -2.768 45.344 10.266 1 97.06 347 ASN B N 1
ATOM 5719 C CA . ASN B 1 347 ? -2.184 46.594 10.727 1 97.06 347 ASN B CA 1
ATOM 5720 C C . ASN B 1 347 ? -0.738 46.406 11.18 1 97.06 347 ASN B C 1
ATOM 5722 O O . ASN B 1 347 ? 0.114 47.25 10.914 1 97.06 347 ASN B O 1
ATOM 5726 N N . ALA B 1 348 ? -0.518 45.312 11.898 1 97.25 348 ALA B N 1
ATOM 5727 C CA . ALA B 1 348 ? 0.843 45.031 12.336 1 97.25 348 ALA B CA 1
ATOM 5728 C C . ALA B 1 348 ? 1.77 44.812 11.148 1 97.25 348 ALA B C 1
ATOM 5730 O O . ALA B 1 348 ? 2.906 45.281 11.141 1 97.25 348 ALA B O 1
ATOM 5731 N N . ALA B 1 349 ? 1.312 44.062 10.148 1 97.62 349 ALA B N 1
ATOM 5732 C CA . ALA B 1 349 ? 2.098 43.844 8.945 1 97.62 349 ALA B CA 1
ATOM 5733 C C . ALA B 1 349 ? 2.402 45.125 8.227 1 97.62 349 ALA B C 1
ATOM 5735 O O . ALA B 1 349 ? 3.537 45.375 7.809 1 97.62 349 ALA B O 1
ATOM 5736 N N . ARG B 1 350 ? 1.406 45.969 8.141 1 96.5 350 ARG B N 1
ATOM 5737 C CA . ARG B 1 350 ? 1.543 47.25 7.488 1 96.5 350 ARG B CA 1
ATOM 5738 C C . ARG B 1 350 ? 2.537 48.156 8.234 1 96.5 350 ARG B C 1
ATOM 5740 O O . ARG B 1 350 ? 3.406 48.75 7.617 1 96.5 350 ARG B O 1
ATOM 5747 N N . ALA B 1 351 ? 2.393 48.188 9.484 1 94.81 351 ALA B N 1
ATOM 5748 C CA . ALA B 1 351 ? 3.26 49.031 10.305 1 94.81 351 ALA B CA 1
ATOM 5749 C C . ALA B 1 351 ? 4.715 48.562 10.219 1 94.81 351 ALA B C 1
ATOM 5751 O O . ALA B 1 351 ? 5.633 49.406 10.289 1 94.81 351 ALA B O 1
ATOM 5752 N N . ALA B 1 352 ? 4.891 47.312 10.016 1 92.88 352 ALA B N 1
ATOM 5753 C CA . ALA B 1 352 ? 6.23 46.75 9.914 1 92.88 352 ALA B CA 1
ATOM 5754 C C . ALA B 1 352 ? 6.805 46.938 8.516 1 92.88 352 ALA B C 1
ATOM 5756 O O . ALA B 1 352 ? 7.965 46.594 8.258 1 92.88 352 ALA B O 1
ATOM 5757 N N . GLY B 1 353 ? 6.043 47.469 7.609 1 94.75 353 GLY B N 1
ATOM 5758 C CA . GLY B 1 353 ? 6.496 47.688 6.246 1 94.75 353 GLY B CA 1
ATOM 5759 C C . GLY B 1 353 ? 6.531 46.438 5.395 1 94.75 353 GLY B C 1
ATOM 5760 O O . GLY B 1 353 ? 7.266 46.375 4.406 1 94.75 353 GLY B O 1
ATOM 5761 N N . SER B 1 354 ? 5.852 45.438 5.809 1 96.81 354 SER B N 1
ATOM 5762 C CA . SER B 1 354 ? 5.809 44.188 5.047 1 96.81 354 SER B CA 1
ATOM 5763 C C . SER B 1 354 ? 4.738 44.25 3.965 1 96.81 354 SER B C 1
ATOM 5765 O O . SER B 1 354 ? 3.668 44.812 4.168 1 96.81 354 SER B O 1
ATOM 5767 N N . ALA B 1 355 ? 5.059 43.688 2.803 1 97.88 355 ALA B N 1
ATOM 5768 C CA . ALA B 1 355 ? 4.016 43.406 1.818 1 97.88 355 ALA B CA 1
ATOM 5769 C C . ALA B 1 355 ? 3.139 42.25 2.258 1 97.88 355 ALA B C 1
ATOM 5771 O O . ALA B 1 355 ? 3.641 41.25 2.773 1 97.88 355 ALA B O 1
ATOM 5772 N N . TYR B 1 356 ? 1.829 42.406 2.191 1 98.25 356 TYR B N 1
ATOM 5773 C CA . TYR B 1 356 ? 0.93 41.375 2.732 1 98.25 356 TYR B CA 1
ATOM 5774 C C . TYR B 1 356 ? -0.311 41.219 1.86 1 98.25 356 TYR B C 1
ATOM 5776 O O . TYR B 1 356 ? -0.537 42.031 0.949 1 98.25 356 TYR B O 1
ATOM 5784 N N . ARG B 1 357 ? -1.078 40.25 2.094 1 98.25 357 ARG B N 1
ATOM 5785 C CA . ARG B 1 357 ? -2.43 40.094 1.565 1 98.25 357 ARG B CA 1
ATOM 5786 C C . ARG B 1 357 ? -3.295 39.25 2.504 1 98.25 357 ARG B C 1
ATOM 5788 O O . ARG B 1 357 ? -2.787 38.406 3.232 1 98.25 357 ARG B O 1
ATOM 5795 N N . ARG B 1 358 ? -4.57 39.531 2.494 1 97.88 358 ARG B N 1
ATOM 5796 C CA . ARG B 1 358 ? -5.516 38.594 3.092 1 97.88 358 ARG B CA 1
ATOM 5797 C C . ARG B 1 358 ? -5.672 37.344 2.229 1 97.88 358 ARG B C 1
ATOM 5799 O O . ARG B 1 358 ? -5.668 37.438 0.998 1 97.88 358 ARG B O 1
ATOM 5806 N N . MET B 1 359 ? -5.797 36.25 2.814 1 97.19 359 MET B N 1
ATOM 5807 C CA . MET B 1 359 ? -5.887 35 2.055 1 97.19 359 MET B CA 1
ATOM 5808 C C . MET B 1 359 ? -6.504 33.906 2.896 1 97.19 359 MET B C 1
ATOM 5810 O O . MET B 1 359 ? -6.52 33.969 4.125 1 97.19 359 MET B O 1
ATOM 5814 N N . PRO B 1 360 ? -7.098 32.906 2.273 1 95.88 360 PRO B N 1
ATOM 5815 C CA . PRO B 1 360 ? -7.52 31.688 2.998 1 95.88 360 PRO B CA 1
ATOM 5816 C C . PRO B 1 360 ? -6.371 30.719 3.232 1 95.88 360 PRO B C 1
ATOM 5818 O O . PRO B 1 360 ? -5.297 30.859 2.648 1 95.88 360 PRO B O 1
ATOM 5821 N N . SER B 1 361 ? -6.559 29.812 4.148 1 96.75 361 SER B N 1
ATOM 5822 C CA . SER B 1 361 ? -5.66 28.672 4.285 1 96.75 361 SER B CA 1
ATOM 5823 C C . SER B 1 361 ? -6.266 27.422 3.67 1 96.75 361 SER B C 1
ATOM 5825 O O . SER B 1 361 ? -7.414 27.078 3.955 1 96.75 361 SER B O 1
ATOM 5827 N N . GLY B 1 362 ? -5.473 26.75 2.879 1 93.88 362 GLY B N 1
ATOM 5828 C CA . GLY B 1 362 ? -5.891 25.469 2.34 1 93.88 362 GLY B CA 1
ATOM 5829 C C . GLY B 1 362 ? -5.668 24.312 3.301 1 93.88 362 GLY B C 1
ATOM 5830 O O . GLY B 1 362 ? -6.238 23.234 3.129 1 93.88 362 GLY B O 1
ATOM 5831 N N . ALA B 1 363 ? -4.918 24.5 4.242 1 95.19 363 ALA B N 1
ATOM 5832 C CA . ALA B 1 363 ? -4.602 23.516 5.273 1 95.19 363 ALA B CA 1
ATOM 5833 C C . ALA B 1 363 ? -5.484 23.719 6.504 1 95.19 363 ALA B C 1
ATOM 5835 O O . ALA B 1 363 ? -6.051 24.797 6.707 1 95.19 363 ALA B O 1
ATOM 5836 N N . GLY B 1 364 ? -5.684 22.625 7.172 1 95.44 364 GLY B N 1
ATOM 5837 C CA . GLY B 1 364 ? -6.223 22.75 8.516 1 95.44 364 GLY B CA 1
ATOM 5838 C C . GLY B 1 364 ? -5.176 23.156 9.539 1 95.44 364 GLY B C 1
ATOM 5839 O O . GLY B 1 364 ? -3.998 22.828 9.391 1 95.44 364 GLY B O 1
ATOM 5840 N N . HIS B 1 365 ? -5.602 23.875 10.508 1 98.19 365 HIS B N 1
ATOM 5841 C CA . HIS B 1 365 ? -4.754 24.328 11.602 1 98.19 365 HIS B CA 1
ATOM 5842 C C . HIS B 1 365 ? -5.484 24.266 12.938 1 98.19 365 HIS B C 1
ATOM 5844 O O . HIS B 1 365 ? -6.715 24.297 12.977 1 98.19 365 HIS B O 1
ATOM 5850 N N . ASP B 1 366 ? -4.738 24.266 13.992 1 98.62 366 ASP B N 1
ATOM 5851 C CA . ASP B 1 366 ? -5.328 24.266 15.328 1 98.62 366 ASP B CA 1
ATOM 5852 C C . ASP B 1 366 ? -6.18 25.516 15.547 1 98.62 366 ASP B C 1
ATOM 5854 O O . ASP B 1 366 ? -7.176 25.469 16.281 1 98.62 366 ASP B O 1
ATOM 5858 N N . ALA B 1 367 ? -5.836 26.594 14.891 1 98.56 367 ALA B N 1
ATOM 5859 C CA . ALA B 1 367 ? -6.609 27.828 14.984 1 98.56 367 ALA B CA 1
ATOM 5860 C C . ALA B 1 367 ? -8.062 27.594 14.586 1 98.56 367 ALA B C 1
ATOM 5862 O O . ALA B 1 367 ? -8.969 28.219 15.133 1 98.56 367 ALA B O 1
ATOM 5863 N N . GLN B 1 368 ? -8.266 26.734 13.641 1 97.56 368 GLN B N 1
ATOM 5864 C CA . GLN B 1 368 ? -9.617 26.391 13.203 1 97.56 368 GLN B CA 1
ATOM 5865 C C . GLN B 1 368 ? -10.445 25.844 14.359 1 97.56 368 GLN B C 1
ATOM 5867 O O . GLN B 1 368 ? -11.633 26.156 14.484 1 97.56 368 GLN B O 1
ATOM 5872 N N . MET B 1 369 ? -9.867 25.047 15.195 1 98.25 369 MET B N 1
ATOM 5873 C CA . MET B 1 369 ? -10.57 24.453 16.328 1 98.25 369 MET B CA 1
ATOM 5874 C C . MET B 1 369 ? -10.758 25.469 17.453 1 98.25 369 MET B C 1
ATOM 5876 O O . MET B 1 369 ? -11.836 25.562 18.031 1 98.25 369 MET B O 1
ATOM 5880 N N . ILE B 1 370 ? -9.711 26.234 17.703 1 98.38 370 ILE B N 1
ATOM 5881 C CA . ILE B 1 370 ? -9.797 27.203 18.797 1 98.38 370 ILE B CA 1
ATOM 5882 C C . ILE B 1 370 ? -10.797 28.297 18.438 1 98.38 370 ILE B C 1
ATOM 5884 O O . ILE B 1 370 ? -11.445 28.859 19.328 1 98.38 370 ILE B O 1
ATOM 5888 N N . ALA B 1 371 ? -10.977 28.562 17.203 1 97.81 371 ALA B N 1
ATOM 5889 C CA . ALA B 1 371 ? -11.945 29.562 16.75 1 97.81 371 ALA B CA 1
ATOM 5890 C C . ALA B 1 371 ? -13.352 29.219 17.219 1 97.81 371 ALA B C 1
ATOM 5892 O O . ALA B 1 371 ? -14.234 30.078 17.266 1 97.81 371 ALA B O 1
ATOM 5893 N N . ARG B 1 372 ? -13.562 27.984 17.625 1 96.31 372 ARG B N 1
ATOM 5894 C CA . ARG B 1 372 ? -14.852 27.547 18.141 1 96.31 372 ARG B CA 1
ATOM 5895 C C . ARG B 1 372 ? -15.133 28.156 19.5 1 96.31 372 ARG B C 1
ATOM 5897 O O . ARG B 1 372 ? -16.297 28.266 19.922 1 96.31 372 ARG B O 1
ATOM 5904 N N . ILE B 1 373 ? -14.078 28.578 20.219 1 97.38 373 ILE B N 1
ATOM 5905 C CA . ILE B 1 373 ? -14.305 28.922 21.609 1 97.38 373 ILE B CA 1
ATOM 5906 C C . ILE B 1 373 ? -13.734 30.297 21.906 1 97.38 373 ILE B C 1
ATOM 5908 O O . ILE B 1 373 ? -13.945 30.844 23 1 97.38 373 ILE B O 1
ATOM 5912 N N . ALA B 1 374 ? -13 30.891 20.969 1 97.75 374 ALA B N 1
ATOM 5913 C CA . ALA B 1 374 ? -12.414 32.219 21.141 1 97.75 374 ALA B CA 1
ATOM 5914 C C . ALA B 1 374 ? -12.117 32.844 19.781 1 97.75 374 ALA B C 1
ATOM 5916 O O . ALA B 1 374 ? -11.922 32.156 18.781 1 97.75 374 ALA B O 1
ATOM 5917 N N . PRO B 1 375 ? -12.133 34.25 19.672 1 97.94 375 PRO B N 1
ATOM 5918 C CA . PRO B 1 375 ? -11.625 34.875 18.453 1 97.94 375 PRO B CA 1
ATOM 5919 C C . PRO B 1 375 ? -10.219 34.375 18.094 1 97.94 375 PRO B C 1
ATOM 5921 O O . PRO B 1 375 ? -9.352 34.281 18.953 1 97.94 375 PRO B O 1
ATOM 5924 N N . ALA B 1 376 ? -10.039 34.031 16.859 1 98.38 376 ALA B N 1
ATOM 5925 C CA . ALA B 1 376 ? -8.75 33.5 16.406 1 98.38 376 ALA B CA 1
ATOM 5926 C C . ALA B 1 376 ? -8.336 34.125 15.078 1 98.38 376 ALA B C 1
ATOM 5928 O O . ALA B 1 376 ? -9.18 34.594 14.312 1 98.38 376 ALA B O 1
ATOM 5929 N N . ALA B 1 377 ? -7.082 34.188 14.797 1 98.31 377 ALA B N 1
ATOM 5930 C CA . ALA B 1 377 ? -6.508 34.594 13.523 1 98.31 377 ALA B CA 1
ATOM 5931 C C . ALA B 1 377 ? -5.152 33.938 13.289 1 98.31 377 ALA B C 1
ATOM 5933 O O . ALA B 1 377 ? -4.578 33.344 14.211 1 98.31 377 ALA B O 1
ATOM 5934 N N . MET B 1 378 ? -4.727 34.031 12.086 1 98.75 378 MET B N 1
ATOM 5935 C CA . MET B 1 378 ? -3.455 33.406 11.711 1 98.75 378 MET B CA 1
ATOM 5936 C C . MET B 1 378 ? -2.613 34.375 10.867 1 98.75 378 MET B C 1
ATOM 5938 O O . MET B 1 378 ? -3.139 35.312 10.273 1 98.75 378 MET B O 1
ATOM 5942 N N . ILE B 1 379 ? -1.343 34.125 10.891 1 98.88 379 ILE B N 1
ATOM 5943 C CA . ILE B 1 379 ? -0.346 34.812 10.07 1 98.88 379 ILE B CA 1
ATOM 5944 C C . ILE B 1 379 ? 0.451 33.781 9.273 1 98.88 379 ILE B C 1
ATOM 5946 O O . ILE B 1 379 ? 0.845 32.75 9.805 1 98.88 379 ILE B O 1
ATOM 5950 N N . PHE B 1 380 ? 0.642 34 7.984 1 98.88 380 PHE B N 1
ATOM 5951 C CA . PHE B 1 380 ? 1.469 33.125 7.156 1 98.88 380 PHE B CA 1
ATOM 5952 C C . PHE B 1 380 ? 2.746 33.844 6.727 1 98.88 380 PHE B C 1
ATOM 5954 O O . PHE B 1 380 ? 2.758 35.062 6.574 1 98.88 380 PHE B O 1
ATOM 5961 N N . VAL B 1 381 ? 3.799 33.125 6.594 1 98.81 381 VAL B N 1
ATOM 5962 C CA . VAL B 1 381 ? 4.996 33.531 5.867 1 98.81 381 VAL B CA 1
ATOM 5963 C C . VAL B 1 381 ? 5.188 32.656 4.645 1 98.81 381 VAL B C 1
ATOM 5965 O O . VAL B 1 381 ? 4.574 31.578 4.547 1 98.81 381 VAL B O 1
ATOM 5968 N N . PRO B 1 382 ? 6.012 33.031 3.709 1 98.56 382 PRO B N 1
ATOM 5969 C CA . PRO B 1 382 ? 6.125 32.312 2.445 1 98.56 382 PRO B CA 1
ATOM 5970 C C . PRO B 1 382 ? 6.797 30.953 2.609 1 98.56 382 PRO B C 1
ATOM 5972 O O . PRO B 1 382 ? 7.582 30.75 3.541 1 98.56 382 PRO B O 1
ATOM 5975 N N . SER B 1 383 ? 6.418 30.062 1.765 1 98 383 SER B N 1
ATOM 5976 C CA . SER B 1 383 ? 7.105 28.781 1.554 1 98 383 SER B CA 1
ATOM 5977 C C . SER B 1 383 ? 7.785 28.75 0.19 1 98 383 SER B C 1
ATOM 5979 O O . SER B 1 383 ? 7.156 29.016 -0.833 1 98 383 SER B O 1
ATOM 5981 N N . LYS B 1 384 ? 9.086 28.391 0.224 1 98.06 384 LYS B N 1
ATOM 5982 C CA . LYS B 1 384 ? 9.812 28.281 -1.039 1 98.06 384 LYS B CA 1
ATOM 5983 C C . LYS B 1 384 ? 9.188 27.25 -1.959 1 98.06 384 LYS B C 1
ATOM 5985 O O . LYS B 1 384 ? 8.969 26.109 -1.553 1 98.06 384 LYS B O 1
ATOM 5990 N N . ASN B 1 385 ? 8.781 27.625 -3.174 1 96.5 385 ASN B N 1
ATOM 5991 C CA . ASN B 1 385 ? 8.172 26.781 -4.195 1 96.5 385 ASN B CA 1
ATOM 5992 C C . ASN B 1 385 ? 6.844 26.203 -3.719 1 96.5 385 ASN B C 1
ATOM 5994 O O . ASN B 1 385 ? 6.348 25.219 -4.293 1 96.5 385 ASN B O 1
ATOM 5998 N N . GLY B 1 386 ? 6.348 26.672 -2.646 1 96.75 386 GLY B N 1
ATOM 5999 C CA . GLY B 1 386 ? 5.086 26.203 -2.094 1 96.75 386 GLY B CA 1
ATOM 6000 C C . GLY B 1 386 ? 5.184 24.844 -1.436 1 96.75 386 GLY B C 1
ATOM 6001 O O . GLY B 1 386 ? 4.172 24.172 -1.233 1 96.75 386 GLY B O 1
ATOM 6002 N N . ILE B 1 387 ? 6.359 24.438 -1.068 1 97.06 387 ILE B N 1
ATOM 6003 C CA . ILE B 1 387 ? 6.598 23.062 -0.625 1 97.06 387 ILE B CA 1
ATOM 6004 C C . ILE B 1 387 ? 6.379 22.969 0.883 1 97.06 387 ILE B C 1
ATOM 6006 O O . ILE B 1 387 ? 6.879 23.797 1.645 1 97.06 387 ILE B O 1
ATOM 6010 N N . SER B 1 388 ? 5.578 22.094 1.274 1 97.75 388 SER B N 1
ATOM 6011 C CA . SER B 1 388 ? 5.359 21.625 2.643 1 97.75 388 SER B CA 1
ATOM 6012 C C . SER B 1 388 ? 5.09 20.125 2.686 1 97.75 388 SER B C 1
ATOM 6014 O O . SER B 1 388 ? 4.961 19.484 1.643 1 97.75 388 SER B O 1
ATOM 6016 N N . HIS B 1 389 ? 5.133 19.484 3.895 1 98.06 389 HIS B N 1
ATOM 6017 C CA . HIS B 1 389 ? 5.016 18.031 4.02 1 98.06 389 HIS B CA 1
ATOM 6018 C C . HIS B 1 389 ? 6.066 17.312 3.174 1 98.06 389 HIS B C 1
ATOM 6020 O O . HIS B 1 389 ? 5.762 16.328 2.502 1 98.06 389 HIS B O 1
ATOM 6026 N N . ASN B 1 390 ? 7.246 17.906 3.219 1 97.31 390 ASN B N 1
ATOM 6027 C CA . ASN B 1 390 ? 8.375 17.5 2.389 1 97.31 390 ASN B CA 1
ATOM 6028 C C . ASN B 1 390 ? 9.703 17.969 2.982 1 97.31 390 ASN B C 1
ATOM 6030 O O . ASN B 1 390 ? 9.789 19.062 3.545 1 97.31 390 ASN B O 1
ATOM 6034 N N . PRO B 1 391 ? 10.727 17.156 2.826 1 97.31 391 PRO B N 1
ATOM 6035 C CA . PRO B 1 391 ? 12.023 17.562 3.375 1 97.31 391 PRO B CA 1
ATOM 6036 C C . PRO B 1 391 ? 12.523 18.891 2.797 1 97.31 391 PRO B C 1
ATOM 6038 O O . PRO B 1 391 ? 13.305 19.594 3.439 1 97.31 391 PRO B O 1
ATOM 6041 N N . ALA B 1 392 ? 12.07 19.266 1.625 1 96.94 392 ALA B N 1
ATOM 6042 C CA . ALA B 1 392 ? 12.555 20.469 0.943 1 96.94 392 ALA B CA 1
ATOM 6043 C C . ALA B 1 392 ? 11.836 21.719 1.459 1 96.94 392 ALA B C 1
ATOM 6045 O O . ALA B 1 392 ? 12.133 22.828 1.025 1 96.94 392 ALA B O 1
ATOM 6046 N N . GLU B 1 393 ? 10.938 21.547 2.4 1 98.06 393 GLU B N 1
ATOM 6047 C CA . GLU B 1 393 ? 10.258 22.672 3.031 1 98.06 393 GLU B CA 1
ATOM 6048 C C . GLU B 1 393 ? 11.25 23.719 3.527 1 98.06 393 GLU B C 1
ATOM 6050 O O . GLU B 1 393 ? 12.203 23.375 4.238 1 98.06 393 GLU B O 1
ATOM 6055 N N . TYR B 1 394 ? 10.961 24.984 3.086 1 98.19 394 TYR B N 1
ATOM 6056 C CA . TYR B 1 394 ? 11.938 26.016 3.434 1 98.19 394 TYR B CA 1
ATOM 6057 C C . TYR B 1 394 ? 11.297 27.406 3.4 1 98.19 394 TYR B C 1
ATOM 6059 O O . TYR B 1 394 ? 10.461 27.688 2.541 1 98.19 394 TYR B O 1
ATOM 6067 N N . THR B 1 395 ? 11.594 28.188 4.32 1 98.69 395 THR B N 1
ATOM 6068 C CA . THR B 1 395 ? 11.32 29.625 4.379 1 98.69 395 THR B CA 1
ATOM 6069 C C . THR B 1 395 ? 12.586 30.391 4.758 1 98.69 395 THR B C 1
ATOM 6071 O O . THR B 1 395 ? 13.328 29.984 5.648 1 98.69 395 THR B O 1
ATOM 6074 N N . GLU B 1 396 ? 12.867 31.5 4.102 1 98.38 396 GLU B N 1
ATOM 6075 C CA . GLU B 1 396 ? 14.062 32.312 4.387 1 98.38 396 GLU B CA 1
ATOM 6076 C C . GLU B 1 396 ? 14.078 32.781 5.836 1 98.38 396 GLU B C 1
ATOM 6078 O O . GLU B 1 396 ? 13.031 33.156 6.383 1 98.38 396 GLU B O 1
ATOM 6083 N N . ASP B 1 397 ? 15.297 32.844 6.441 1 98.69 397 ASP B N 1
ATOM 6084 C CA . ASP B 1 397 ? 15.461 33.281 7.824 1 98.69 397 ASP B CA 1
ATOM 6085 C C . ASP B 1 397 ? 14.836 34.656 8.047 1 98.69 397 ASP B C 1
ATOM 6087 O O . ASP B 1 397 ? 14.164 34.875 9.055 1 98.69 397 ASP B O 1
ATOM 6091 N N . ALA B 1 398 ? 15.062 35.5 7.117 1 98.25 398 ALA B N 1
ATOM 6092 C CA . ALA B 1 398 ? 14.531 36.875 7.242 1 98.25 398 ALA B CA 1
ATOM 6093 C C . ALA B 1 398 ? 13.008 36.875 7.309 1 98.25 398 ALA B C 1
ATOM 6095 O O . ALA B 1 398 ? 12.406 37.656 8.031 1 98.25 398 ALA B O 1
ATOM 6096 N N . ASP B 1 399 ? 12.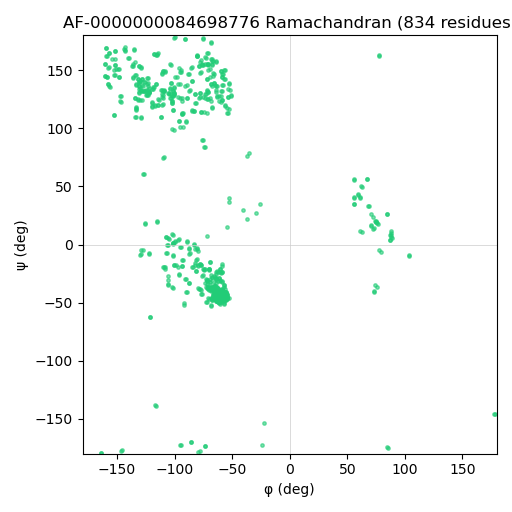406 36 6.52 1 98.62 399 ASP B N 1
ATOM 6097 C CA . ASP B 1 399 ? 10.953 35.906 6.512 1 98.62 399 ASP B CA 1
ATOM 6098 C C . ASP B 1 399 ? 10.438 35.281 7.812 1 98.62 399 ASP B C 1
ATOM 6100 O O . ASP B 1 399 ? 9.383 35.688 8.312 1 98.62 399 ASP B O 1
ATOM 6104 N N . LEU B 1 400 ? 11.172 34.312 8.32 1 98.81 400 LEU B N 1
ATOM 6105 C CA . LEU B 1 400 ? 10.797 33.719 9.594 1 98.81 400 LEU B CA 1
ATOM 6106 C C . LEU B 1 400 ? 10.836 34.75 10.711 1 98.81 400 LEU B C 1
ATOM 6108 O O . LEU B 1 400 ? 9.914 34.844 11.531 1 98.81 400 LEU B O 1
ATOM 6112 N N . ILE B 1 401 ? 11.891 35.531 10.766 1 98.62 401 ILE B N 1
ATOM 6113 C CA . ILE B 1 401 ? 12.047 36.562 11.797 1 98.62 401 ILE B CA 1
ATOM 6114 C C . ILE B 1 401 ? 10.984 37.625 11.625 1 98.62 401 ILE B C 1
ATOM 6116 O O . ILE B 1 401 ? 10.383 38.062 12.609 1 98.62 401 ILE B O 1
ATOM 6120 N N . ARG B 1 402 ? 10.75 38.031 10.391 1 98.12 402 ARG B N 1
ATOM 6121 C CA . ARG B 1 402 ? 9.734 39.031 10.086 1 98.12 402 ARG B CA 1
ATOM 6122 C C . ARG B 1 402 ? 8.359 38.562 10.562 1 98.12 402 ARG B C 1
ATOM 6124 O O . ARG B 1 402 ? 7.609 39.344 11.164 1 98.12 402 ARG B O 1
ATOM 6131 N N . GLY B 1 403 ? 8 37.344 10.242 1 98.75 403 GLY B N 1
ATOM 6132 C CA . GLY B 1 403 ? 6.727 36.812 10.688 1 98.75 403 GLY B CA 1
ATOM 6133 C C . GLY B 1 403 ? 6.57 36.812 12.195 1 98.75 403 GLY B C 1
ATOM 6134 O O . GLY B 1 403 ? 5.523 37.219 12.719 1 98.75 403 GLY B O 1
ATOM 6135 N N . ALA B 1 404 ? 7.598 36.406 12.898 1 98.75 404 ALA B N 1
ATOM 6136 C CA . ALA B 1 404 ? 7.57 36.406 14.359 1 98.75 404 ALA B CA 1
ATOM 6137 C C . ALA B 1 404 ? 7.43 37.844 14.906 1 98.75 404 ALA B C 1
ATOM 6139 O O . ALA B 1 404 ? 6.77 38.031 15.922 1 98.75 404 ALA B O 1
ATOM 6140 N N . GLN B 1 405 ? 8.07 38.781 14.258 1 98.31 405 GLN B N 1
ATOM 6141 C CA . GLN B 1 405 ? 7.945 40.188 14.68 1 98.31 405 GLN B CA 1
ATOM 6142 C C . GLN B 1 405 ? 6.52 40.688 14.484 1 98.31 405 GLN B C 1
ATOM 6144 O O . GLN B 1 405 ? 5.988 41.406 15.328 1 98.31 405 GLN B O 1
ATOM 6149 N N . VAL B 1 406 ? 5.957 40.344 13.359 1 98.56 406 VAL B N 1
ATOM 6150 C CA . VAL B 1 406 ? 4.574 40.719 13.117 1 98.56 406 VAL B CA 1
ATOM 6151 C C . VAL B 1 406 ? 3.67 40.125 14.18 1 98.56 406 VAL B C 1
ATOM 6153 O O . VAL B 1 406 ? 2.734 40.781 14.656 1 98.56 406 VAL B O 1
ATOM 6156 N N . LEU B 1 407 ? 3.908 38.875 14.562 1 98.75 407 LEU B N 1
ATOM 6157 C CA . LEU B 1 407 ? 3.17 38.25 15.648 1 98.75 407 LEU B CA 1
ATOM 6158 C C . LEU B 1 407 ? 3.312 39.031 16.938 1 98.75 407 LEU B C 1
ATOM 6160 O O . LEU B 1 407 ? 2.316 39.344 17.609 1 98.75 407 LEU B O 1
ATOM 6164 N N . LEU B 1 408 ? 4.527 39.406 17.297 1 98.5 408 LEU B N 1
ATOM 6165 C CA . LEU B 1 408 ? 4.789 40.188 18.5 1 98.5 408 LEU B CA 1
ATOM 6166 C C . LEU B 1 408 ? 4.055 41.5 18.453 1 98.5 408 LEU B C 1
ATOM 6168 O O . LEU B 1 408 ? 3.428 41.906 19.438 1 98.5 408 LEU B O 1
ATOM 6172 N N . ASP B 1 409 ? 4.16 42.188 17.297 1 97.75 409 ASP B N 1
ATOM 6173 C CA . ASP B 1 409 ? 3.508 43.469 17.141 1 97.75 409 ASP B CA 1
ATOM 6174 C C . ASP B 1 409 ? 1.993 43.344 17.297 1 97.75 409 ASP B C 1
ATOM 6176 O O . ASP B 1 409 ? 1.344 44.219 17.859 1 97.75 409 ASP B O 1
ATOM 6180 N N . THR B 1 410 ? 1.438 42.312 16.766 1 98.12 410 THR B N 1
ATOM 6181 C CA . THR B 1 410 ? 0.009 42.031 16.922 1 98.12 410 THR B CA 1
ATOM 6182 C C . THR B 1 410 ? -0.35 41.844 18.391 1 98.12 410 THR B C 1
ATOM 6184 O O . THR B 1 410 ? -1.347 42.406 18.859 1 98.12 410 THR B O 1
ATOM 6187 N N . VAL B 1 411 ? 0.454 41.062 19.078 1 97.69 411 VAL B N 1
ATOM 6188 C CA . VAL B 1 411 ? 0.239 40.812 20.5 1 97.69 411 VAL B CA 1
ATOM 6189 C C . VAL B 1 411 ? 0.268 42.125 21.266 1 97.69 411 VAL B C 1
ATOM 6191 O O . VAL B 1 411 ? -0.598 42.375 22.109 1 97.69 411 VAL B O 1
ATOM 6194 N N . ILE B 1 412 ? 1.209 42.969 20.969 1 96.12 412 ILE B N 1
ATOM 6195 C CA . ILE B 1 412 ? 1.356 44.25 21.641 1 96.12 412 ILE B CA 1
ATOM 6196 C C . ILE B 1 412 ? 0.115 45.125 21.406 1 96.12 412 ILE B C 1
ATOM 6198 O O . ILE B 1 412 ? -0.418 45.719 22.328 1 96.12 412 ILE B O 1
ATOM 6202 N N . LEU B 1 413 ? -0.313 45.125 20.172 1 94.94 413 LEU B N 1
ATOM 6203 C CA . LEU B 1 413 ? -1.504 45.906 19.828 1 94.94 413 LEU B CA 1
ATOM 6204 C C . LEU B 1 413 ? -2.719 45.406 20.594 1 94.94 413 LEU B C 1
ATOM 6206 O O . LEU B 1 413 ? -3.518 46.188 21.094 1 94.94 413 LEU B O 1
ATOM 6210 N N . ARG B 1 414 ? -2.877 44.125 20.734 1 95.56 414 ARG B N 1
ATOM 6211 C CA . ARG B 1 414 ? -4.039 43.531 21.391 1 95.56 414 ARG B CA 1
ATOM 6212 C C . ARG B 1 414 ? -3.986 43.719 22.891 1 95.56 414 ARG B C 1
ATOM 6214 O O . ARG B 1 414 ? -5.023 43.906 23.547 1 95.56 414 ARG B O 1
ATOM 6221 N N . LEU B 1 415 ? -2.812 43.719 23.453 1 93.06 415 LEU B N 1
ATOM 6222 C CA . LEU B 1 415 ? -2.645 43.906 24.891 1 93.06 415 LEU B CA 1
ATOM 6223 C C . LEU B 1 415 ? -2.863 45.344 25.297 1 93.06 415 LEU B C 1
ATOM 6225 O O . LEU B 1 415 ? -3.092 45.656 26.469 1 93.06 415 LEU B O 1
ATOM 6229 N N . ALA B 1 416 ? -2.711 46.219 24.328 1 88.38 416 ALA B N 1
ATOM 6230 C CA . ALA B 1 416 ? -2.881 47.656 24.609 1 88.38 416 ALA B CA 1
ATOM 6231 C C . ALA B 1 416 ? -4.359 48.031 24.656 1 88.38 416 ALA B C 1
ATOM 6233 O O . ALA B 1 416 ? -4.719 49.094 25.172 1 88.38 416 ALA B O 1
ATOM 6234 N N . GLU B 1 417 ? -5.117 47.219 24.125 1 76.75 417 GLU B N 1
ATOM 6235 C CA . GLU B 1 417 ? -6.551 47.469 24.141 1 76.75 417 GLU B CA 1
ATOM 6236 C C . GLU B 1 417 ? -7.117 47.344 25.562 1 76.75 417 GLU B C 1
ATOM 6238 O O . GLU B 1 417 ? -6.758 46.438 26.297 1 76.75 417 GLU B O 1
ATOM 6243 N N . PRO B 1 418 ? -7.773 48.469 25.969 1 59.94 418 PRO B N 1
ATOM 6244 C CA . PRO B 1 418 ? -8.328 48.438 27.328 1 59.94 418 PRO B CA 1
ATOM 6245 C C . PRO B 1 418 ? -9.227 47.25 27.578 1 59.94 418 PRO B C 1
ATOM 6247 O O . PRO B 1 418 ? -9.938 46.812 26.672 1 59.94 418 PRO B O 1
ATOM 6250 N N . VAL B 1 419 ? -8.875 46.531 28.688 1 54.53 419 VAL B N 1
ATOM 6251 C CA . VAL B 1 419 ? -9.648 45.375 29.094 1 54.53 419 VAL B CA 1
ATOM 6252 C C . VAL B 1 419 ? -11.023 45.812 29.594 1 54.53 419 VAL B C 1
ATOM 6254 O O . VAL B 1 419 ? -11.156 46.875 30.188 1 54.53 419 VAL B O 1
#

Secondary structure (DSSP, 8-state):
-----------HHHHHHHHHHHHHTTB-TTT-SB---TTSHHHHHHHHHHHHHHHHTT-EEEEBTT--EEEEE--TT--SSS--EEEEEE----TTB-S-TTHHHHHHHHHHHHHHHHHTPPPSS-EEEEEETTSS-SSSSSTTHHHHHHTTSS-HHHHHTPBPTTS-BHHHHHHHHT----BPTT-S--SEEEEEEE--SSHHHHTT-SEEEEEEE-EEEEEEEEEE----BTTTS-GGG---HHHHHHHHHHHIIIIIIHHHSS-EEE---EEEES--TTB--SEEEEEEEEEESSHHHHHHHHHHHHHHHHHHHHHHT-EEEEEEEEEE--EE--HHHHHHHHHHHHHTT--EEEEEESS--HHHHHTTTS-EEEEEE--GGG--SSTT----HHHHHHHHHHHHHHHHHHHHS--/-----------HHHHHHHHHHHHHTTB-TTT-SB---TTSHHHHHHHHHHHHHHHHTT-EEEEBTT--EEEEE--TT--SSS--EEEEEE----TTB-S-TTHHHHHHHHHHHHHHHHHT---SS-EEEEEETTSS-SSSSSTTHHHHHHTTSS-HHHHHTPBPTTS-BHHHHHHHHT----BPTT-S--SEEEEEEE--SSHHHHTT-SEEEEEEE-EEEEEEEEEE----BTTTS-GGG---HHHHHHHHHHHIIIIIIHHHSS-EEE---EEEES--TTB--SEEEEEEEEEESSHHHHHHHHHHHHHHHHHHHHHHT-EEEEEEEEEE--EE--HHHHHHHHHHHHHTT--EEEEEESS--HHHHHTTTS-EEEEEE--GGG--SSTT----HHHHHHHHHHHHHHHHHHHHS--

Nearest PDB structures (foldseek):
  5i4m-assembly1_B  TM=9.814E-01  e=1.131E-51  Burkholderia vietnamiensis G4
  8apz-assembly1_B  TM=9.694E-01  e=3.509E-51  Sinorhizobium meliloti
  8aq0-assembly1_B  TM=9.710E-01  e=2.405E-50  Sinorhizobium meliloti
  8c46-assembly1_B  TM=9.417E-01  e=1.649E-49  Agrobacterium tumefaciens
  5thw-assembly2_D  TM=8.349E-01  e=9.018E-52  Burkholderia multivorans ATCC 17616

Sequence (838 aa):
MNHKSGGLKIDGKTLLNHLQELGNAGADPVKGGRTRTALTDAEKQGRDLVVSWMKALDLVIRIDQIGNIFGTLPSVSGNSDTAPLMIGSHIDTVINAGALDGCYGVLSGLAVVRAFREAGVLPSRPITVAAFTNEEGVRFHPDMMGSLVYAGGYPLEDALNAVATDGAVLRDELERAGYAGSMVPGSIVPHEYLELHIEQGPVLEAEGLQIGVVESLQGISWQKITITGTANHAGTTPTRLRHDAGYAAAKLITFLREGISQKNGATLTTVGTIAFEPNAVNVIPGSATFTIDMRDPDEERLQWAEGQIRDYLAVLSEQEGVTVSARQLARFQPVVFDKTLVSCVENAARAAGSAYRRMPSGAGHDAQMIARIAPAAMIFVPSKNGISHNPAEYTEDADLIRGAQVLLDTVILRLAEPVMNHKSGGLKIDGKTLLNHLQELGNAGADPVKGGRTRTALTDAEKQGRDLVVSWMKALDLVIRIDQIGNIFGTLPSVSGNSDTAPLMIGSHIDTVINAGALDGCYGVLSGLAVVRAFREAGVLPSRPITVAAFTNEEGVRFHPDMMGSLVYAGGYPLEDALNAVATDGAVLRDELERAGYAGSMVPGSIVPHEYLELHIEQGPVLEAEGLQIGVVESLQGISWQKITITGTANHAGTTPTRLRHDAGYAAAKLITFLREGISQKNGATLTTVGTIAFEPNAVNVIPGSATFTIDMRDPDEERLQWAEGQIRDYLAVLSEQEGVTVSARQLARFQPVVFDKTLVSCVENAARAAGSAYRRMPSGAGHDAQMIARIAPAAMIFVPSKNGISHNPAEYTEDADLIRGAQVLLDTVILRLAEPV

Radius of gyration: 33.5 Å; Cα contacts (8 Å, |Δi|>4): 2170; chains: 2; bounding box: 47×115×69 Å

Foldseek 3Di:
DPLCLDDQAFPLVVLVVLLVVLQVQQADPPPFAGAFAFLPPSVLVSVVSLVVLLVVLVFDWFFAQLLKIKTKQAAPVSDPQPAAAEWEFASGAAPRWARFFRSLRLSLLSRLSVSCSVVVHGFNGMYMRIHFTQQPCQFWFDHLLRLQVLLVNDPPVCQQQTATPVGDGSVVSCVVSVRSGHHHRNSRQHQEYETEGAQLFADCVVVVFLKELAFKEWKKWKKKKKKFADKDFQPPDDPVRGLAQVVLVVVLVVCCVPVQCVVVVQKDKDWDDKDFPPPDPGMRTRMMMTMIMIIGRDPVSSVVSVVVSVVVQVVSCVVSVIDMDMDIRDTDHMDGADPVLSVLLVVLCVVLVGGYDYDHGRDDISQSSSSSRHGYIYMHGYWDNSHTSHSNTDDDSVSSSSSSSSVSSSVSVVSPPDD/DPLCVDDQAFPLVVLVVLLVVLQVQQADPPPFAGAFAFLPPSVLVSVVSLVVLLVVLVFDWFFAQLLKIKTKQAAPVSDPQPAAAEWEFASGAHPRWARFFRSLRLSLLSRLSVSCSVVVHGFNGMYMRIHFTQQPCQFWFDHLLRLQVLLVNDPPVCQQQTATPVGDGSVVSCVVSVRSGHHHRNSRQHQEYETEGAQLFAVCVVVVFFKELAFKEWKKWKKKKKKFWDKDFQPPDDPVRGLAQVVLVVVLVVCCVPVQCVVVVQKDKDWDDKDFPPPDPGMRTRMMMTMIMIIGRDPVSSVVSVVVSVVVQVVSCVVSVIDMDMDIRDTDHMGGADPVLSVLLVVLCVVLVTGYDYDHGRDDISQSSSSSRHGYIYMHGYWDNSHTSHSNTDDDSVSSSSSSSSVSSSVSVVSPPDD